Protein AF-A0A951YFV1-F1 (afdb_monomer_lite)

Structure (mmCIF, N/CA/C/O backbone):
data_AF-A0A951YFV1-F1
#
_entry.id   AF-A0A951YFV1-F1
#
loop_
_atom_site.group_PDB
_atom_site.id
_atom_site.type_symbol
_atom_site.label_atom_id
_atom_site.label_alt_id
_atom_site.label_comp_id
_atom_site.label_asym_id
_atom_site.label_entity_id
_atom_site.label_seq_id
_atom_site.pdbx_PDB_ins_code
_atom_site.Cartn_x
_atom_site.Cartn_y
_atom_site.Cartn_z
_atom_site.occupancy
_atom_site.B_iso_or_equiv
_atom_site.auth_seq_id
_atom_site.auth_comp_id
_atom_site.auth_asym_id
_atom_site.auth_atom_id
_atom_site.pdbx_PDB_model_num
ATOM 1 N N . MET A 1 1 ? -11.120 -32.757 -39.165 1.00 30.38 1 MET A N 1
ATOM 2 C CA . MET A 1 1 ? -12.296 -31.884 -38.963 1.00 30.38 1 MET A CA 1
ATOM 3 C C . MET A 1 1 ? -12.506 -31.797 -37.466 1.00 30.38 1 MET A C 1
ATOM 5 O O . MET A 1 1 ? -12.944 -32.781 -36.886 1.00 30.38 1 MET A O 1
ATOM 9 N N . ASN A 1 2 ? -12.123 -30.686 -36.840 1.00 30.48 2 ASN A N 1
ATOM 10 C CA . ASN A 1 2 ? -12.369 -30.481 -35.413 1.00 30.48 2 ASN A CA 1
ATOM 11 C C . ASN A 1 2 ? -13.669 -29.686 -35.296 1.00 30.48 2 ASN A C 1
ATOM 13 O O . ASN A 1 2 ? -13.807 -28.663 -35.965 1.00 30.48 2 ASN A O 1
ATOM 17 N N . ALA A 1 3 ? -14.627 -30.173 -34.508 1.00 37.22 3 ALA A N 1
ATOM 18 C CA . ALA A 1 3 ? -15.841 -29.415 -34.229 1.00 37.22 3 ALA A CA 1
ATOM 19 C C . ALA A 1 3 ? -15.483 -28.177 -33.392 1.00 37.22 3 ALA A C 1
ATOM 21 O O . ALA A 1 3 ? -14.653 -28.260 -32.485 1.00 37.22 3 ALA A O 1
ATOM 22 N N . ALA A 1 4 ? -16.086 -27.032 -33.712 1.00 46.78 4 ALA A N 1
ATOM 23 C CA . ALA A 1 4 ? -15.920 -25.825 -32.917 1.00 46.78 4 ALA A CA 1
ATOM 24 C C . ALA A 1 4 ? -16.717 -25.965 -31.612 1.00 46.78 4 ALA A C 1
ATOM 26 O O . ALA A 1 4 ? -17.938 -26.108 -31.640 1.00 46.78 4 ALA A O 1
ATOM 27 N N . VAL A 1 5 ? -16.017 -25.925 -30.478 1.00 56.16 5 VAL A N 1
ATOM 28 C CA . VAL A 1 5 ? -16.636 -25.858 -29.146 1.00 56.16 5 VAL A CA 1
ATOM 29 C C . VAL A 1 5 ? -17.398 -24.533 -29.025 1.00 56.16 5 VAL A C 1
ATOM 31 O O . VAL A 1 5 ? -16.912 -23.511 -29.508 1.00 56.16 5 VAL A O 1
ATOM 34 N N . SER A 1 6 ? -18.566 -24.537 -28.370 1.00 69.50 6 SER A N 1
ATOM 35 C CA . SER A 1 6 ? -19.399 -23.335 -28.189 1.00 69.50 6 SER A CA 1
ATOM 36 C C . SER A 1 6 ? -18.580 -22.164 -27.608 1.00 69.50 6 SER A C 1
ATOM 38 O O . SER A 1 6 ? -17.914 -22.355 -26.584 1.00 69.50 6 SER A O 1
ATOM 40 N N . PRO A 1 7 ? -18.620 -20.951 -28.199 1.00 67.69 7 PRO A N 1
ATOM 41 C CA . PRO A 1 7 ? -17.825 -19.821 -27.713 1.00 67.69 7 PRO A CA 1
ATOM 42 C C . PRO A 1 7 ? -18.227 -19.421 -26.288 1.00 67.69 7 PRO A C 1
ATOM 44 O O . PRO A 1 7 ? -17.360 -19.162 -25.460 1.00 67.69 7 PRO A O 1
ATOM 47 N N . VAL A 1 8 ? -19.522 -19.498 -25.954 1.00 67.19 8 VAL A N 1
ATOM 48 C CA . VAL A 1 8 ? -20.039 -19.219 -24.601 1.00 67.19 8 VAL A CA 1
ATOM 49 C C . VAL A 1 8 ? -19.449 -20.192 -23.570 1.00 67.19 8 VAL A C 1
ATOM 51 O O . VAL A 1 8 ? -19.137 -19.797 -22.448 1.00 67.19 8 VAL A O 1
ATOM 54 N N . TYR A 1 9 ? -19.228 -21.455 -23.956 1.00 75.38 9 TYR A N 1
ATOM 55 C CA . TYR A 1 9 ? -18.540 -22.434 -23.110 1.00 75.38 9 TYR A CA 1
ATOM 56 C C . TYR A 1 9 ? -17.051 -22.090 -22.938 1.00 75.38 9 TYR A C 1
ATOM 58 O O . TYR A 1 9 ? -16.525 -22.236 -21.837 1.00 75.38 9 TYR A O 1
ATOM 66 N N . GLN A 1 10 ? -16.367 -21.612 -23.985 1.00 75.31 10 GLN A N 1
ATOM 67 C CA . GLN A 1 10 ? -14.961 -21.199 -23.886 1.00 75.31 10 GLN A CA 1
ATOM 68 C C . GLN A 1 10 ? -14.784 -19.991 -22.954 1.00 75.31 10 GLN A C 1
ATOM 70 O O . GLN A 1 10 ? -13.960 -20.055 -22.045 1.00 75.31 10 GLN A O 1
ATOM 75 N N . THR A 1 11 ? -15.603 -18.943 -23.103 1.00 76.56 11 THR A N 1
ATOM 76 C CA . THR A 1 11 ? -15.579 -17.768 -22.212 1.00 76.56 11 THR A CA 1
ATOM 77 C C . THR A 1 11 ? -15.895 -18.147 -20.762 1.00 76.56 11 THR A C 1
ATOM 79 O O . THR A 1 11 ? -15.256 -17.651 -19.836 1.00 76.56 11 THR A O 1
ATOM 82 N N . ALA A 1 12 ? -16.830 -19.081 -20.542 1.00 72.62 12 ALA A N 1
ATOM 83 C CA . ALA A 1 12 ? -17.139 -19.584 -19.204 1.00 72.62 12 ALA A CA 1
ATOM 84 C C . ALA A 1 12 ? -15.978 -20.382 -18.582 1.00 72.62 12 ALA A C 1
ATOM 86 O O . ALA A 1 12 ? -15.809 -20.348 -17.367 1.00 72.62 12 ALA A O 1
ATOM 87 N N . VAL A 1 13 ? -15.159 -21.075 -19.382 1.00 80.19 13 VAL A N 1
ATOM 88 C CA . VAL A 1 13 ? -13.925 -21.709 -18.887 1.00 80.19 13 VAL A CA 1
ATOM 89 C C . VAL A 1 13 ? -12.902 -20.644 -18.483 1.00 80.19 13 VAL A C 1
ATOM 91 O O . VAL A 1 13 ? -12.425 -20.689 -17.354 1.00 80.19 13 VAL A O 1
ATOM 94 N N . THR A 1 14 ? -12.602 -19.662 -19.340 1.00 78.81 14 THR A N 1
ATOM 95 C CA . THR A 1 14 ? -11.547 -18.666 -19.059 1.00 78.81 14 THR A CA 1
ATOM 96 C C . THR A 1 14 ? -11.856 -17.784 -17.848 1.00 78.81 14 THR A C 1
ATOM 98 O O . THR A 1 14 ? -10.973 -17.537 -17.032 1.00 78.81 14 THR A O 1
ATOM 101 N N . GLU A 1 15 ? -13.112 -17.358 -17.681 1.00 79.44 15 GLU A N 1
ATOM 102 C CA . GLU A 1 15 ? -13.550 -16.559 -16.524 1.00 79.44 15 GLU A CA 1
ATOM 103 C C . GLU A 1 15 ? -13.456 -17.326 -15.196 1.00 79.44 15 GLU A C 1
ATOM 105 O O . GLU A 1 15 ? -13.199 -16.739 -14.147 1.00 79.44 15 GLU A O 1
ATOM 110 N N . LEU A 1 16 ? -13.640 -18.649 -15.231 1.00 77.06 16 LEU A N 1
ATOM 111 C CA . LEU A 1 16 ? -13.503 -19.502 -14.053 1.00 77.06 16 LEU A CA 1
ATOM 112 C C . LEU A 1 16 ? -12.053 -19.895 -13.774 1.00 77.06 16 LEU A C 1
ATOM 114 O O . LEU A 1 16 ? -11.698 -20.055 -12.610 1.00 77.06 16 LEU A O 1
ATOM 118 N N . GLU A 1 17 ? -11.209 -20.036 -14.798 1.00 82.12 17 GLU A N 1
ATOM 119 C CA . GLU A 1 17 ? -9.781 -20.349 -14.631 1.00 82.12 17 GLU A CA 1
ATOM 120 C C . GLU A 1 17 ? -8.994 -19.210 -13.957 1.00 82.12 17 GLU A C 1
ATOM 122 O O . GLU A 1 17 ? -7.945 -19.459 -13.365 1.00 82.12 17 GLU A O 1
ATOM 127 N N . ALA A 1 18 ? -9.549 -17.993 -13.937 1.00 78.12 18 ALA A N 1
ATOM 128 C CA . ALA A 1 18 ? -9.063 -16.873 -13.128 1.00 78.12 18 ALA A CA 1
ATOM 129 C C . ALA A 1 18 ? -9.377 -16.992 -11.615 1.00 78.12 18 ALA A C 1
ATOM 131 O O . ALA A 1 18 ? -8.807 -16.248 -10.818 1.00 78.12 18 ALA A O 1
ATOM 132 N N . VAL A 1 19 ? -10.277 -17.899 -11.203 1.00 74.69 19 VAL A N 1
ATOM 133 C CA . VAL A 1 19 ? -10.772 -18.035 -9.810 1.00 74.69 19 VAL A CA 1
ATOM 134 C C . VAL A 1 19 ? -10.567 -19.451 -9.242 1.00 74.69 19 VAL A C 1
ATOM 136 O O . VAL A 1 19 ? -10.465 -19.642 -8.032 1.00 74.69 19 VAL A O 1
ATOM 139 N N . LEU A 1 20 ? -10.501 -20.465 -10.105 1.00 76.69 20 LEU A N 1
ATOM 140 C CA . LEU A 1 20 ? -10.441 -21.889 -9.773 1.00 76.69 20 LEU A CA 1
ATOM 141 C C . LEU A 1 20 ? -9.422 -22.592 -10.677 1.00 76.69 20 LEU A C 1
ATOM 143 O O . LEU A 1 20 ? -9.297 -22.272 -11.853 1.00 76.69 20 LEU A O 1
ATOM 147 N N . SER A 1 21 ? -8.725 -23.618 -10.174 1.00 79.12 21 SER A N 1
ATOM 148 C CA . SER A 1 21 ? -7.720 -24.307 -11.003 1.00 79.12 21 SER A CA 1
ATOM 149 C C . SER A 1 21 ? -8.339 -24.976 -12.255 1.00 79.12 21 SER A C 1
ATOM 151 O O . SER A 1 21 ? -9.395 -25.611 -12.139 1.00 79.12 21 SER A O 1
ATOM 153 N N . PRO A 1 22 ? -7.671 -24.954 -13.430 1.00 75.69 22 PRO A N 1
ATOM 154 C CA . PRO A 1 22 ? -8.184 -25.519 -14.691 1.00 75.69 22 PRO A CA 1
ATOM 155 C C . PRO A 1 22 ? -8.706 -26.960 -14.619 1.00 75.69 22 PRO A C 1
ATOM 157 O O . PRO A 1 22 ? -9.690 -27.326 -15.268 1.00 75.69 22 PRO A O 1
ATOM 160 N N . ARG A 1 23 ? -8.094 -27.809 -13.782 1.00 76.75 23 ARG A N 1
ATOM 161 C CA . ARG A 1 23 ? -8.546 -29.197 -13.558 1.00 76.75 23 ARG A CA 1
ATOM 162 C C . ARG A 1 23 ? -9.867 -29.290 -12.790 1.00 76.75 23 ARG A C 1
ATOM 164 O O . ARG A 1 23 ? -10.601 -30.255 -12.985 1.00 76.75 23 ARG A O 1
ATOM 171 N N . ILE A 1 24 ? -10.164 -28.318 -11.930 1.00 77.81 24 ILE A N 1
ATOM 172 C CA . ILE A 1 24 ? -11.430 -28.224 -11.197 1.00 77.81 24 ILE A CA 1
ATOM 173 C C . ILE A 1 24 ? -12.496 -27.609 -12.108 1.00 77.81 24 ILE A C 1
ATOM 175 O O . ILE A 1 24 ? -13.539 -28.230 -12.296 1.00 77.81 24 ILE A O 1
ATOM 179 N N . VAL A 1 25 ? -12.200 -26.482 -12.770 1.00 76.88 25 VAL A N 1
ATOM 180 C CA . VAL A 1 25 ? -13.105 -25.804 -13.722 1.00 76.88 25 VAL A CA 1
ATOM 181 C C . VAL A 1 25 ? -13.593 -26.753 -14.811 1.00 76.88 25 VAL A C 1
ATOM 183 O O . VAL A 1 25 ? -14.794 -26.997 -14.953 1.00 76.88 25 VAL A O 1
ATOM 186 N N . SER A 1 26 ? -12.657 -27.353 -15.551 1.00 75.38 26 SER A N 1
ATOM 187 C CA . SER A 1 26 ? -12.985 -28.240 -16.668 1.00 75.38 26 SER A CA 1
ATOM 188 C C . SER A 1 26 ? -13.671 -29.538 -16.233 1.00 75.38 26 SER A C 1
ATOM 190 O O . SER A 1 26 ? -14.346 -30.159 -17.055 1.00 75.38 26 SER A O 1
ATOM 192 N N . ARG A 1 27 ? -13.557 -29.941 -14.959 1.00 80.44 27 ARG A N 1
ATOM 193 C CA . ARG A 1 27 ? -14.328 -31.048 -14.380 1.00 80.44 27 ARG A CA 1
ATOM 194 C C . ARG A 1 27 ? -15.736 -30.604 -13.987 1.00 80.44 27 ARG A C 1
ATOM 196 O O . ARG A 1 27 ? -16.693 -31.248 -14.396 1.00 80.44 27 ARG A O 1
ATOM 203 N N . ALA A 1 28 ? -15.872 -29.501 -13.252 1.00 79.56 28 ALA A N 1
ATOM 204 C CA . ALA A 1 28 ? -17.148 -28.977 -12.767 1.00 79.56 28 ALA A CA 1
ATOM 205 C C . ALA A 1 28 ? -18.113 -28.637 -13.910 1.00 79.56 28 ALA A C 1
ATOM 207 O O . ALA A 1 28 ? -19.272 -29.052 -13.885 1.00 79.56 28 ALA A O 1
ATOM 208 N N . LEU A 1 29 ? -17.614 -27.956 -14.949 1.00 79.44 29 LEU A N 1
ATOM 209 C CA . LEU A 1 29 ? -18.382 -27.651 -16.156 1.00 79.44 29 LEU A CA 1
ATOM 210 C C . LEU A 1 29 ? -18.810 -28.922 -16.902 1.00 79.44 29 LEU A C 1
ATOM 212 O O . LEU A 1 29 ? -19.982 -29.063 -17.246 1.00 79.44 29 LEU A O 1
ATOM 216 N N . LYS A 1 30 ? -17.894 -29.875 -17.130 1.00 80.50 30 LYS A N 1
ATOM 217 C CA . LYS A 1 30 ? -18.210 -31.106 -17.878 1.00 80.50 30 LYS A CA 1
ATOM 218 C C . LYS A 1 30 ? -19.147 -32.030 -17.106 1.00 80.50 30 LYS A C 1
ATOM 220 O O . LYS A 1 30 ? -20.085 -32.551 -17.701 1.00 80.50 30 LYS A O 1
ATOM 225 N N . ASP A 1 31 ? -18.934 -32.222 -15.808 1.00 79.12 31 ASP A N 1
ATOM 226 C CA . ASP A 1 31 ? -19.787 -33.079 -14.978 1.00 79.12 31 ASP A CA 1
ATOM 227 C C . ASP A 1 31 ? -21.160 -32.426 -14.712 1.00 79.12 31 ASP A C 1
ATOM 229 O O . ASP A 1 31 ? -22.167 -33.133 -14.672 1.00 79.12 31 ASP A O 1
ATOM 233 N N . GLY A 1 32 ? -21.243 -31.090 -14.650 1.00 76.88 32 GLY A N 1
ATOM 234 C CA . GLY A 1 32 ? -22.511 -30.353 -14.617 1.00 76.88 32 GLY A CA 1
ATOM 235 C C . GLY A 1 32 ? -23.303 -30.431 -15.928 1.00 76.88 32 GLY A C 1
ATOM 236 O O . GLY A 1 32 ? -24.486 -30.764 -15.911 1.00 76.88 32 GLY A O 1
ATOM 237 N N . LEU A 1 33 ? -22.663 -30.211 -17.083 1.00 78.94 33 LEU A N 1
ATOM 238 C CA . LEU A 1 33 ? -23.327 -30.351 -18.388 1.00 78.94 33 LEU A CA 1
ATOM 239 C C . LEU A 1 33 ? -23.758 -31.802 -18.665 1.00 78.94 33 LEU A C 1
ATOM 241 O O . LEU A 1 33 ? -24.849 -32.024 -19.188 1.00 78.94 33 LEU A O 1
ATOM 245 N N . ARG A 1 34 ? -22.973 -32.796 -18.221 1.00 79.44 34 ARG A N 1
ATOM 246 C CA . ARG A 1 34 ? -23.366 -34.218 -18.231 1.00 79.44 34 ARG A CA 1
ATOM 247 C C . ARG A 1 34 ? -24.633 -34.485 -17.416 1.00 79.44 34 ARG A C 1
ATOM 249 O O . ARG A 1 34 ? -25.473 -35.251 -17.876 1.00 79.44 34 ARG A O 1
ATOM 256 N N . GLN A 1 35 ? -24.800 -33.854 -16.252 1.00 78.88 35 GLN A N 1
ATOM 257 C CA . GLN A 1 35 ? -26.028 -33.971 -15.446 1.00 78.88 35 GLN A CA 1
ATOM 258 C C . GLN A 1 35 ? -27.248 -33.332 -16.130 1.00 78.88 35 GLN A C 1
ATOM 260 O O . GLN A 1 35 ? -28.363 -33.806 -15.936 1.00 78.88 35 GLN A O 1
ATOM 265 N N . LEU A 1 36 ? -27.041 -32.319 -16.978 1.00 74.81 36 LEU A N 1
ATOM 266 C CA . LEU A 1 36 ? -28.072 -31.746 -17.856 1.00 74.81 36 LEU A CA 1
ATOM 267 C C . LEU A 1 36 ? -28.242 -32.506 -19.190 1.00 74.81 36 LEU A C 1
ATOM 269 O O . LEU A 1 36 ? -29.042 -32.099 -20.030 1.00 74.81 36 LEU A O 1
ATOM 273 N N . GLY A 1 37 ? -27.496 -33.595 -19.415 1.00 72.31 37 GLY A N 1
ATOM 274 C CA . GLY A 1 37 ? -27.546 -34.381 -20.652 1.00 72.31 37 GLY A CA 1
ATOM 275 C C . GLY A 1 37 ? -26.987 -33.668 -21.892 1.00 72.31 37 GLY A C 1
ATOM 276 O O . GLY A 1 37 ? -27.339 -34.041 -23.011 1.00 72.31 37 GLY A O 1
ATOM 277 N N . ARG A 1 38 ? -26.141 -32.641 -21.723 1.00 76.06 38 ARG A N 1
ATOM 278 C CA . ARG A 1 38 ? -25.592 -31.814 -22.813 1.00 76.06 38 ARG A CA 1
ATOM 279 C C . ARG A 1 38 ? -24.084 -31.990 -23.000 1.00 76.06 38 ARG A C 1
ATOM 281 O O . ARG A 1 38 ? -23.321 -32.118 -22.045 1.00 76.06 38 ARG A O 1
ATOM 288 N N . SER A 1 39 ? -23.651 -31.932 -24.257 1.00 71.25 39 SER A N 1
ATOM 289 C CA . SER A 1 39 ? -22.248 -31.777 -24.666 1.00 71.25 39 SER A CA 1
ATOM 290 C C . SER A 1 39 ? -21.806 -30.302 -24.601 1.00 71.25 39 SER A C 1
ATOM 292 O O . SER A 1 39 ? -22.644 -29.420 -24.823 1.00 71.25 39 SER A O 1
ATOM 294 N N . PRO A 1 40 ? -20.509 -30.006 -24.367 1.00 66.62 40 PRO A N 1
ATOM 295 C CA . PRO A 1 40 ? -19.981 -28.632 -24.364 1.00 66.62 40 PRO A CA 1
ATOM 296 C C . PRO A 1 40 ? -20.165 -27.921 -25.715 1.00 66.62 40 PRO A C 1
ATOM 298 O O . PRO A 1 40 ? -20.342 -26.708 -25.764 1.00 66.62 40 PRO A O 1
ATOM 301 N N . ASP A 1 41 ? -20.218 -28.683 -26.806 1.00 67.75 41 ASP A N 1
ATOM 302 C CA . ASP A 1 41 ? -20.439 -28.198 -28.177 1.00 67.75 41 ASP A CA 1
ATOM 303 C C . ASP A 1 41 ? -21.905 -27.785 -28.437 1.00 67.75 41 ASP A C 1
ATOM 305 O O . ASP A 1 41 ? -22.229 -27.208 -29.468 1.00 67.75 41 ASP A O 1
ATOM 309 N N . THR A 1 42 ? -22.800 -28.084 -27.489 1.00 69.75 42 THR A N 1
ATOM 310 C CA . THR A 1 42 ? -24.257 -27.848 -27.551 1.00 69.75 42 THR A CA 1
ATOM 311 C C . THR A 1 42 ? -24.786 -27.084 -26.330 1.00 69.75 42 THR A C 1
ATOM 313 O O . THR A 1 42 ? -25.985 -27.129 -26.042 1.00 69.75 42 THR A O 1
ATOM 316 N N . ALA A 1 43 ? -23.882 -26.469 -25.562 1.00 68.19 43 ALA A N 1
ATOM 317 C CA . ALA A 1 43 ? -24.198 -25.738 -24.343 1.00 68.19 43 ALA A CA 1
ATOM 318 C C . ALA A 1 43 ? -24.610 -24.295 -24.671 1.00 68.19 43 ALA A C 1
ATOM 320 O O . ALA A 1 43 ? -23.838 -23.541 -25.270 1.00 68.19 43 ALA A O 1
ATOM 321 N N . ASP A 1 44 ? -25.826 -23.946 -24.258 1.00 72.12 44 ASP A N 1
ATOM 322 C CA . ASP A 1 44 ? -26.418 -22.612 -24.369 1.00 72.12 44 ASP A CA 1
ATOM 323 C C . ASP A 1 44 ? -26.243 -21.837 -23.045 1.00 72.12 44 ASP A C 1
ATOM 325 O O . ASP A 1 44 ? -26.007 -22.440 -21.990 1.00 72.12 44 ASP A O 1
ATOM 329 N N . LEU A 1 45 ? -26.377 -20.508 -23.076 1.00 77.06 45 LEU A N 1
ATOM 330 C CA . LEU A 1 45 ? -26.139 -19.620 -21.931 1.00 77.06 45 LEU A CA 1
ATOM 331 C C . LEU A 1 45 ? -26.971 -20.033 -20.704 1.00 77.06 45 LEU A C 1
ATOM 333 O O . LEU A 1 45 ? -26.435 -20.128 -19.601 1.00 77.06 45 LEU A O 1
ATOM 337 N N . MET A 1 46 ? -28.248 -20.379 -20.908 1.00 74.94 46 MET A N 1
ATOM 338 C CA . MET A 1 46 ? -29.154 -20.836 -19.843 1.00 74.94 46 MET A CA 1
ATOM 339 C C . MET A 1 46 ? -28.744 -22.171 -19.200 1.00 74.94 46 MET A C 1
ATOM 341 O O . MET A 1 46 ? -29.116 -22.440 -18.059 1.00 74.94 46 MET A O 1
ATOM 345 N N . ASP A 1 47 ? -28.028 -23.045 -19.912 1.00 78.88 47 ASP A N 1
ATOM 346 C CA . ASP A 1 47 ? -27.559 -24.320 -19.353 1.00 78.88 47 ASP A CA 1
ATOM 347 C C . ASP A 1 47 ? -26.238 -24.133 -18.599 1.00 78.88 47 ASP A C 1
ATOM 349 O O . ASP A 1 47 ? -26.060 -24.696 -17.517 1.00 78.88 47 ASP A O 1
ATOM 353 N N . ILE A 1 48 ? -25.358 -23.261 -19.100 1.00 79.31 48 ILE A N 1
ATOM 354 C CA . ILE A 1 48 ? -24.147 -22.830 -18.389 1.00 79.31 48 ILE A CA 1
ATOM 355 C C . ILE A 1 48 ? -24.528 -22.113 -17.083 1.00 79.31 48 ILE A C 1
ATOM 357 O O . ILE A 1 48 ? -23.971 -22.433 -16.034 1.00 79.31 48 ILE A O 1
ATOM 361 N N . GLU A 1 49 ? -25.539 -21.238 -17.099 1.00 83.56 49 GLU A N 1
ATOM 362 C CA . GLU A 1 49 ? -26.061 -20.544 -15.912 1.00 83.56 49 GLU A CA 1
ATOM 363 C C . GLU A 1 49 ? -26.488 -21.512 -14.793 1.00 83.56 49 GLU A C 1
ATOM 365 O O . GLU A 1 49 ? -26.118 -21.333 -13.627 1.00 83.56 49 GLU A O 1
ATOM 370 N N . LYS A 1 50 ? -27.219 -22.580 -15.141 1.00 83.31 50 LYS A N 1
ATOM 371 C CA . LYS A 1 50 ? -27.636 -23.626 -14.189 1.00 83.31 50 LYS A CA 1
ATOM 372 C C . LYS A 1 50 ? -26.433 -24.352 -13.589 1.00 83.31 50 LYS A C 1
ATOM 374 O O . LYS A 1 50 ? -26.434 -24.631 -12.390 1.00 83.31 50 LYS A O 1
ATOM 379 N N . VAL A 1 51 ? -25.402 -24.642 -14.388 1.00 84.44 51 VAL A N 1
ATOM 380 C CA . VAL A 1 51 ? -24.160 -25.281 -13.912 1.00 84.44 51 VAL A CA 1
ATOM 381 C C . VAL A 1 51 ? -23.357 -24.337 -13.008 1.00 84.44 51 VAL A C 1
ATOM 383 O O . VAL A 1 51 ? -22.830 -24.788 -11.988 1.00 84.44 51 VAL A O 1
ATOM 386 N N . MET A 1 52 ? -23.330 -23.032 -13.309 1.00 80.38 52 MET A N 1
ATOM 387 C CA . MET A 1 52 ? -22.696 -22.021 -12.453 1.00 80.38 52 MET A CA 1
ATOM 388 C C . MET A 1 52 ? -23.361 -21.955 -11.080 1.00 80.38 52 MET A C 1
ATOM 390 O O . MET A 1 52 ? -22.698 -22.134 -10.060 1.00 80.38 52 MET A O 1
ATOM 394 N N . LYS A 1 53 ? -24.688 -21.783 -11.051 1.00 84.50 53 LYS A N 1
ATOM 395 C CA . LYS A 1 53 ? -25.478 -21.634 -9.817 1.00 84.50 53 LYS A CA 1
ATOM 396 C C . LYS A 1 53 ? -25.579 -22.913 -8.970 1.00 84.50 53 LYS A C 1
ATOM 398 O O . LYS A 1 53 ? -26.070 -22.844 -7.848 1.00 84.50 53 LYS A O 1
ATOM 403 N N . SER A 1 54 ? -25.120 -24.064 -9.474 1.00 84.31 54 SER A N 1
ATOM 404 C CA . SER A 1 54 ? -25.167 -25.355 -8.770 1.00 84.31 54 SER A CA 1
ATOM 405 C C . SER A 1 54 ? -23.778 -25.940 -8.487 1.00 84.31 54 SER A C 1
ATOM 407 O O . SER A 1 54 ? -23.296 -25.854 -7.359 1.00 84.31 54 SER A O 1
ATOM 409 N N . GLN A 1 55 ? -23.124 -26.538 -9.486 1.00 81.69 55 GLN A N 1
ATOM 410 C CA . GLN A 1 55 ? -21.863 -27.267 -9.311 1.00 81.69 55 GLN A CA 1
ATOM 411 C C . GLN A 1 55 ? -20.692 -26.339 -8.980 1.00 81.69 55 GLN A C 1
ATOM 413 O O . GLN A 1 55 ? -19.928 -26.628 -8.061 1.00 81.69 55 GLN A O 1
ATOM 418 N N . VAL A 1 56 ? -20.558 -25.219 -9.696 1.00 80.31 56 VAL A N 1
ATOM 419 C CA . VAL A 1 56 ? -19.443 -24.281 -9.480 1.00 80.31 56 VAL A CA 1
ATOM 420 C C . VAL A 1 56 ? -19.654 -23.457 -8.211 1.00 80.31 56 VAL A C 1
ATOM 422 O O . VAL A 1 56 ? -18.736 -23.370 -7.401 1.00 80.31 56 VAL A O 1
ATOM 425 N N . TYR A 1 57 ? -20.867 -22.954 -7.959 1.00 82.81 57 TYR A N 1
ATOM 426 C CA . TYR A 1 57 ? -21.199 -22.267 -6.705 1.00 82.81 57 TYR A CA 1
ATOM 427 C C . TYR A 1 57 ? -20.894 -23.132 -5.469 1.00 82.81 57 TYR A C 1
ATOM 429 O O . TYR A 1 57 ? -20.251 -22.664 -4.530 1.00 82.81 57 TYR A O 1
ATOM 437 N N . ARG A 1 58 ? -21.249 -24.427 -5.497 1.00 82.50 58 ARG A N 1
ATOM 438 C CA . ARG A 1 58 ? -20.929 -25.378 -4.418 1.00 82.50 58 ARG A CA 1
ATOM 439 C C . ARG A 1 58 ? -19.423 -25.609 -4.231 1.00 82.50 58 ARG A C 1
ATOM 441 O O . ARG A 1 58 ? -19.006 -25.937 -3.126 1.00 82.50 58 ARG A O 1
ATOM 448 N N . GLN A 1 59 ? -18.608 -25.460 -5.275 1.00 79.81 59 GLN A N 1
ATOM 449 C CA . GLN A 1 59 ? -17.147 -25.570 -5.174 1.00 79.81 59 GLN A CA 1
ATOM 450 C C . GLN A 1 59 ? -16.502 -24.267 -4.688 1.00 79.81 59 GLN A C 1
ATOM 452 O O . GLN A 1 59 ? -15.575 -24.318 -3.884 1.00 79.81 59 GLN A O 1
ATOM 457 N N . LEU A 1 60 ? -17.029 -23.106 -5.089 1.00 80.44 60 LEU A N 1
ATOM 458 C CA . LEU A 1 60 ? -16.608 -21.806 -4.560 1.00 80.44 60 LEU A CA 1
ATOM 459 C C . LEU A 1 60 ? -16.907 -21.691 -3.057 1.00 80.44 60 LEU A C 1
ATOM 461 O O . LEU A 1 60 ? -16.042 -21.254 -2.309 1.00 80.44 60 LEU A O 1
ATOM 465 N N . GLN A 1 61 ? -18.054 -22.194 -2.583 1.00 83.88 61 GLN A N 1
ATOM 466 C CA . GLN A 1 61 ? -18.382 -22.280 -1.147 1.00 83.88 61 GLN A CA 1
ATOM 467 C C . GLN A 1 61 ? -17.374 -23.083 -0.296 1.00 83.88 61 GLN A C 1
ATOM 469 O O . GLN A 1 61 ? -17.370 -22.937 0.923 1.00 83.88 61 GLN A O 1
ATOM 474 N N . VAL A 1 62 ? -16.535 -23.937 -0.898 1.00 84.06 62 VAL A N 1
ATOM 475 C CA . VAL A 1 62 ? -15.470 -24.681 -0.190 1.00 84.06 62 VAL A CA 1
ATOM 476 C C . VAL A 1 62 ? -14.180 -23.852 -0.065 1.00 84.06 62 VAL A C 1
ATOM 478 O O . VAL A 1 62 ? -13.310 -24.189 0.732 1.00 84.06 62 VAL A O 1
ATOM 481 N N . LEU A 1 63 ? -14.052 -22.767 -0.837 1.00 75.25 63 LEU A N 1
ATOM 482 C CA . LEU A 1 63 ? -12.839 -21.949 -0.948 1.00 75.25 63 LEU A CA 1
ATOM 483 C C . LEU A 1 63 ? -13.024 -20.494 -0.484 1.00 75.25 63 LEU A C 1
ATOM 485 O O . LEU A 1 63 ? -12.034 -19.841 -0.169 1.00 75.25 63 LEU A O 1
ATOM 489 N N . MET A 1 64 ? -14.256 -19.974 -0.438 1.00 80.81 64 MET A N 1
ATOM 490 C CA . MET A 1 64 ? -14.554 -18.597 -0.023 1.00 80.81 64 MET A CA 1
ATOM 491 C C . MET A 1 64 ? -15.933 -18.465 0.661 1.00 80.81 64 MET A C 1
ATOM 493 O O . MET A 1 64 ? -16.816 -19.298 0.430 1.00 80.81 64 MET A O 1
ATOM 497 N N . PRO A 1 65 ? -16.156 -17.412 1.476 1.00 82.19 65 PRO A N 1
ATOM 498 C CA . PRO A 1 65 ? -17.439 -17.127 2.120 1.00 82.19 65 PRO A CA 1
ATOM 499 C C . PRO A 1 65 ? -18.644 -17.091 1.169 1.00 82.19 65 PRO A C 1
ATOM 501 O O . PRO A 1 65 ? -18.553 -16.683 0.012 1.00 82.19 65 PRO A O 1
ATOM 504 N N . VAL A 1 66 ? -19.816 -17.461 1.696 1.00 79.75 66 VAL A N 1
ATOM 505 C CA . VAL A 1 66 ? -21.069 -17.667 0.938 1.00 79.75 66 VAL A CA 1
ATOM 506 C C . VAL A 1 66 ? -21.530 -16.428 0.152 1.00 79.75 66 VAL A C 1
ATOM 508 O O . VAL A 1 66 ? -22.132 -16.576 -0.916 1.00 79.75 66 VAL A O 1
ATOM 511 N N . THR A 1 67 ? -21.240 -15.222 0.654 1.00 79.31 67 THR A N 1
ATOM 512 C CA . THR A 1 67 ? -21.491 -13.933 -0.015 1.00 79.31 67 THR A CA 1
ATOM 513 C C . THR A 1 67 ? -20.577 -13.743 -1.225 1.00 79.31 67 THR A C 1
ATOM 515 O O . THR A 1 67 ? -21.070 -13.636 -2.345 1.00 79.31 67 THR A O 1
ATOM 518 N N . GLN A 1 68 ? -19.260 -13.828 -1.027 1.00 76.00 68 GLN A N 1
ATOM 519 C CA . GLN A 1 68 ? -18.251 -13.697 -2.085 1.00 76.00 68 GLN A CA 1
ATOM 520 C C . GLN A 1 68 ? -18.411 -14.776 -3.169 1.00 76.00 68 GLN A C 1
ATOM 522 O O . GLN A 1 68 ? -18.341 -14.478 -4.360 1.00 76.00 68 GLN A O 1
ATOM 527 N N . ALA A 1 69 ? -18.743 -16.016 -2.789 1.00 81.00 69 ALA A N 1
ATOM 528 C CA . ALA A 1 69 ? -19.073 -17.093 -3.727 1.00 81.00 69 ALA A CA 1
ATOM 529 C C . ALA A 1 69 ? -20.309 -16.776 -4.596 1.00 81.00 69 ALA A C 1
ATOM 531 O O . ALA A 1 69 ? -20.431 -17.274 -5.714 1.00 81.00 69 ALA A O 1
ATOM 532 N N . LYS A 1 70 ? -21.253 -15.971 -4.089 1.00 83.00 70 LYS A N 1
ATOM 533 C CA . LYS A 1 70 ? -22.472 -15.575 -4.809 1.00 83.00 70 LYS A CA 1
ATOM 534 C C . LYS A 1 70 ? -22.212 -14.373 -5.718 1.00 83.00 70 LYS A C 1
ATOM 536 O O . LYS A 1 70 ? -22.691 -14.362 -6.846 1.00 83.00 70 LYS A O 1
ATOM 541 N N . GLU A 1 71 ? -21.440 -13.399 -5.245 1.00 80.62 71 GLU A N 1
ATOM 542 C CA . GLU A 1 71 ? -21.033 -12.208 -6.003 1.00 80.62 71 GLU A CA 1
ATOM 543 C C . GLU A 1 71 ? -20.101 -12.561 -7.168 1.00 80.62 71 GLU A C 1
ATOM 545 O O . GLU A 1 71 ? -20.303 -12.075 -8.277 1.00 80.62 71 GLU A O 1
ATOM 550 N N . THR A 1 72 ? -19.144 -13.473 -6.966 1.00 79.81 72 THR A N 1
ATOM 551 C CA . THR A 1 72 ? -18.278 -13.979 -8.048 1.00 79.81 72 THR A CA 1
ATOM 552 C C . THR A 1 72 ? -19.074 -14.723 -9.120 1.00 79.81 72 THR A C 1
ATOM 554 O O . THR A 1 72 ? -18.902 -14.437 -10.304 1.00 79.81 72 THR A O 1
ATOM 557 N N . VAL A 1 73 ? -20.001 -15.614 -8.740 1.00 83.75 73 VAL A N 1
ATOM 558 C CA . VAL A 1 73 ? -20.895 -16.286 -9.703 1.00 83.75 73 VAL A CA 1
ATOM 559 C C . VAL A 1 73 ? -21.803 -15.289 -10.427 1.00 83.75 73 VAL A C 1
ATOM 561 O O . VAL A 1 73 ? -21.970 -15.412 -11.637 1.00 83.75 73 VAL A O 1
ATOM 564 N N . ALA A 1 74 ? -22.366 -14.297 -9.732 1.00 81.12 74 ALA A N 1
ATOM 565 C CA . ALA A 1 74 ? -23.187 -13.262 -10.361 1.00 81.12 74 ALA A CA 1
ATOM 566 C C . ALA A 1 74 ? -22.375 -12.430 -11.368 1.00 81.12 74 ALA A C 1
ATOM 568 O O . ALA A 1 74 ? -22.743 -12.370 -12.535 1.00 81.12 74 ALA A O 1
ATOM 569 N N . GLY A 1 75 ? -21.218 -11.896 -10.965 1.00 80.94 75 GLY A N 1
ATOM 570 C CA . GLY A 1 75 ? -20.368 -11.078 -11.833 1.00 80.94 75 GLY A CA 1
ATOM 571 C C . GLY A 1 75 ? -19.808 -11.830 -13.046 1.00 80.94 75 GLY A C 1
ATOM 572 O O . GLY A 1 75 ? -19.674 -11.241 -14.116 1.00 80.94 75 GLY A O 1
ATOM 573 N N . ILE A 1 76 ? -19.525 -13.133 -12.924 1.00 81.69 76 ILE A N 1
ATOM 574 C CA . ILE A 1 76 ? -19.152 -13.976 -14.075 1.00 81.69 76 ILE A CA 1
ATOM 575 C C . ILE A 1 76 ? -20.351 -14.176 -15.013 1.00 81.69 76 ILE A C 1
ATOM 577 O O . ILE A 1 76 ? -20.192 -14.100 -16.230 1.00 81.69 76 ILE A O 1
ATOM 581 N N . LEU A 1 77 ? -21.561 -14.378 -14.481 1.00 82.44 77 LEU A N 1
ATOM 582 C CA . LEU A 1 77 ? -22.773 -14.498 -15.299 1.00 82.44 77 LEU A CA 1
ATOM 583 C C . LEU A 1 77 ? -23.144 -13.187 -16.001 1.00 82.44 77 LEU A C 1
ATOM 585 O O . LEU A 1 77 ? -23.500 -13.230 -17.175 1.00 82.44 77 LEU A O 1
ATOM 589 N N . ASP A 1 78 ? -22.989 -12.037 -15.347 1.00 78.56 78 ASP A N 1
ATOM 590 C CA . ASP A 1 78 ? -23.219 -10.724 -15.959 1.00 78.56 78 ASP A CA 1
ATOM 591 C C . ASP A 1 78 ? -22.191 -10.435 -17.070 1.00 78.56 78 ASP A C 1
ATOM 593 O O . ASP A 1 78 ? -22.551 -9.918 -18.133 1.00 78.56 78 ASP A O 1
ATOM 597 N N . ARG A 1 79 ? -20.923 -10.846 -16.895 1.00 75.25 79 ARG A N 1
ATOM 598 C CA . ARG A 1 79 ? -19.907 -10.783 -17.964 1.00 75.25 79 ARG A CA 1
ATOM 599 C C . ARG A 1 79 ? -20.220 -11.733 -19.125 1.00 75.25 79 ARG A C 1
ATOM 601 O O . ARG A 1 79 ? -20.104 -11.320 -20.278 1.00 75.25 79 ARG A O 1
ATOM 608 N N . LEU A 1 80 ? -20.692 -12.954 -18.861 1.00 75.31 80 LEU A N 1
ATOM 609 C CA . LEU A 1 80 ? -21.130 -13.896 -19.905 1.00 75.31 80 LEU A CA 1
ATOM 610 C C . LEU A 1 80 ? -22.376 -13.398 -20.656 1.00 75.31 80 LEU A C 1
ATOM 612 O O . LEU A 1 80 ? -22.425 -13.482 -21.884 1.00 75.31 80 LEU A O 1
ATOM 616 N N . ALA A 1 81 ? -23.349 -12.816 -19.952 1.00 69.31 81 ALA A N 1
ATOM 617 C CA . ALA A 1 81 ? -24.517 -12.183 -20.558 1.00 69.31 81 ALA A CA 1
ATOM 618 C C . ALA A 1 81 ? -24.100 -11.003 -21.453 1.00 69.31 81 ALA A C 1
ATOM 620 O O . ALA A 1 81 ? -24.488 -10.954 -22.621 1.00 69.31 81 ALA A O 1
ATOM 621 N N . THR A 1 82 ? -23.228 -10.120 -20.956 1.00 67.56 82 THR A N 1
ATOM 622 C CA . THR A 1 82 ? -22.671 -8.988 -21.719 1.00 67.56 82 THR A CA 1
ATOM 623 C C . THR A 1 82 ? -21.902 -9.459 -22.960 1.00 67.56 82 THR A C 1
ATOM 625 O O . THR A 1 82 ? -22.087 -8.913 -24.046 1.00 67.56 82 THR A O 1
ATOM 628 N N . SER A 1 83 ? -21.102 -10.524 -22.839 1.00 60.66 83 SER A N 1
ATOM 629 C CA . SER A 1 83 ? -20.394 -11.152 -23.962 1.00 60.66 83 SER A CA 1
ATOM 630 C C . SER A 1 83 ? -21.363 -11.706 -25.020 1.00 60.66 83 SER A C 1
ATOM 632 O O . SER A 1 83 ? -21.182 -11.458 -26.213 1.00 60.66 83 SER A O 1
ATOM 634 N N . SER A 1 84 ? -22.449 -12.370 -24.602 1.00 53.66 84 SER A N 1
ATOM 635 C CA . SER A 1 84 ? -23.479 -12.882 -25.522 1.00 53.66 84 SER A CA 1
ATOM 636 C C . SER A 1 84 ? -24.284 -11.772 -26.220 1.00 53.66 84 SER A C 1
ATOM 638 O O . SER A 1 84 ? -24.605 -11.886 -27.406 1.00 53.66 84 SER A O 1
ATOM 640 N N . ALA A 1 85 ? -24.540 -10.655 -25.531 1.00 49.81 85 ALA A N 1
ATOM 641 C CA . ALA A 1 85 ? -25.157 -9.471 -26.123 1.00 49.81 85 ALA A CA 1
ATOM 642 C C . ALA A 1 85 ? -24.225 -8.818 -27.162 1.00 49.81 85 ALA A C 1
ATOM 644 O O . ALA A 1 85 ? -24.668 -8.469 -28.257 1.00 49.81 85 ALA A O 1
ATOM 645 N N . GLY A 1 86 ? -22.919 -8.747 -26.871 1.00 45.72 86 GLY A N 1
ATOM 646 C CA . GLY A 1 86 ? -21.891 -8.273 -27.805 1.00 45.72 86 GLY A CA 1
ATOM 647 C C . GLY A 1 86 ? -21.777 -9.100 -29.093 1.00 45.72 86 GLY A C 1
ATOM 648 O O . GLY A 1 86 ? -21.404 -8.562 -30.132 1.00 45.72 86 GLY A O 1
ATOM 649 N N . ALA A 1 87 ? -22.168 -10.377 -29.069 1.00 43.97 87 ALA A N 1
ATOM 650 C CA . ALA A 1 87 ? -22.193 -11.239 -30.253 1.00 43.97 87 ALA A CA 1
ATOM 651 C C . ALA A 1 87 ? -23.397 -10.994 -31.195 1.00 43.97 87 ALA A C 1
ATOM 653 O O . ALA A 1 87 ? -23.464 -11.597 -32.266 1.00 43.97 87 ALA A O 1
ATOM 654 N N . SER A 1 88 ? -24.351 -10.130 -30.818 1.00 40.94 88 SER A N 1
ATOM 655 C CA . SER A 1 88 ? -25.690 -10.076 -31.433 1.00 40.94 88 SER A CA 1
ATOM 656 C C . SER A 1 88 ? -25.969 -8.867 -32.347 1.00 40.94 88 SER A C 1
ATOM 658 O O . SER A 1 88 ? -27.102 -8.700 -32.792 1.00 40.94 88 SER A O 1
ATOM 660 N N . THR A 1 89 ? -24.959 -8.064 -32.711 1.00 32.16 89 THR A N 1
ATOM 661 C CA . THR A 1 89 ? -25.046 -7.118 -33.851 1.00 32.16 89 THR A CA 1
ATOM 662 C C . THR A 1 89 ? -23.664 -6.837 -34.451 1.00 32.16 89 THR A C 1
ATOM 664 O O . THR A 1 89 ? -22.868 -6.151 -33.809 1.00 32.16 89 THR A O 1
ATOM 667 N N . PRO A 1 90 ? -23.355 -7.281 -35.686 1.00 40.34 90 PRO A N 1
ATOM 668 C CA . PRO A 1 90 ? -22.122 -6.881 -36.350 1.00 40.34 90 PRO A CA 1
ATOM 669 C C . PRO A 1 90 ? -22.220 -5.423 -36.816 1.00 40.34 90 PRO A C 1
ATOM 671 O O . PRO A 1 90 ? -22.967 -5.100 -37.742 1.00 40.34 90 PRO A O 1
ATOM 674 N N . SER A 1 91 ? -21.424 -4.538 -36.212 1.00 33.59 91 SER A N 1
ATOM 675 C CA . SER A 1 91 ? -21.158 -3.223 -36.802 1.00 33.59 91 SER A CA 1
ATOM 676 C C . SER A 1 91 ? -20.475 -3.419 -38.157 1.00 33.59 91 SER A C 1
ATOM 678 O O . SER A 1 91 ? -19.427 -4.065 -38.242 1.00 33.59 91 SER A O 1
ATOM 680 N N . VAL A 1 92 ? -21.066 -2.868 -39.222 1.00 46.56 92 VAL A N 1
ATOM 681 C CA . VAL A 1 92 ? -20.602 -3.064 -40.610 1.00 46.56 92 VAL A CA 1
ATOM 682 C C . VAL A 1 92 ? -19.121 -2.689 -40.767 1.00 46.56 92 VAL A C 1
ATOM 684 O O . VAL A 1 92 ? -18.391 -3.392 -41.467 1.00 46.56 92 VAL A O 1
ATOM 687 N N . ALA A 1 93 ? -18.672 -1.660 -40.038 1.00 47.09 93 ALA A N 1
ATOM 688 C CA . ALA A 1 93 ? -17.305 -1.144 -40.048 1.00 47.09 93 ALA A CA 1
ATOM 689 C C . ALA A 1 93 ? -16.238 -2.203 -39.707 1.00 47.09 93 ALA A C 1
ATOM 691 O O . ALA A 1 93 ? -15.305 -2.383 -40.487 1.00 47.09 93 ALA A O 1
ATOM 692 N N . GLY A 1 94 ? -16.399 -2.954 -38.609 1.00 50.16 94 GLY A N 1
ATOM 693 C CA . GLY A 1 94 ? -15.429 -3.990 -38.213 1.00 50.16 94 GLY A CA 1
ATOM 694 C C . GLY A 1 94 ? -15.348 -5.134 -39.229 1.00 50.16 94 GLY A C 1
ATOM 695 O O . GLY A 1 94 ? -14.281 -5.681 -39.502 1.00 50.16 94 GLY A O 1
ATOM 696 N N . SER A 1 95 ? -16.468 -5.441 -39.900 1.00 58.78 95 SER A N 1
ATOM 697 C CA . SER A 1 95 ? -16.468 -6.443 -40.970 1.00 58.78 95 SER A CA 1
ATOM 698 C C . SER A 1 95 ? -15.605 -6.028 -42.167 1.00 58.78 95 SER A C 1
ATOM 700 O O . SER A 1 95 ? -15.048 -6.897 -42.831 1.00 58.78 95 SER A O 1
ATOM 702 N N . ASP A 1 96 ? -15.487 -4.731 -42.463 1.00 69.31 96 ASP A N 1
ATOM 703 C CA . ASP A 1 96 ? -14.648 -4.226 -43.555 1.00 69.31 96 ASP A CA 1
ATOM 704 C C . ASP A 1 96 ? -13.204 -3.963 -43.111 1.00 69.31 96 ASP A C 1
ATOM 706 O O . ASP A 1 96 ? -12.286 -4.252 -43.881 1.00 69.31 96 ASP A O 1
ATOM 710 N N . ALA A 1 97 ? -12.975 -3.539 -41.865 1.00 75.12 97 ALA A N 1
ATOM 711 C CA . ALA A 1 97 ? -11.637 -3.428 -41.282 1.00 75.12 97 ALA A CA 1
ATOM 712 C C . ALA A 1 97 ? -10.896 -4.780 -41.299 1.00 75.12 97 ALA A C 1
ATOM 714 O O . ALA A 1 97 ? -9.798 -4.871 -41.854 1.00 75.12 97 ALA A O 1
ATOM 715 N N . LEU A 1 98 ? -11.542 -5.862 -40.844 1.00 77.06 98 LEU A N 1
ATOM 716 C CA . LEU A 1 98 ? -10.999 -7.227 -40.916 1.00 77.06 98 LEU A CA 1
ATOM 717 C C . LEU A 1 98 ? -10.724 -7.687 -42.367 1.00 77.06 98 LEU A C 1
ATOM 719 O O . LEU A 1 98 ? -9.717 -8.346 -42.631 1.00 77.06 98 LEU A O 1
ATOM 723 N N . LYS A 1 99 ? -11.559 -7.300 -43.348 1.00 81.50 99 LYS A N 1
ATOM 724 C CA . LYS A 1 99 ? -11.304 -7.580 -44.782 1.00 81.50 99 LYS A CA 1
ATOM 725 C C . LYS A 1 99 ? -10.103 -6.793 -45.321 1.00 81.50 99 LYS A C 1
ATOM 727 O O . LYS A 1 99 ? -9.392 -7.297 -46.190 1.00 81.50 99 LYS A O 1
ATOM 732 N N . VAL A 1 100 ? -9.871 -5.567 -44.847 1.00 84.81 100 VAL A N 1
ATOM 733 C CA . VAL A 1 100 ? -8.699 -4.749 -45.212 1.00 84.81 100 VAL A CA 1
ATOM 734 C C . VAL A 1 100 ? -7.425 -5.309 -44.574 1.00 84.81 100 VAL A C 1
ATOM 736 O O . VAL A 1 100 ? -6.425 -5.463 -45.274 1.00 84.81 100 VAL A O 1
ATOM 739 N N . GLN A 1 101 ? -7.474 -5.705 -43.299 1.00 84.69 101 GLN A N 1
ATOM 740 C CA . GLN A 1 101 ? -6.394 -6.409 -42.599 1.00 84.69 101 GLN A CA 1
ATOM 741 C C . GLN A 1 101 ? -6.004 -7.697 -43.339 1.00 84.69 101 GLN A C 1
ATOM 743 O O . GLN A 1 101 ? -4.833 -7.883 -43.659 1.00 84.69 101 GLN A O 1
ATOM 748 N N . ALA A 1 102 ? -6.977 -8.537 -43.711 1.00 83.38 102 ALA A N 1
ATOM 749 C CA . ALA A 1 102 ? -6.729 -9.763 -44.472 1.00 83.38 102 ALA A CA 1
ATOM 750 C C . ALA A 1 102 ? -6.092 -9.502 -45.854 1.00 83.38 102 ALA A C 1
ATOM 752 O O . ALA A 1 102 ? -5.226 -10.261 -46.285 1.00 83.38 102 ALA A O 1
ATOM 753 N N . LYS A 1 103 ? -6.471 -8.413 -46.544 1.00 88.12 103 LYS A N 1
ATOM 754 C CA . LYS A 1 103 ? -5.847 -8.008 -47.820 1.00 88.12 103 LYS A CA 1
ATOM 755 C C . LYS A 1 103 ? -4.398 -7.544 -47.644 1.00 88.12 103 LYS A C 1
ATOM 757 O O . LYS A 1 103 ? -3.547 -7.974 -48.417 1.00 88.12 103 LYS A O 1
ATOM 762 N N . ARG A 1 104 ? -4.116 -6.700 -46.644 1.00 87.75 104 ARG A N 1
ATOM 763 C CA . ARG A 1 104 ? -2.751 -6.235 -46.324 1.00 87.75 104 ARG A CA 1
ATOM 764 C C . ARG A 1 104 ? -1.853 -7.404 -45.925 1.00 87.75 104 ARG A C 1
ATOM 766 O O . ARG A 1 104 ? -0.772 -7.560 -46.482 1.00 87.75 104 ARG A O 1
ATOM 773 N N . LEU A 1 105 ? -2.350 -8.294 -45.066 1.00 88.94 105 LEU A N 1
ATOM 774 C CA . LEU A 1 105 ? -1.655 -9.517 -44.670 1.00 88.94 105 LEU A CA 1
ATOM 775 C C . LEU A 1 105 ? -1.344 -10.419 -45.876 1.00 88.94 105 LEU A C 1
ATOM 777 O O . LEU A 1 105 ? -0.218 -10.888 -46.006 1.00 88.94 105 LEU A O 1
ATOM 781 N N . ALA A 1 106 ? -2.296 -10.618 -46.794 1.00 88.31 106 ALA A N 1
ATOM 782 C CA . ALA A 1 106 ? -2.074 -11.406 -48.009 1.00 88.31 106 ALA A CA 1
ATOM 783 C C . ALA A 1 106 ? -1.062 -10.761 -48.981 1.00 88.31 106 ALA A C 1
ATOM 785 O O . ALA A 1 106 ? -0.322 -11.481 -49.657 1.00 88.31 106 ALA A O 1
ATOM 786 N N . ALA A 1 107 ? -1.000 -9.425 -49.046 1.00 90.50 107 ALA A N 1
ATOM 787 C CA . ALA A 1 107 ? 0.017 -8.701 -49.811 1.00 90.50 107 ALA A CA 1
ATOM 788 C C . ALA A 1 107 ? 1.411 -8.871 -49.181 1.00 90.50 107 ALA A C 1
ATOM 790 O O . ALA A 1 107 ? 2.339 -9.312 -49.857 1.00 90.50 107 ALA A O 1
ATOM 791 N N . LEU A 1 108 ? 1.531 -8.656 -47.868 1.00 90.50 108 LEU A N 1
ATOM 792 C CA . LEU A 1 108 ? 2.769 -8.850 -47.108 1.00 90.50 108 LEU A CA 1
ATOM 793 C C . LEU A 1 108 ? 3.269 -10.308 -47.226 1.00 90.50 108 LEU A C 1
ATOM 795 O O . LEU A 1 108 ? 4.431 -10.547 -47.549 1.00 90.50 108 LEU A O 1
ATOM 799 N N . GLN A 1 109 ? 2.383 -11.303 -47.090 1.00 88.75 109 GLN A N 1
ATOM 800 C CA . GLN A 1 109 ? 2.687 -12.718 -47.357 1.00 88.75 109 GLN A CA 1
ATOM 801 C C . GLN A 1 109 ? 3.177 -12.981 -48.790 1.00 88.75 109 GLN A C 1
ATOM 803 O O . GLN A 1 109 ? 3.955 -13.912 -49.008 1.00 88.75 109 GLN A O 1
ATOM 808 N N . ALA A 1 110 ? 2.692 -12.238 -49.789 1.00 89.31 110 ALA A N 1
ATOM 809 C CA . ALA A 1 110 ? 3.140 -12.382 -51.170 1.00 89.31 110 ALA A CA 1
ATOM 810 C C . ALA A 1 110 ? 4.538 -11.777 -51.366 1.00 89.31 110 ALA A C 1
ATOM 812 O O . ALA A 1 110 ? 5.397 -12.427 -51.961 1.00 89.31 110 ALA A O 1
ATOM 813 N N . GLU A 1 111 ? 4.781 -10.593 -50.808 1.00 89.62 111 GLU A N 1
ATOM 814 C CA . GLU A 1 111 ? 6.060 -9.880 -50.893 1.00 89.62 111 GLU A CA 1
ATOM 815 C C . GLU A 1 111 ? 7.160 -10.484 -50.008 1.00 89.62 111 GLU A C 1
ATOM 817 O O . GLU A 1 111 ? 8.335 -10.344 -50.327 1.00 89.62 111 GLU A O 1
ATOM 822 N N . LEU A 1 112 ? 6.812 -11.253 -48.971 1.00 89.31 112 LEU A N 1
ATOM 823 C CA . LEU A 1 112 ? 7.764 -12.049 -48.185 1.00 89.31 112 LEU A CA 1
ATOM 824 C C . LEU A 1 112 ? 8.356 -13.234 -48.981 1.00 89.31 112 LEU A C 1
ATOM 826 O O . LEU A 1 112 ? 9.429 -13.736 -48.639 1.00 89.31 112 LEU A O 1
ATOM 830 N N . LYS A 1 113 ? 7.691 -13.709 -50.048 1.00 87.62 113 LYS A N 1
ATOM 831 C CA . LYS A 1 113 ? 8.074 -14.956 -50.745 1.00 87.62 113 LYS A CA 1
ATOM 832 C C . LYS A 1 113 ? 9.495 -14.971 -51.329 1.00 87.62 113 LYS A C 1
ATOM 834 O O . LYS A 1 113 ? 10.150 -15.999 -51.136 1.00 87.62 113 LYS A O 1
ATOM 839 N N . PRO A 1 114 ? 9.999 -13.911 -51.994 1.00 85.94 114 PRO A N 1
ATOM 840 C CA . PRO A 1 114 ? 11.368 -13.874 -52.515 1.00 85.94 114 PRO A CA 1
ATOM 841 C C . PRO A 1 114 ? 12.435 -13.965 -51.413 1.00 85.94 114 PRO A C 1
ATOM 843 O O . PRO A 1 114 ? 13.460 -14.618 -51.596 1.00 85.94 114 PRO A O 1
ATOM 846 N N . PHE A 1 115 ? 12.169 -13.386 -50.239 1.00 86.00 115 PHE A N 1
ATOM 847 C CA . PHE A 1 115 ? 13.115 -13.331 -49.118 1.00 86.00 115 PHE A CA 1
ATOM 848 C C . PHE A 1 115 ? 13.286 -14.665 -48.376 1.00 86.00 115 PHE A C 1
ATOM 850 O O . PHE A 1 115 ? 14.153 -14.777 -47.514 1.00 86.00 115 PHE A O 1
ATOM 857 N N . ASN A 1 116 ? 12.537 -15.716 -48.735 1.00 84.00 116 ASN A N 1
ATOM 858 C CA . ASN A 1 116 ? 12.749 -17.061 -48.183 1.00 84.00 116 ASN A CA 1
ATOM 859 C C . ASN A 1 116 ? 14.138 -17.644 -48.504 1.00 84.00 116 ASN A C 1
ATOM 861 O O . ASN A 1 116 ? 14.593 -18.523 -47.776 1.00 84.00 116 ASN A O 1
ATOM 865 N N . LEU A 1 117 ? 14.817 -17.145 -49.546 1.00 84.69 117 LEU A N 1
ATOM 866 C CA . LEU A 1 117 ? 16.220 -17.470 -49.842 1.00 84.69 117 LEU A CA 1
ATOM 867 C C . LEU A 1 117 ? 17.191 -16.939 -48.771 1.00 84.69 117 LEU A C 1
ATOM 869 O O . LEU A 1 117 ? 18.277 -17.484 -48.610 1.00 84.69 117 LEU A O 1
ATOM 873 N N . TYR A 1 118 ? 16.793 -15.910 -48.019 1.00 86.06 118 TYR A N 1
ATOM 874 C CA . TYR A 1 118 ? 17.611 -15.212 -47.025 1.00 86.06 118 TYR A CA 1
ATOM 875 C C . TYR A 1 118 ? 17.101 -15.467 -45.595 1.00 86.06 118 TYR A C 1
ATOM 877 O O . TYR A 1 118 ? 17.126 -14.587 -44.739 1.00 86.06 118 TYR A O 1
ATOM 885 N N . PHE A 1 119 ? 16.615 -16.685 -45.321 1.00 81.06 119 PHE A N 1
ATOM 886 C CA . PHE A 1 119 ? 16.047 -17.065 -44.018 1.00 81.06 119 PHE A CA 1
ATOM 887 C C . PHE A 1 119 ? 17.025 -16.916 -42.834 1.00 81.06 119 PHE A C 1
ATOM 889 O O . PHE A 1 119 ? 16.591 -16.766 -41.694 1.00 81.06 119 PHE A O 1
ATOM 896 N N . GLU A 1 120 ? 18.334 -16.921 -43.082 1.00 84.88 120 GLU A N 1
ATOM 897 C CA . GLU A 1 120 ? 19.365 -16.708 -42.056 1.00 84.88 120 GLU A CA 1
ATOM 898 C C . GLU A 1 120 ? 19.412 -15.255 -41.535 1.00 84.88 120 GLU A C 1
ATOM 900 O O . GLU A 1 120 ? 20.023 -14.995 -40.501 1.00 84.88 120 GLU A O 1
ATOM 905 N N . TRP A 1 121 ? 18.749 -14.303 -42.205 1.00 89.12 121 TRP A N 1
ATOM 906 C CA . TRP A 1 121 ? 18.694 -12.906 -41.769 1.00 89.12 121 TRP A CA 1
ATOM 907 C C . TRP A 1 121 ? 17.706 -12.712 -40.602 1.00 89.12 121 TRP A C 1
ATOM 909 O O . TRP A 1 121 ? 16.522 -13.046 -40.742 1.00 89.12 121 TRP A O 1
ATOM 919 N N . PRO A 1 122 ? 18.125 -12.113 -39.468 1.00 88.94 122 PRO A N 1
ATOM 920 C CA . PRO A 1 122 ? 17.257 -11.928 -38.303 1.00 88.94 122 PRO A CA 1
ATOM 921 C C . PRO A 1 122 ? 16.064 -11.005 -38.593 1.00 88.94 122 PRO A C 1
ATOM 923 O O . PRO A 1 122 ? 14.999 -11.174 -38.003 1.00 88.94 122 PRO A O 1
ATOM 926 N N . GLU A 1 123 ? 16.191 -10.075 -39.542 1.00 89.12 123 GLU A N 1
ATOM 927 C CA . GLU A 1 123 ? 15.098 -9.198 -39.973 1.00 89.12 123 GLU A CA 1
ATOM 928 C C . GLU A 1 123 ? 13.990 -9.981 -40.694 1.00 89.12 123 GLU A C 1
ATOM 930 O O . GLU A 1 123 ? 12.808 -9.736 -40.462 1.00 89.12 123 GLU A O 1
ATOM 935 N N . VAL A 1 124 ? 14.359 -10.978 -41.509 1.00 91.00 124 VAL A N 1
ATOM 936 C CA . VAL A 1 124 ? 13.417 -11.876 -42.202 1.00 91.00 124 VAL A CA 1
ATOM 937 C C . VAL A 1 124 ? 12.742 -12.825 -41.205 1.00 91.00 124 VAL A C 1
ATOM 939 O O . VAL A 1 124 ? 11.553 -13.122 -41.337 1.00 91.00 124 VAL A O 1
ATOM 942 N N . GLN A 1 125 ? 13.466 -13.269 -40.173 1.00 90.38 125 GLN A N 1
ATOM 943 C CA . GLN A 1 125 ? 12.907 -14.081 -39.085 1.00 90.38 125 GLN A CA 1
ATOM 944 C C . GLN A 1 125 ? 11.914 -13.278 -38.231 1.00 90.38 125 GLN A C 1
ATOM 946 O O . GLN A 1 125 ? 10.804 -13.755 -37.988 1.00 90.38 125 GLN A O 1
ATOM 951 N N . LYS A 1 126 ? 12.263 -12.041 -37.850 1.00 91.38 126 LYS A N 1
ATOM 952 C CA . LYS A 1 126 ? 11.367 -11.107 -37.147 1.00 91.38 126 LYS A CA 1
ATOM 953 C C . LYS A 1 126 ? 10.112 -10.814 -37.974 1.00 91.38 126 LYS A C 1
ATOM 955 O O . LYS A 1 126 ? 9.007 -10.953 -37.456 1.00 91.38 126 LYS A O 1
ATOM 960 N N . LEU A 1 127 ? 10.273 -10.504 -39.263 1.00 90.81 127 LEU A N 1
ATOM 961 C CA . LEU A 1 127 ? 9.164 -10.267 -40.188 1.00 90.81 127 LEU A CA 1
ATOM 962 C C . LEU A 1 127 ? 8.233 -11.483 -40.285 1.00 90.81 127 LEU A C 1
ATOM 964 O O . LEU A 1 127 ? 7.017 -11.344 -40.171 1.00 90.81 127 LEU A O 1
ATOM 968 N N . ARG A 1 128 ? 8.787 -12.697 -40.416 1.00 90.38 128 ARG A N 1
ATOM 969 C CA . ARG A 1 128 ? 7.994 -13.935 -40.419 1.00 90.38 128 ARG A CA 1
ATOM 970 C C . ARG A 1 128 ? 7.240 -14.138 -39.098 1.00 90.38 128 ARG A C 1
ATOM 972 O O . ARG A 1 128 ? 6.085 -14.549 -39.141 1.00 90.38 128 ARG A O 1
ATOM 979 N N . ALA A 1 129 ? 7.848 -13.828 -37.952 1.00 90.44 129 ALA A N 1
ATOM 980 C CA . ALA A 1 129 ? 7.185 -13.918 -36.650 1.00 90.44 129 ALA A CA 1
ATOM 981 C C . ALA A 1 129 ? 6.045 -12.890 -36.498 1.00 90.44 129 ALA A C 1
ATOM 983 O O . ALA A 1 129 ? 4.967 -13.245 -36.027 1.00 90.44 129 ALA A O 1
ATOM 984 N N . GLN A 1 130 ? 6.238 -11.647 -36.958 1.00 90.19 130 GLN A N 1
ATOM 985 C CA . GLN A 1 130 ? 5.185 -10.620 -36.997 1.00 90.19 130 GLN A CA 1
ATOM 986 C C . GLN A 1 130 ? 4.015 -11.045 -37.899 1.00 90.19 130 GLN A C 1
ATOM 988 O O . GLN A 1 130 ? 2.858 -10.911 -37.507 1.00 90.19 130 GLN A O 1
ATOM 993 N N . VAL A 1 131 ? 4.304 -11.624 -39.070 1.00 89.50 131 VAL A N 1
ATOM 994 C CA . VAL A 1 131 ? 3.285 -12.158 -39.990 1.00 89.50 131 VAL A CA 1
ATOM 995 C C . VAL A 1 131 ? 2.525 -13.331 -39.365 1.00 89.50 131 VAL A C 1
ATOM 997 O O . VAL A 1 131 ? 1.301 -13.335 -39.403 1.00 89.50 131 VAL A O 1
ATOM 1000 N N . GLN A 1 132 ? 3.212 -14.278 -38.719 1.00 89.62 132 GLN A N 1
ATOM 1001 C CA . GLN A 1 132 ? 2.570 -15.398 -38.014 1.00 89.62 132 GLN A CA 1
ATOM 1002 C C . GLN A 1 132 ? 1.694 -14.940 -36.836 1.00 89.62 132 GLN A C 1
ATOM 1004 O O . GLN A 1 132 ? 0.640 -15.527 -36.589 1.00 89.62 132 GLN A O 1
ATOM 1009 N N . LEU A 1 133 ? 2.090 -13.878 -36.128 1.00 89.06 133 LEU A N 1
ATOM 1010 C CA . LEU A 1 133 ? 1.276 -13.281 -35.068 1.00 89.06 133 LEU A CA 1
ATOM 1011 C C . LEU A 1 133 ? 0.036 -12.577 -35.644 1.00 89.06 133 LEU A C 1
ATOM 1013 O O . LEU A 1 133 ? -1.073 -12.812 -35.171 1.00 89.06 133 LEU A O 1
ATOM 1017 N N . ALA A 1 134 ? 0.196 -11.800 -36.720 1.00 86.19 134 ALA A N 1
ATOM 1018 C CA . ALA A 1 134 ? -0.915 -11.156 -37.419 1.00 86.19 134 ALA A CA 1
ATOM 1019 C C . ALA A 1 134 ? -1.879 -12.170 -38.075 1.00 86.19 134 ALA A C 1
ATOM 1021 O O . ALA A 1 134 ? -3.084 -11.920 -38.129 1.00 86.19 134 ALA A O 1
ATOM 1022 N N . GLU A 1 135 ? -1.381 -13.327 -38.530 1.00 87.56 135 GLU A N 1
ATOM 1023 C CA . GLU A 1 135 ? -2.191 -14.469 -38.981 1.00 87.56 135 GLU A CA 1
ATOM 1024 C C . GLU A 1 135 ? -3.019 -15.051 -37.829 1.00 87.56 135 GLU A C 1
ATOM 1026 O O . GLU A 1 135 ? -4.214 -15.296 -37.998 1.00 87.56 135 GLU A O 1
ATOM 1031 N N . ALA A 1 136 ? -2.409 -15.239 -36.654 1.00 84.75 136 ALA A N 1
ATOM 1032 C CA . ALA A 1 136 ? -3.097 -15.740 -35.467 1.00 84.75 136 ALA A CA 1
ATOM 1033 C C . ALA A 1 136 ? -4.172 -14.761 -34.962 1.00 84.75 136 ALA A C 1
ATOM 1035 O O . ALA A 1 136 ? -5.275 -15.191 -34.625 1.00 84.75 136 ALA A O 1
ATOM 1036 N N . ASP A 1 137 ? -3.896 -13.453 -34.970 1.00 83.81 137 ASP A N 1
ATOM 1037 C CA . ASP A 1 137 ? -4.876 -12.421 -34.617 1.00 83.81 137 ASP A CA 1
ATOM 1038 C C . ASP A 1 137 ? -6.021 -12.332 -35.630 1.00 83.81 137 ASP A C 1
ATOM 1040 O O . ASP A 1 137 ? -7.186 -12.321 -35.231 1.00 83.81 137 ASP A O 1
ATOM 1044 N N . ALA A 1 138 ? -5.728 -12.370 -36.934 1.00 81.31 138 ALA A N 1
ATOM 1045 C CA . ALA A 1 138 ? -6.760 -12.407 -37.970 1.00 81.31 138 ALA A CA 1
ATOM 1046 C C . ALA A 1 138 ? -7.632 -13.676 -37.872 1.00 81.31 138 ALA A C 1
ATOM 1048 O O . ALA A 1 138 ? -8.852 -13.598 -38.029 1.00 81.31 138 ALA A O 1
ATOM 1049 N N . ALA A 1 139 ? -7.041 -14.833 -37.550 1.00 80.44 139 ALA A N 1
ATOM 1050 C CA . ALA A 1 139 ? -7.770 -16.079 -37.303 1.00 80.44 139 ALA A CA 1
ATOM 1051 C C . ALA A 1 139 ? -8.607 -16.045 -36.008 1.00 80.44 139 ALA A C 1
ATOM 1053 O O . ALA A 1 139 ? -9.651 -16.692 -35.938 1.00 80.44 139 ALA A O 1
ATOM 1054 N N . ALA A 1 140 ? -8.183 -15.268 -35.006 1.00 83.56 140 ALA A N 1
ATOM 1055 C CA . ALA A 1 140 ? -8.942 -14.982 -33.788 1.00 83.56 140 ALA A CA 1
ATOM 1056 C C . ALA A 1 140 ? -9.983 -13.853 -33.959 1.00 83.56 140 ALA A C 1
ATOM 1058 O O . ALA A 1 140 ? -10.687 -13.528 -33.003 1.00 83.56 140 ALA A O 1
ATOM 1059 N N . GLY A 1 141 ? -10.088 -13.243 -35.148 1.00 77.56 141 GLY A N 1
ATOM 1060 C CA . GLY A 1 141 ? -10.998 -12.126 -35.421 1.00 77.56 141 GLY A CA 1
ATOM 1061 C C . GLY A 1 141 ? -10.600 -10.805 -34.754 1.00 77.56 141 GLY A C 1
ATOM 1062 O O . GLY A 1 141 ? -11.461 -9.953 -34.548 1.00 77.56 141 GLY A O 1
ATOM 1063 N N . ARG A 1 142 ? -9.321 -10.634 -34.389 1.00 80.38 142 ARG A N 1
ATOM 1064 C CA . ARG A 1 142 ? -8.793 -9.433 -33.727 1.00 80.38 142 ARG A CA 1
ATOM 1065 C C . ARG A 1 142 ? -8.147 -8.479 -34.730 1.00 80.38 142 ARG A C 1
ATOM 1067 O O . ARG A 1 142 ? -7.328 -8.881 -35.559 1.00 80.38 142 ARG A O 1
ATOM 1074 N N . GLU A 1 143 ? -8.482 -7.198 -34.610 1.00 78.38 143 GLU A N 1
ATOM 1075 C CA . GLU A 1 143 ? -7.878 -6.136 -35.413 1.00 78.38 143 GLU A CA 1
ATOM 1076 C C . GLU A 1 143 ? -6.493 -5.759 -34.869 1.00 78.38 143 GLU A C 1
ATOM 1078 O O . GLU A 1 143 ? -6.367 -5.254 -33.755 1.00 78.38 143 GLU A O 1
ATOM 1083 N N . ALA A 1 144 ? -5.448 -5.992 -35.670 1.00 77.75 144 ALA A N 1
ATOM 1084 C CA . ALA A 1 144 ? -4.051 -5.719 -35.315 1.00 77.75 144 ALA A CA 1
ATOM 1085 C C . ALA A 1 144 ? -3.365 -4.756 -36.317 1.00 77.75 144 ALA A C 1
ATOM 1087 O O . ALA A 1 144 ? -2.390 -5.131 -36.975 1.00 77.75 144 ALA A O 1
ATOM 1088 N N . PRO A 1 145 ? -3.856 -3.507 -36.478 1.00 81.56 145 PRO A N 1
ATOM 1089 C CA . PRO A 1 145 ? -3.322 -2.566 -37.468 1.00 81.56 145 PRO A CA 1
ATOM 1090 C C . PRO A 1 145 ? -1.867 -2.155 -37.195 1.00 81.56 145 PRO A C 1
ATOM 1092 O O . PRO A 1 145 ? -1.131 -1.914 -38.149 1.00 81.56 145 PRO A O 1
ATOM 1095 N N . GLY A 1 146 ? -1.447 -2.120 -35.922 1.00 84.38 146 GLY A N 1
ATOM 1096 C CA . GLY A 1 146 ? -0.059 -1.854 -35.523 1.00 84.38 146 GLY A CA 1
ATOM 1097 C C . GLY A 1 146 ? 0.903 -2.932 -36.021 1.00 84.38 146 GLY A C 1
ATOM 1098 O O . GLY A 1 146 ? 1.818 -2.621 -36.771 1.00 84.38 146 GLY A O 1
ATOM 1099 N N . LEU A 1 147 ? 0.626 -4.212 -35.732 1.00 85.19 147 LEU A N 1
ATOM 1100 C CA . LEU A 1 147 ? 1.475 -5.330 -36.173 1.00 85.19 147 LEU A CA 1
ATOM 1101 C C . LEU A 1 147 ? 1.622 -5.413 -37.701 1.00 85.19 147 LEU A C 1
ATOM 1103 O O . LEU A 1 147 ? 2.676 -5.819 -38.190 1.00 85.19 147 LEU A O 1
ATOM 1107 N N . LEU A 1 148 ? 0.594 -5.016 -38.463 1.00 86.50 148 LEU A N 1
ATOM 1108 C CA . LEU A 1 148 ? 0.707 -4.904 -39.920 1.00 86.50 148 LEU A CA 1
ATOM 1109 C C . LEU A 1 148 ? 1.558 -3.710 -40.361 1.00 86.50 148 LEU A C 1
ATOM 1111 O O . LEU A 1 148 ? 2.352 -3.868 -41.282 1.00 86.50 148 LEU A O 1
ATOM 1115 N N . ALA A 1 149 ? 1.437 -2.546 -39.718 1.00 86.00 149 ALA A N 1
ATOM 1116 C CA . ALA A 1 149 ? 2.295 -1.396 -40.012 1.00 86.00 149 ALA A CA 1
ATOM 1117 C C . ALA A 1 149 ? 3.769 -1.682 -39.663 1.00 86.00 149 ALA A C 1
ATOM 1119 O O . ALA A 1 149 ? 4.653 -1.412 -40.473 1.00 86.00 149 ALA A O 1
ATOM 1120 N N . ASP A 1 150 ? 4.028 -2.314 -38.514 1.00 86.44 150 ASP A N 1
ATOM 1121 C CA . ASP A 1 150 ? 5.364 -2.754 -38.103 1.00 86.44 150 ASP A CA 1
ATOM 1122 C C . ASP A 1 150 ? 5.936 -3.809 -39.062 1.00 86.44 150 ASP A C 1
ATOM 1124 O O . ASP A 1 150 ? 7.138 -3.827 -39.322 1.00 86.44 150 ASP A O 1
ATOM 1128 N N . GLY A 1 151 ? 5.087 -4.704 -39.580 1.00 88.00 151 GLY A N 1
ATOM 1129 C CA . GLY A 1 151 ? 5.461 -5.714 -40.570 1.00 88.00 151 GLY A CA 1
ATOM 1130 C C . GLY A 1 151 ? 5.758 -5.118 -41.948 1.00 88.00 151 GLY A C 1
ATOM 1131 O O . GLY A 1 151 ? 6.743 -5.495 -42.576 1.00 88.00 151 GLY A O 1
ATOM 1132 N N . GLU A 1 152 ? 4.959 -4.156 -42.410 1.00 90.25 152 GLU A N 1
ATOM 1133 C CA . GLU A 1 152 ? 5.201 -3.421 -43.659 1.00 90.25 152 GLU A CA 1
ATOM 1134 C C . GLU A 1 152 ? 6.490 -2.582 -43.569 1.00 90.25 152 GLU A C 1
ATOM 1136 O O . GLU A 1 152 ? 7.340 -2.670 -44.453 1.00 90.25 152 GLU A O 1
ATOM 1141 N N . ALA A 1 153 ? 6.722 -1.870 -42.460 1.00 87.94 153 ALA A N 1
ATOM 1142 C CA . ALA A 1 153 ? 7.977 -1.148 -42.226 1.00 87.94 153 ALA A CA 1
ATOM 1143 C C . ALA A 1 153 ? 9.195 -2.092 -42.146 1.00 87.94 153 ALA A C 1
ATOM 1145 O O . ALA A 1 153 ? 10.258 -1.808 -42.702 1.00 87.94 153 ALA A O 1
ATOM 1146 N N . GLN A 1 154 ? 9.044 -3.253 -41.497 1.00 89.62 154 GLN A N 1
ATOM 1147 C CA . GLN A 1 154 ? 10.097 -4.266 -41.418 1.00 89.62 154 GLN A CA 1
ATOM 1148 C C . GLN A 1 154 ? 10.382 -4.932 -42.780 1.00 89.62 154 GLN A C 1
ATOM 1150 O O . GLN A 1 154 ? 11.526 -5.324 -43.027 1.00 89.62 154 GLN A O 1
ATOM 1155 N N . LEU A 1 155 ? 9.382 -5.028 -43.663 1.00 89.44 155 LEU A N 1
ATOM 1156 C CA . LEU A 1 155 ? 9.518 -5.479 -45.051 1.00 89.44 155 LEU A CA 1
ATOM 1157 C C . LEU A 1 155 ? 10.273 -4.455 -45.913 1.00 89.44 155 LEU A C 1
ATOM 1159 O O . LEU A 1 155 ? 11.167 -4.860 -46.654 1.00 89.44 155 LEU A O 1
ATOM 1163 N N . GLU A 1 156 ? 9.990 -3.154 -45.788 1.00 88.88 156 GLU A N 1
ATOM 1164 C CA . GLU A 1 156 ? 10.776 -2.116 -46.477 1.00 88.88 156 GLU A CA 1
ATOM 1165 C C . GLU A 1 156 ? 12.240 -2.104 -46.020 1.00 88.88 156 GLU A C 1
ATOM 1167 O O . GLU A 1 156 ? 13.137 -2.060 -46.858 1.00 88.88 156 GLU A O 1
ATOM 1172 N N . LEU A 1 157 ? 12.514 -2.278 -44.722 1.00 88.62 157 LEU A N 1
ATOM 1173 C CA . LEU A 1 157 ? 13.892 -2.403 -44.228 1.00 88.62 157 LEU A CA 1
ATOM 1174 C C . LEU A 1 157 ? 14.607 -3.655 -44.780 1.00 88.62 157 LEU A C 1
ATOM 1176 O O . LEU A 1 157 ? 15.803 -3.617 -45.066 1.00 88.62 157 LEU A O 1
ATOM 1180 N N . VAL A 1 158 ? 13.886 -4.763 -44.988 1.00 90.12 158 VAL A N 1
ATOM 1181 C CA . VAL A 1 158 ? 14.425 -5.974 -45.637 1.00 90.12 158 VAL A CA 1
ATOM 1182 C C . VAL A 1 158 ? 14.667 -5.760 -47.141 1.00 90.12 158 VAL A C 1
ATOM 1184 O O . VAL A 1 158 ? 15.675 -6.245 -47.660 1.00 90.12 158 VAL A O 1
ATOM 1187 N N . LYS A 1 159 ? 13.805 -5.005 -47.839 1.00 90.06 159 LYS A N 1
ATOM 1188 C CA . LYS A 1 159 ? 14.018 -4.586 -49.238 1.00 90.06 159 LYS A CA 1
ATOM 1189 C C . LYS A 1 159 ? 15.254 -3.689 -49.360 1.00 90.06 159 LYS A C 1
ATOM 1191 O O . LYS A 1 159 ? 16.130 -3.988 -50.164 1.00 90.06 159 LYS A O 1
ATOM 1196 N N . GLN A 1 160 ? 15.365 -2.658 -48.524 1.00 89.00 160 GLN A N 1
ATOM 1197 C CA . GLN A 1 160 ? 16.504 -1.735 -48.473 1.00 89.00 160 GLN A CA 1
ATOM 1198 C C . GLN A 1 160 ? 17.821 -2.478 -48.196 1.00 89.00 160 GLN A C 1
ATOM 1200 O O . GLN A 1 160 ? 18.789 -2.318 -48.935 1.00 89.00 160 GLN A O 1
ATOM 1205 N N . LYS A 1 161 ? 17.833 -3.398 -47.219 1.00 89.75 161 LYS A N 1
ATOM 1206 C CA . LYS A 1 161 ? 18.991 -4.263 -46.934 1.00 89.75 161 LYS A CA 1
ATOM 1207 C C . LYS A 1 161 ? 19.371 -5.172 -48.114 1.00 89.75 161 LYS A C 1
ATOM 1209 O O . LYS A 1 161 ? 20.553 -5.453 -48.301 1.00 89.75 161 LYS A O 1
ATOM 1214 N N . LEU A 1 162 ? 18.408 -5.641 -48.914 1.00 89.88 162 LEU A N 1
ATOM 1215 C CA . LEU A 1 162 ? 18.695 -6.393 -50.143 1.00 89.88 162 LEU A CA 1
ATOM 1216 C C . LEU A 1 162 ? 19.334 -5.496 -51.215 1.00 89.88 162 LEU A C 1
ATOM 1218 O O . LEU A 1 162 ? 20.330 -5.903 -51.809 1.00 89.88 162 LEU A O 1
ATOM 1222 N N . GLU A 1 163 ? 18.803 -4.291 -51.439 1.00 89.75 163 GLU A N 1
ATOM 1223 C CA . GLU A 1 163 ? 19.358 -3.338 -52.413 1.00 89.75 163 GLU A CA 1
ATOM 1224 C C . GLU A 1 163 ? 20.789 -2.909 -52.023 1.00 89.75 163 GLU A C 1
ATOM 1226 O O . GLU A 1 163 ? 21.696 -2.984 -52.853 1.00 89.75 163 GLU A O 1
ATOM 1231 N N . ASP A 1 164 ? 21.038 -2.592 -50.746 1.00 89.00 164 ASP A N 1
ATOM 1232 C CA . ASP A 1 164 ? 22.377 -2.280 -50.217 1.00 89.00 164 ASP A CA 1
ATOM 1233 C C . ASP A 1 164 ? 23.389 -3.406 -50.478 1.00 89.00 164 ASP A C 1
ATOM 1235 O O . ASP A 1 164 ? 24.507 -3.178 -50.947 1.00 89.00 164 ASP A O 1
ATOM 1239 N N . GLN A 1 165 ? 23.001 -4.652 -50.189 1.00 89.31 165 GLN A N 1
ATOM 1240 C CA . GLN A 1 165 ? 23.868 -5.811 -50.399 1.00 89.31 165 GLN A CA 1
ATOM 1241 C C . GLN A 1 165 ? 24.086 -6.113 -51.888 1.00 89.31 165 GLN A C 1
ATOM 1243 O O . GLN A 1 165 ? 25.152 -6.612 -52.247 1.00 89.31 165 GLN A O 1
ATOM 1248 N N . LEU A 1 166 ? 23.136 -5.773 -52.769 1.00 89.38 166 LEU A N 1
ATOM 1249 C CA . LEU A 1 166 ? 23.313 -5.870 -54.221 1.00 89.38 166 LEU A CA 1
ATOM 1250 C C . LEU A 1 166 ? 24.276 -4.802 -54.756 1.00 89.38 166 LEU A C 1
ATOM 1252 O O . LEU A 1 166 ? 25.078 -5.122 -55.635 1.00 89.38 166 LEU A O 1
ATOM 1256 N N . VAL A 1 167 ? 24.262 -3.579 -54.216 1.00 89.31 167 VAL A N 1
ATOM 1257 C CA . VAL A 1 167 ? 25.250 -2.533 -54.547 1.00 89.31 167 VAL A CA 1
ATOM 1258 C C . VAL A 1 167 ? 26.651 -2.949 -54.098 1.00 89.31 167 VAL A C 1
ATOM 1260 O O . VAL A 1 167 ? 27.592 -2.904 -54.893 1.00 89.31 167 VAL A O 1
ATOM 1263 N N . LEU A 1 168 ? 26.794 -3.426 -52.857 1.00 87.88 168 LEU A N 1
ATOM 1264 C CA . LEU A 1 168 ? 28.072 -3.927 -52.340 1.00 87.88 168 LEU A CA 1
ATOM 1265 C C . LEU A 1 168 ? 28.576 -5.132 -53.152 1.00 87.88 168 LEU A C 1
ATOM 1267 O O . LEU A 1 168 ? 29.753 -5.176 -53.507 1.00 87.88 168 LEU A O 1
ATOM 1271 N N . GLN A 1 169 ? 27.691 -6.062 -53.529 1.00 89.88 169 GLN A N 1
ATOM 1272 C CA . GLN A 1 169 ? 28.030 -7.183 -54.410 1.00 89.88 169 GLN A CA 1
ATOM 1273 C C . GLN A 1 169 ? 28.474 -6.711 -55.805 1.00 89.88 169 GLN A C 1
ATOM 1275 O O . GLN A 1 169 ? 29.437 -7.262 -56.333 1.00 89.88 169 GLN A O 1
ATOM 1280 N N . ALA A 1 170 ? 27.844 -5.682 -56.387 1.00 87.31 170 ALA A N 1
ATOM 1281 C CA . ALA A 1 170 ? 28.263 -5.104 -57.668 1.00 87.31 170 ALA A CA 1
ATOM 1282 C C . ALA A 1 170 ? 29.650 -4.444 -57.589 1.00 87.31 170 ALA A C 1
ATOM 1284 O O . ALA A 1 170 ? 30.496 -4.683 -58.453 1.00 87.31 170 ALA A O 1
ATOM 1285 N N . ARG A 1 171 ? 29.902 -3.654 -56.537 1.00 87.69 171 ARG A N 1
ATOM 1286 C CA . ARG A 1 171 ? 31.199 -3.008 -56.280 1.00 87.69 171 ARG A CA 1
ATOM 1287 C C . ARG A 1 171 ? 32.314 -4.043 -56.161 1.00 87.69 171 ARG A C 1
ATOM 1289 O O . ARG A 1 171 ? 33.348 -3.951 -56.821 1.00 87.69 171 ARG A O 1
ATOM 1296 N N . ASP A 1 172 ? 32.087 -5.048 -55.325 1.00 87.88 172 ASP A N 1
ATOM 1297 C CA . ASP A 1 172 ? 33.080 -6.066 -55.018 1.00 87.88 172 ASP A CA 1
ATOM 1298 C C . ASP A 1 172 ? 33.281 -7.032 -56.196 1.00 87.88 172 ASP A C 1
ATOM 1300 O O . ASP A 1 172 ? 34.398 -7.518 -56.372 1.00 87.88 172 ASP A O 1
ATOM 1304 N N . LEU A 1 173 ? 32.254 -7.258 -57.031 1.00 89.00 173 LEU A N 1
ATOM 1305 C CA . LEU A 1 173 ? 32.339 -7.969 -58.313 1.00 89.00 173 LEU A CA 1
ATOM 1306 C C . LEU A 1 173 ? 33.208 -7.221 -59.330 1.00 89.00 173 LEU A C 1
ATOM 1308 O O . LEU A 1 173 ? 34.051 -7.860 -59.960 1.00 89.00 173 LEU A O 1
ATOM 1312 N N . ALA A 1 174 ? 33.076 -5.896 -59.451 1.00 86.06 174 ALA A N 1
ATOM 1313 C CA . ALA A 1 174 ? 33.940 -5.096 -60.323 1.00 86.06 174 ALA A CA 1
ATOM 1314 C C . ALA A 1 174 ? 35.421 -5.219 -59.911 1.00 86.06 174 ALA A C 1
ATOM 1316 O O . ALA A 1 174 ? 36.295 -5.405 -60.757 1.00 86.06 174 ALA A O 1
ATOM 1317 N N . VAL A 1 175 ? 35.701 -5.241 -58.601 1.00 86.69 175 VAL A N 1
ATOM 1318 C CA . VAL A 1 175 ? 37.050 -5.503 -58.063 1.00 86.69 175 VAL A CA 1
ATOM 1319 C C . VAL A 1 175 ? 37.540 -6.929 -58.376 1.00 86.69 175 VAL A C 1
ATOM 1321 O O . VAL A 1 175 ? 38.741 -7.120 -58.585 1.00 86.69 175 VAL A O 1
ATOM 1324 N N . VAL A 1 176 ? 36.658 -7.939 -58.457 1.00 87.50 176 VAL A N 1
ATOM 1325 C CA . VAL A 1 176 ? 37.054 -9.288 -58.922 1.00 87.50 176 VAL A CA 1
ATOM 1326 C C . VAL A 1 176 ? 37.315 -9.319 -60.424 1.00 87.50 176 VAL A C 1
ATOM 1328 O O . VAL A 1 176 ? 38.249 -9.990 -60.848 1.00 87.50 176 VAL A O 1
ATOM 1331 N N . GLN A 1 177 ? 36.519 -8.615 -61.230 1.00 88.00 177 GLN A N 1
ATOM 1332 C CA . GLN A 1 177 ? 36.702 -8.547 -62.683 1.00 88.00 177 GLN A CA 1
ATOM 1333 C C . GLN A 1 177 ? 38.054 -7.916 -63.036 1.00 88.00 177 GLN A C 1
ATOM 1335 O O . GLN A 1 177 ? 38.829 -8.518 -63.773 1.00 88.00 177 GLN A O 1
ATOM 1340 N N . GLU A 1 178 ? 38.401 -6.795 -62.407 1.00 83.62 178 GLU A N 1
ATOM 1341 C CA . GLU A 1 178 ? 39.719 -6.160 -62.532 1.00 83.62 178 GLU A CA 1
ATOM 1342 C C . GLU A 1 178 ? 40.860 -7.093 -62.067 1.00 83.62 178 GLU A C 1
ATOM 1344 O O . GLU A 1 178 ? 41.888 -7.228 -62.733 1.00 83.62 178 GLU A O 1
ATOM 1349 N N . ALA A 1 179 ? 40.674 -7.804 -60.947 1.00 84.00 179 ALA A N 1
ATOM 1350 C CA . ALA A 1 179 ? 41.643 -8.793 -60.467 1.00 84.00 179 ALA A CA 1
ATOM 1351 C C . ALA A 1 179 ? 41.804 -9.987 -61.424 1.00 84.00 179 ALA A C 1
ATOM 1353 O O . ALA A 1 179 ? 42.900 -10.532 -61.550 1.00 84.00 179 ALA A O 1
ATOM 1354 N N . LEU A 1 180 ? 40.724 -10.396 -62.090 1.00 84.75 180 LEU A N 1
ATOM 1355 C CA . LEU A 1 180 ? 40.715 -11.451 -63.095 1.00 84.75 180 LEU A CA 1
ATOM 1356 C C . LEU A 1 180 ? 41.452 -10.999 -64.353 1.00 84.75 180 LEU A C 1
ATOM 1358 O O . LEU A 1 180 ? 42.248 -11.777 -64.867 1.00 84.75 180 LEU A O 1
ATOM 1362 N N . GLU A 1 181 ? 41.242 -9.767 -64.822 1.00 83.44 181 GLU A N 1
ATOM 1363 C CA . GLU A 1 181 ? 41.950 -9.207 -65.979 1.00 83.44 181 GLU A CA 1
ATOM 1364 C C . GLU A 1 181 ? 43.464 -9.153 -65.743 1.00 83.44 181 GLU A C 1
ATOM 1366 O O . GLU A 1 181 ? 44.219 -9.676 -66.562 1.00 83.44 181 GLU A O 1
ATOM 1371 N N . GLN A 1 182 ? 43.904 -8.657 -64.582 1.00 80.94 182 GLN A N 1
ATOM 1372 C CA . GLN A 1 182 ? 45.320 -8.639 -64.176 1.00 80.94 182 GLN A CA 1
ATOM 1373 C C . GLN A 1 182 ? 45.949 -10.042 -64.083 1.00 80.94 182 GLN A C 1
ATOM 1375 O O . GLN A 1 182 ? 47.135 -10.221 -64.346 1.00 80.94 182 GLN A O 1
ATOM 1380 N N . VAL A 1 183 ? 45.169 -11.057 -63.701 1.00 81.69 183 VAL A N 1
ATOM 1381 C CA . VAL A 1 183 ? 45.631 -12.450 -63.552 1.00 81.69 183 VAL A CA 1
ATOM 1382 C C . VAL A 1 183 ? 45.484 -13.261 -64.853 1.00 81.69 183 VAL A C 1
ATOM 1384 O O . VAL A 1 183 ? 46.057 -14.346 -64.985 1.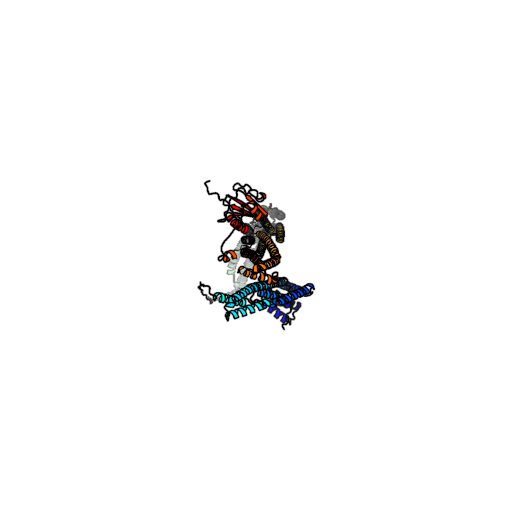00 81.69 183 VAL A O 1
ATOM 1387 N N . ARG A 1 184 ? 44.753 -12.743 -65.847 1.00 79.69 184 ARG A N 1
ATOM 1388 C CA . ARG A 1 184 ? 44.390 -13.449 -67.087 1.00 79.69 184 ARG A CA 1
ATOM 1389 C C . ARG A 1 184 ? 45.602 -13.919 -67.887 1.00 79.69 184 ARG A C 1
ATOM 1391 O O . ARG A 1 184 ? 45.556 -14.996 -68.477 1.00 79.69 184 ARG A O 1
ATOM 1398 N N . GLU A 1 185 ? 46.682 -13.141 -67.860 1.00 74.31 185 GLU A N 1
ATOM 1399 C CA . GLU A 1 185 ? 47.944 -13.434 -68.551 1.00 74.31 185 GLU A CA 1
ATOM 1400 C C . GLU A 1 185 ? 48.697 -14.638 -67.959 1.00 74.31 185 GLU A C 1
ATOM 1402 O O . GLU A 1 185 ? 49.386 -15.350 -68.686 1.00 74.31 185 GLU A O 1
ATOM 1407 N N . VAL A 1 186 ? 48.523 -14.917 -66.659 1.00 71.94 186 VAL A N 1
ATOM 1408 C CA . VAL A 1 186 ? 49.146 -16.068 -65.975 1.00 71.94 186 VAL A CA 1
ATOM 1409 C C . VAL A 1 186 ? 48.536 -17.390 -66.459 1.00 71.94 186 VAL A C 1
ATOM 1411 O O . VAL A 1 186 ? 49.234 -18.391 -66.627 1.00 71.94 186 VAL A O 1
ATOM 1414 N N . GLY A 1 187 ? 47.222 -17.386 -66.708 1.00 68.56 187 GLY A N 1
ATOM 1415 C CA . GLY A 1 187 ? 46.461 -18.531 -67.203 1.00 68.56 187 GLY A CA 1
ATOM 1416 C C . GLY A 1 187 ? 46.356 -19.724 -66.236 1.00 68.56 187 GLY A C 1
ATOM 1417 O O . GLY A 1 187 ? 46.932 -19.768 -65.151 1.00 68.56 187 GLY A O 1
ATOM 1418 N N . GLY A 1 188 ? 45.580 -20.735 -66.640 1.00 83.81 188 GLY A N 1
ATOM 1419 C CA . GLY A 1 188 ? 45.498 -22.029 -65.949 1.00 83.81 188 GLY A CA 1
ATOM 1420 C C . GLY A 1 188 ? 44.123 -22.397 -65.379 1.00 83.81 188 GLY A C 1
ATOM 1421 O O . GLY A 1 188 ? 43.112 -21.733 -65.600 1.00 83.81 188 GLY A O 1
ATOM 1422 N N . ASN A 1 189 ? 44.074 -23.522 -64.658 1.00 82.94 189 ASN A N 1
ATOM 1423 C CA . ASN A 1 189 ? 42.828 -24.113 -64.148 1.00 82.94 189 ASN A CA 1
ATOM 1424 C C . ASN A 1 189 ? 42.198 -23.292 -63.005 1.00 82.94 189 ASN A C 1
ATOM 1426 O O . ASN A 1 189 ? 40.981 -23.233 -62.873 1.00 82.94 189 ASN A O 1
ATOM 1430 N N . SER A 1 190 ? 43.023 -22.635 -62.191 1.00 80.62 190 SER A N 1
ATOM 1431 C CA . SER A 1 190 ? 42.600 -21.682 -61.158 1.00 80.62 190 SER A CA 1
ATOM 1432 C C . SER A 1 190 ? 41.973 -20.425 -61.765 1.00 80.62 190 SER A C 1
ATOM 1434 O O . SER A 1 190 ? 40.897 -20.024 -61.332 1.00 80.62 190 SER A O 1
ATOM 1436 N N . VAL A 1 191 ? 42.577 -19.869 -62.821 1.00 86.50 191 VAL A N 1
ATOM 1437 C CA . VAL A 1 191 ? 42.031 -18.719 -63.563 1.00 86.50 191 VAL A CA 1
ATOM 1438 C C . VAL A 1 191 ? 40.680 -19.074 -64.187 1.00 86.50 191 VAL A C 1
ATOM 1440 O O . VAL A 1 191 ? 39.715 -18.354 -63.978 1.00 86.50 191 VAL A O 1
ATOM 1443 N N . ARG A 1 192 ? 40.543 -20.253 -64.811 1.00 87.12 192 ARG A N 1
ATOM 1444 C CA . ARG A 1 192 ? 39.245 -20.735 -65.334 1.00 87.12 192 ARG A CA 1
ATOM 1445 C C . ARG A 1 192 ? 38.173 -20.936 -64.260 1.00 87.12 192 ARG A C 1
ATOM 1447 O O . ARG A 1 192 ? 36.988 -20.745 -64.526 1.00 87.12 192 ARG A O 1
ATOM 1454 N N . ARG A 1 193 ? 38.558 -21.316 -63.037 1.00 88.44 193 ARG A N 1
ATOM 1455 C CA . ARG A 1 193 ? 37.633 -21.378 -61.889 1.00 88.44 193 ARG A CA 1
ATOM 1456 C C . ARG A 1 193 ? 37.207 -19.982 -61.440 1.00 88.44 193 ARG A C 1
ATOM 1458 O O . ARG A 1 193 ? 36.033 -19.802 -61.135 1.00 88.44 193 ARG A O 1
ATOM 1465 N N . LEU A 1 194 ? 38.120 -19.008 -61.453 1.00 89.81 194 LEU A N 1
ATOM 1466 C CA . LEU A 1 194 ? 37.804 -17.602 -61.194 1.00 89.81 194 LEU A CA 1
ATOM 1467 C C . LEU A 1 194 ? 36.860 -17.043 -62.272 1.00 89.81 194 LEU A C 1
ATOM 1469 O O . LEU A 1 194 ? 35.823 -16.496 -61.922 1.00 89.81 194 LEU A O 1
ATOM 1473 N N . GLU A 1 195 ? 37.143 -17.273 -63.559 1.00 90.81 195 GLU A N 1
ATOM 1474 C CA . GLU A 1 195 ? 36.250 -16.946 -64.686 1.00 90.81 195 GLU A CA 1
ATOM 1475 C C . GLU A 1 195 ? 34.861 -17.577 -64.515 1.00 90.81 195 GLU A C 1
ATOM 1477 O O . GLU A 1 195 ? 33.848 -16.916 -64.732 1.00 90.81 195 GLU A O 1
ATOM 1482 N N . THR A 1 196 ? 34.787 -18.840 -64.088 1.00 93.06 196 THR A N 1
ATOM 1483 C CA . THR A 1 196 ? 33.503 -19.522 -63.851 1.00 93.06 196 THR A CA 1
ATOM 1484 C C . THR A 1 196 ? 32.722 -18.862 -62.710 1.00 93.06 196 THR A C 1
ATOM 1486 O O . THR A 1 196 ? 31.554 -18.532 -62.899 1.00 93.06 196 THR A O 1
ATOM 1489 N N . LEU A 1 197 ? 33.367 -18.597 -61.567 1.00 90.75 197 LEU A N 1
ATOM 1490 C CA . LEU A 1 197 ? 32.737 -17.949 -60.409 1.00 90.75 197 LEU A CA 1
ATOM 1491 C C . LEU A 1 197 ? 32.318 -16.501 -60.700 1.00 90.75 197 LEU A C 1
ATOM 1493 O O . LEU A 1 197 ? 31.220 -16.102 -60.330 1.00 90.75 197 LEU A O 1
ATOM 1497 N N . VAL A 1 198 ? 33.143 -15.720 -61.403 1.00 91.81 198 VAL A N 1
ATOM 1498 C CA . VAL A 1 198 ? 32.800 -14.344 -61.804 1.00 91.81 198 VAL A CA 1
ATOM 1499 C C . VAL A 1 198 ? 31.586 -14.337 -62.733 1.00 91.81 198 VAL A C 1
ATOM 1501 O O . VAL A 1 198 ? 30.682 -13.531 -62.534 1.00 91.81 198 VAL A O 1
ATOM 1504 N N . ASN A 1 199 ? 31.503 -15.270 -63.687 1.00 91.44 199 ASN A N 1
ATOM 1505 C CA . ASN A 1 199 ? 30.321 -15.413 -64.542 1.00 91.44 199 ASN A CA 1
ATOM 1506 C C . ASN A 1 199 ? 29.074 -15.876 -63.761 1.00 91.44 199 ASN A C 1
ATOM 1508 O O . ASN A 1 199 ? 27.968 -15.438 -64.074 1.00 91.44 199 ASN A O 1
ATOM 1512 N N . GLN A 1 200 ? 29.231 -16.718 -62.733 1.00 91.44 200 GLN A N 1
ATOM 1513 C CA . GLN A 1 200 ? 28.132 -17.143 -61.853 1.00 91.44 200 GLN A CA 1
ATOM 1514 C C . GLN A 1 200 ? 27.595 -15.978 -61.007 1.00 91.44 200 GLN A C 1
ATOM 1516 O O . GLN A 1 200 ? 26.392 -15.719 -61.030 1.00 91.44 200 GLN A O 1
ATOM 1521 N N . VAL A 1 201 ? 28.470 -15.212 -60.343 1.00 91.06 201 VAL A N 1
ATOM 1522 C CA . VAL A 1 201 ? 28.064 -14.033 -59.556 1.00 91.06 201 VAL A CA 1
ATOM 1523 C C . VAL A 1 201 ? 27.510 -12.925 -60.462 1.00 91.06 201 VAL A C 1
ATOM 1525 O O . VAL A 1 201 ? 26.516 -12.304 -60.102 1.00 91.06 201 VAL A O 1
ATOM 1528 N N . ALA A 1 202 ? 28.052 -12.720 -61.669 1.00 88.88 202 ALA A N 1
ATOM 1529 C CA . ALA A 1 202 ? 27.498 -11.766 -62.639 1.00 88.88 202 ALA A CA 1
ATOM 1530 C C . ALA A 1 202 ? 26.083 -12.156 -63.107 1.00 88.88 202 ALA A C 1
ATOM 1532 O O . ALA A 1 202 ? 25.191 -11.308 -63.162 1.00 88.88 202 ALA A O 1
ATOM 1533 N N . ALA A 1 203 ? 25.846 -13.441 -63.395 1.00 89.81 203 ALA A N 1
ATOM 1534 C CA . ALA A 1 203 ? 24.518 -13.940 -63.751 1.00 89.81 203 ALA A CA 1
ATOM 1535 C C . ALA A 1 203 ? 23.520 -13.815 -62.585 1.00 89.81 203 ALA A C 1
ATOM 1537 O O . ALA A 1 203 ? 22.364 -13.454 -62.805 1.00 89.81 203 ALA A O 1
ATOM 1538 N N . ALA A 1 204 ? 23.963 -14.056 -61.347 1.00 88.19 204 ALA A N 1
ATOM 1539 C CA . ALA A 1 204 ? 23.140 -13.874 -60.155 1.00 88.19 204 ALA A CA 1
ATOM 1540 C C . ALA A 1 204 ? 22.842 -12.392 -59.859 1.00 88.19 204 ALA A C 1
ATOM 1542 O O . ALA A 1 204 ? 21.703 -12.057 -59.537 1.00 88.19 204 ALA A O 1
ATOM 1543 N N . GLN A 1 205 ? 23.812 -11.492 -60.056 1.00 87.44 205 GLN A N 1
ATOM 1544 C CA . GLN A 1 205 ? 23.622 -10.041 -59.945 1.00 87.44 205 GLN A CA 1
ATOM 1545 C C . GLN A 1 205 ? 22.567 -9.544 -60.943 1.00 87.44 205 GLN A C 1
ATOM 1547 O O . GLN A 1 205 ? 21.662 -8.805 -60.561 1.00 87.44 205 GLN A O 1
ATOM 1552 N N . ALA A 1 206 ? 22.616 -10.010 -62.197 1.00 86.88 206 ALA A N 1
ATOM 1553 C CA . ALA A 1 206 ? 21.604 -9.702 -63.212 1.00 86.88 206 ALA A CA 1
ATOM 1554 C C . ALA A 1 206 ? 20.199 -10.241 -62.857 1.00 86.88 206 ALA A C 1
ATOM 1556 O O . ALA A 1 206 ? 19.194 -9.693 -63.306 1.00 86.88 206 ALA A O 1
ATOM 1557 N N . GLN A 1 207 ? 20.118 -11.284 -62.025 1.00 87.88 207 GLN A N 1
ATOM 1558 C CA . GLN A 1 207 ? 18.873 -11.829 -61.462 1.00 87.88 207 GLN A CA 1
ATOM 1559 C C . GLN A 1 207 ? 18.497 -11.207 -60.100 1.00 87.88 207 GLN A C 1
ATOM 1561 O O . GLN A 1 207 ? 17.470 -11.568 -59.529 1.00 87.88 207 GLN A O 1
ATOM 1566 N N . ARG A 1 208 ? 19.296 -10.258 -59.586 1.00 85.31 208 ARG A N 1
ATOM 1567 C CA . ARG A 1 208 ? 19.153 -9.611 -58.266 1.00 85.31 208 ARG A CA 1
ATOM 1568 C C . ARG A 1 208 ? 19.189 -10.599 -57.088 1.00 85.31 208 ARG A C 1
ATOM 1570 O O . ARG A 1 208 ? 18.499 -10.426 -56.082 1.00 85.31 208 ARG A O 1
ATOM 1577 N N . HIS A 1 209 ? 20.024 -11.630 -57.204 1.00 87.69 209 HIS A N 1
ATOM 1578 C CA . HIS A 1 209 ? 20.288 -12.614 -56.155 1.00 87.69 209 HIS A CA 1
ATOM 1579 C C . HIS A 1 209 ? 21.644 -12.376 -55.474 1.00 87.69 209 HIS A C 1
ATOM 1581 O O . HIS A 1 209 ? 22.664 -12.166 -56.135 1.00 87.69 209 HIS A O 1
ATOM 1587 N N . LEU A 1 210 ? 21.662 -12.440 -54.140 1.00 86.25 210 LEU A N 1
ATOM 1588 C CA . LEU A 1 210 ? 22.884 -12.349 -53.340 1.00 86.25 210 LEU A CA 1
ATOM 1589 C C . LEU A 1 210 ? 23.595 -13.704 -53.293 1.00 86.25 210 LEU A C 1
ATOM 1591 O O . LEU A 1 210 ? 22.992 -14.718 -52.946 1.00 86.25 210 LEU A O 1
ATOM 1595 N N . VAL A 1 211 ? 24.892 -13.708 -53.595 1.00 87.12 211 VAL A N 1
ATOM 1596 C CA . VAL A 1 211 ? 25.756 -14.896 -53.598 1.00 87.12 211 VAL A CA 1
ATOM 1597 C C . VAL A 1 211 ? 27.105 -14.570 -52.946 1.00 87.12 211 VAL A C 1
ATOM 1599 O O . VAL A 1 211 ? 28.178 -14.874 -53.472 1.00 87.12 211 VAL A O 1
ATOM 1602 N N . GLN A 1 212 ? 27.049 -13.964 -51.755 1.00 84.62 212 GLN A N 1
ATOM 1603 C CA . GLN A 1 212 ? 28.217 -13.591 -50.940 1.00 84.62 212 GLN A CA 1
ATOM 1604 C C . GLN A 1 212 ? 29.235 -14.740 -50.812 1.00 84.62 212 GLN A C 1
ATOM 1606 O O . GLN A 1 212 ? 30.431 -14.527 -50.971 1.00 84.62 212 GLN A O 1
ATOM 1611 N N . ALA A 1 213 ? 28.775 -15.984 -50.638 1.00 86.12 213 ALA A N 1
ATOM 1612 C CA . ALA A 1 213 ? 29.647 -17.156 -50.541 1.00 86.12 213 ALA A CA 1
ATOM 1613 C C . ALA A 1 213 ? 30.394 -17.517 -51.847 1.00 86.12 213 ALA A C 1
ATOM 1615 O O . ALA A 1 213 ? 31.380 -18.252 -51.790 1.00 86.12 213 ALA A O 1
ATOM 1616 N N . GLU A 1 214 ? 29.954 -17.063 -53.026 1.00 88.19 214 GLU A N 1
ATOM 1617 C CA . GLU A 1 214 ? 30.699 -17.207 -54.295 1.00 88.19 214 GLU A CA 1
ATOM 1618 C C . GLU A 1 214 ? 31.596 -16.007 -54.558 1.00 88.19 214 GLU A C 1
ATOM 1620 O O . GLU A 1 214 ? 32.749 -16.202 -54.939 1.00 88.19 214 GLU A O 1
ATOM 1625 N N . LEU A 1 215 ? 31.126 -14.801 -54.233 1.00 88.31 215 LEU A N 1
ATOM 1626 C CA . LEU A 1 215 ? 31.935 -13.585 -54.224 1.00 88.31 215 LEU A CA 1
ATOM 1627 C C . LEU A 1 215 ? 33.164 -13.734 -53.308 1.00 88.31 215 LEU A C 1
ATOM 1629 O O . LEU A 1 215 ? 34.284 -13.470 -53.736 1.00 88.31 215 LEU A O 1
ATOM 1633 N N . GLU A 1 216 ? 32.991 -14.251 -52.089 1.00 89.50 216 GLU A N 1
ATOM 1634 C CA . GLU A 1 216 ? 34.088 -14.551 -51.165 1.00 89.50 216 GLU A CA 1
ATOM 1635 C C . GLU A 1 216 ? 35.042 -15.619 -51.704 1.00 89.50 216 GLU A C 1
ATOM 1637 O O . GLU A 1 216 ? 36.258 -15.481 -51.573 1.00 89.50 216 GLU A O 1
ATOM 1642 N N . ARG A 1 217 ? 34.525 -16.691 -52.322 1.00 89.31 217 ARG A N 1
ATOM 1643 C CA . ARG A 1 217 ? 35.371 -17.715 -52.958 1.00 89.31 217 ARG A CA 1
ATOM 1644 C C . ARG A 1 217 ? 36.170 -17.118 -54.118 1.00 89.31 217 ARG A C 1
ATOM 1646 O O . ARG A 1 217 ? 37.347 -17.441 -54.260 1.00 89.31 217 ARG A O 1
ATOM 1653 N N . ALA A 1 218 ? 35.576 -16.209 -54.887 1.00 89.00 218 ALA A N 1
ATOM 1654 C CA . ALA A 1 218 ? 36.252 -15.486 -55.953 1.00 89.00 218 ALA A CA 1
ATOM 1655 C C . ALA A 1 218 ? 37.283 -14.477 -55.408 1.00 89.00 218 ALA A C 1
ATOM 1657 O O . ALA A 1 218 ? 38.396 -14.432 -55.916 1.00 89.00 218 ALA A O 1
ATOM 1658 N N . HIS A 1 219 ? 36.994 -13.751 -54.318 1.00 88.25 219 HIS A N 1
ATOM 1659 C CA . HIS A 1 219 ? 37.969 -12.908 -53.604 1.00 88.25 219 HIS A CA 1
ATOM 1660 C C . HIS A 1 219 ? 39.149 -13.723 -53.079 1.00 88.25 219 HIS A C 1
ATOM 1662 O O . HIS A 1 219 ? 40.292 -13.310 -53.256 1.00 88.25 219 HIS A O 1
ATOM 1668 N N . ARG A 1 220 ? 38.896 -14.869 -52.436 1.00 90.44 220 ARG A N 1
ATOM 1669 C CA . ARG A 1 220 ? 39.944 -15.754 -51.905 1.00 90.44 220 ARG A CA 1
ATOM 1670 C C . ARG A 1 220 ? 40.823 -16.280 -53.040 1.00 90.44 220 ARG A C 1
ATOM 1672 O O . ARG A 1 220 ? 42.029 -16.080 -52.983 1.00 90.44 220 ARG A O 1
ATOM 1679 N N . LEU A 1 221 ? 40.236 -16.806 -54.118 1.00 86.75 221 LEU A N 1
ATOM 1680 C CA . LEU A 1 221 ? 40.983 -17.265 -55.297 1.00 86.75 221 LEU A CA 1
ATOM 1681 C C . LEU A 1 221 ? 41.734 -16.128 -56.013 1.00 86.75 221 LEU A C 1
ATOM 1683 O O . LEU A 1 221 ? 42.877 -16.319 -56.417 1.00 86.75 221 LEU A O 1
ATOM 1687 N N . ALA A 1 222 ? 41.148 -14.935 -56.136 1.00 85.44 222 ALA A N 1
ATOM 1688 C CA . ALA A 1 222 ? 41.821 -13.769 -56.711 1.00 85.44 222 ALA A CA 1
ATOM 1689 C C . ALA A 1 222 ? 43.002 -13.299 -55.844 1.00 85.44 222 ALA A C 1
ATOM 1691 O O . ALA A 1 222 ? 44.048 -12.948 -56.382 1.00 85.44 222 ALA A O 1
ATOM 1692 N N . ARG A 1 223 ? 42.875 -13.332 -54.508 1.00 86.06 223 ARG A N 1
ATOM 1693 C CA . ARG A 1 223 ? 43.970 -13.036 -53.564 1.00 86.06 223 ARG A CA 1
ATOM 1694 C C . ARG A 1 223 ? 45.039 -14.129 -53.563 1.00 86.06 223 ARG A C 1
ATOM 1696 O O . ARG A 1 223 ? 46.217 -13.804 -53.520 1.00 86.06 223 ARG A O 1
ATOM 1703 N N . GLU A 1 224 ? 44.657 -15.401 -53.651 1.00 86.31 224 GLU A N 1
ATOM 1704 C CA . GLU A 1 224 ? 45.584 -16.531 -53.800 1.00 86.31 224 GLU A CA 1
ATOM 1705 C C . GLU A 1 224 ? 46.375 -16.424 -55.108 1.00 86.31 224 GLU A C 1
ATOM 1707 O O . GLU A 1 224 ? 47.583 -16.634 -55.101 1.00 86.31 224 GLU A O 1
ATOM 1712 N N . LEU A 1 225 ? 45.744 -16.011 -56.211 1.00 82.06 225 LEU A N 1
ATOM 1713 C CA . LEU A 1 225 ? 46.427 -15.782 -57.487 1.00 82.06 225 LEU A CA 1
ATOM 1714 C C . LEU A 1 225 ? 47.288 -14.507 -57.465 1.00 82.06 225 LEU A C 1
ATOM 1716 O O . LEU A 1 225 ? 48.432 -14.557 -57.907 1.00 82.06 225 LEU A O 1
ATOM 1720 N N . ARG A 1 226 ? 46.818 -13.416 -56.841 1.00 79.12 226 ARG A N 1
ATOM 1721 C CA . ARG A 1 226 ? 47.613 -12.205 -56.535 1.00 79.12 226 ARG A CA 1
ATOM 1722 C C . ARG A 1 226 ? 48.728 -12.420 -55.489 1.00 79.12 226 ARG A C 1
ATOM 1724 O O . ARG A 1 226 ? 49.533 -11.516 -55.310 1.00 79.12 226 ARG A O 1
ATOM 1731 N N . LYS A 1 227 ? 48.788 -13.581 -54.820 1.00 79.31 227 LYS A N 1
ATOM 1732 C CA . LYS A 1 227 ? 49.865 -13.990 -53.889 1.00 79.31 227 LYS A CA 1
ATOM 1733 C C . LYS A 1 227 ? 50.749 -15.124 -54.437 1.00 79.31 227 LYS A C 1
ATOM 1735 O O . LYS A 1 227 ? 51.876 -15.304 -53.984 1.00 79.31 227 LYS A O 1
ATOM 1740 N N . ALA A 1 228 ? 50.253 -15.885 -55.413 1.00 65.00 228 ALA A N 1
ATOM 1741 C CA . ALA A 1 228 ? 51.058 -16.762 -56.262 1.00 65.00 228 ALA A CA 1
ATOM 1742 C C . ALA A 1 228 ? 51.848 -15.951 -57.308 1.00 65.00 228 ALA A C 1
ATOM 1744 O O . ALA A 1 228 ? 52.962 -16.332 -57.663 1.00 65.00 228 ALA A O 1
ATOM 1745 N N . LEU A 1 229 ? 51.313 -14.798 -57.730 1.00 60.00 229 LEU A N 1
ATOM 1746 C CA . LEU A 1 229 ? 52.117 -13.637 -58.113 1.00 60.00 229 LEU A CA 1
ATOM 1747 C C . LEU A 1 229 ? 52.957 -13.225 -56.881 1.00 60.00 229 LEU A C 1
ATOM 1749 O O . LEU A 1 229 ? 52.375 -12.909 -55.843 1.00 60.00 229 LEU A O 1
ATOM 1753 N N . PRO A 1 230 ? 54.300 -13.304 -56.932 1.00 44.12 230 PRO A N 1
ATOM 1754 C CA . PRO A 1 230 ? 55.117 -13.340 -55.720 1.00 44.12 230 PRO A CA 1
ATOM 1755 C C . PRO A 1 230 ? 55.266 -11.969 -55.043 1.00 44.12 230 PRO A C 1
ATOM 1757 O O . PRO A 1 230 ? 55.980 -11.099 -55.536 1.00 44.12 230 PRO A O 1
ATOM 1760 N N . VAL A 1 231 ? 54.653 -11.823 -53.862 1.00 45.62 231 VAL A N 1
ATOM 1761 C CA . VAL A 1 231 ? 54.892 -10.741 -52.886 1.00 45.62 231 VAL A CA 1
ATOM 1762 C C . VAL A 1 231 ? 54.929 -11.349 -51.470 1.00 45.62 231 VAL A C 1
ATOM 1764 O O . VAL A 1 231 ? 54.226 -12.322 -51.183 1.00 45.62 231 VAL A O 1
ATOM 1767 N N . GLU A 1 232 ? 55.802 -10.839 -50.599 1.00 35.81 232 GLU A N 1
ATOM 1768 C CA . GLU A 1 232 ? 56.354 -11.583 -49.451 1.00 35.81 232 GLU A CA 1
ATOM 1769 C C . GLU A 1 232 ? 55.576 -11.469 -48.107 1.00 35.81 232 GLU A C 1
ATOM 1771 O O . GLU A 1 232 ? 54.673 -10.652 -47.942 1.00 35.81 232 GLU A O 1
ATOM 1776 N N . ALA A 1 233 ? 55.991 -12.287 -47.123 1.00 32.22 233 ALA A N 1
ATOM 1777 C CA . ALA A 1 233 ? 55.627 -12.286 -45.686 1.00 32.22 233 ALA A CA 1
ATOM 1778 C C . ALA A 1 233 ? 54.237 -12.834 -45.227 1.00 32.22 233 ALA A C 1
ATOM 1780 O O . ALA A 1 233 ? 53.320 -13.107 -46.016 1.00 32.22 233 ALA A O 1
ATOM 1781 N N . ALA A 1 234 ? 54.131 -13.128 -43.912 1.00 31.86 234 ALA A N 1
ATOM 1782 C CA . ALA A 1 234 ? 53.045 -13.903 -43.276 1.00 31.86 234 ALA A CA 1
ATOM 1783 C C . ALA A 1 234 ? 52.884 -13.687 -41.738 1.00 31.86 234 ALA A C 1
ATOM 1785 O O . ALA A 1 234 ? 53.735 -13.076 -41.099 1.00 31.86 234 ALA A O 1
ATOM 1786 N N . ALA A 1 235 ? 51.780 -14.214 -41.172 1.00 31.58 235 ALA A N 1
ATOM 1787 C CA . ALA A 1 235 ? 51.353 -14.199 -39.748 1.00 31.58 235 ALA A CA 1
ATOM 1788 C C . ALA A 1 235 ? 51.995 -15.349 -38.899 1.00 31.58 235 ALA A C 1
ATOM 1790 O O . ALA A 1 235 ? 52.915 -15.981 -39.408 1.00 31.58 235 ALA A O 1
ATOM 1791 N N . ALA A 1 236 ? 51.639 -15.747 -37.653 1.00 38.38 236 ALA A N 1
ATOM 1792 C CA . ALA A 1 236 ? 50.605 -15.449 -36.614 1.00 38.38 236 ALA A CA 1
ATOM 1793 C C . ALA A 1 236 ? 51.203 -15.817 -35.195 1.00 38.38 236 ALA A C 1
ATOM 1795 O O . ALA A 1 236 ? 52.424 -15.910 -35.121 1.00 38.38 236 ALA A O 1
ATOM 1796 N N . THR A 1 237 ? 50.574 -16.066 -34.017 1.00 37.81 237 THR A N 1
ATOM 1797 C CA . THR A 1 237 ? 49.190 -16.290 -33.477 1.00 37.81 237 THR A CA 1
ATOM 1798 C C . THR A 1 237 ? 49.205 -16.166 -31.916 1.00 37.81 237 THR A C 1
ATOM 1800 O O . THR A 1 237 ? 50.295 -16.199 -31.349 1.00 37.81 237 THR A O 1
ATOM 1803 N N . GLN A 1 238 ? 48.061 -16.152 -31.193 1.00 28.16 238 GLN A N 1
ATOM 1804 C CA . GLN A 1 238 ? 47.979 -16.426 -29.723 1.00 28.16 238 GLN A CA 1
ATOM 1805 C C . GLN A 1 238 ? 46.715 -17.249 -29.288 1.00 28.16 238 GLN A C 1
ATOM 1807 O O . GLN A 1 238 ? 45.724 -17.185 -30.016 1.00 28.16 238 GLN A O 1
ATOM 1812 N N . PRO A 1 239 ? 46.721 -18.013 -28.150 1.00 52.72 239 PRO A N 1
ATOM 1813 C CA . PRO A 1 239 ? 45.612 -18.900 -27.694 1.00 52.72 239 PRO A CA 1
ATOM 1814 C C . PRO A 1 239 ? 45.062 -18.693 -26.232 1.00 52.72 239 PRO A C 1
ATOM 1816 O O . PRO A 1 239 ? 45.707 -18.004 -25.442 1.00 52.72 239 PRO A O 1
ATOM 1819 N N . PRO A 1 240 ? 43.927 -19.336 -25.831 1.00 48.72 240 PRO A N 1
ATOM 1820 C CA . PRO A 1 240 ? 43.302 -19.277 -24.480 1.00 48.72 240 PRO A CA 1
ATOM 1821 C C . PRO A 1 240 ? 43.386 -20.583 -23.621 1.00 48.72 240 PRO A C 1
ATOM 1823 O O . PRO A 1 240 ? 43.929 -21.586 -24.083 1.00 48.72 240 PRO A O 1
ATOM 1826 N N . ALA A 1 241 ? 42.815 -20.596 -22.393 1.00 35.91 241 ALA A N 1
ATOM 1827 C CA . ALA A 1 241 ? 42.706 -21.756 -21.464 1.00 35.91 241 ALA A CA 1
ATOM 1828 C C . ALA A 1 241 ? 41.534 -21.654 -20.425 1.00 35.91 241 ALA A C 1
ATOM 1830 O O . ALA A 1 241 ? 40.934 -20.588 -20.315 1.00 35.91 241 ALA A O 1
ATOM 1831 N N . ALA A 1 242 ? 41.252 -22.744 -19.669 1.00 32.72 242 ALA A N 1
ATOM 1832 C CA . ALA A 1 242 ? 40.318 -22.933 -18.509 1.00 32.72 242 ALA A CA 1
ATOM 1833 C C . ALA A 1 242 ? 40.780 -24.184 -17.679 1.00 32.72 242 ALA A C 1
ATOM 1835 O O . ALA A 1 242 ? 41.552 -24.962 -18.245 1.00 32.72 242 ALA A O 1
ATOM 1836 N N . THR A 1 243 ? 40.519 -24.513 -16.391 1.00 38.84 243 THR A N 1
ATOM 1837 C CA . THR A 1 243 ? 39.627 -24.130 -15.241 1.00 38.84 243 THR A CA 1
ATOM 1838 C C . THR A 1 243 ? 38.303 -24.907 -15.027 1.00 38.84 243 THR A C 1
ATOM 1840 O O . THR A 1 243 ? 37.586 -25.151 -15.991 1.00 38.84 243 THR A O 1
ATOM 1843 N N . ASP A 1 244 ? 38.028 -25.347 -13.770 1.00 32.91 244 ASP A N 1
ATOM 1844 C CA . ASP A 1 244 ? 36.808 -25.092 -12.932 1.00 32.91 244 ASP A CA 1
ATOM 1845 C C . ASP A 1 244 ? 36.688 -26.042 -11.687 1.00 32.91 244 ASP A C 1
ATOM 1847 O O . ASP A 1 244 ? 37.632 -26.777 -11.391 1.00 32.91 244 ASP A O 1
ATOM 1851 N N . SER A 1 245 ? 35.632 -25.940 -10.849 1.00 37.94 245 SER A N 1
ATOM 1852 C CA . SER A 1 245 ? 35.523 -26.490 -9.458 1.00 37.94 245 SER A CA 1
ATOM 1853 C C . SER A 1 245 ? 34.096 -26.923 -9.053 1.00 37.94 245 SER A C 1
ATOM 1855 O O . SER A 1 245 ? 33.161 -26.457 -9.688 1.00 37.94 245 SER A O 1
ATOM 1857 N N . GLU A 1 246 ? 33.898 -27.702 -7.963 1.00 32.53 246 GLU A N 1
ATOM 1858 C CA . GLU A 1 246 ? 32.587 -27.805 -7.257 1.00 32.53 246 GLU A CA 1
ATOM 1859 C C . GLU A 1 246 ? 32.625 -28.438 -5.830 1.00 32.53 246 GLU A C 1
ATOM 1861 O O . GLU A 1 246 ? 33.618 -29.059 -5.444 1.00 32.53 246 GLU A O 1
ATOM 1866 N N . THR A 1 247 ? 31.537 -28.280 -5.050 1.00 31.56 247 THR A N 1
ATOM 1867 C CA . THR A 1 247 ? 31.301 -28.770 -3.658 1.00 31.56 247 THR A CA 1
ATOM 1868 C C . THR A 1 247 ? 29.799 -29.015 -3.383 1.00 31.56 247 THR A C 1
ATOM 1870 O O . THR A 1 247 ? 28.978 -28.346 -4.000 1.00 31.56 247 THR A O 1
ATOM 1873 N N . LEU A 1 248 ? 29.416 -29.912 -2.445 1.00 34.06 248 LEU A N 1
ATOM 1874 C CA . LEU A 1 248 ? 28.041 -30.047 -1.882 1.00 34.06 248 LEU A CA 1
ATOM 1875 C C . LEU A 1 248 ? 27.968 -30.982 -0.635 1.00 34.06 248 LEU A C 1
ATOM 1877 O O . LEU A 1 248 ? 28.915 -31.727 -0.394 1.00 34.06 248 LEU A O 1
ATOM 1881 N N . ASP A 1 249 ? 26.855 -30.955 0.129 1.00 30.64 249 ASP A N 1
ATOM 1882 C CA . ASP A 1 249 ? 26.647 -31.630 1.446 1.00 30.64 249 ASP A CA 1
ATOM 1883 C C . ASP A 1 249 ? 25.191 -32.222 1.604 1.00 30.64 249 ASP A C 1
ATOM 1885 O O . ASP A 1 249 ? 24.318 -31.822 0.826 1.00 30.64 249 ASP A O 1
ATOM 1889 N N . PRO A 1 250 ? 24.877 -33.176 2.532 1.00 44.97 250 PRO A N 1
ATOM 1890 C CA . PRO A 1 250 ? 23.651 -34.029 2.502 1.00 44.97 250 PRO A CA 1
ATOM 1891 C C . PRO A 1 250 ? 22.609 -33.869 3.661 1.00 44.97 250 PRO A C 1
ATOM 1893 O O . PRO A 1 250 ? 22.813 -33.093 4.589 1.00 44.97 250 PRO A O 1
ATOM 1896 N N . ALA A 1 251 ? 21.496 -34.649 3.658 1.00 34.16 251 ALA A N 1
ATOM 1897 C CA . ALA A 1 251 ? 20.443 -34.655 4.716 1.00 34.16 251 ALA A CA 1
ATOM 1898 C C . ALA A 1 251 ? 19.575 -35.957 4.850 1.00 34.16 251 ALA A C 1
ATOM 1900 O O . ALA A 1 251 ? 19.322 -36.626 3.847 1.00 34.16 251 ALA A O 1
ATOM 1901 N N . ALA A 1 252 ? 19.058 -36.279 6.065 1.00 31.98 252 ALA A N 1
ATOM 1902 C CA . ALA A 1 252 ? 18.039 -37.325 6.409 1.00 31.98 252 ALA A CA 1
ATOM 1903 C C . ALA A 1 252 ? 17.501 -37.152 7.880 1.00 31.98 252 ALA A C 1
ATOM 1905 O O . ALA A 1 252 ? 18.301 -36.782 8.729 1.00 31.98 252 ALA A O 1
ATOM 1906 N N . ARG A 1 253 ? 16.179 -37.162 8.208 1.00 31.89 253 ARG A N 1
ATOM 1907 C CA . ARG A 1 253 ? 15.224 -38.262 8.624 1.00 31.89 253 ARG A CA 1
ATOM 1908 C C . ARG A 1 253 ? 15.493 -38.986 9.981 1.00 31.89 253 ARG A C 1
ATOM 1910 O O . ARG A 1 253 ? 16.655 -39.238 10.257 1.00 31.89 253 ARG A O 1
ATOM 1917 N N . ASP A 1 254 ? 14.531 -39.488 10.797 1.00 29.98 254 ASP A N 1
ATOM 1918 C CA . ASP A 1 254 ? 13.069 -39.248 11.034 1.00 29.98 254 ASP A CA 1
ATOM 1919 C C . ASP A 1 254 ? 12.532 -40.029 12.306 1.00 29.98 254 ASP A C 1
ATOM 1921 O O . ASP A 1 254 ? 13.190 -40.962 12.753 1.00 29.98 254 ASP A O 1
ATOM 1925 N N . ALA A 1 255 ? 11.359 -39.635 12.853 1.00 32.38 255 ALA A N 1
ATOM 1926 C CA . ALA A 1 255 ? 10.358 -40.205 13.818 1.00 32.38 255 ALA A CA 1
ATOM 1927 C C . ALA A 1 255 ? 10.555 -41.446 14.765 1.00 32.38 255 ALA A C 1
ATOM 1929 O O . ALA A 1 255 ? 11.088 -42.473 14.354 1.00 32.38 255 ALA A O 1
ATOM 1930 N N . THR A 1 256 ? 9.913 -41.433 15.972 1.00 33.69 256 THR A N 1
ATOM 1931 C CA . THR A 1 256 ? 8.931 -42.453 16.528 1.00 33.69 256 THR A CA 1
ATOM 1932 C C . THR A 1 256 ? 8.410 -42.185 17.984 1.00 33.69 256 THR A C 1
ATOM 1934 O O . THR A 1 256 ? 8.949 -41.326 18.676 1.00 33.69 256 THR A O 1
ATOM 1937 N N . THR A 1 257 ? 7.348 -42.892 18.452 1.00 37.50 257 THR A N 1
ATOM 1938 C CA . THR A 1 257 ? 6.595 -42.711 19.746 1.00 37.50 257 THR A CA 1
ATOM 1939 C C . THR A 1 257 ? 6.047 -44.032 20.383 1.00 37.50 257 THR A C 1
ATOM 1941 O O . THR A 1 257 ? 6.058 -45.065 19.718 1.00 37.50 257 THR A O 1
ATOM 1944 N N . GLY A 1 258 ? 5.554 -44.024 21.652 1.00 29.81 258 GLY A N 1
ATOM 1945 C CA . GLY A 1 258 ? 4.997 -45.186 22.423 1.00 29.81 258 GLY A CA 1
ATOM 1946 C C . GLY A 1 258 ? 4.108 -44.813 23.658 1.00 29.81 258 GLY A C 1
ATOM 1947 O O . GLY A 1 258 ? 3.953 -43.619 23.903 1.00 29.81 258 GLY A O 1
ATOM 1948 N N . ALA A 1 259 ? 3.499 -45.770 24.413 1.00 30.30 259 ALA A N 1
ATOM 1949 C CA . ALA A 1 259 ? 2.303 -45.525 25.287 1.00 30.30 259 ALA A CA 1
ATOM 1950 C C . ALA A 1 259 ? 2.088 -46.369 26.608 1.00 30.30 259 ALA A C 1
ATOM 1952 O O . ALA A 1 259 ? 2.546 -47.504 26.665 1.00 30.30 259 ALA A O 1
ATOM 1953 N N . GLU A 1 260 ? 1.300 -45.811 27.576 1.00 34.62 260 GLU A N 1
ATOM 1954 C CA . GLU A 1 260 ? 0.282 -46.392 28.551 1.00 34.62 260 GLU A CA 1
ATOM 1955 C C . GLU A 1 260 ? 0.606 -47.519 29.621 1.00 34.62 260 GLU A C 1
ATOM 1957 O O . GLU A 1 260 ? 1.653 -48.147 29.494 1.00 34.62 260 GLU A O 1
ATOM 1962 N N . PRO A 1 261 ? -0.266 -47.921 30.626 1.00 50.31 261 PRO A N 1
ATOM 1963 C CA . PRO A 1 261 ? -1.190 -47.204 31.588 1.00 50.31 261 PRO A CA 1
ATOM 1964 C C . PRO A 1 261 ? -1.444 -47.803 33.065 1.00 50.31 261 PRO A C 1
ATOM 1966 O O . PRO A 1 261 ? -1.142 -48.961 33.325 1.00 50.31 261 PRO A O 1
ATOM 1969 N N . THR A 1 262 ? -2.130 -47.049 33.981 1.00 35.81 262 THR A N 1
ATOM 1970 C CA . THR A 1 262 ? -3.154 -47.383 35.082 1.00 35.81 262 THR A CA 1
ATOM 1971 C C . THR A 1 262 ? -2.918 -48.252 36.397 1.00 35.81 262 THR A C 1
ATOM 1973 O O . THR A 1 262 ? -2.094 -49.157 36.410 1.00 35.81 262 THR A O 1
ATOM 1976 N N . VAL A 1 263 ? -3.672 -47.991 37.526 1.00 40.41 263 VAL A N 1
ATOM 1977 C CA . VAL A 1 263 ? -3.609 -48.588 38.937 1.00 40.41 263 VAL A CA 1
ATOM 1978 C C . VAL A 1 263 ? -4.997 -48.639 39.729 1.00 40.41 263 VAL A C 1
ATOM 1980 O O . VAL A 1 263 ? -5.933 -47.995 39.264 1.00 40.41 263 VAL A O 1
ATOM 1983 N N . ALA A 1 264 ? -5.180 -49.352 40.897 1.00 38.50 264 ALA A N 1
ATOM 1984 C CA . ALA A 1 264 ? -6.459 -49.564 41.705 1.00 38.50 264 ALA A CA 1
ATOM 1985 C C . ALA A 1 264 ? -6.370 -49.695 43.306 1.00 38.50 264 ALA A C 1
ATOM 1987 O O . ALA A 1 264 ? -5.271 -49.519 43.827 1.00 38.50 264 ALA A O 1
ATOM 1988 N N . ARG A 1 265 ? -7.476 -49.948 44.108 1.00 41.47 265 ARG A N 1
ATOM 1989 C CA . ARG A 1 265 ? -7.630 -49.761 45.633 1.00 41.47 265 ARG A CA 1
ATOM 1990 C C . ARG A 1 265 ? -8.799 -50.548 46.413 1.00 41.47 265 ARG A C 1
ATOM 1992 O O . ARG A 1 265 ? -9.756 -50.887 45.728 1.00 41.47 265 ARG A O 1
ATOM 1999 N N . GLY A 1 266 ? -8.810 -50.774 47.783 1.00 38.03 266 GLY A N 1
ATOM 2000 C CA . GLY A 1 266 ? -9.945 -51.343 48.670 1.00 38.03 266 GLY A CA 1
ATOM 2001 C C . GLY A 1 266 ? -9.726 -51.597 50.248 1.00 38.03 266 GLY A C 1
ATOM 2002 O O . GLY A 1 266 ? -8.564 -51.488 50.626 1.00 38.03 266 GLY A O 1
ATOM 2003 N N . ASP A 1 267 ? -10.752 -51.897 51.152 1.00 41.75 267 ASP A N 1
ATOM 2004 C CA . ASP A 1 267 ? -10.704 -51.982 52.712 1.00 41.75 267 ASP A CA 1
ATOM 2005 C C . ASP A 1 267 ? -11.955 -52.573 53.614 1.00 41.75 267 ASP A C 1
ATOM 2007 O O . ASP A 1 267 ? -13.033 -52.669 53.033 1.00 41.75 267 ASP A O 1
ATOM 2011 N N . ALA A 1 268 ? -11.876 -52.862 54.989 1.00 45.38 268 ALA A N 1
ATOM 2012 C CA . ALA A 1 268 ? -12.884 -52.881 56.218 1.00 45.38 268 ALA A CA 1
ATOM 2013 C C . ALA A 1 268 ? -13.844 -54.061 56.904 1.00 45.38 268 ALA A C 1
ATOM 2015 O O . ALA A 1 268 ? -13.829 -55.172 56.389 1.00 45.38 268 ALA A O 1
ATOM 2016 N N . THR A 1 269 ? -14.665 -53.873 58.060 1.00 44.66 269 THR A N 1
ATOM 2017 C CA . THR A 1 269 ? -15.027 -54.803 59.319 1.00 44.66 269 THR A CA 1
ATOM 2018 C C . THR A 1 269 ? -16.450 -54.759 60.203 1.00 44.66 269 THR A C 1
ATOM 2020 O O . THR A 1 269 ? -17.181 -53.806 59.955 1.00 44.66 269 THR A O 1
ATOM 2023 N N . ALA A 1 270 ? -16.887 -55.659 61.229 1.00 48.00 270 ALA A N 1
ATOM 2024 C CA . ALA A 1 270 ? -18.218 -55.715 62.119 1.00 48.00 270 ALA A CA 1
ATOM 2025 C C . ALA A 1 270 ? -18.454 -56.598 63.534 1.00 48.00 270 ALA A C 1
ATOM 2027 O O . ALA A 1 270 ? -17.528 -57.359 63.804 1.00 48.00 270 ALA A O 1
ATOM 2028 N N . PRO A 1 271 ? -19.592 -56.553 64.419 1.00 58.09 271 PRO A N 1
ATOM 2029 C CA . PRO A 1 271 ? -19.905 -57.210 65.841 1.00 58.09 271 PRO A CA 1
ATOM 2030 C C . PRO A 1 271 ? -21.392 -57.685 66.463 1.00 58.09 271 PRO A C 1
ATOM 2032 O O . PRO A 1 271 ? -22.369 -57.518 65.734 1.00 58.09 271 PRO A O 1
ATOM 2035 N N . GLU A 1 272 ? -21.641 -58.184 67.776 1.00 52.81 272 GLU A N 1
ATOM 2036 C CA . GLU A 1 272 ? -22.895 -58.913 68.452 1.00 52.81 272 GLU A CA 1
ATOM 2037 C C . GLU A 1 272 ? -23.410 -58.791 70.049 1.00 52.81 272 GLU A C 1
ATOM 2039 O O . GLU A 1 272 ? -22.691 -58.127 70.795 1.00 52.81 272 GLU A O 1
ATOM 2044 N N . PRO A 1 273 ? -24.584 -59.378 70.634 1.00 54.03 273 PRO A N 1
ATOM 2045 C CA . PRO A 1 273 ? -25.277 -59.216 72.056 1.00 54.03 273 PRO A CA 1
ATOM 2046 C C . PRO A 1 273 ? -26.113 -60.378 72.921 1.00 54.03 273 PRO A C 1
ATOM 2048 O O . PRO A 1 273 ? -26.196 -61.484 72.399 1.00 54.03 273 PRO A O 1
ATOM 2051 N N . GLU A 1 274 ? -26.778 -60.204 74.172 1.00 54.06 274 GLU A N 1
ATOM 2052 C CA . GLU A 1 274 ? -27.549 -61.260 75.093 1.00 54.06 274 GLU A CA 1
ATOM 2053 C C . GLU A 1 274 ? -28.881 -60.989 76.107 1.00 54.06 274 GLU A C 1
ATOM 2055 O O . GLU A 1 274 ? -29.809 -60.428 75.526 1.00 54.06 274 GLU A O 1
ATOM 2060 N N . PRO A 1 275 ? -29.179 -61.383 77.460 1.00 56.56 275 PRO A N 1
ATOM 2061 C CA . PRO A 1 275 ? -30.537 -61.786 78.174 1.00 56.56 275 PRO A CA 1
ATOM 2062 C C . PRO A 1 275 ? -31.093 -61.063 79.549 1.00 56.56 275 PRO A C 1
ATOM 2064 O O . PRO A 1 275 ? -30.631 -59.945 79.730 1.00 56.56 275 PRO A O 1
ATOM 2067 N N . ALA A 1 276 ? -31.998 -61.396 80.597 1.00 44.16 276 ALA A N 1
ATOM 2068 C CA . ALA A 1 276 ? -32.869 -62.490 81.315 1.00 44.16 276 ALA A CA 1
ATOM 2069 C C . ALA A 1 276 ? -34.060 -62.042 82.394 1.00 44.16 276 ALA A C 1
ATOM 2071 O O . ALA A 1 276 ? -34.409 -60.868 82.337 1.00 44.16 276 ALA A O 1
ATOM 2072 N N . ALA A 1 277 ? -34.729 -62.857 83.343 1.00 45.03 277 ALA A N 1
ATOM 2073 C CA . ALA A 1 277 ? -36.019 -62.550 84.208 1.00 45.03 277 ALA A CA 1
ATOM 2074 C C . ALA A 1 277 ? -36.470 -63.304 85.626 1.00 45.03 277 ALA A C 1
ATOM 2076 O O . ALA A 1 277 ? -35.776 -64.262 85.965 1.00 45.03 277 ALA A O 1
ATOM 2077 N N . PRO A 1 278 ? -37.582 -62.957 86.453 1.00 49.91 278 PRO A N 1
ATOM 2078 C CA . PRO A 1 278 ? -37.962 -63.362 87.927 1.00 49.91 278 PRO A CA 1
ATOM 2079 C C . PRO A 1 278 ? -39.488 -63.677 88.516 1.00 49.91 278 PRO A C 1
ATOM 2081 O O . PRO A 1 278 ? -40.400 -63.669 87.694 1.00 49.91 278 PRO A O 1
ATOM 2084 N N . PRO A 1 279 ? -39.824 -63.943 89.876 1.00 44.78 279 PRO A N 1
ATOM 2085 C CA . PRO A 1 279 ? -41.153 -64.451 90.551 1.00 44.78 279 PRO A CA 1
ATOM 2086 C C . PRO A 1 279 ? -41.764 -63.941 92.003 1.00 44.78 279 PRO A C 1
ATOM 2088 O O . PRO A 1 279 ? -41.112 -63.092 92.602 1.00 44.78 279 PRO A O 1
ATOM 2091 N N . ALA A 1 280 ? -42.935 -64.432 92.630 1.00 35.75 280 ALA A N 1
ATOM 2092 C CA . ALA A 1 280 ? -43.643 -64.008 93.976 1.00 35.75 280 ALA A CA 1
ATOM 2093 C C . ALA A 1 280 ? -44.772 -64.923 94.769 1.00 35.75 280 ALA A C 1
ATOM 2095 O O . ALA A 1 280 ? -45.081 -65.978 94.219 1.00 35.75 280 ALA A O 1
ATOM 2096 N N . ALA A 1 281 ? -45.400 -64.596 95.997 1.00 29.34 281 ALA A N 1
ATOM 2097 C CA . ALA A 1 281 ? -46.461 -65.385 96.859 1.00 29.34 281 ALA A CA 1
ATOM 2098 C C . ALA A 1 281 ? -47.328 -64.741 98.122 1.00 29.34 281 ALA A C 1
ATOM 2100 O O . ALA A 1 281 ? -46.953 -63.631 98.494 1.00 29.34 281 ALA A O 1
ATOM 2101 N N . PRO A 1 282 ? -48.416 -65.359 98.804 1.00 39.56 282 PRO A N 1
ATOM 2102 C CA . PRO A 1 282 ? -49.463 -64.784 99.831 1.00 39.56 282 PRO A CA 1
ATOM 2103 C C . PRO A 1 282 ? -50.179 -65.610 101.077 1.00 39.56 282 PRO A C 1
ATOM 2105 O O . PRO A 1 282 ? -49.857 -66.789 101.195 1.00 39.56 282 PRO A O 1
ATOM 2108 N N . ASP A 1 283 ? -51.174 -65.058 101.921 1.00 24.47 283 ASP A N 1
ATOM 2109 C CA . ASP A 1 283 ? -52.319 -65.613 102.886 1.00 24.47 283 ASP A CA 1
ATOM 2110 C C . ASP A 1 283 ? -52.422 -65.164 104.458 1.00 24.47 283 ASP A C 1
ATOM 2112 O O . ASP A 1 283 ? -51.374 -64.686 104.886 1.00 24.47 283 ASP A O 1
ATOM 2116 N N . GLY A 1 284 ? -53.417 -65.193 105.465 1.00 26.06 284 GLY A N 1
ATOM 2117 C CA . GLY A 1 284 ? -54.912 -65.463 105.870 1.00 26.06 284 GLY A CA 1
ATOM 2118 C C . GLY A 1 284 ? -55.218 -65.477 107.486 1.00 26.06 284 GLY A C 1
ATOM 2119 O O . GLY A 1 284 ? -54.191 -65.524 108.155 1.00 26.06 284 GLY A O 1
ATOM 2120 N N . GLY A 1 285 ? -56.343 -65.455 108.347 1.00 27.42 285 GLY A N 1
ATOM 2121 C CA . GLY A 1 285 ? -57.892 -65.319 108.522 1.00 27.42 285 GLY A CA 1
ATOM 2122 C C . GLY A 1 285 ? -58.558 -65.472 110.032 1.00 27.42 285 GLY A C 1
ATOM 2123 O O . GLY A 1 285 ? -57.809 -65.923 110.893 1.00 27.42 285 GLY A O 1
ATOM 2124 N N . VAL A 1 286 ? -59.874 -65.150 110.441 1.00 46.50 286 VAL A N 1
ATOM 2125 C CA . VAL A 1 286 ? -60.511 -65.158 111.897 1.00 46.50 286 VAL A CA 1
ATOM 2126 C C . VAL A 1 286 ? -62.135 -65.201 112.185 1.00 46.50 286 VAL A C 1
ATOM 2128 O O . VAL A 1 286 ? -62.829 -65.281 111.177 1.00 46.50 286 VAL A O 1
ATOM 2131 N N . ALA A 1 287 ? -62.772 -65.203 113.451 1.00 53.03 287 ALA A N 1
ATOM 2132 C CA . ALA A 1 287 ? -64.297 -65.255 113.855 1.00 53.03 287 ALA A CA 1
ATOM 2133 C C . ALA A 1 287 ? -64.877 -65.010 115.390 1.00 53.03 287 ALA A C 1
ATOM 2135 O O . ALA A 1 287 ? -64.055 -65.041 116.305 1.00 53.03 287 ALA A O 1
ATOM 2136 N N . GLY A 1 288 ? -66.238 -64.882 115.760 1.00 56.97 288 GLY A N 1
ATOM 2137 C CA . GLY A 1 288 ? -66.888 -64.667 117.156 1.00 56.97 288 GLY A CA 1
ATOM 2138 C C . GLY A 1 288 ? -68.471 -64.544 117.505 1.00 56.97 288 GLY A C 1
ATOM 2139 O O . GLY A 1 288 ? -69.330 -64.971 116.737 1.00 56.97 288 GLY A O 1
ATOM 2140 N N . ARG A 1 289 ? -68.908 -64.028 118.713 1.00 55.59 289 ARG A N 1
ATOM 2141 C CA . ARG A 1 289 ? -70.349 -63.668 119.086 1.00 55.59 289 ARG A CA 1
ATOM 2142 C C . ARG A 1 289 ? -70.601 -62.386 119.931 1.00 55.59 289 ARG A C 1
ATOM 2144 O O . ARG A 1 289 ? -71.505 -61.642 119.566 1.00 55.59 289 ARG A O 1
ATOM 2151 N N . SER A 1 290 ? -69.870 -62.109 121.027 1.00 59.47 290 SER A N 1
ATOM 2152 C CA . SER A 1 290 ? -69.866 -60.748 121.641 1.00 59.47 290 SER A CA 1
ATOM 2153 C C . SER A 1 290 ? -69.474 -59.735 120.569 1.00 59.47 290 SER A C 1
ATOM 2155 O O . SER A 1 290 ? -70.225 -58.820 120.261 1.00 59.47 290 SER A O 1
ATOM 2157 N N . HIS A 1 291 ? -68.421 -60.139 119.861 1.00 68.06 291 HIS A N 1
ATOM 2158 C CA . HIS A 1 291 ? -67.936 -59.736 118.556 1.00 68.06 291 HIS A CA 1
ATOM 2159 C C . HIS A 1 291 ? -69.002 -59.262 117.545 1.00 68.06 291 HIS A C 1
ATOM 2161 O O . HIS A 1 291 ? -68.661 -58.464 116.692 1.00 68.06 291 HIS A O 1
ATOM 2167 N N . ARG A 1 292 ? -70.273 -59.702 117.584 1.00 74.19 292 ARG A N 1
ATOM 2168 C CA . ARG A 1 292 ? -71.324 -59.146 116.700 1.00 74.19 292 ARG A CA 1
ATOM 2169 C C . ARG A 1 292 ? -71.890 -57.811 117.188 1.00 74.19 292 ARG A C 1
ATOM 2171 O O . ARG A 1 292 ? -72.149 -56.947 116.368 1.00 74.19 292 ARG A O 1
ATOM 2178 N N . LEU A 1 293 ? -72.048 -57.633 118.500 1.00 75.06 293 LEU A N 1
ATOM 2179 C CA . LEU A 1 293 ? -72.370 -56.328 119.088 1.00 75.06 293 LEU A CA 1
ATOM 2180 C C . LEU A 1 293 ? -71.156 -55.396 119.043 1.00 75.06 293 LEU A C 1
ATOM 2182 O O . LEU A 1 293 ? -71.324 -54.200 118.834 1.00 75.06 293 LEU A O 1
ATOM 2186 N N . ASP A 1 294 ? -69.955 -55.961 119.189 1.00 76.94 294 ASP A N 1
ATOM 2187 C CA . ASP A 1 294 ? -68.708 -55.218 119.013 1.00 76.94 294 ASP A CA 1
ATOM 2188 C C . ASP A 1 294 ? -68.590 -54.745 117.542 1.00 76.94 294 ASP A C 1
ATOM 2190 O O . ASP A 1 294 ? -68.403 -53.556 117.322 1.00 76.94 294 ASP A O 1
ATOM 2194 N N . ILE A 1 295 ? -68.873 -55.602 116.541 1.00 80.38 295 ILE A N 1
ATOM 2195 C CA . ILE A 1 295 ? -69.024 -55.204 115.120 1.00 80.38 295 ILE A CA 1
ATOM 2196 C C . ILE A 1 295 ? -70.094 -54.123 114.928 1.00 80.38 295 ILE A C 1
ATOM 2198 O O . ILE A 1 295 ? -69.848 -53.163 114.208 1.00 80.38 295 ILE A O 1
ATOM 2202 N N . ASP A 1 296 ? -71.291 -54.258 115.512 1.00 81.00 296 ASP A N 1
ATOM 2203 C CA . ASP A 1 296 ? -72.365 -53.267 115.322 1.00 81.00 296 ASP A CA 1
ATOM 2204 C C . ASP A 1 296 ? -71.971 -51.879 115.870 1.00 81.00 296 ASP A C 1
ATOM 2206 O O . ASP A 1 296 ? -72.375 -50.857 115.306 1.00 81.00 296 ASP A O 1
ATOM 2210 N N . ALA A 1 297 ? -71.154 -51.832 116.931 1.00 81.81 297 ALA A N 1
ATOM 2211 C CA . ALA A 1 297 ? -70.546 -50.605 117.446 1.00 81.81 297 ALA A CA 1
ATOM 2212 C C . ALA A 1 297 ? -69.402 -50.107 116.544 1.00 81.81 297 ALA A C 1
ATOM 2214 O O . ALA A 1 297 ? -69.424 -48.953 116.126 1.00 81.81 297 ALA A O 1
ATOM 2215 N N . GLU A 1 298 ? -68.471 -50.978 116.148 1.00 84.00 298 GLU A N 1
ATOM 2216 C CA . GLU A 1 298 ? -67.376 -50.678 115.211 1.00 84.00 298 GLU A CA 1
ATOM 2217 C C . GLU A 1 298 ? -67.898 -50.183 113.839 1.00 84.00 298 GLU A C 1
ATOM 2219 O O . GLU A 1 298 ? -67.286 -49.321 113.213 1.00 84.00 298 GLU A O 1
ATOM 2224 N N . LEU A 1 299 ? -69.073 -50.647 113.390 1.00 84.19 299 LEU A N 1
ATOM 2225 C CA . LEU A 1 299 ? -69.792 -50.161 112.202 1.00 84.19 299 LEU A CA 1
ATOM 2226 C C . LEU A 1 299 ? -70.487 -48.807 112.418 1.00 84.19 299 LEU A C 1
ATOM 2228 O O . LEU A 1 299 ? -70.775 -48.112 111.441 1.00 84.19 299 LEU A O 1
ATOM 2232 N N . HIS A 1 300 ? -70.807 -48.426 113.655 1.00 83.75 300 HIS A N 1
ATOM 2233 C CA . HIS A 1 300 ? -71.276 -47.075 113.969 1.00 83.75 300 HIS A CA 1
ATOM 2234 C C . HIS A 1 300 ? -70.096 -46.102 114.059 1.00 83.75 300 HIS A C 1
ATOM 2236 O O . HIS A 1 300 ? -70.157 -45.018 113.478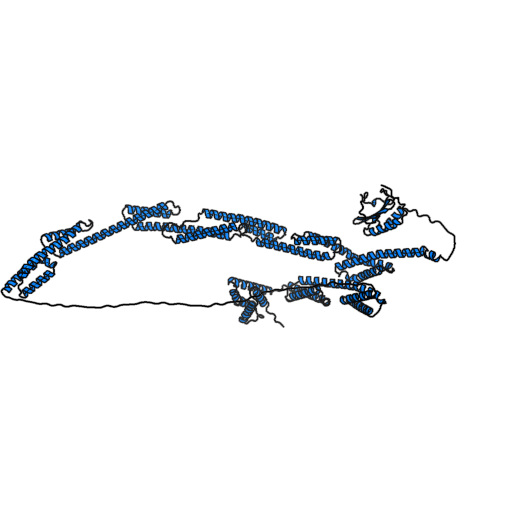 1.00 83.75 300 HIS A O 1
ATOM 2242 N N . ASP A 1 301 ? -69.001 -46.528 114.686 1.00 81.00 301 ASP A N 1
ATOM 2243 C CA . ASP A 1 301 ? -67.765 -45.761 114.784 1.00 81.00 301 ASP A CA 1
ATOM 2244 C C . ASP A 1 301 ? -67.133 -45.560 113.397 1.00 81.00 301 ASP A C 1
ATOM 2246 O O . ASP A 1 301 ? -66.820 -44.424 113.051 1.00 81.00 301 ASP A O 1
ATOM 2250 N N . LEU A 1 302 ? -67.084 -46.578 112.522 1.00 83.25 302 LEU A N 1
ATOM 2251 C CA . LEU A 1 302 ? -66.701 -46.374 111.116 1.00 83.25 302 LEU A CA 1
ATOM 2252 C C . LEU A 1 302 ? -67.594 -45.347 110.417 1.00 83.25 302 LEU A C 1
ATOM 2254 O O . LEU A 1 302 ? -67.064 -44.472 109.749 1.00 83.25 302 LEU A O 1
ATOM 2258 N N . ARG A 1 303 ? -68.923 -45.402 110.575 1.00 84.38 303 ARG A N 1
ATOM 2259 C CA . ARG A 1 303 ? -69.832 -44.443 109.912 1.00 84.38 303 ARG A CA 1
ATOM 2260 C C . ARG A 1 303 ? -69.678 -43.013 110.425 1.00 84.38 303 ARG A C 1
ATOM 2262 O O . ARG A 1 303 ? -69.916 -42.082 109.663 1.00 84.38 303 ARG A O 1
ATOM 2269 N N . THR A 1 304 ? -69.299 -42.829 111.691 1.00 85.44 304 THR A N 1
ATOM 2270 C CA . THR A 1 304 ? -68.976 -41.492 112.218 1.00 85.44 304 THR A CA 1
ATOM 2271 C C . THR A 1 304 ? -67.603 -41.020 111.743 1.00 85.44 304 THR A C 1
ATOM 2273 O O . THR A 1 304 ? -67.467 -39.864 111.368 1.00 85.44 304 THR A O 1
ATOM 2276 N N . LEU A 1 305 ? -66.609 -41.904 111.610 1.00 83.25 305 LEU A N 1
ATOM 2277 C CA . LEU A 1 305 ? -65.340 -41.568 110.950 1.00 83.25 305 LEU A CA 1
ATOM 2278 C C . LEU A 1 305 ? -65.522 -41.269 109.442 1.00 83.25 305 LEU A C 1
ATOM 2280 O O . LEU A 1 305 ? -64.913 -40.331 108.934 1.00 83.25 305 LEU A O 1
ATOM 2284 N N . GLU A 1 306 ? -66.393 -42.000 108.735 1.00 84.25 306 GLU A N 1
ATOM 2285 C CA . GLU A 1 306 ? -66.790 -41.724 107.342 1.00 84.25 306 GLU A CA 1
ATOM 2286 C C . GLU A 1 306 ? -67.434 -40.331 107.203 1.00 84.25 306 GLU A C 1
ATOM 2288 O O . GLU A 1 306 ? -67.168 -39.642 106.219 1.00 84.25 306 GLU A O 1
ATOM 2293 N N . SER A 1 307 ? -68.252 -39.889 108.173 1.00 83.25 307 SER A N 1
ATOM 2294 C CA . SER A 1 307 ? -68.864 -38.550 108.148 1.00 83.25 307 SER A CA 1
ATOM 2295 C C . SER A 1 307 ? -67.923 -37.431 108.589 1.00 83.25 307 SER A C 1
ATOM 2297 O O . SER A 1 307 ? -67.909 -36.373 107.964 1.00 83.25 307 SER A O 1
ATOM 2299 N N . ASP A 1 308 ? -67.143 -37.649 109.648 1.00 81.50 308 ASP A N 1
ATOM 2300 C CA . ASP A 1 308 ? -66.320 -36.612 110.281 1.00 81.50 308 ASP A CA 1
ATOM 2301 C C . ASP A 1 308 ? -65.093 -36.260 109.421 1.00 81.50 308 ASP A C 1
ATOM 2303 O O . ASP A 1 308 ? -64.677 -35.102 109.380 1.00 81.50 308 ASP A O 1
ATOM 2307 N N . TYR A 1 309 ? -64.551 -37.237 108.683 1.00 84.94 309 TYR A N 1
ATOM 2308 C CA . TYR A 1 309 ? -63.380 -37.074 107.811 1.00 84.94 309 TYR A CA 1
ATOM 2309 C C . TYR A 1 309 ? -63.729 -37.116 106.310 1.00 84.94 309 TYR A C 1
ATOM 2311 O O . TYR A 1 309 ? -62.832 -37.254 105.478 1.00 84.94 309 TYR A O 1
ATOM 2319 N N . ALA A 1 310 ? -65.009 -36.943 105.943 1.00 82.06 310 ALA A N 1
ATOM 2320 C CA . ALA A 1 310 ? -65.523 -37.010 104.566 1.00 82.06 310 ALA A CA 1
ATOM 2321 C C . ALA A 1 310 ? -64.640 -36.279 103.531 1.00 82.06 310 ALA A C 1
ATOM 2323 O O . ALA A 1 310 ? -64.276 -36.851 102.504 1.00 82.06 310 ALA A O 1
ATOM 2324 N N . ASN A 1 311 ? -64.230 -35.042 103.832 1.00 81.75 311 ASN A N 1
ATOM 2325 C CA . ASN A 1 311 ? -63.426 -34.220 102.923 1.00 81.75 311 ASN A CA 1
ATOM 2326 C C . ASN A 1 311 ? -62.003 -34.781 102.729 1.00 81.75 311 ASN A C 1
ATOM 2328 O O . ASN A 1 311 ? -61.443 -34.654 101.646 1.00 81.75 311 ASN A O 1
ATOM 2332 N N . VAL A 1 312 ? -61.418 -35.449 103.732 1.00 84.12 312 VAL A N 1
ATOM 2333 C CA . VAL A 1 312 ? -60.077 -36.068 103.634 1.00 84.12 312 VAL A CA 1
ATOM 2334 C C . VAL A 1 312 ? -60.073 -37.159 102.563 1.00 84.12 312 VAL A C 1
ATOM 2336 O O . VAL A 1 312 ? -59.126 -37.269 101.784 1.00 84.12 312 VAL A O 1
ATOM 2339 N N . PHE A 1 313 ? -61.166 -37.920 102.475 1.00 82.56 313 PHE A N 1
ATOM 2340 C CA . PHE A 1 313 ? -61.353 -38.985 101.492 1.00 82.56 313 PHE A CA 1
ATOM 2341 C C . PHE A 1 313 ? -61.507 -38.462 100.046 1.00 82.56 313 PHE A C 1
ATOM 2343 O O . PHE A 1 313 ? -61.209 -39.204 99.111 1.00 82.56 313 PHE A O 1
ATOM 2350 N N . GLU A 1 314 ? -61.890 -37.192 99.835 1.00 83.12 314 GLU A N 1
ATOM 2351 C CA . GLU A 1 314 ? -61.891 -36.553 98.503 1.00 83.12 314 GLU A CA 1
ATOM 2352 C C . GLU A 1 314 ? -60.472 -36.223 97.997 1.00 83.12 314 GLU A C 1
ATOM 2354 O O . GLU A 1 314 ? -60.210 -36.268 96.787 1.00 83.12 314 GLU A O 1
ATOM 2359 N N . TYR A 1 315 ? -59.545 -35.895 98.906 1.00 83.19 315 TYR A N 1
ATOM 2360 C CA . TYR A 1 315 ? -58.133 -35.654 98.579 1.00 83.19 315 TYR A CA 1
ATOM 2361 C C . TYR A 1 315 ? -57.329 -36.960 98.510 1.00 83.19 315 TYR A C 1
ATOM 2363 O O . TYR A 1 315 ? -56.512 -37.123 97.605 1.00 83.19 315 TYR A O 1
ATOM 2371 N N . LEU A 1 316 ? -57.583 -37.902 99.427 1.00 85.44 316 LEU A N 1
ATOM 2372 C CA . LEU A 1 316 ? -56.869 -39.177 99.560 1.00 85.44 316 LEU A CA 1
ATOM 2373 C C . LEU A 1 316 ? -57.818 -40.375 99.335 1.00 85.44 316 LEU A C 1
ATOM 2375 O O . LEU A 1 316 ? -58.226 -41.036 100.296 1.00 85.44 316 LEU A O 1
ATOM 2379 N N . PRO A 1 317 ? -58.153 -40.713 98.072 1.00 82.62 317 PRO A N 1
ATOM 2380 C CA . PRO A 1 317 ? -59.100 -41.790 97.757 1.00 82.62 317 PRO A CA 1
ATOM 2381 C C . PRO A 1 317 ? -58.616 -43.182 98.196 1.00 82.62 317 PRO A C 1
ATOM 2383 O O . PRO A 1 317 ? -59.431 -44.075 98.409 1.00 82.62 317 PRO A O 1
ATOM 2386 N N . GLU A 1 318 ? -57.310 -43.377 98.394 1.00 81.38 318 GLU A N 1
ATOM 2387 C CA . GLU A 1 318 ? -56.746 -44.619 98.946 1.00 81.38 318 GLU A CA 1
ATOM 2388 C C . GLU A 1 318 ? -57.233 -44.885 100.380 1.00 81.38 318 GLU A C 1
ATOM 2390 O O . GLU A 1 318 ? -57.516 -46.028 100.742 1.00 81.38 318 GLU A O 1
ATOM 2395 N N . LEU A 1 319 ? -57.423 -43.831 101.185 1.00 80.94 319 LEU A N 1
ATOM 2396 C CA . LEU A 1 319 ? -58.017 -43.955 102.518 1.00 80.94 319 LEU A CA 1
ATOM 2397 C C . LEU A 1 319 ? -59.512 -44.299 102.430 1.00 80.94 319 LEU A C 1
ATOM 2399 O O . LEU A 1 319 ? -60.001 -45.065 103.255 1.00 80.94 319 LEU A O 1
ATOM 2403 N N . ALA A 1 320 ? -60.219 -43.810 101.406 1.00 80.56 320 ALA A N 1
ATOM 2404 C CA . ALA A 1 320 ? -61.623 -44.151 101.158 1.00 80.56 320 ALA A CA 1
ATOM 2405 C C . ALA A 1 320 ? -61.795 -45.638 100.796 1.00 80.56 320 ALA A C 1
ATOM 2407 O O . ALA A 1 320 ? -62.687 -46.310 101.317 1.00 80.56 320 ALA A O 1
ATOM 2408 N N . VAL A 1 321 ? -60.900 -46.173 99.953 1.00 83.62 321 VAL A N 1
ATOM 2409 C CA . VAL A 1 321 ? -60.828 -47.614 99.657 1.00 83.62 321 VAL A CA 1
ATOM 2410 C C . VAL A 1 321 ? -60.570 -48.399 100.942 1.00 83.62 321 VAL A C 1
ATOM 2412 O O . VAL A 1 321 ? -61.294 -49.349 101.222 1.00 83.62 321 VAL A O 1
ATOM 2415 N N . ARG A 1 322 ? -59.624 -47.958 101.778 1.00 82.12 322 ARG A N 1
ATOM 2416 C CA . ARG A 1 322 ? -59.299 -48.629 103.043 1.00 82.12 322 ARG A CA 1
ATOM 2417 C C . ARG A 1 322 ? -60.452 -48.614 104.058 1.00 82.12 322 ARG A C 1
ATOM 2419 O O . ARG A 1 322 ? -60.647 -49.601 104.759 1.00 82.12 322 ARG A O 1
ATOM 2426 N N . MET A 1 323 ? -61.262 -47.553 104.115 1.00 79.62 323 MET A N 1
ATOM 2427 C CA . MET A 1 323 ? -62.501 -47.540 104.915 1.00 79.62 323 MET A CA 1
ATOM 2428 C C . MET A 1 323 ? -63.515 -48.573 104.395 1.00 79.62 323 MET A C 1
ATOM 2430 O O . MET A 1 323 ? -64.092 -49.322 105.185 1.00 79.62 323 MET A O 1
ATOM 2434 N N . ALA A 1 324 ? -63.684 -48.679 103.072 1.00 83.25 324 ALA A N 1
ATOM 2435 C CA . ALA A 1 324 ? -64.548 -49.688 102.457 1.00 83.25 324 ALA A CA 1
ATOM 2436 C C . ALA A 1 324 ? -64.034 -51.128 102.674 1.00 83.25 324 ALA A C 1
ATOM 2438 O O . ALA A 1 324 ? -64.838 -52.037 102.888 1.00 83.25 324 ALA A O 1
ATOM 2439 N N . GLU A 1 325 ? -62.715 -51.340 102.686 1.00 85.81 325 GLU A N 1
ATOM 2440 C CA . GLU A 1 325 ? -62.087 -52.617 103.044 1.00 85.81 325 GLU A CA 1
ATOM 2441 C C . GLU A 1 325 ? -62.386 -52.996 104.499 1.00 85.81 325 GLU A C 1
ATOM 2443 O O . GLU A 1 325 ? -62.945 -54.066 104.735 1.00 85.81 325 GLU A O 1
ATOM 2448 N N . LEU A 1 326 ? -62.114 -52.113 105.467 1.00 82.94 326 LEU A N 1
ATOM 2449 C CA . LEU A 1 326 ? -62.375 -52.368 106.893 1.00 82.94 326 LEU A CA 1
ATOM 2450 C C . LEU A 1 326 ? -63.866 -52.598 107.173 1.00 82.94 326 LEU A C 1
ATOM 2452 O O . LEU A 1 326 ? -64.235 -53.483 107.945 1.00 82.94 326 LEU A O 1
ATOM 2456 N N . ARG A 1 327 ? -64.743 -51.869 106.476 1.00 83.19 327 ARG A N 1
ATOM 2457 C CA . ARG A 1 327 ? -66.182 -52.133 106.486 1.00 83.19 327 ARG A CA 1
ATOM 2458 C C . ARG A 1 327 ? -66.517 -53.525 105.938 1.00 83.19 327 ARG A C 1
ATOM 2460 O O . ARG A 1 327 ? -67.358 -54.207 106.518 1.00 83.19 327 ARG A O 1
ATOM 2467 N N . SER A 1 328 ? -65.863 -53.970 104.865 1.00 84.00 328 SER A N 1
ATOM 2468 C CA . SER A 1 328 ? -66.045 -55.331 104.339 1.00 84.00 328 SER A CA 1
ATOM 2469 C C . SER A 1 328 ? -65.522 -56.413 105.295 1.00 84.00 328 SER A C 1
ATOM 2471 O O . SER A 1 328 ? -66.084 -57.504 105.336 1.00 84.00 328 SER A O 1
ATOM 2473 N N . GLU A 1 329 ? -64.506 -56.117 106.116 1.00 82.06 329 GLU A N 1
ATOM 2474 C CA . GLU A 1 329 ? -64.023 -57.028 107.162 1.00 82.06 329 GLU A CA 1
ATOM 2475 C C . GLU A 1 329 ? -65.016 -57.157 108.327 1.00 82.06 329 GLU A C 1
ATOM 2477 O O . GLU A 1 329 ? -65.258 -58.271 108.797 1.00 82.06 329 GLU A O 1
ATOM 2482 N N . LEU A 1 330 ? -65.657 -56.054 108.730 1.00 78.00 330 LEU A N 1
ATOM 2483 C CA . LEU A 1 330 ? -66.760 -56.051 109.700 1.00 78.00 330 LEU A CA 1
ATOM 2484 C C . LEU A 1 330 ? -67.989 -56.805 109.168 1.00 78.00 330 LEU A C 1
ATOM 2486 O O . LEU A 1 330 ? -68.540 -57.662 109.860 1.00 78.00 330 LEU A O 1
ATOM 2490 N N . GLU A 1 331 ? -68.386 -56.545 107.916 1.00 82.19 331 GLU A N 1
ATOM 2491 C CA . GLU A 1 331 ? -69.462 -57.278 107.228 1.00 82.19 331 GLU A CA 1
ATOM 2492 C C . GLU A 1 331 ? -69.115 -58.779 107.042 1.00 82.19 331 GLU A C 1
ATOM 2494 O O . GLU A 1 331 ? -70.017 -59.616 106.981 1.00 82.19 331 GLU A O 1
ATOM 2499 N N . ALA A 1 332 ? -67.825 -59.149 107.042 1.00 83.62 332 ALA A N 1
ATOM 2500 C CA . ALA A 1 332 ? -67.316 -60.528 107.035 1.00 83.62 332 ALA A CA 1
ATOM 2501 C C . ALA A 1 332 ? -67.095 -61.142 108.441 1.00 83.62 332 ALA A C 1
ATOM 2503 O O . ALA A 1 332 ? -66.426 -62.170 108.570 1.00 83.62 332 ALA A O 1
ATOM 2504 N N . GLU A 1 333 ? -67.656 -60.530 109.485 1.00 74.50 333 GLU A N 1
ATOM 2505 C CA . GLU A 1 333 ? -67.546 -60.922 110.894 1.00 74.50 333 GLU A CA 1
ATOM 2506 C C . GLU A 1 333 ? -66.106 -60.986 111.462 1.00 74.50 333 GLU A C 1
ATOM 2508 O O . GLU A 1 333 ? -65.754 -61.933 112.171 1.00 74.50 333 GLU A O 1
ATOM 2513 N N . ARG A 1 334 ? -65.284 -59.946 111.229 1.00 74.94 334 ARG A N 1
ATOM 2514 C CA . ARG A 1 334 ? -63.978 -59.711 111.899 1.00 74.94 334 ARG A CA 1
ATOM 2515 C C . ARG A 1 334 ? -64.001 -58.412 112.711 1.00 74.94 334 ARG A C 1
ATOM 2517 O O . ARG A 1 334 ? -64.490 -57.414 112.207 1.00 74.94 334 ARG A O 1
ATOM 2524 N N . SER A 1 335 ? -63.495 -58.421 113.946 1.00 77.50 335 SER A N 1
ATOM 2525 C CA . SER A 1 335 ? -63.465 -57.238 114.824 1.00 77.50 335 SER A CA 1
ATOM 2526 C C . SER A 1 335 ? -62.283 -56.326 114.497 1.00 77.50 335 SER A C 1
ATOM 2528 O O . SER A 1 335 ? -61.150 -56.808 114.404 1.00 77.50 335 SER A O 1
ATOM 2530 N N . VAL A 1 336 ? -62.531 -55.023 114.388 1.00 79.19 336 VAL A N 1
ATOM 2531 C CA . VAL A 1 336 ? -61.585 -54.029 113.857 1.00 79.19 336 VAL A CA 1
ATOM 2532 C C . VAL A 1 336 ? -61.180 -52.968 114.900 1.00 79.19 336 VAL A C 1
ATOM 2534 O O . VAL A 1 336 ? -60.270 -52.192 114.625 1.00 79.19 336 VAL A O 1
ATOM 2537 N N . ALA A 1 337 ? -61.746 -52.947 116.119 1.00 77.12 337 ALA A N 1
ATOM 2538 C CA . ALA A 1 337 ? -61.542 -51.885 117.127 1.00 77.12 337 ALA A CA 1
ATOM 2539 C C . ALA A 1 337 ? -60.098 -51.366 117.282 1.00 77.12 337 ALA A C 1
ATOM 2541 O O . ALA A 1 337 ? -59.878 -50.159 117.244 1.00 77.12 337 ALA A O 1
ATOM 2542 N N . GLN A 1 338 ? -59.099 -52.250 117.405 1.00 76.56 338 GLN A N 1
ATOM 2543 C CA . GLN A 1 338 ? -57.699 -51.830 117.585 1.00 76.56 338 GLN A CA 1
ATOM 2544 C C . GLN A 1 338 ? -57.122 -51.099 116.356 1.00 76.56 338 GLN A C 1
ATOM 2546 O O . GLN A 1 338 ? -56.235 -50.258 116.494 1.00 76.56 338 GLN A O 1
ATOM 2551 N N . VAL A 1 339 ? -57.633 -51.394 115.157 1.00 78.38 339 VAL A N 1
ATOM 2552 C CA . VAL A 1 339 ? -57.322 -50.639 113.937 1.00 78.38 339 VAL A CA 1
ATOM 2553 C C . VAL A 1 339 ? -58.106 -49.328 113.915 1.00 78.38 339 VAL A C 1
ATOM 2555 O O . VAL A 1 339 ? -57.525 -48.319 113.541 1.00 78.38 339 VAL A O 1
ATOM 2558 N N . LEU A 1 340 ? -59.368 -49.294 114.366 1.00 79.06 340 LEU A N 1
ATOM 2559 C CA . LEU A 1 340 ? -60.168 -48.058 114.415 1.00 79.06 340 LEU A CA 1
ATOM 2560 C C . LEU A 1 340 ? -59.593 -47.012 115.385 1.00 79.06 340 LEU A C 1
ATOM 2562 O O . LEU A 1 340 ? -59.529 -45.833 115.038 1.00 79.06 340 LEU A O 1
ATOM 2566 N N . GLU A 1 341 ? -59.123 -47.427 116.567 1.00 77.25 341 GLU A N 1
ATOM 2567 C CA . GLU A 1 341 ? -58.473 -46.526 117.534 1.00 77.25 341 GLU A CA 1
ATOM 2568 C C . GLU A 1 341 ? -57.203 -45.879 116.955 1.00 77.25 341 GLU A C 1
ATOM 2570 O O . GLU A 1 341 ? -57.012 -44.669 117.088 1.00 77.25 341 GLU A O 1
ATOM 2575 N N . GLY A 1 342 ? -56.357 -46.663 116.273 1.00 81.19 342 GLY A N 1
ATOM 2576 C CA . GLY A 1 342 ? -55.171 -46.146 115.583 1.00 81.19 342 GLY A CA 1
ATOM 2577 C C . GLY A 1 342 ? -55.529 -45.279 114.374 1.00 81.19 342 GLY A C 1
ATOM 2578 O O . GLY A 1 342 ? -55.043 -44.159 114.241 1.00 81.19 342 GLY A O 1
ATOM 2579 N N . MET A 1 343 ? -56.455 -45.752 113.539 1.00 81.44 343 MET A N 1
ATOM 2580 C CA . MET A 1 343 ? -56.881 -45.074 112.317 1.00 81.44 343 MET A CA 1
ATOM 2581 C C . MET A 1 343 ? -57.529 -43.719 112.597 1.00 81.44 343 MET A C 1
ATOM 2583 O O . MET A 1 343 ? -57.349 -42.804 111.804 1.00 81.44 343 MET A O 1
ATOM 2587 N N . ARG A 1 344 ? -58.216 -43.533 113.733 1.00 82.38 344 ARG A N 1
ATOM 2588 C CA . ARG A 1 344 ? -58.703 -42.204 114.132 1.00 82.38 344 ARG A CA 1
ATOM 2589 C C . ARG A 1 344 ? -57.554 -41.216 114.350 1.00 82.38 344 ARG A C 1
ATOM 2591 O O . ARG A 1 344 ? -57.664 -40.072 113.924 1.00 82.38 344 ARG A O 1
ATOM 2598 N N . ALA A 1 345 ? -56.455 -41.649 114.971 1.00 83.69 345 ALA A N 1
ATOM 2599 C CA . ALA A 1 345 ? -55.267 -40.815 115.154 1.00 83.69 345 ALA A CA 1
ATOM 2600 C C . ALA A 1 345 ? -54.524 -40.559 113.828 1.00 83.69 345 ALA A C 1
ATOM 2602 O O . ALA A 1 345 ? -54.055 -39.442 113.604 1.00 83.69 345 ALA A O 1
ATOM 2603 N N . ASP A 1 346 ? -54.473 -41.551 112.933 1.00 84.25 346 ASP A N 1
ATOM 2604 C CA . ASP A 1 346 ? -53.886 -41.414 111.592 1.00 84.25 346 ASP A CA 1
ATOM 2605 C C . ASP A 1 346 ? -54.725 -40.497 110.678 1.00 84.25 346 ASP A C 1
ATOM 2607 O O . ASP A 1 346 ? -54.168 -39.691 109.931 1.00 84.25 346 ASP A O 1
ATOM 2611 N N . LEU A 1 347 ? -56.060 -40.558 110.758 1.00 84.19 347 LEU A N 1
ATOM 2612 C CA . LEU A 1 347 ? -56.978 -39.640 110.068 1.00 84.19 347 LEU A CA 1
ATOM 2613 C C . LEU A 1 347 ? -56.827 -38.213 110.606 1.00 84.19 347 LEU A C 1
ATOM 2615 O O . LEU A 1 347 ? -56.700 -37.275 109.825 1.00 84.19 347 LEU A O 1
ATOM 2619 N N . ASP A 1 348 ? -56.728 -38.036 111.923 1.00 84.62 348 ASP A N 1
ATOM 2620 C CA . ASP A 1 348 ? -56.410 -36.747 112.547 1.00 84.62 348 ASP A CA 1
ATOM 2621 C C . ASP A 1 348 ? -55.049 -36.184 112.093 1.00 84.62 348 ASP A C 1
ATOM 2623 O O . ASP A 1 348 ? -54.911 -34.979 111.875 1.00 84.62 348 ASP A O 1
ATOM 2627 N N . ALA A 1 349 ? -54.031 -37.039 111.954 1.00 86.25 349 ALA A N 1
ATOM 2628 C CA . ALA A 1 349 ? -52.695 -36.646 111.514 1.00 86.25 349 ALA A CA 1
ATOM 2629 C C . ALA A 1 349 ? -52.659 -36.285 110.020 1.00 86.25 349 ALA A C 1
ATOM 2631 O O . ALA A 1 349 ? -52.132 -35.235 109.656 1.00 86.25 349 ALA A O 1
ATOM 2632 N N . THR A 1 350 ? -53.268 -37.107 109.161 1.00 85.94 350 THR A N 1
ATOM 2633 C CA . THR A 1 350 ? -53.361 -36.849 107.713 1.00 85.94 350 THR A CA 1
ATOM 2634 C C . THR A 1 350 ? -54.248 -35.648 107.394 1.00 85.94 350 THR A C 1
ATOM 2636 O O . THR A 1 350 ? -53.889 -34.860 106.524 1.00 85.94 350 THR A O 1
ATOM 2639 N N . THR A 1 351 ? -55.325 -35.416 108.155 1.00 85.25 351 THR A N 1
ATOM 2640 C CA . THR A 1 351 ? -56.126 -34.181 108.059 1.00 85.25 351 THR A CA 1
ATOM 2641 C C . THR A 1 351 ? -55.264 -32.946 108.303 1.00 85.25 351 THR A C 1
ATOM 2643 O O . THR A 1 351 ? -55.390 -31.966 107.577 1.00 85.25 351 THR A O 1
ATOM 2646 N N . ARG A 1 352 ? -54.373 -32.974 109.307 1.00 85.88 352 ARG A N 1
ATOM 2647 C CA . ARG A 1 352 ? -53.469 -31.846 109.596 1.00 85.88 352 ARG A CA 1
ATOM 2648 C C . ARG A 1 352 ? -52.420 -31.663 108.502 1.00 85.88 352 ARG A C 1
ATOM 2650 O O . ARG A 1 352 ? -52.225 -30.527 108.095 1.00 85.88 352 ARG A O 1
ATOM 2657 N N . ALA A 1 353 ? -51.821 -32.749 108.008 1.00 87.56 353 ALA A N 1
ATOM 2658 C CA . ALA A 1 353 ? -50.841 -32.702 106.920 1.00 87.56 353 ALA A CA 1
ATOM 2659 C C . ALA A 1 353 ? -51.438 -32.070 105.651 1.00 87.56 353 ALA A C 1
ATOM 2661 O O . ALA A 1 353 ? -51.000 -31.000 105.250 1.00 87.56 353 ALA A O 1
ATOM 2662 N N . VAL A 1 354 ? -52.536 -32.627 105.121 1.00 86.62 354 VAL A N 1
ATOM 2663 C CA . VAL A 1 354 ? -53.209 -32.094 103.918 1.00 86.62 354 VAL A CA 1
ATOM 2664 C C . VAL A 1 354 ? -53.670 -30.642 104.121 1.00 86.62 354 VAL A C 1
ATOM 2666 O O . VAL A 1 354 ? -53.670 -29.852 103.180 1.00 86.62 354 VAL A O 1
ATOM 2669 N N . ARG A 1 355 ? -54.039 -30.251 105.349 1.00 87.69 355 ARG A N 1
ATOM 2670 C CA . ARG A 1 355 ? -54.418 -28.869 105.685 1.00 87.69 355 ARG A CA 1
ATOM 2671 C C . ARG A 1 355 ? -53.228 -27.903 105.719 1.00 87.69 355 ARG A C 1
ATOM 2673 O O . ARG A 1 355 ? -53.431 -26.727 105.440 1.00 87.69 355 ARG A O 1
ATOM 2680 N N . GLU A 1 356 ? -52.030 -28.360 106.078 1.00 88.06 356 GLU A N 1
ATOM 2681 C CA . GLU A 1 356 ? -50.807 -27.545 106.038 1.00 88.06 356 GLU A CA 1
ATOM 2682 C C . GLU A 1 356 ? -50.227 -27.490 104.616 1.00 88.06 356 GLU A C 1
ATOM 2684 O O . GLU A 1 356 ? -49.959 -26.387 104.146 1.00 88.06 356 GLU A O 1
ATOM 2689 N N . ASP A 1 357 ? -50.203 -28.607 103.878 1.00 88.94 357 ASP A N 1
ATOM 2690 C CA . ASP A 1 357 ? -49.813 -28.657 102.457 1.00 88.94 357 ASP A CA 1
ATOM 2691 C C . ASP A 1 357 ? -50.667 -27.692 101.603 1.00 88.94 357 ASP A C 1
ATOM 2693 O O . ASP A 1 357 ? -50.149 -26.851 100.865 1.00 88.94 357 ASP A O 1
ATOM 2697 N N . LEU A 1 358 ? -52.001 -27.758 101.743 1.00 87.81 358 LEU A N 1
ATOM 2698 C CA . LEU A 1 358 ? -52.924 -26.851 101.046 1.00 87.81 358 LEU A CA 1
ATOM 2699 C C . LEU A 1 358 ? -52.798 -25.399 101.521 1.00 87.81 358 LEU A C 1
ATOM 2701 O O . LEU A 1 358 ? -53.070 -24.483 100.745 1.00 87.81 358 LEU A O 1
ATOM 2705 N N . ARG A 1 359 ? -52.416 -25.168 102.784 1.00 90.00 359 ARG A N 1
ATOM 2706 C CA . ARG A 1 359 ? -52.194 -23.814 103.304 1.00 90.00 359 ARG A CA 1
ATOM 2707 C C . ARG A 1 359 ? -50.950 -23.195 102.679 1.00 90.00 359 ARG A C 1
ATOM 2709 O O . ARG A 1 359 ? -51.040 -22.051 102.254 1.00 90.00 359 ARG A O 1
ATOM 2716 N N . GLU A 1 360 ? -49.843 -23.930 102.583 1.00 91.31 360 GLU A N 1
ATOM 2717 C CA . GLU A 1 360 ? -48.615 -23.448 101.937 1.00 91.31 360 GLU A CA 1
ATOM 2718 C C . GLU A 1 360 ? -48.866 -23.116 100.456 1.00 91.31 360 GLU A C 1
ATOM 2720 O O . GLU A 1 360 ? -48.547 -22.012 100.017 1.00 91.31 360 GLU A O 1
ATOM 2725 N N . GLU A 1 361 ? -49.555 -23.993 99.716 1.00 91.62 361 GLU A N 1
ATOM 2726 C CA . GLU A 1 361 ? -49.906 -23.764 98.305 1.00 91.62 361 GLU A CA 1
ATOM 2727 C C . GLU A 1 361 ? -50.796 -22.519 98.100 1.00 91.62 361 GLU A C 1
ATOM 2729 O O . GLU A 1 361 ? -50.572 -21.714 97.192 1.00 91.62 361 GLU A O 1
ATOM 2734 N N . LEU A 1 362 ? -51.820 -22.334 98.942 1.00 89.19 362 LEU A N 1
ATOM 2735 C CA . LEU A 1 362 ? -52.739 -21.195 98.846 1.00 89.19 362 LEU A CA 1
ATOM 2736 C C . LEU A 1 362 ? -52.112 -19.892 99.374 1.00 89.19 362 LEU A C 1
ATOM 2738 O O . LEU A 1 362 ? -52.420 -18.820 98.849 1.00 89.19 362 LEU A O 1
ATOM 2742 N N . GLU A 1 363 ? -51.208 -19.951 100.357 1.00 89.25 363 GLU A N 1
ATOM 2743 C CA . GLU A 1 363 ? -50.416 -18.792 100.781 1.00 89.25 363 GLU A CA 1
ATOM 2744 C C . GLU A 1 363 ? -49.407 -18.383 99.690 1.00 89.25 363 GLU A C 1
ATOM 2746 O O . GLU A 1 363 ? -49.351 -17.192 99.368 1.00 89.25 363 GLU A O 1
ATOM 2751 N N . GLU A 1 364 ? -48.717 -19.324 99.027 1.00 90.06 364 GLU A N 1
ATOM 2752 C CA . GLU A 1 364 ? -47.857 -19.032 97.865 1.00 90.06 364 GLU A CA 1
ATOM 2753 C C . GLU A 1 364 ? -48.661 -18.409 96.714 1.00 90.06 364 GLU A C 1
ATOM 2755 O O . GLU A 1 364 ? -48.278 -17.354 96.200 1.00 90.06 364 GLU A O 1
ATOM 2760 N N . MET A 1 365 ? -49.813 -18.988 96.346 1.00 89.75 365 MET A N 1
ATOM 2761 C CA . MET A 1 365 ? -50.698 -18.396 95.334 1.00 89.75 365 MET A CA 1
ATOM 2762 C C . MET A 1 365 ? -51.151 -16.983 95.728 1.00 89.75 365 MET A C 1
ATOM 2764 O O . MET A 1 365 ? -51.169 -16.093 94.880 1.00 89.75 365 MET A O 1
ATOM 2768 N N . SER A 1 366 ? -51.463 -16.726 97.003 1.00 87.19 366 SER A N 1
ATOM 2769 C CA . SER A 1 366 ? -51.838 -15.380 97.463 1.00 87.19 366 SER A CA 1
ATOM 2770 C C . SER A 1 366 ? -50.682 -14.373 97.369 1.00 87.19 366 SER A C 1
ATOM 2772 O O . SER A 1 366 ? -50.889 -13.238 96.934 1.00 87.19 366 SER A O 1
ATOM 2774 N N . ALA A 1 367 ? -49.450 -14.795 97.676 1.00 88.25 367 ALA A N 1
ATOM 2775 C CA . ALA A 1 367 ? -48.253 -13.975 97.504 1.00 88.25 367 ALA A CA 1
ATOM 2776 C C . ALA A 1 367 ? -47.946 -13.712 96.020 1.00 88.25 367 ALA A C 1
ATOM 2778 O O . ALA A 1 367 ? -47.542 -12.604 95.663 1.00 88.25 367 ALA A O 1
ATOM 2779 N N . ARG A 1 368 ? -48.195 -14.697 95.144 1.00 86.62 368 ARG A N 1
ATOM 2780 C CA . ARG A 1 368 ? -48.097 -14.548 93.686 1.00 86.62 368 ARG A CA 1
ATOM 2781 C C . ARG A 1 368 ? -49.108 -13.527 93.165 1.00 86.62 368 ARG A C 1
ATOM 2783 O O . ARG A 1 368 ? -48.730 -12.621 92.431 1.00 86.62 368 ARG A O 1
ATOM 2790 N N . VAL A 1 369 ? -50.365 -13.625 93.599 1.00 86.00 369 VAL A N 1
ATOM 2791 C CA . VAL A 1 369 ? -51.450 -12.703 93.226 1.00 86.00 369 VAL A CA 1
ATOM 2792 C C . VAL A 1 369 ? -51.179 -11.276 93.697 1.00 86.00 369 VAL A C 1
ATOM 2794 O O . VAL A 1 369 ? -51.380 -10.341 92.927 1.00 86.00 369 VAL A O 1
ATOM 2797 N N . ALA A 1 370 ? -50.649 -11.096 94.909 1.00 82.88 370 ALA A N 1
ATOM 2798 C CA . ALA A 1 370 ? -50.257 -9.784 95.425 1.00 82.88 370 ALA A CA 1
ATOM 2799 C C . ALA A 1 370 ? -49.071 -9.138 94.672 1.00 82.88 370 ALA A C 1
ATOM 2801 O O . ALA A 1 370 ? -48.819 -7.946 94.854 1.00 82.88 370 ALA A O 1
ATOM 2802 N N . ALA A 1 371 ? -48.350 -9.905 93.846 1.00 84.00 371 ALA A N 1
ATOM 2803 C CA . ALA A 1 371 ? -47.241 -9.439 93.013 1.00 84.00 371 ALA A CA 1
ATOM 2804 C C . ALA A 1 371 ? -47.593 -9.294 91.516 1.00 84.00 371 ALA A C 1
ATOM 2806 O O . ALA A 1 371 ? -46.766 -8.774 90.767 1.00 84.00 371 ALA A O 1
ATOM 2807 N N . MET A 1 372 ? -48.782 -9.733 91.077 1.00 82.06 372 MET A N 1
ATOM 2808 C CA . MET A 1 372 ? -49.227 -9.596 89.682 1.00 82.06 372 MET A CA 1
ATOM 2809 C C . MET A 1 372 ? -49.601 -8.148 89.322 1.00 82.06 372 MET A C 1
ATOM 2811 O O . MET A 1 372 ? -49.923 -7.324 90.182 1.00 82.06 372 MET A O 1
ATOM 2815 N N . ARG A 1 373 ? -49.581 -7.839 88.020 1.00 76.31 373 ARG A N 1
ATOM 2816 C CA . ARG A 1 373 ? -49.972 -6.529 87.464 1.00 76.31 373 ARG A CA 1
ATOM 2817 C C . ARG A 1 373 ? -51.391 -6.114 87.873 1.00 76.31 373 ARG A C 1
ATOM 2819 O O . ARG A 1 373 ? -52.322 -6.915 87.847 1.00 76.31 373 ARG A O 1
ATOM 2826 N N . SER A 1 374 ? -51.576 -4.810 88.103 1.00 73.62 374 SER A N 1
ATOM 2827 C CA . SER A 1 374 ? -52.872 -4.160 88.386 1.00 73.62 374 SER A CA 1
ATOM 2828 C C . SER A 1 374 ? -53.949 -4.366 87.320 1.00 73.62 374 SER A C 1
ATOM 2830 O O . SER A 1 374 ? -55.130 -4.153 87.588 1.00 73.62 374 SER A O 1
ATOM 2832 N N . ASP A 1 375 ? -53.525 -4.721 86.112 1.00 74.38 375 ASP A N 1
ATOM 2833 C CA . ASP A 1 375 ? -54.353 -4.778 84.909 1.00 74.38 375 ASP A CA 1
ATOM 2834 C C . ASP A 1 375 ? -54.987 -6.174 84.725 1.00 74.38 375 ASP A C 1
ATOM 2836 O O . ASP A 1 375 ? -55.904 -6.346 83.922 1.00 74.38 375 ASP A O 1
ATOM 2840 N N . VAL A 1 376 ? -54.507 -7.170 85.482 1.00 82.06 376 VAL A N 1
ATOM 2841 C CA . VAL A 1 376 ? -55.012 -8.550 85.508 1.00 82.06 376 VAL A CA 1
ATOM 2842 C C . VAL A 1 376 ? -56.229 -8.629 86.433 1.00 82.06 376 VAL A C 1
ATOM 2844 O O . VAL A 1 376 ? -56.249 -8.037 87.513 1.00 82.06 376 VAL A O 1
ATOM 2847 N N . ALA A 1 377 ? -57.257 -9.388 86.042 1.00 81.31 377 ALA A N 1
ATOM 2848 C CA . ALA A 1 377 ? -58.529 -9.472 86.766 1.00 81.31 377 ALA A CA 1
ATOM 2849 C C . ALA A 1 377 ? -58.458 -10.368 88.027 1.00 81.31 377 ALA A C 1
ATOM 2851 O O . ALA A 1 377 ? -59.162 -11.369 88.148 1.00 81.31 377 ALA A O 1
ATOM 2852 N N . THR A 1 378 ? -57.608 -10.012 88.992 1.00 84.69 378 THR A N 1
ATOM 2853 C CA . THR A 1 378 ? -57.303 -10.833 90.178 1.00 84.69 378 THR A CA 1
ATOM 2854 C C . THR A 1 378 ? -58.397 -10.858 91.250 1.00 84.69 378 THR A C 1
ATOM 2856 O O . THR A 1 378 ? -58.378 -11.743 92.099 1.00 84.69 378 THR A O 1
ATOM 2859 N N . ALA A 1 379 ? -59.366 -9.936 91.237 1.00 83.75 379 ALA A N 1
ATOM 2860 C CA . ALA A 1 379 ? -60.292 -9.724 92.358 1.00 83.75 379 ALA A CA 1
ATOM 2861 C C . ALA A 1 379 ? -61.124 -10.962 92.766 1.00 83.75 379 ALA A C 1
ATOM 2863 O O . ALA A 1 379 ? -61.317 -11.200 93.959 1.00 83.75 379 ALA A O 1
ATOM 2864 N N . GLU A 1 380 ? -61.597 -11.766 91.806 1.00 84.50 380 GLU A N 1
ATOM 2865 C CA . GLU A 1 380 ? -62.369 -12.988 92.098 1.00 84.50 380 GLU A CA 1
ATOM 2866 C C . GLU A 1 380 ? -61.483 -14.095 92.690 1.00 84.50 380 GLU A C 1
ATOM 2868 O O . GLU A 1 380 ? -61.869 -14.759 93.652 1.00 84.50 380 GLU A O 1
ATOM 2873 N N . LEU A 1 381 ? -60.264 -14.240 92.163 1.00 87.25 381 LEU A N 1
ATOM 2874 C CA . LEU A 1 381 ? -59.235 -15.154 92.662 1.00 87.25 381 LEU A CA 1
ATOM 2875 C C . LEU A 1 381 ? -58.789 -14.779 94.080 1.00 87.25 381 LEU A C 1
ATOM 2877 O O . LEU A 1 381 ? -58.712 -15.639 94.950 1.00 87.25 381 LEU A O 1
ATOM 2881 N N . ASP A 1 382 ? -58.534 -13.496 94.321 1.00 85.50 382 ASP A N 1
ATOM 2882 C CA . ASP A 1 382 ? -58.097 -12.957 95.607 1.00 85.50 382 ASP A CA 1
ATOM 2883 C C . ASP A 1 382 ? -59.205 -13.100 96.673 1.00 85.50 382 ASP A C 1
ATOM 2885 O O . ASP A 1 382 ? -58.945 -13.477 97.817 1.00 85.50 382 ASP A O 1
ATOM 2889 N N . GLN A 1 383 ? -60.478 -12.923 96.292 1.00 87.62 383 GLN A N 1
ATOM 2890 C CA . GLN A 1 383 ? -61.612 -13.253 97.160 1.00 87.62 383 GLN A CA 1
ATOM 2891 C C . GLN A 1 383 ? -61.714 -14.764 97.437 1.00 87.62 383 GLN A C 1
ATOM 2893 O O . GLN A 1 383 ? -61.917 -15.152 98.590 1.00 87.62 383 GLN A O 1
ATOM 2898 N N . ALA A 1 384 ? -61.564 -15.616 96.419 1.00 85.62 384 ALA A N 1
ATOM 2899 C CA . ALA A 1 384 ? -61.645 -17.068 96.571 1.00 85.62 384 ALA A CA 1
ATOM 2900 C C . ALA A 1 384 ? -60.516 -17.617 97.465 1.00 85.62 384 ALA A C 1
ATOM 2902 O O . ALA A 1 384 ? -60.803 -18.341 98.419 1.00 85.62 384 ALA A O 1
ATOM 2903 N N . LEU A 1 385 ? -59.268 -17.185 97.240 1.00 87.19 385 LEU A N 1
ATOM 2904 C CA . LEU A 1 385 ? -58.091 -17.506 98.059 1.00 87.19 385 LEU A CA 1
ATOM 2905 C C . LEU A 1 385 ? -58.334 -17.196 99.538 1.00 87.19 385 LEU A C 1
ATOM 2907 O O . LEU A 1 385 ? -58.197 -18.082 100.383 1.00 87.19 385 LEU A O 1
ATOM 2911 N N . ARG A 1 386 ? -58.765 -15.966 99.850 1.00 87.81 386 ARG A N 1
ATOM 2912 C CA . ARG A 1 386 ? -59.058 -15.523 101.226 1.00 87.81 386 ARG A CA 1
ATOM 2913 C C . ARG A 1 386 ? -60.154 -16.362 101.889 1.00 87.81 386 ARG A C 1
ATOM 2915 O O . ARG A 1 386 ? -60.052 -16.650 103.080 1.00 87.81 386 ARG A O 1
ATOM 2922 N N . VAL A 1 387 ? -61.177 -16.779 101.138 1.00 87.69 387 VAL A N 1
ATOM 2923 C CA . VAL A 1 387 ? -62.231 -17.674 101.647 1.00 87.69 387 VAL A CA 1
ATOM 2924 C C . VAL A 1 387 ? -61.678 -19.079 101.906 1.00 87.69 387 VAL A C 1
ATOM 2926 O O . VAL A 1 387 ? -61.881 -19.601 102.999 1.00 87.69 387 VAL A O 1
ATOM 2929 N N . THR A 1 388 ? -60.929 -19.676 100.972 1.00 85.62 388 THR A N 1
ATOM 2930 C CA . THR A 1 388 ? -60.345 -21.018 101.165 1.00 85.62 388 THR A CA 1
ATOM 2931 C C . THR A 1 388 ? -59.317 -21.070 102.300 1.00 85.62 388 THR A C 1
ATOM 2933 O O . THR A 1 388 ? -59.350 -22.003 103.101 1.00 85.62 388 THR A O 1
ATOM 2936 N N . LEU A 1 389 ? -58.472 -20.042 102.443 1.00 86.75 389 LEU A N 1
ATOM 2937 C CA . LEU A 1 389 ? -57.524 -19.913 103.554 1.00 86.75 389 LEU A CA 1
ATOM 2938 C C . LEU A 1 389 ? -58.247 -19.735 104.898 1.00 86.75 389 LEU A C 1
ATOM 2940 O O . LEU A 1 389 ? -57.900 -20.401 105.871 1.00 86.75 389 LEU A O 1
ATOM 2944 N N . GLY A 1 390 ? -59.301 -18.911 104.947 1.00 85.81 390 GLY A N 1
ATOM 2945 C CA . GLY A 1 390 ? -60.136 -18.746 106.143 1.00 85.81 390 GLY A CA 1
ATOM 2946 C C . GLY A 1 390 ? -60.878 -20.025 106.557 1.00 85.81 390 GLY A C 1
ATOM 2947 O O . GLY A 1 390 ? -61.041 -20.287 107.749 1.00 85.81 390 GLY A O 1
ATOM 2948 N N . ILE A 1 391 ? -61.286 -20.860 105.595 1.00 84.69 391 ILE A N 1
ATOM 2949 C CA . ILE A 1 391 ? -61.840 -22.192 105.882 1.00 84.69 391 ILE A CA 1
ATOM 2950 C C . ILE A 1 391 ? -60.751 -23.087 106.491 1.00 84.69 391 ILE A C 1
ATOM 2952 O O . ILE A 1 391 ? -60.984 -23.642 107.568 1.00 84.69 391 ILE A O 1
ATOM 2956 N N . LEU A 1 392 ? -59.557 -23.145 105.880 1.00 84.56 392 LEU A N 1
ATOM 2957 C CA . LEU A 1 392 ? -58.413 -23.953 106.337 1.00 84.56 392 LEU A CA 1
ATOM 2958 C C . LEU A 1 392 ? -57.987 -23.680 107.785 1.00 84.56 392 LEU A C 1
ATOM 2960 O O . LEU A 1 392 ? -57.509 -24.594 108.459 1.00 84.56 392 LEU A O 1
ATOM 2964 N N . GLU A 1 393 ? -58.196 -22.475 108.321 1.00 83.38 393 GLU A N 1
ATOM 2965 C CA . GLU A 1 393 ? -57.917 -22.194 109.738 1.00 83.38 393 GLU A CA 1
ATOM 2966 C C . GLU A 1 393 ? -58.767 -23.047 110.697 1.00 83.38 393 GLU A C 1
ATOM 2968 O O . GLU A 1 393 ? -58.302 -23.398 111.785 1.00 83.38 393 GLU A O 1
ATOM 2973 N N . SER A 1 394 ? -59.979 -23.430 110.275 1.00 80.56 394 SER A N 1
ATOM 2974 C CA . SER A 1 394 ? -61.011 -24.063 111.110 1.00 80.56 394 SER A CA 1
ATOM 2975 C C . SER A 1 394 ? -61.401 -25.491 110.702 1.00 80.56 394 SER A C 1
ATOM 2977 O O . SER A 1 394 ? -61.824 -26.266 111.557 1.00 80.56 394 SER A O 1
ATOM 2979 N N . SER A 1 395 ? -61.284 -25.846 109.421 1.00 79.56 395 SER A N 1
ATOM 2980 C CA . SER A 1 395 ? -61.721 -27.130 108.848 1.00 79.56 395 SER A CA 1
ATOM 2981 C C . SER A 1 395 ? -61.038 -27.392 107.498 1.00 79.56 395 SER A C 1
ATOM 2983 O O . SER A 1 395 ? -60.362 -26.517 106.967 1.00 79.56 395 SER A O 1
ATOM 2985 N N . LEU A 1 396 ? -61.179 -28.592 106.927 1.00 84.00 396 LEU A N 1
ATOM 2986 C CA . LEU A 1 396 ? -60.655 -28.892 105.589 1.00 84.00 396 LEU A CA 1
ATOM 2987 C C . LEU A 1 396 ? -61.698 -28.492 104.516 1.00 84.00 396 LEU A C 1
ATOM 2989 O O . LEU A 1 396 ? -62.821 -28.996 104.589 1.00 84.00 396 LEU A O 1
ATOM 2993 N N . PRO A 1 397 ? -61.387 -27.616 103.537 1.00 84.81 397 PRO A N 1
ATOM 2994 C CA . PRO A 1 397 ? -62.329 -27.190 102.495 1.00 84.81 397 PRO A CA 1
ATOM 2995 C C . PRO A 1 397 ? -62.669 -28.327 101.522 1.00 84.81 397 PRO A C 1
ATOM 2997 O O . PRO A 1 397 ? -61.907 -29.290 101.399 1.00 84.81 397 PRO A O 1
ATOM 3000 N N . ASN A 1 398 ? -63.783 -28.203 100.790 1.00 84.25 398 ASN A N 1
ATOM 3001 C CA . ASN A 1 398 ? -64.107 -29.152 99.724 1.00 84.25 398 ASN A CA 1
ATOM 3002 C C . ASN A 1 398 ? -63.099 -29.029 98.571 1.00 84.25 398 ASN A C 1
ATOM 3004 O O . ASN A 1 398 ? -62.654 -27.932 98.210 1.00 84.25 398 ASN A O 1
ATOM 3008 N N . ARG A 1 399 ? -62.764 -30.169 97.968 1.00 84.81 399 ARG A N 1
ATOM 3009 C CA . ARG A 1 399 ? -61.808 -30.254 96.867 1.00 84.81 399 ARG A CA 1
ATOM 3010 C C . ARG A 1 399 ? -62.202 -29.408 95.647 1.00 84.81 399 ARG A C 1
ATOM 3012 O O . ARG A 1 399 ? -61.313 -28.873 94.979 1.00 84.81 399 ARG A O 1
ATOM 3019 N N . THR A 1 400 ? -63.497 -29.239 95.360 1.00 86.31 400 THR A N 1
ATOM 3020 C CA . THR A 1 400 ? -63.968 -28.437 94.214 1.00 86.31 400 THR A CA 1
ATOM 3021 C C . THR A 1 400 ? -63.544 -26.979 94.292 1.00 86.31 400 THR A C 1
ATOM 3023 O O . THR A 1 400 ? -63.296 -26.358 93.256 1.00 86.31 400 THR A O 1
ATOM 3026 N N . ASP A 1 401 ? -63.441 -26.444 95.507 1.00 84.69 401 ASP A N 1
ATOM 3027 C CA . ASP A 1 401 ? -63.203 -25.025 95.758 1.00 84.69 401 ASP A CA 1
ATOM 3028 C C . ASP A 1 401 ? -61.710 -24.710 95.597 1.00 84.69 401 ASP A C 1
ATOM 3030 O O . ASP A 1 401 ? -61.340 -23.740 94.935 1.00 84.69 401 ASP A O 1
ATOM 3034 N N . VAL A 1 402 ? -60.843 -25.610 96.074 1.00 87.38 402 VAL A N 1
ATOM 3035 C CA . VAL A 1 402 ? -59.395 -25.577 95.807 1.00 87.38 402 VAL A CA 1
ATOM 3036 C C . VAL A 1 402 ? -59.118 -25.735 94.306 1.00 87.38 402 VAL A C 1
ATOM 3038 O O . VAL A 1 402 ? -58.356 -24.964 93.723 1.00 87.38 402 VAL A O 1
ATOM 3041 N N . GLU A 1 403 ? -59.779 -26.683 93.632 1.00 89.19 403 GLU A N 1
ATOM 3042 C CA . GLU A 1 403 ? -59.665 -26.834 92.176 1.00 89.19 403 GLU A CA 1
ATOM 3043 C C . GLU A 1 403 ? -60.233 -25.622 91.410 1.00 89.19 403 GLU A C 1
ATOM 3045 O O . GLU A 1 403 ? -59.806 -25.356 90.286 1.00 89.19 403 GLU A O 1
ATOM 3050 N N . HIS A 1 404 ? -61.182 -24.864 91.969 1.00 87.56 404 HIS A N 1
ATOM 3051 C CA . HIS A 1 404 ? -61.654 -23.602 91.389 1.00 87.56 404 HIS A CA 1
ATOM 3052 C C . HIS A 1 404 ? -60.613 -22.482 91.534 1.00 87.56 404 HIS A C 1
ATOM 3054 O O . HIS A 1 404 ? -60.304 -21.835 90.531 1.00 87.56 404 HIS A O 1
ATOM 3060 N N . VAL A 1 405 ? -60.019 -22.313 92.722 1.00 88.38 405 VAL A N 1
ATOM 3061 C CA . VAL A 1 405 ? -58.930 -21.352 92.975 1.00 88.38 405 VAL A CA 1
ATOM 3062 C C . VAL A 1 405 ? -57.740 -21.604 92.046 1.00 88.38 405 VAL A C 1
ATOM 3064 O O . VAL A 1 405 ? -57.308 -20.683 91.355 1.00 88.38 405 VAL A O 1
ATOM 3067 N N . ARG A 1 406 ? -57.270 -22.855 91.934 1.00 92.06 406 ARG A N 1
ATOM 3068 C CA . ARG A 1 406 ? -56.167 -23.233 91.025 1.00 92.06 406 ARG A CA 1
ATOM 3069 C C . ARG A 1 406 ? -56.442 -22.838 89.566 1.00 92.06 406 ARG A C 1
ATOM 3071 O O . ARG A 1 406 ? -55.554 -22.324 88.891 1.00 92.06 406 ARG A O 1
ATOM 3078 N N . ARG A 1 407 ? -57.679 -23.028 89.082 1.00 91.50 407 ARG A N 1
ATOM 3079 C CA . ARG A 1 407 ? -58.092 -22.641 87.716 1.00 91.50 407 ARG A CA 1
ATOM 3080 C C . ARG A 1 407 ? -58.137 -21.124 87.521 1.00 91.50 407 ARG A C 1
ATOM 3082 O O . ARG A 1 407 ? -57.715 -20.645 86.473 1.00 91.50 407 ARG A O 1
ATOM 3089 N N . LEU A 1 408 ? -58.609 -20.367 88.513 1.00 88.81 408 LEU A N 1
ATOM 3090 C CA . LEU A 1 408 ? -58.572 -18.901 88.470 1.00 88.81 408 LEU A CA 1
ATOM 3091 C C . LEU A 1 408 ? -57.126 -18.368 88.497 1.00 88.81 408 LEU A C 1
ATOM 3093 O O . LEU A 1 408 ? -56.813 -17.432 87.765 1.00 88.81 408 LEU A O 1
ATOM 3097 N N . HIS A 1 409 ? -56.233 -18.993 89.271 1.00 87.75 409 HIS A N 1
ATOM 3098 C CA . HIS A 1 409 ? -54.807 -18.650 89.308 1.00 87.75 409 HIS A CA 1
ATOM 3099 C C . HIS A 1 409 ? -54.113 -18.908 87.965 1.00 87.75 409 HIS A C 1
ATOM 3101 O O . HIS A 1 409 ? -53.406 -18.032 87.471 1.00 87.75 409 HIS A O 1
ATOM 3107 N N . GLN A 1 410 ? -54.379 -20.050 87.321 1.00 90.56 410 GLN A N 1
ATOM 3108 C CA . GLN A 1 410 ? -53.862 -20.326 85.977 1.00 90.56 410 GLN A CA 1
ATOM 3109 C C . GLN A 1 410 ? -54.330 -19.274 84.954 1.00 90.56 410 GLN A C 1
ATOM 3111 O O . GLN A 1 410 ? -53.506 -18.739 84.218 1.00 90.56 410 GLN A O 1
ATOM 3116 N N . LEU A 1 411 ? -55.622 -18.922 84.943 1.00 90.06 411 LEU A N 1
ATOM 3117 C CA . LEU A 1 411 ? -56.161 -17.905 84.028 1.00 90.06 411 LEU A CA 1
ATOM 3118 C C . LEU A 1 411 ? -55.548 -16.512 84.251 1.00 90.06 411 LEU A C 1
ATOM 3120 O O . LEU A 1 411 ? -55.350 -15.773 83.289 1.00 90.06 411 LEU A O 1
ATOM 3124 N N . ALA A 1 412 ? -55.227 -16.150 85.496 1.00 87.25 412 ALA A N 1
ATOM 3125 C CA . ALA A 1 412 ? -54.554 -14.890 85.806 1.00 87.25 412 ALA A CA 1
ATOM 3126 C C . ALA A 1 412 ? -53.096 -14.870 85.301 1.00 87.25 412 ALA A C 1
ATOM 3128 O O . ALA A 1 412 ? -52.670 -13.873 84.721 1.00 87.25 412 ALA A O 1
ATOM 3129 N N . LEU A 1 413 ? -52.361 -15.982 85.434 1.00 88.19 413 LEU A N 1
ATOM 3130 C CA . LEU A 1 413 ? -51.010 -16.128 84.874 1.00 88.19 413 LEU A CA 1
ATOM 3131 C C . LEU A 1 413 ? -51.009 -16.102 83.335 1.00 88.19 413 LEU A C 1
ATOM 3133 O O . LEU A 1 413 ? -50.129 -15.493 82.730 1.00 88.19 413 LEU A O 1
ATOM 3137 N N . GLU A 1 414 ? -52.005 -16.720 82.693 1.00 89.25 414 GLU A N 1
ATOM 3138 C CA . GLU A 1 414 ? -52.178 -16.672 81.234 1.00 89.25 414 GLU A CA 1
ATOM 3139 C C . GLU A 1 414 ? -52.478 -15.240 80.746 1.00 89.25 414 GLU A C 1
ATOM 3141 O O . GLU A 1 414 ? -51.892 -14.796 79.758 1.00 89.25 414 GLU A O 1
ATOM 3146 N N . GLN A 1 415 ? -53.314 -14.479 81.466 1.00 86.94 415 GLN A N 1
ATOM 3147 C CA . GLN A 1 415 ? -53.551 -13.054 81.187 1.00 86.94 415 GLN A CA 1
ATOM 3148 C C . GLN A 1 415 ? -52.286 -12.205 81.373 1.00 86.94 415 GLN A C 1
ATOM 3150 O O . GLN A 1 415 ? -51.975 -11.378 80.516 1.00 86.94 415 GLN A O 1
ATOM 3155 N N . GLU A 1 416 ? -51.540 -12.409 82.463 1.00 87.38 416 GLU A N 1
ATOM 3156 C CA . GLU A 1 416 ? -50.305 -11.663 82.715 1.00 87.38 416 GLU A CA 1
ATOM 3157 C C . GLU A 1 416 ? -49.246 -11.934 81.636 1.00 87.38 416 GLU A C 1
ATOM 3159 O O . GLU A 1 416 ? -48.620 -10.991 81.151 1.00 87.38 416 GLU A O 1
ATOM 3164 N N . GLY A 1 417 ? -49.096 -13.189 81.200 1.00 86.81 417 GLY A N 1
ATOM 3165 C CA . GLY A 1 417 ? -48.182 -13.568 80.120 1.00 86.81 417 GLY A CA 1
ATOM 3166 C C . GLY A 1 417 ? -48.532 -12.928 78.771 1.00 86.81 417 GLY A C 1
ATOM 3167 O O . GLY A 1 417 ? -47.635 -12.471 78.063 1.00 86.81 417 GLY A O 1
ATOM 3168 N N . VAL A 1 418 ? -49.823 -12.819 78.430 1.00 88.25 418 VAL A N 1
ATOM 3169 C CA . VAL A 1 418 ? -50.265 -12.094 77.223 1.00 88.25 418 VAL A CA 1
ATOM 3170 C C . VAL A 1 418 ? -49.921 -10.605 77.321 1.00 88.25 418 VAL A C 1
ATOM 3172 O O . VAL A 1 418 ? -49.341 -10.059 76.386 1.00 88.25 418 VAL A O 1
ATOM 3175 N N . LEU A 1 419 ? -50.205 -9.957 78.456 1.00 85.00 419 LEU A N 1
ATOM 3176 C CA . LEU A 1 419 ? -49.901 -8.533 78.657 1.00 85.00 419 LEU A CA 1
ATOM 3177 C C . LEU A 1 419 ? -48.392 -8.243 78.656 1.00 85.00 419 LEU A C 1
ATOM 3179 O O . LEU A 1 419 ? -47.966 -7.225 78.114 1.00 85.00 419 LEU A O 1
ATOM 3183 N N . GLN A 1 420 ? -47.573 -9.131 79.229 1.00 84.94 420 GLN A N 1
ATOM 3184 C CA . GLN A 1 420 ? -46.112 -9.046 79.134 1.00 84.94 420 GLN A CA 1
ATOM 3185 C C . GLN A 1 420 ? -45.656 -9.131 77.674 1.00 84.94 420 GLN A C 1
ATOM 3187 O O . GLN A 1 420 ? -44.895 -8.276 77.230 1.00 84.94 420 GLN A O 1
ATOM 3192 N N . HIS A 1 421 ? -46.170 -10.094 76.904 1.00 85.06 421 HIS A N 1
ATOM 3193 C CA . HIS A 1 421 ? -45.761 -10.271 75.513 1.00 85.06 421 HIS A CA 1
ATOM 3194 C C . HIS A 1 421 ? -46.227 -9.131 74.587 1.00 85.06 421 HIS A C 1
ATOM 3196 O O . HIS A 1 421 ? -45.501 -8.741 73.673 1.00 85.06 421 HIS A O 1
ATOM 3202 N N . GLU A 1 422 ? -47.399 -8.534 74.833 1.00 86.12 422 GLU A N 1
ATOM 3203 C CA . GLU A 1 422 ? -47.806 -7.308 74.133 1.00 86.12 422 GLU A CA 1
ATOM 3204 C C . GLU A 1 422 ? -46.852 -6.136 74.420 1.00 86.12 422 GLU A C 1
ATOM 3206 O O . GLU A 1 422 ? -46.502 -5.391 73.503 1.00 86.12 422 GLU A O 1
ATOM 3211 N N . ASP A 1 423 ? -46.412 -5.967 75.669 1.00 84.31 423 ASP A N 1
ATOM 3212 C CA . ASP A 1 423 ? -45.496 -4.888 76.050 1.00 84.31 423 ASP A CA 1
ATOM 3213 C C . ASP A 1 423 ? -44.062 -5.129 75.536 1.00 84.31 423 ASP A C 1
ATOM 3215 O O . ASP A 1 423 ? -43.406 -4.179 75.104 1.00 84.31 423 ASP A O 1
ATOM 3219 N N . GLU A 1 424 ? -43.605 -6.385 75.455 1.00 86.94 424 GLU A N 1
ATOM 3220 C CA . GLU A 1 424 ? -42.380 -6.773 74.736 1.00 86.94 424 GLU A CA 1
ATOM 3221 C C . GLU A 1 424 ? -42.456 -6.410 73.245 1.00 86.94 424 GLU A C 1
ATOM 3223 O O . GLU A 1 424 ? -41.531 -5.794 72.709 1.00 86.94 424 GLU A O 1
ATOM 3228 N N . GLN A 1 425 ? -43.564 -6.744 72.569 1.00 86.06 425 GLN A N 1
ATOM 3229 C CA . GLN A 1 425 ? -43.770 -6.407 71.156 1.00 86.06 425 GLN A CA 1
ATOM 3230 C C . GLN A 1 425 ? -43.830 -4.888 70.929 1.00 86.06 425 GLN A C 1
ATOM 3232 O O . GLN A 1 425 ? -43.243 -4.390 69.965 1.00 86.06 425 GLN A O 1
ATOM 3237 N N . ARG A 1 426 ? -44.484 -4.135 71.825 1.00 84.25 426 ARG A N 1
ATOM 3238 C CA . ARG A 1 426 ? -44.507 -2.660 71.797 1.00 84.25 426 ARG A CA 1
ATOM 3239 C C . ARG A 1 426 ? -43.101 -2.082 71.956 1.00 84.25 426 ARG A C 1
ATOM 3241 O O . ARG A 1 426 ? -42.707 -1.235 71.158 1.00 84.25 426 ARG A O 1
ATOM 3248 N N . ALA A 1 427 ? -42.333 -2.561 72.935 1.00 85.06 427 ALA A N 1
ATOM 3249 C CA . ALA A 1 427 ? -40.967 -2.103 73.183 1.00 85.06 427 ALA A CA 1
ATOM 3250 C C . ALA A 1 427 ? -40.027 -2.413 72.005 1.00 85.06 427 ALA A C 1
ATOM 3252 O O . ALA A 1 427 ? -39.284 -1.534 71.571 1.00 85.06 427 ALA A O 1
ATOM 3253 N N . ALA A 1 428 ? -40.103 -3.620 71.434 1.00 85.62 428 ALA A N 1
ATOM 3254 C CA . ALA A 1 428 ? -39.340 -3.994 70.244 1.00 85.62 428 ALA A CA 1
ATOM 3255 C C . ALA A 1 428 ? -39.731 -3.150 69.014 1.00 85.62 428 ALA A C 1
ATOM 3257 O O . ALA A 1 428 ? -38.860 -2.717 68.259 1.00 85.62 428 ALA A O 1
ATOM 3258 N N . GLY A 1 429 ? -41.027 -2.863 68.838 1.00 86.06 429 GLY A N 1
ATOM 3259 C CA . GLY A 1 429 ? -41.531 -1.987 67.778 1.00 86.06 429 GLY A CA 1
ATOM 3260 C C . GLY A 1 429 ? -41.021 -0.548 67.893 1.00 86.06 429 GLY A C 1
ATOM 3261 O O . GLY A 1 429 ? -40.560 0.014 66.901 1.00 86.06 429 GLY A O 1
ATOM 3262 N N . LEU A 1 430 ? -41.039 0.027 69.101 1.00 85.62 430 LEU A N 1
ATOM 3263 C CA . LEU A 1 430 ? -40.504 1.368 69.370 1.00 85.62 430 LEU A CA 1
ATOM 3264 C C . LEU A 1 430 ? -38.978 1.428 69.196 1.00 85.62 430 LEU A C 1
ATOM 3266 O O . LEU A 1 430 ? -38.478 2.395 68.625 1.00 85.62 430 LEU A O 1
ATOM 3270 N N . ALA A 1 431 ? -38.243 0.392 69.615 1.00 86.56 431 ALA A N 1
ATOM 3271 C CA . ALA A 1 431 ? -36.790 0.312 69.440 1.00 86.56 431 ALA A CA 1
ATOM 3272 C C . ALA A 1 431 ? -36.388 0.262 67.953 1.00 86.56 431 ALA A C 1
ATOM 3274 O O . ALA A 1 431 ? -35.532 1.033 67.511 1.00 86.56 431 ALA A O 1
ATOM 3275 N N . ALA A 1 432 ? -37.069 -0.573 67.159 1.00 85.12 432 ALA A N 1
ATOM 3276 C CA . ALA A 1 432 ? -36.874 -0.648 65.711 1.00 85.12 432 ALA A CA 1
ATOM 3277 C C . ALA A 1 432 ? -37.287 0.649 64.982 1.00 85.12 432 ALA A C 1
ATOM 3279 O O . ALA A 1 432 ? -36.773 0.939 63.902 1.00 85.12 432 ALA A O 1
ATOM 3280 N N . GLN A 1 433 ? -38.199 1.442 65.558 1.00 87.62 433 GLN A N 1
ATOM 3281 C CA . GLN A 1 433 ? -38.528 2.783 65.065 1.00 87.62 433 GLN A CA 1
ATOM 3282 C C . GLN A 1 433 ? -37.433 3.808 65.379 1.00 87.62 433 GLN A C 1
ATOM 3284 O O . GLN A 1 433 ? -37.095 4.588 64.494 1.00 87.62 433 GLN A O 1
ATOM 3289 N N . SER A 1 434 ? -36.842 3.800 66.581 1.00 86.31 434 SER A N 1
ATOM 3290 C CA . SER A 1 434 ? -35.713 4.690 66.898 1.00 86.31 434 SER A CA 1
ATOM 3291 C C . SER A 1 434 ? -34.474 4.392 66.045 1.00 86.31 434 SER A C 1
ATOM 3293 O O . SER A 1 434 ? -33.879 5.322 65.512 1.00 86.31 434 SER A O 1
ATOM 3295 N N . GLU A 1 435 ? -34.139 3.116 65.823 1.00 88.50 435 GLU A N 1
ATOM 3296 C CA . GLU A 1 435 ? -33.027 2.715 64.943 1.00 88.50 435 GLU A CA 1
ATOM 3297 C C . GLU A 1 435 ? -33.255 3.175 63.490 1.00 88.50 435 GLU A C 1
ATOM 3299 O O . GLU A 1 435 ? -32.346 3.688 62.834 1.00 88.50 435 GLU A O 1
ATOM 3304 N N . LEU A 1 436 ? -34.496 3.065 62.995 1.00 87.25 436 LEU A N 1
ATOM 3305 C CA . LEU A 1 436 ? -34.870 3.582 61.678 1.00 87.25 436 LEU A CA 1
ATOM 3306 C C . LEU A 1 436 ? -34.767 5.114 61.611 1.00 87.25 436 LEU A C 1
ATOM 3308 O O . LEU A 1 436 ? -34.303 5.642 60.606 1.00 87.25 436 LEU A O 1
ATOM 3312 N N . LEU A 1 437 ? -35.183 5.833 62.658 1.00 88.62 437 LEU A N 1
ATOM 3313 C CA . LEU A 1 437 ? -35.092 7.294 62.709 1.00 88.62 437 LEU A CA 1
ATOM 3314 C C . LEU A 1 437 ? -33.631 7.770 62.699 1.00 88.62 437 LEU A C 1
ATOM 3316 O O . LEU A 1 437 ? -33.300 8.626 61.884 1.00 88.62 437 LEU A O 1
ATOM 3320 N N . GLU A 1 438 ? -32.744 7.183 63.509 1.00 89.31 438 GLU A N 1
ATOM 3321 C CA . GLU A 1 438 ? -31.308 7.516 63.493 1.00 89.31 438 GLU A CA 1
ATOM 3322 C C . GLU A 1 438 ? -30.675 7.244 62.114 1.00 89.31 438 GLU A C 1
ATOM 3324 O O . GLU A 1 438 ? -29.929 8.075 61.582 1.00 89.31 438 GLU A O 1
ATOM 3329 N N . ARG A 1 439 ? -31.029 6.113 61.483 1.00 88.50 439 ARG A N 1
ATOM 3330 C CA . ARG A 1 439 ? -30.619 5.784 60.109 1.00 88.50 439 ARG A CA 1
ATOM 3331 C C . ARG A 1 439 ? -31.096 6.845 59.115 1.00 88.50 439 ARG A C 1
ATOM 3333 O O . ARG A 1 439 ? -30.264 7.407 58.399 1.00 88.50 439 ARG A O 1
ATOM 3340 N N . LEU A 1 440 ? -32.394 7.151 59.084 1.00 87.81 440 LEU A N 1
ATOM 3341 C CA . LEU A 1 440 ? -32.988 8.112 58.148 1.00 87.81 440 LEU A CA 1
ATOM 3342 C C . LEU A 1 440 ? -32.424 9.527 58.346 1.00 87.81 440 LEU A C 1
ATOM 3344 O O . LEU A 1 440 ? -32.030 10.150 57.360 1.00 87.81 440 LEU A O 1
ATOM 3348 N N . GLU A 1 441 ? -32.274 10.000 59.588 1.00 89.31 441 GLU A N 1
ATOM 3349 C CA . GLU A 1 441 ? -31.623 11.283 59.895 1.00 89.31 441 GLU A CA 1
ATOM 3350 C C . GLU A 1 441 ? -30.192 11.324 59.333 1.00 89.31 441 GLU A C 1
ATOM 3352 O O . GLU A 1 441 ? -29.809 12.298 58.680 1.00 89.31 441 GLU A O 1
ATOM 3357 N N . SER A 1 442 ? -29.424 10.236 59.470 1.00 86.94 442 SER A N 1
ATOM 3358 C CA . SER A 1 442 ? -28.081 10.149 58.884 1.00 86.94 442 SER A CA 1
ATOM 3359 C C . SER A 1 442 ? -28.083 10.213 57.346 1.00 86.94 442 SER A C 1
ATOM 3361 O O . SER A 1 442 ? -27.194 10.843 56.767 1.00 86.94 442 SER A O 1
ATOM 3363 N N . THR A 1 443 ? -29.086 9.636 56.667 1.00 84.44 443 THR A N 1
ATOM 3364 C CA . THR A 1 443 ? -29.212 9.746 55.199 1.00 84.44 443 THR A CA 1
ATOM 3365 C C . THR A 1 443 ? -29.563 11.172 54.771 1.00 84.44 443 THR A C 1
ATOM 3367 O O . THR A 1 443 ? -28.925 11.713 53.867 1.00 84.44 443 THR A O 1
ATOM 3370 N N . LEU A 1 444 ? -30.498 11.821 55.474 1.00 85.38 444 LEU A N 1
ATOM 3371 C CA . LEU A 1 444 ? -30.926 13.197 55.213 1.00 85.38 444 LEU A CA 1
ATOM 3372 C C . LEU A 1 444 ? -29.809 14.217 55.457 1.00 85.38 444 LEU A C 1
ATOM 3374 O O . LEU A 1 444 ? -29.675 15.166 54.686 1.00 85.38 444 LEU A O 1
ATOM 3378 N N . LEU A 1 445 ? -28.977 14.009 56.481 1.00 85.62 445 LEU A N 1
ATOM 3379 C CA . LEU A 1 445 ? -27.802 14.842 56.750 1.00 85.62 445 LEU A CA 1
ATOM 3380 C C . LEU A 1 445 ? -26.711 14.681 55.681 1.00 85.62 445 LEU A C 1
ATOM 3382 O O . LEU A 1 445 ? -26.067 15.664 55.324 1.00 85.62 445 LEU A O 1
ATOM 3386 N N . ARG A 1 446 ? -26.513 13.469 55.138 1.00 83.81 446 ARG A N 1
ATOM 3387 C CA . ARG A 1 446 ? -25.547 13.213 54.050 1.00 83.81 446 ARG A CA 1
ATOM 3388 C C . ARG A 1 446 ? -26.014 13.725 52.681 1.00 83.81 446 ARG A C 1
ATOM 3390 O O . ARG A 1 446 ? -25.169 14.022 51.846 1.00 83.81 446 ARG A O 1
ATOM 3397 N N . ARG A 1 447 ? -27.329 13.773 52.433 1.00 79.62 447 ARG A N 1
ATOM 3398 C CA . ARG A 1 447 ? -27.939 14.040 51.110 1.00 79.62 447 ARG A CA 1
ATOM 3399 C C . ARG A 1 447 ? -28.720 15.354 51.023 1.00 79.62 447 ARG A C 1
ATOM 3401 O O . ARG A 1 447 ? -29.332 15.638 49.999 1.00 79.62 447 ARG A O 1
ATOM 3408 N N . GLY A 1 448 ? -28.721 16.160 52.084 1.00 72.88 448 GLY A N 1
ATOM 3409 C CA . GLY A 1 448 ? -29.663 17.269 52.247 1.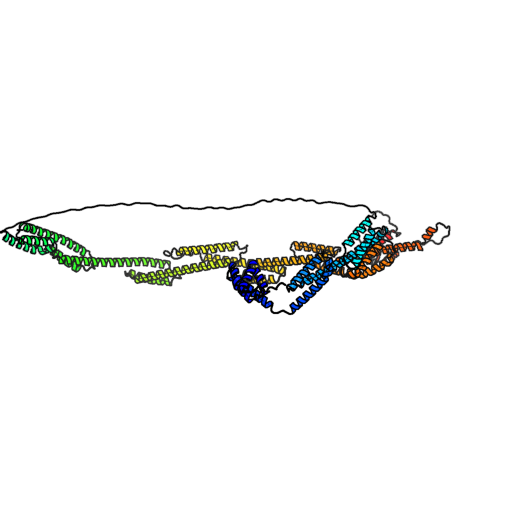00 72.88 448 GLY A CA 1
ATOM 3410 C C . GLY A 1 448 ? -29.585 18.392 51.204 1.00 72.88 448 GLY A C 1
ATOM 3411 O O . GLY A 1 448 ? -30.598 19.064 50.992 1.00 72.88 448 GLY A O 1
ATOM 3412 N N . ASP A 1 449 ? -28.428 18.560 50.558 1.00 74.56 449 ASP A N 1
ATOM 3413 C CA . ASP A 1 449 ? -28.158 19.581 49.536 1.00 74.56 449 ASP A CA 1
ATOM 3414 C C . ASP A 1 449 ? -28.150 19.030 48.090 1.00 74.56 449 ASP A C 1
ATOM 3416 O O . ASP A 1 449 ? -28.116 19.824 47.141 1.00 74.56 449 ASP A O 1
ATOM 3420 N N . ASP A 1 450 ? -28.204 17.701 47.904 1.00 75.69 450 ASP A N 1
ATOM 3421 C CA . ASP A 1 450 ? -28.001 17.036 46.606 1.00 75.69 450 ASP A CA 1
ATOM 3422 C C . ASP A 1 450 ? -29.044 17.485 45.577 1.00 75.69 450 ASP A C 1
ATOM 3424 O O . ASP A 1 450 ? -30.241 17.207 45.680 1.00 75.69 450 ASP A O 1
ATOM 3428 N N . ALA A 1 451 ? -28.574 18.207 44.557 1.00 74.00 451 ALA A N 1
ATOM 3429 C CA . ALA A 1 451 ? -29.440 19.013 43.709 1.00 74.00 451 ALA A CA 1
ATOM 3430 C C . ALA A 1 451 ? -30.416 18.204 42.849 1.00 74.00 451 ALA A C 1
ATOM 3432 O O . ALA A 1 451 ? -31.509 18.693 42.543 1.00 74.00 451 ALA A O 1
ATOM 3433 N N . ASP A 1 452 ? -30.013 16.990 42.485 1.00 74.88 452 ASP A N 1
ATOM 3434 C CA . ASP A 1 452 ? -30.732 16.135 41.552 1.00 74.88 452 ASP A CA 1
ATOM 3435 C C . ASP A 1 452 ? -31.763 15.243 42.257 1.00 74.88 452 ASP A C 1
ATOM 3437 O O . ASP A 1 452 ? -32.734 14.825 41.631 1.00 74.88 452 ASP A O 1
ATOM 3441 N N . VAL A 1 453 ? -31.560 14.911 43.537 1.00 80.38 453 VAL A N 1
ATOM 3442 C CA . VAL A 1 453 ? -32.357 13.919 44.301 1.00 80.38 453 VAL A CA 1
ATOM 3443 C C . VAL A 1 453 ? -33.393 14.611 45.205 1.00 80.38 453 VAL A C 1
ATOM 3445 O O . VAL A 1 453 ? -33.934 14.025 46.138 1.00 80.38 453 VAL A O 1
ATOM 3448 N N . ARG A 1 454 ? -33.658 15.904 44.964 1.00 83.94 454 ARG A N 1
ATOM 3449 C CA . ARG A 1 454 ? -34.483 16.749 45.843 1.00 83.94 454 ARG A CA 1
ATOM 3450 C C . ARG A 1 454 ? -35.899 16.223 46.037 1.00 83.94 454 ARG A C 1
ATOM 3452 O O . ARG A 1 454 ? -36.391 16.265 47.156 1.00 83.94 454 ARG A O 1
ATOM 3459 N N . GLU A 1 455 ? -36.549 15.717 44.989 1.00 85.25 455 GLU A N 1
ATOM 3460 C CA . GLU A 1 455 ? -37.918 15.205 45.121 1.00 85.25 455 GLU A CA 1
ATOM 3461 C C . GLU A 1 455 ? -37.987 13.946 45.988 1.00 85.25 455 GLU A C 1
ATOM 3463 O O . GLU A 1 455 ? -38.924 13.793 46.769 1.00 85.25 455 GLU A O 1
ATOM 3468 N N . GLU A 1 456 ? -37.016 13.044 45.861 1.00 84.56 456 GLU A N 1
ATOM 3469 C CA . GLU A 1 456 ? -36.939 11.826 46.663 1.00 84.56 456 GLU A CA 1
ATOM 3470 C C . GLU A 1 456 ? -36.515 12.141 48.112 1.00 84.56 456 GLU A C 1
ATOM 3472 O O . GLU A 1 456 ? -37.118 11.626 49.055 1.00 84.56 456 GLU A O 1
ATOM 3477 N N . VAL A 1 457 ? -35.559 13.061 48.305 1.00 87.00 457 VAL A N 1
ATOM 3478 C CA . VAL A 1 457 ? -35.138 13.565 49.627 1.00 87.00 457 VAL A CA 1
ATOM 3479 C C . VAL A 1 457 ? -36.285 14.279 50.350 1.00 87.00 457 VAL A C 1
ATOM 3481 O O . VAL A 1 457 ? -36.500 14.023 51.531 1.00 87.00 457 VAL A O 1
ATOM 3484 N N . ASP A 1 458 ? -37.053 15.139 49.677 1.00 86.94 458 ASP A N 1
ATOM 3485 C CA . ASP A 1 458 ? -38.158 15.881 50.303 1.00 86.94 458 ASP A CA 1
ATOM 3486 C C . ASP A 1 458 ? -39.356 14.979 50.654 1.00 86.94 458 ASP A C 1
ATOM 3488 O O . ASP A 1 458 ? -40.033 15.222 51.655 1.00 86.94 458 ASP A O 1
ATOM 3492 N N . ARG A 1 459 ? -39.580 13.885 49.909 1.00 87.69 459 ARG A N 1
ATOM 3493 C CA . ARG A 1 459 ? -40.529 12.826 50.309 1.00 87.69 459 ARG A CA 1
ATOM 3494 C C . ARG A 1 459 ? -40.034 12.073 51.545 1.00 87.69 459 ARG A C 1
ATOM 3496 O O . ARG A 1 459 ? -40.805 11.871 52.479 1.00 87.69 459 ARG A O 1
ATOM 3503 N N . LEU A 1 460 ? -38.749 11.710 51.587 1.00 88.88 460 LEU A N 1
ATOM 3504 C CA . LEU A 1 460 ? -38.151 11.021 52.734 1.00 88.88 460 LEU A CA 1
ATOM 3505 C C . LEU A 1 460 ? -38.142 11.908 53.994 1.00 88.88 460 LEU A C 1
ATOM 3507 O O . LEU A 1 460 ? -38.418 11.407 55.080 1.00 88.88 460 LEU A O 1
ATOM 3511 N N . ARG A 1 461 ? -37.933 13.228 53.854 1.00 90.00 461 ARG A N 1
ATOM 3512 C CA . ARG A 1 461 ? -38.123 14.223 54.931 1.00 90.00 461 ARG A CA 1
ATOM 3513 C C . ARG A 1 461 ? -39.547 14.198 55.489 1.00 90.00 461 ARG A C 1
ATOM 3515 O O . ARG A 1 461 ? -39.708 14.129 56.701 1.00 90.00 461 ARG A O 1
ATOM 3522 N N . ALA A 1 462 ? -40.564 14.213 54.625 1.00 90.75 462 ALA A N 1
ATOM 3523 C CA . ALA A 1 462 ? -41.960 14.217 55.060 1.00 90.75 462 ALA A CA 1
ATOM 3524 C C . ALA A 1 462 ? -42.332 12.954 55.860 1.00 90.75 462 ALA A C 1
ATOM 3526 O O . ALA A 1 462 ? -42.918 13.064 56.936 1.00 90.75 462 ALA A O 1
ATOM 3527 N N . GLU A 1 463 ? -41.948 11.761 55.390 1.00 90.19 463 GLU A N 1
ATOM 3528 C CA . GLU A 1 463 ? -42.244 10.519 56.123 1.00 90.19 463 GLU A CA 1
ATOM 3529 C C . GLU A 1 463 ? -41.359 10.323 57.367 1.00 90.19 463 GLU A C 1
ATOM 3531 O O . GLU A 1 463 ? -41.813 9.740 58.353 1.00 90.19 463 GLU A O 1
ATOM 3536 N N . PHE A 1 464 ? -40.135 10.868 57.380 1.00 90.50 464 PHE A N 1
ATOM 3537 C CA . PHE A 1 464 ? -39.314 10.972 58.591 1.00 90.50 464 PHE A CA 1
ATOM 3538 C C . PHE A 1 464 ? -39.990 11.849 59.655 1.00 90.50 464 PHE A C 1
ATOM 3540 O O . PHE A 1 464 ? -40.112 11.421 60.803 1.00 90.50 464 PHE A O 1
ATOM 3547 N N . ASP A 1 465 ? -40.494 13.030 59.281 1.00 90.25 465 ASP A N 1
ATOM 3548 C CA . ASP A 1 465 ? -41.218 13.918 60.196 1.00 90.25 465 ASP A CA 1
ATOM 3549 C C . ASP A 1 465 ? -42.511 13.258 60.713 1.00 90.25 465 ASP A C 1
ATOM 3551 O O . ASP A 1 465 ? -42.800 13.331 61.911 1.00 90.25 465 ASP A O 1
ATOM 3555 N N . HIS A 1 466 ? -43.262 12.542 59.862 1.00 89.25 466 HIS A N 1
ATOM 3556 C CA . HIS A 1 466 ? -44.430 11.759 60.290 1.00 89.25 466 HIS A CA 1
ATOM 3557 C C . HIS A 1 466 ? -44.063 10.647 61.288 1.00 89.25 466 HIS A C 1
ATOM 3559 O O . HIS A 1 466 ? -44.722 10.505 62.323 1.00 89.25 466 HIS A O 1
ATOM 3565 N N . LEU A 1 467 ? -43.011 9.867 61.008 1.00 88.31 467 LEU A N 1
ATOM 3566 C CA . LEU A 1 467 ? -42.530 8.808 61.901 1.00 88.31 467 LEU A CA 1
ATOM 3567 C C . LEU A 1 467 ? -42.043 9.350 63.237 1.00 88.31 467 LEU A C 1
ATOM 3569 O O . LEU A 1 467 ? -42.369 8.793 64.285 1.00 88.31 467 LEU A O 1
ATOM 3573 N N . ARG A 1 468 ? -41.285 10.446 63.204 1.00 89.88 468 ARG A N 1
ATOM 3574 C CA . ARG A 1 468 ? -40.803 11.136 64.394 1.00 89.88 468 ARG A CA 1
ATOM 3575 C C . ARG A 1 468 ? -41.973 11.561 65.276 1.00 89.88 468 ARG A C 1
ATOM 3577 O O . ARG A 1 468 ? -41.952 11.297 66.473 1.00 89.88 468 ARG A O 1
ATOM 3584 N N . LEU A 1 469 ? -43.018 12.145 64.689 1.00 90.88 469 LEU A N 1
ATOM 3585 C CA . LEU A 1 469 ? -44.222 12.560 65.413 1.00 90.88 469 LEU A CA 1
ATOM 3586 C C . LEU A 1 469 ? -44.968 11.352 66.020 1.00 90.88 469 LEU A C 1
ATOM 3588 O O . LEU A 1 469 ? -45.438 11.425 67.155 1.00 90.88 469 LEU A O 1
ATOM 3592 N N . ALA A 1 470 ? -45.029 10.216 65.315 1.00 85.81 470 ALA A N 1
ATOM 3593 C CA . ALA A 1 470 ? -45.607 8.972 65.838 1.00 85.81 470 ALA A CA 1
ATOM 3594 C C . ALA A 1 470 ? -44.783 8.362 66.994 1.00 85.81 470 ALA A C 1
ATOM 3596 O O . ALA A 1 470 ? -45.361 7.860 67.964 1.00 85.81 470 ALA A O 1
ATOM 3597 N N . HIS A 1 471 ? -43.450 8.451 66.924 1.00 85.88 471 HIS A N 1
ATOM 3598 C CA . HIS A 1 471 ? -42.523 8.002 67.966 1.00 85.88 471 HIS A CA 1
ATOM 3599 C C . HIS A 1 471 ? -42.550 8.924 69.199 1.00 85.88 471 HIS A C 1
ATOM 3601 O O . HIS A 1 471 ? -42.631 8.437 70.323 1.00 85.88 471 HIS A O 1
ATOM 3607 N N . GLU A 1 472 ? -42.607 10.249 69.015 1.00 87.75 472 GLU A N 1
ATOM 3608 C CA . GLU A 1 472 ? -42.816 11.229 70.097 1.00 87.75 472 GLU A CA 1
ATOM 3609 C C . GLU A 1 472 ? -44.188 11.047 70.792 1.00 87.75 472 GLU A C 1
ATOM 3611 O O . GLU A 1 472 ? -44.332 11.363 71.974 1.00 87.75 472 GLU A O 1
ATOM 3616 N N . GLN A 1 473 ? -45.185 10.473 70.101 1.00 88.25 473 GLN A N 1
ATOM 3617 C CA . GLN A 1 473 ? -46.465 10.030 70.682 1.00 88.25 473 GLN A CA 1
ATOM 3618 C C . GLN A 1 473 ? -46.428 8.615 71.295 1.00 88.25 473 GLN A C 1
ATOM 3620 O O . GLN A 1 473 ? -47.435 8.163 71.840 1.00 88.25 473 GLN A O 1
ATOM 3625 N N . ASN A 1 474 ? -45.286 7.922 71.244 1.00 78.44 474 ASN A N 1
ATOM 3626 C CA . ASN A 1 474 ? -45.091 6.552 71.729 1.00 78.44 474 ASN A CA 1
ATOM 3627 C C . ASN A 1 474 ? -45.993 5.509 71.021 1.00 78.44 474 ASN A C 1
ATOM 3629 O O . ASN A 1 474 ? -46.438 4.531 71.626 1.00 78.44 474 ASN A O 1
ATOM 3633 N N . THR A 1 475 ? -46.287 5.720 69.729 1.00 82.12 475 THR A N 1
ATOM 3634 C CA . THR A 1 475 ? -47.195 4.876 68.927 1.00 82.12 475 THR A CA 1
ATOM 3635 C C . THR A 1 475 ? -46.462 4.057 67.860 1.00 82.12 475 THR A C 1
ATOM 3637 O O . THR A 1 475 ? -45.771 4.598 66.996 1.00 82.12 475 THR A O 1
ATOM 3640 N N . VAL A 1 476 ? -46.665 2.734 67.859 1.00 80.06 476 VAL A N 1
ATOM 3641 C CA . VAL A 1 476 ? -46.042 1.812 66.888 1.00 80.06 476 VAL A CA 1
ATOM 3642 C C . VAL A 1 476 ? -46.781 1.851 65.540 1.00 80.06 476 VAL A C 1
ATOM 3644 O O . VAL A 1 476 ? -47.512 0.936 65.164 1.00 80.06 476 VAL A O 1
ATOM 3647 N N . ALA A 1 477 ? -46.607 2.947 64.802 1.00 81.62 477 ALA A N 1
ATOM 3648 C CA . ALA A 1 477 ? -47.097 3.112 63.436 1.00 81.62 477 ALA A CA 1
ATOM 3649 C C . ALA A 1 477 ? -46.324 2.229 62.428 1.00 81.62 477 ALA A C 1
ATOM 3651 O O . ALA A 1 477 ? -45.352 2.668 61.812 1.00 81.62 477 ALA A O 1
ATOM 3652 N N . HIS A 1 478 ? -46.762 0.978 62.249 1.00 82.50 478 HIS A N 1
ATOM 3653 C CA . HIS A 1 478 ? -46.161 0.033 61.295 1.00 82.50 478 HIS A CA 1
ATOM 3654 C C . HIS A 1 478 ? -46.223 0.536 59.840 1.00 82.50 478 HIS A C 1
ATOM 3656 O O . HIS A 1 478 ? -45.234 0.453 59.113 1.00 82.50 478 HIS A O 1
ATOM 3662 N N . ASP A 1 479 ? -47.352 1.127 59.441 1.00 84.56 479 ASP A N 1
ATOM 3663 C CA . ASP A 1 479 ? -47.565 1.618 58.075 1.00 84.56 479 ASP A CA 1
ATOM 3664 C C . ASP A 1 479 ? -46.559 2.723 57.708 1.00 84.56 479 ASP A C 1
ATOM 3666 O O . ASP A 1 479 ? -45.940 2.661 56.647 1.00 84.56 479 ASP A O 1
ATOM 3670 N N . LEU A 1 480 ? -46.307 3.673 58.620 1.00 84.31 480 LEU A N 1
ATOM 3671 C CA . LEU A 1 480 ? -45.310 4.735 58.430 1.00 84.31 480 LEU A CA 1
ATOM 3672 C C . LEU A 1 480 ? -43.876 4.181 58.355 1.00 84.31 480 LEU A C 1
ATOM 3674 O O . LEU A 1 480 ? -43.073 4.675 57.568 1.00 84.31 480 LEU A O 1
ATOM 3678 N N . VAL A 1 481 ? -43.554 3.115 59.104 1.00 85.06 481 VAL A N 1
ATOM 3679 C CA . VAL A 1 481 ? -42.250 2.427 58.987 1.00 85.06 481 VAL A CA 1
ATOM 3680 C C . VAL A 1 481 ? -42.099 1.796 57.604 1.00 85.06 481 VAL A C 1
ATOM 3682 O O . VAL A 1 481 ? -41.014 1.841 57.026 1.00 85.06 481 VAL A O 1
ATOM 3685 N N . SER A 1 482 ? -43.176 1.236 57.047 1.00 86.88 482 SER A N 1
ATOM 3686 C CA . SER A 1 482 ? -43.158 0.695 55.684 1.00 86.88 482 SER A CA 1
ATOM 3687 C C . SER A 1 482 ? -43.024 1.795 54.621 1.00 86.88 482 SER A C 1
ATOM 3689 O O . SER A 1 482 ? -42.243 1.632 53.687 1.00 86.88 482 SER A O 1
ATOM 3691 N N . ALA A 1 483 ? -43.695 2.939 54.801 1.00 86.25 483 ALA A N 1
ATOM 3692 C CA . ALA A 1 483 ? -43.637 4.075 53.882 1.00 86.25 483 ALA A CA 1
ATOM 3693 C C . ALA A 1 483 ? -42.248 4.733 53.853 1.00 86.25 483 ALA A C 1
ATOM 3695 O O . ALA A 1 483 ? -41.696 4.959 52.777 1.00 86.25 483 ALA A O 1
ATOM 3696 N N . ALA A 1 484 ? -41.634 4.972 55.016 1.00 85.12 484 ALA A N 1
ATOM 3697 C CA . ALA A 1 484 ? -40.295 5.556 55.081 1.00 85.12 484 ALA A CA 1
ATOM 3698 C C . ALA A 1 484 ? -39.211 4.614 54.525 1.00 85.12 484 ALA A C 1
ATOM 3700 O O . ALA A 1 484 ? -38.300 5.076 53.843 1.00 85.12 484 ALA A O 1
ATOM 3701 N N . ARG A 1 485 ? -39.339 3.292 54.730 1.00 85.62 485 ARG A N 1
ATOM 3702 C CA . ARG A 1 485 ? -38.472 2.296 54.069 1.00 85.62 485 ARG A CA 1
ATOM 3703 C C . ARG A 1 485 ? -38.637 2.315 52.551 1.00 85.62 485 ARG A C 1
ATOM 3705 O O . ARG A 1 485 ? -37.639 2.331 51.845 1.00 85.62 485 ARG A O 1
ATOM 3712 N N . GLN A 1 486 ? -39.869 2.389 52.045 1.00 88.19 486 GLN A N 1
ATOM 3713 C CA . GLN A 1 486 ? -40.124 2.518 50.604 1.00 88.19 486 GLN A CA 1
ATOM 3714 C C . GLN A 1 486 ? -39.533 3.814 50.028 1.00 88.19 486 GLN A C 1
ATOM 3716 O O . GLN A 1 486 ? -38.958 3.776 48.944 1.00 88.19 486 GLN A O 1
ATOM 3721 N N . ALA A 1 487 ? -39.597 4.932 50.759 1.00 85.62 487 ALA A N 1
ATOM 3722 C CA . ALA A 1 487 ? -38.952 6.186 50.366 1.00 85.62 487 ALA A CA 1
ATOM 3723 C C . ALA A 1 487 ? -37.411 6.084 50.361 1.00 85.62 487 ALA A C 1
ATOM 3725 O O . ALA A 1 487 ? -36.768 6.602 49.448 1.00 85.62 487 ALA A O 1
ATOM 3726 N N . GLU A 1 488 ? -36.813 5.389 51.336 1.00 85.00 488 GLU A N 1
ATOM 3727 C CA . GLU A 1 488 ? -35.366 5.126 51.376 1.00 85.00 488 GLU A CA 1
ATOM 3728 C C . GLU A 1 488 ? -34.924 4.219 50.216 1.00 85.00 488 GLU A C 1
ATOM 3730 O O . GLU A 1 488 ? -33.944 4.514 49.532 1.00 85.00 488 GLU A O 1
ATOM 3735 N N . GLU A 1 489 ? -35.684 3.159 49.929 1.00 86.81 489 GLU A N 1
ATOM 3736 C CA . GLU A 1 489 ? -35.457 2.278 48.783 1.00 86.81 489 GLU A CA 1
ATOM 3737 C C . GLU A 1 489 ? -35.648 2.995 47.436 1.00 86.81 489 GLU A C 1
ATOM 3739 O O . GLU A 1 489 ? -34.886 2.741 46.503 1.00 86.81 489 GLU A O 1
ATOM 3744 N N . ASP A 1 490 ? -36.642 3.880 47.303 1.00 85.50 490 ASP A N 1
ATOM 3745 C CA . ASP A 1 490 ? -36.857 4.702 46.103 1.00 85.50 490 ASP A CA 1
ATOM 3746 C C . ASP A 1 490 ? -35.664 5.641 45.868 1.00 85.50 490 ASP A C 1
ATOM 3748 O O . ASP A 1 490 ? -35.143 5.716 44.751 1.00 85.50 490 ASP A O 1
ATOM 3752 N N . LEU A 1 491 ? -35.177 6.296 46.928 1.00 83.94 491 LEU A N 1
ATOM 3753 C CA . LEU A 1 491 ? -33.996 7.157 46.887 1.00 83.94 491 LEU A CA 1
ATOM 3754 C C . LEU A 1 491 ? -32.734 6.358 46.522 1.00 83.94 491 LEU A C 1
ATOM 3756 O O . LEU A 1 491 ? -32.005 6.762 45.612 1.00 83.94 491 LEU A O 1
ATOM 3760 N N . ALA A 1 492 ? -32.511 5.198 47.146 1.00 81.62 492 ALA A N 1
ATOM 3761 C CA . ALA A 1 492 ? -31.393 4.306 46.833 1.00 81.62 492 ALA A CA 1
ATOM 3762 C C . ALA A 1 492 ? -31.446 3.804 45.378 1.00 81.62 492 ALA A C 1
ATOM 3764 O O . ALA A 1 492 ? -30.437 3.838 44.670 1.00 81.62 492 ALA A O 1
ATOM 3765 N N . ARG A 1 493 ? -32.634 3.419 44.887 1.00 82.75 493 ARG A N 1
ATOM 3766 C CA . ARG A 1 493 ? -32.848 3.003 43.491 1.00 82.75 493 ARG A CA 1
ATOM 3767 C C . ARG A 1 493 ? -32.619 4.153 42.502 1.00 82.75 493 ARG A C 1
ATOM 3769 O O . ARG A 1 493 ? -32.021 3.920 41.452 1.00 82.75 493 ARG A O 1
ATOM 3776 N N . SER A 1 494 ? -33.016 5.385 42.833 1.00 83.12 494 SER A N 1
ATOM 3777 C CA . SER A 1 494 ? -32.752 6.564 41.991 1.00 83.12 494 SER A CA 1
ATOM 3778 C C . SER A 1 494 ? -31.254 6.904 41.911 1.00 83.12 494 SER A C 1
ATOM 3780 O O . SER A 1 494 ? -30.748 7.177 40.822 1.00 83.12 494 SER A O 1
ATOM 3782 N N . LEU A 1 495 ? -30.520 6.804 43.028 1.00 80.38 495 LEU A N 1
ATOM 3783 C CA . LEU A 1 495 ? -29.067 6.988 43.071 1.00 80.38 495 LEU A CA 1
ATOM 3784 C C . LEU A 1 495 ? -28.342 5.913 42.248 1.00 80.38 495 LEU A C 1
ATOM 3786 O O . LEU A 1 495 ? -27.488 6.246 41.428 1.00 80.38 495 LEU A O 1
ATOM 3790 N N . ALA A 1 496 ? -28.715 4.640 42.408 1.00 76.50 496 ALA A N 1
ATOM 3791 C CA . ALA A 1 496 ? -28.110 3.528 41.674 1.00 76.50 496 ALA A CA 1
ATOM 3792 C C . ALA A 1 496 ? -28.326 3.636 40.150 1.00 76.50 496 ALA A C 1
ATOM 3794 O O . ALA A 1 496 ? -27.388 3.451 39.367 1.00 76.50 496 ALA A O 1
ATOM 3795 N N . ALA A 1 497 ? -29.540 3.998 39.716 1.00 77.94 497 ALA A N 1
ATOM 3796 C CA . ALA A 1 497 ? -29.855 4.224 38.304 1.00 77.94 497 ALA A CA 1
ATOM 3797 C C . ALA A 1 497 ? -29.035 5.380 37.699 1.00 77.94 497 ALA A C 1
ATOM 3799 O O . ALA A 1 497 ? -28.518 5.277 36.590 1.00 77.94 497 ALA A O 1
ATOM 3800 N N . ARG A 1 498 ? -28.846 6.473 38.445 1.00 79.06 498 ARG A N 1
ATOM 3801 C CA . ARG A 1 498 ? -28.061 7.626 37.974 1.00 79.06 498 ARG A CA 1
ATOM 3802 C C . ARG A 1 498 ? -26.557 7.343 37.956 1.00 79.06 498 ARG A C 1
ATOM 3804 O O . ARG A 1 498 ? -25.870 7.812 37.053 1.00 79.06 498 ARG A O 1
ATOM 3811 N N . ALA A 1 499 ? -26.052 6.544 38.897 1.00 73.75 499 ALA A N 1
ATOM 3812 C CA . ALA A 1 499 ? -24.661 6.094 38.901 1.00 73.75 499 ALA A CA 1
ATOM 3813 C C . ALA A 1 499 ? -24.346 5.156 37.720 1.00 73.75 499 ALA A C 1
ATOM 3815 O O . ALA A 1 499 ? -23.288 5.284 37.106 1.00 73.75 499 ALA A O 1
ATOM 3816 N N . THR A 1 500 ? -25.274 4.262 37.360 1.00 77.88 500 THR A N 1
ATOM 3817 C CA . THR A 1 500 ? -25.148 3.424 36.151 1.00 77.88 500 THR A CA 1
ATOM 3818 C C . THR A 1 500 ? -25.265 4.251 34.870 1.00 77.88 500 THR A C 1
ATOM 3820 O O . THR A 1 500 ? -24.419 4.121 33.992 1.00 77.88 500 THR A O 1
ATOM 3823 N N . GLU A 1 501 ? -26.202 5.201 34.788 1.00 80.06 501 GLU A N 1
ATOM 3824 C CA . GLU A 1 501 ? -26.239 6.167 33.681 1.00 80.06 501 GLU A CA 1
ATOM 3825 C C . GLU A 1 501 ? -24.933 6.973 33.543 1.00 80.06 501 GLU A C 1
ATOM 3827 O O . GLU A 1 501 ? -24.520 7.289 32.427 1.00 80.06 501 GLU A O 1
ATOM 3832 N N . ALA A 1 502 ? -24.294 7.357 34.653 1.00 78.31 502 ALA A N 1
ATOM 3833 C CA . ALA A 1 502 ? -23.034 8.093 34.635 1.00 78.31 502 ALA A CA 1
ATOM 3834 C C . ALA A 1 502 ? -21.883 7.226 34.102 1.00 78.31 502 ALA A C 1
ATOM 3836 O O . ALA A 1 502 ? -21.186 7.653 33.181 1.00 78.31 502 ALA A O 1
ATOM 3837 N N . SER A 1 503 ? -21.716 5.996 34.602 1.00 77.69 503 SER A N 1
ATOM 3838 C CA . SER A 1 503 ? -20.670 5.091 34.108 1.00 77.69 503 SER A CA 1
ATOM 3839 C C . SER A 1 503 ? -20.885 4.696 32.642 1.00 77.69 503 SER A C 1
ATOM 3841 O O . SER A 1 503 ? -19.929 4.718 31.867 1.00 77.69 503 SER A O 1
ATOM 3843 N N . GLU A 1 504 ? -22.127 4.461 32.206 1.00 82.69 504 GLU A N 1
ATOM 3844 C CA . GLU A 1 504 ? -22.457 4.243 30.790 1.00 82.69 504 GLU A CA 1
ATOM 3845 C C . GLU A 1 504 ? -22.071 5.445 29.912 1.00 82.69 504 GLU A C 1
ATOM 3847 O O . GLU A 1 504 ? -21.492 5.265 28.838 1.00 82.69 504 GLU A O 1
ATOM 3852 N N . LYS A 1 505 ? -22.322 6.682 30.367 1.00 85.19 505 LYS A N 1
ATOM 3853 C CA . LYS A 1 505 ? -21.920 7.907 29.647 1.00 85.19 505 LYS A CA 1
ATOM 3854 C C . LYS A 1 505 ? -20.399 8.060 29.576 1.00 85.19 505 LYS A C 1
ATOM 3856 O O . LYS A 1 505 ? -19.897 8.461 28.525 1.00 85.19 505 LYS A O 1
ATOM 3861 N N . LEU A 1 506 ? -19.666 7.729 30.641 1.00 81.62 506 LEU A N 1
ATOM 3862 C CA . LEU A 1 506 ? -18.197 7.759 30.666 1.00 81.62 506 LEU A CA 1
ATOM 3863 C C . LEU A 1 506 ? -17.604 6.706 29.712 1.00 81.62 506 LEU A C 1
ATOM 3865 O O . LEU A 1 506 ? -16.768 7.035 28.870 1.00 81.62 506 LEU A O 1
ATOM 3869 N N . VAL A 1 507 ? -18.097 5.463 29.754 1.00 85.25 507 VAL A N 1
ATOM 3870 C CA . VAL A 1 507 ? -17.682 4.388 28.834 1.00 85.25 507 VAL A CA 1
ATOM 3871 C C . VAL A 1 507 ? -18.041 4.729 27.383 1.00 85.25 507 VAL A C 1
ATOM 3873 O O . VAL A 1 507 ? -17.224 4.518 26.485 1.00 85.25 507 VAL A O 1
ATOM 3876 N N . ALA A 1 508 ? -19.206 5.329 27.121 1.00 87.12 508 ALA A N 1
ATOM 3877 C CA . ALA A 1 508 ? -19.581 5.804 25.786 1.00 87.12 508 ALA A CA 1
ATOM 3878 C C . ALA A 1 508 ? -18.648 6.919 25.268 1.00 87.12 508 ALA A C 1
ATOM 3880 O O . ALA A 1 508 ? -18.320 6.945 24.081 1.00 87.12 508 ALA A O 1
ATOM 3881 N N . GLN A 1 509 ? -18.173 7.816 26.139 1.00 87.38 509 GLN A N 1
ATOM 3882 C CA . GLN A 1 509 ? -17.200 8.852 25.775 1.00 87.38 509 GLN A CA 1
ATOM 3883 C C . GLN A 1 509 ? -15.801 8.274 25.523 1.00 87.38 509 GLN A C 1
ATOM 3885 O O . GLN A 1 509 ? -15.192 8.584 24.498 1.00 87.38 509 GLN A O 1
ATOM 3890 N N . LEU A 1 510 ? -15.307 7.388 26.392 1.00 88.00 510 LEU A N 1
ATOM 3891 C CA . LEU A 1 510 ? -14.004 6.734 26.228 1.00 88.00 510 LEU A CA 1
ATOM 3892 C C . LEU A 1 510 ? -13.969 5.823 24.988 1.00 88.00 510 LEU A C 1
ATOM 3894 O O . LEU A 1 510 ? -13.028 5.890 24.196 1.00 88.00 510 LEU A O 1
ATOM 3898 N N . THR A 1 511 ? -15.017 5.032 24.737 1.00 89.00 511 THR A N 1
ATOM 3899 C CA . THR A 1 511 ? -15.130 4.234 23.500 1.00 89.00 511 THR A CA 1
ATOM 3900 C C . THR A 1 511 ? -15.273 5.113 22.254 1.00 89.00 511 THR A C 1
ATOM 3902 O O . THR A 1 511 ? -14.706 4.785 21.208 1.00 89.00 511 THR A O 1
ATOM 3905 N N . ALA A 1 512 ? -15.935 6.272 22.348 1.00 88.50 512 ALA A N 1
ATOM 3906 C CA . ALA A 1 512 ? -15.932 7.257 21.272 1.00 88.50 512 ALA A CA 1
ATOM 3907 C C . ALA A 1 512 ? -14.534 7.858 21.041 1.00 88.50 512 ALA A C 1
ATOM 3909 O O . ALA A 1 512 ? -14.148 8.018 19.886 1.00 88.50 512 ALA A O 1
ATOM 3910 N N . LEU A 1 513 ? -13.754 8.168 22.082 1.00 88.44 513 LEU A N 1
ATOM 3911 C CA . LEU A 1 513 ? -12.363 8.634 21.958 1.00 88.44 513 LEU A CA 1
ATOM 3912 C C . LEU A 1 513 ? -11.455 7.565 21.335 1.00 88.44 513 LEU A C 1
ATOM 3914 O O . LEU A 1 513 ? -10.711 7.865 20.399 1.00 88.44 513 LEU A O 1
ATOM 3918 N N . ARG A 1 514 ? -11.590 6.303 21.757 1.00 89.44 514 ARG A N 1
ATOM 3919 C CA . ARG A 1 514 ? -10.922 5.147 21.142 1.00 89.44 514 ARG A CA 1
ATOM 3920 C C . ARG A 1 514 ? -11.231 5.059 19.646 1.00 89.44 514 ARG A C 1
ATOM 3922 O O . ARG A 1 514 ? -10.319 5.111 18.826 1.00 89.44 514 ARG A O 1
ATOM 3929 N N . ALA A 1 515 ? -12.511 5.016 19.271 1.00 86.69 515 ALA A N 1
ATOM 3930 C CA . ALA A 1 515 ? -12.931 4.949 17.869 1.00 86.69 515 ALA A CA 1
ATOM 3931 C C . ALA A 1 515 ? -12.508 6.192 17.057 1.00 86.69 515 ALA A C 1
ATOM 3933 O O . ALA A 1 515 ? -12.350 6.129 15.836 1.00 86.69 515 ALA A O 1
ATOM 3934 N N . GLN A 1 516 ? -12.315 7.335 17.718 1.00 85.75 516 GLN A N 1
ATOM 3935 C CA . GLN A 1 516 ? -11.775 8.552 17.119 1.00 85.75 516 GLN A CA 1
ATOM 3936 C C . GLN A 1 516 ? -10.259 8.480 16.879 1.00 85.75 516 GLN A C 1
ATOM 3938 O O . GLN A 1 516 ? -9.817 8.986 15.848 1.00 85.75 516 GLN A O 1
ATOM 3943 N N . LEU A 1 517 ? -9.495 7.824 17.760 1.00 85.06 517 LEU A N 1
ATOM 3944 C CA . LEU A 1 517 ? -8.058 7.543 17.617 1.00 85.06 517 LEU A CA 1
ATOM 3945 C C . LEU A 1 517 ? -7.765 6.401 16.626 1.00 85.06 517 LEU A C 1
ATOM 3947 O O . LEU A 1 517 ? -6.773 6.454 15.900 1.00 85.06 517 LEU A O 1
ATOM 3951 N N . GLU A 1 518 ? -8.611 5.372 16.555 1.00 84.44 518 GLU A N 1
ATOM 3952 C CA . GLU A 1 518 ? -8.494 4.266 15.586 1.00 84.44 518 GLU A CA 1
ATOM 3953 C C . GLU A 1 518 ? -8.692 4.739 14.133 1.00 84.44 518 GLU A C 1
ATOM 3955 O O . GLU A 1 518 ? -8.076 4.204 13.214 1.00 84.44 518 GLU A O 1
ATOM 3960 N N . ARG A 1 519 ? -9.498 5.789 13.917 1.00 81.81 519 ARG A N 1
ATOM 3961 C CA . ARG A 1 519 ? -9.735 6.400 12.593 1.00 81.81 519 ARG A CA 1
ATOM 3962 C C . ARG A 1 519 ? -8.601 7.303 12.090 1.00 81.81 519 ARG A C 1
ATOM 3964 O O . ARG A 1 519 ? -8.663 7.744 10.942 1.00 81.81 519 ARG A O 1
ATOM 3971 N N . LEU A 1 520 ? -7.600 7.620 12.915 1.00 77.81 520 LEU A N 1
ATOM 3972 C CA . LEU A 1 520 ? -6.473 8.459 12.501 1.00 77.81 520 LEU A CA 1
ATOM 3973 C C . LEU A 1 520 ? -5.399 7.619 11.788 1.00 77.81 520 LEU A C 1
ATOM 3975 O O . LEU A 1 520 ? -4.928 6.630 12.355 1.00 77.81 520 LEU A O 1
ATOM 3979 N N . PRO A 1 521 ? -4.952 8.009 10.577 1.00 72.12 521 PRO A N 1
ATOM 3980 C CA . PRO A 1 521 ? -3.862 7.320 9.901 1.00 72.12 521 PRO A CA 1
ATOM 3981 C C . PRO A 1 521 ? -2.557 7.565 10.660 1.00 72.12 521 PRO A C 1
ATOM 3983 O O . PRO A 1 521 ? -2.102 8.700 10.809 1.00 72.12 521 PRO A O 1
ATOM 3986 N N . VAL A 1 522 ? -1.935 6.487 11.126 1.00 65.75 522 VAL A N 1
ATOM 3987 C CA . VAL A 1 522 ? -0.699 6.539 11.911 1.00 65.75 522 VAL A CA 1
ATOM 3988 C C . VAL A 1 522 ? 0.458 7.004 11.017 1.00 65.75 522 VAL A C 1
ATOM 3990 O O . VAL A 1 522 ? 1.040 6.225 10.265 1.00 65.75 522 VAL A O 1
ATOM 3993 N N . THR A 1 523 ? 0.786 8.299 11.063 1.00 65.19 523 THR A N 1
ATOM 3994 C CA . THR A 1 523 ? 1.975 8.837 10.382 1.00 65.19 523 THR A CA 1
ATOM 3995 C C . THR A 1 523 ? 3.172 8.804 11.327 1.00 65.19 523 THR A C 1
ATOM 3997 O O . THR A 1 523 ? 3.045 9.239 12.467 1.00 65.19 523 THR A O 1
ATOM 4000 N N . ALA A 1 524 ? 4.341 8.382 10.835 1.00 62.34 524 ALA A N 1
ATOM 4001 C CA . ALA A 1 524 ? 5.555 8.129 11.630 1.00 62.34 524 ALA A CA 1
ATOM 4002 C C . ALA A 1 524 ? 6.077 9.302 12.494 1.00 62.34 524 ALA A C 1
ATOM 4004 O O . ALA A 1 524 ? 6.971 9.111 13.306 1.00 62.34 524 ALA A O 1
ATOM 4005 N N . THR A 1 525 ? 5.553 10.518 12.315 1.00 67.50 525 THR A N 1
ATOM 4006 C CA . THR A 1 525 ? 5.872 11.705 13.129 1.00 67.50 525 THR A CA 1
ATOM 4007 C C . THR A 1 525 ? 4.900 11.951 14.288 1.00 67.50 525 THR A C 1
ATOM 4009 O O . THR A 1 525 ? 5.136 12.855 15.077 1.00 67.50 525 THR A O 1
ATOM 4012 N N . LEU A 1 526 ? 3.794 11.203 14.359 1.00 75.75 526 LEU A N 1
ATOM 4013 C CA . LEU A 1 526 ? 2.738 11.320 15.376 1.00 75.75 526 LEU A CA 1
ATOM 4014 C C . LEU A 1 526 ? 2.350 9.962 15.996 1.00 75.75 526 LEU A C 1
ATOM 4016 O O . LEU A 1 526 ? 1.525 9.944 16.904 1.00 75.75 526 LEU A O 1
ATOM 4020 N N . THR A 1 527 ? 2.938 8.853 15.523 1.00 82.38 527 THR A N 1
ATOM 4021 C CA . THR A 1 527 ? 2.737 7.484 16.031 1.00 82.38 527 THR A CA 1
ATOM 4022 C C . THR A 1 527 ? 2.807 7.427 17.550 1.00 82.38 527 THR A C 1
ATOM 4024 O O . THR A 1 527 ? 1.793 7.173 18.187 1.00 82.38 527 THR A O 1
ATOM 4027 N N . ASP A 1 528 ? 3.964 7.756 18.123 1.00 83.06 528 ASP A N 1
ATOM 4028 C CA . ASP A 1 528 ? 4.249 7.556 19.544 1.00 83.06 528 ASP A CA 1
ATOM 4029 C C . ASP A 1 528 ? 3.226 8.271 20.444 1.00 83.06 528 ASP A C 1
ATOM 4031 O O . ASP A 1 528 ? 2.732 7.683 21.401 1.00 83.06 528 ASP A O 1
ATOM 4035 N N . ARG A 1 529 ? 2.833 9.507 20.092 1.00 83.75 529 ARG A N 1
ATOM 4036 C CA . ARG A 1 529 ? 1.843 10.300 20.846 1.00 83.75 529 ARG A CA 1
ATOM 4037 C C . ARG A 1 529 ? 0.401 9.817 20.638 1.00 83.75 529 ARG A C 1
ATOM 4039 O O . ARG A 1 529 ? -0.406 9.877 21.563 1.00 83.75 529 ARG A O 1
ATOM 4046 N N . ALA A 1 530 ? 0.061 9.330 19.443 1.00 84.94 530 ALA A N 1
ATOM 4047 C CA . ALA A 1 530 ? -1.239 8.708 19.197 1.00 84.94 530 ALA A CA 1
ATOM 4048 C C . ALA A 1 530 ? -1.367 7.373 19.947 1.00 84.94 530 ALA A C 1
ATOM 4050 O O . ALA A 1 530 ? -2.423 7.080 20.506 1.00 84.94 530 ALA A O 1
ATOM 4051 N N . ASP A 1 531 ? -0.288 6.593 20.006 1.00 84.75 531 ASP A N 1
ATOM 4052 C CA . ASP A 1 531 ? -0.263 5.316 20.705 1.00 84.75 531 ASP A CA 1
ATOM 4053 C C . ASP A 1 531 ? -0.209 5.497 22.230 1.00 84.75 531 ASP A C 1
ATOM 4055 O O . ASP A 1 531 ? -0.903 4.752 22.918 1.00 84.75 531 ASP A O 1
ATOM 4059 N N . THR A 1 532 ? 0.464 6.515 22.791 1.00 88.94 532 THR A N 1
ATOM 4060 C CA . THR A 1 532 ? 0.331 6.818 24.234 1.00 88.94 532 THR A CA 1
ATOM 4061 C C . THR A 1 532 ? -1.105 7.169 24.620 1.00 88.94 532 THR A C 1
ATOM 4063 O O . THR A 1 532 ? -1.596 6.650 25.617 1.00 88.94 532 THR A O 1
ATOM 4066 N N . LEU A 1 533 ? -1.819 7.976 23.821 1.00 88.00 533 LEU A N 1
ATOM 4067 C CA . LEU A 1 533 ? -3.229 8.288 24.099 1.00 88.00 533 LEU A CA 1
ATOM 4068 C C . LEU A 1 533 ? -4.150 7.070 23.927 1.00 88.00 533 LEU A C 1
ATOM 4070 O O . LEU A 1 533 ? -5.138 6.956 24.646 1.00 88.00 533 LEU A O 1
ATOM 4074 N N . ARG A 1 534 ? -3.838 6.139 23.014 1.00 87.94 534 ARG A N 1
ATOM 4075 C CA . ARG A 1 534 ? -4.571 4.864 22.899 1.00 87.94 534 ARG A CA 1
ATOM 4076 C C . ARG A 1 534 ? -4.394 3.998 24.142 1.00 87.94 534 ARG A C 1
ATOM 4078 O O . ARG A 1 534 ? -5.396 3.539 24.677 1.00 87.94 534 ARG A O 1
ATOM 4085 N N . HIS A 1 535 ? -3.158 3.823 24.617 1.00 89.56 535 HIS A N 1
ATOM 4086 C CA . HIS A 1 535 ? -2.886 3.079 25.851 1.00 89.56 535 HIS A CA 1
ATOM 4087 C C . HIS A 1 535 ? -3.557 3.736 27.064 1.00 89.56 535 HIS A C 1
ATOM 4089 O O . HIS A 1 535 ? -4.077 3.024 27.912 1.00 89.56 535 HIS A O 1
ATOM 4095 N N . GLU A 1 536 ? -3.604 5.069 27.127 1.00 88.50 536 GLU A N 1
ATOM 4096 C CA . GLU A 1 536 ? -4.250 5.787 28.230 1.00 88.50 536 GLU A CA 1
ATOM 4097 C C . GLU A 1 536 ? -5.783 5.663 28.196 1.00 88.50 536 GLU A C 1
ATOM 4099 O O . GLU A 1 536 ? -6.402 5.353 29.210 1.00 88.50 536 GLU A O 1
ATOM 4104 N N . VAL A 1 537 ? -6.418 5.795 27.025 1.00 89.44 537 VAL A N 1
ATOM 4105 C CA . VAL A 1 537 ? -7.868 5.555 26.882 1.00 89.44 537 VAL A CA 1
ATOM 4106 C C . VAL A 1 537 ? -8.229 4.086 27.152 1.00 89.44 537 VAL A C 1
ATOM 4108 O O . VAL A 1 537 ? -9.277 3.815 27.734 1.00 89.44 537 VAL A O 1
ATOM 4111 N N . GLU A 1 538 ? -7.377 3.130 26.767 1.00 90.44 538 GLU A N 1
ATOM 4112 C CA . GLU A 1 538 ? -7.591 1.703 27.045 1.00 90.44 538 GLU A CA 1
ATOM 4113 C C . GLU A 1 538 ? -7.343 1.359 28.530 1.00 90.44 538 GLU A C 1
ATOM 4115 O O . GLU A 1 538 ? -8.110 0.581 29.096 1.00 90.44 538 GLU A O 1
ATOM 4120 N N . ARG A 1 539 ? -6.385 2.027 29.199 1.00 91.31 539 ARG A N 1
ATOM 4121 C CA . ARG A 1 539 ? -6.205 2.000 30.664 1.00 91.31 539 ARG A CA 1
ATOM 4122 C C . ARG A 1 539 ? -7.470 2.473 31.380 1.00 91.31 539 ARG A C 1
ATOM 4124 O O . ARG A 1 539 ? -8.001 1.734 32.205 1.00 91.31 539 ARG A O 1
ATOM 4131 N N . LEU A 1 540 ? -7.983 3.659 31.040 1.00 86.94 540 LEU A N 1
ATOM 4132 C CA . LEU A 1 540 ? -9.177 4.217 31.687 1.00 86.94 540 LEU A CA 1
ATOM 4133 C C . LEU A 1 540 ? -10.439 3.376 31.437 1.00 86.94 540 LEU A C 1
ATOM 4135 O O . LEU A 1 540 ? -11.267 3.241 32.336 1.00 86.94 540 LEU A O 1
ATOM 4139 N N . LEU A 1 541 ? -10.583 2.772 30.250 1.00 87.69 541 LEU A N 1
ATOM 4140 C CA . LEU A 1 541 ? -11.658 1.807 29.984 1.00 87.69 541 LEU A CA 1
ATOM 4141 C C . LEU A 1 541 ? -11.541 0.578 30.891 1.00 87.69 541 LEU A C 1
ATOM 4143 O O . LEU A 1 541 ? -12.518 0.212 31.538 1.00 87.69 541 LEU A O 1
ATOM 4147 N N . GLN A 1 542 ? -10.354 -0.025 30.984 1.00 87.62 542 GLN A N 1
ATOM 4148 C CA . GLN A 1 542 ? -10.139 -1.217 31.804 1.00 87.62 542 GLN A CA 1
ATOM 4149 C C . GLN A 1 542 ? -10.297 -0.930 33.309 1.00 87.62 542 GLN A C 1
ATOM 4151 O O . GLN A 1 542 ? -10.821 -1.765 34.049 1.00 87.62 542 GLN A O 1
ATOM 4156 N N . GLU A 1 543 ? -9.905 0.260 33.769 1.00 85.50 543 GLU A N 1
ATOM 4157 C CA . GLU A 1 543 ? -10.134 0.716 35.142 1.00 85.50 543 GLU A CA 1
ATOM 4158 C C . GLU A 1 543 ? -11.632 0.901 35.431 1.00 85.50 543 GLU A C 1
ATOM 4160 O O . GLU A 1 543 ? -12.111 0.377 36.438 1.00 85.50 543 GLU A O 1
ATOM 4165 N N . GLN A 1 544 ? -12.399 1.524 34.528 1.00 81.75 544 GLN A N 1
ATOM 4166 C CA . GLN A 1 544 ? -13.858 1.662 34.659 1.00 81.75 544 GLN A CA 1
ATOM 4167 C C . GLN A 1 544 ? -14.598 0.313 34.598 1.00 81.75 544 GLN A C 1
ATOM 4169 O O . GLN A 1 544 ? -15.493 0.069 35.408 1.00 81.75 544 GLN A O 1
ATOM 4174 N N . GLU A 1 545 ? -14.202 -0.604 33.708 1.00 81.62 545 GLU A N 1
ATOM 4175 C CA . GLU A 1 545 ? -14.727 -1.978 33.677 1.00 81.62 545 GLU A CA 1
ATOM 4176 C C . GLU A 1 545 ? -14.438 -2.716 34.995 1.00 81.62 545 GLU A C 1
ATOM 4178 O O . GLU A 1 545 ? -15.322 -3.377 35.546 1.00 81.62 545 GLU A O 1
ATOM 4183 N N . SER A 1 546 ? -13.232 -2.555 35.557 1.00 79.94 546 SER A N 1
ATOM 4184 C CA . SER A 1 546 ? -12.873 -3.152 36.849 1.00 79.94 546 SER A CA 1
ATOM 4185 C C . SER A 1 546 ? -13.659 -2.550 38.022 1.00 79.94 546 SER A C 1
ATOM 4187 O O . SER A 1 546 ? -14.132 -3.293 38.882 1.00 79.94 546 SER A O 1
ATOM 4189 N N . ALA A 1 547 ? -13.877 -1.231 38.030 1.00 73.12 547 ALA A N 1
ATOM 4190 C CA . ALA A 1 547 ? -14.668 -0.543 39.046 1.00 73.12 547 ALA A CA 1
ATOM 4191 C C . ALA A 1 547 ? -16.149 -0.946 38.976 1.00 73.12 547 ALA A C 1
ATOM 4193 O O . ALA A 1 547 ? -16.765 -1.206 40.008 1.00 73.12 547 ALA A O 1
ATOM 4194 N N . SER A 1 548 ? -16.701 -1.083 37.766 1.00 69.69 548 SER A N 1
ATOM 4195 C CA . SER A 1 548 ? -18.054 -1.599 37.537 1.00 69.69 548 SER A CA 1
ATOM 4196 C C . SER A 1 548 ? -18.207 -3.044 38.031 1.00 69.69 548 SER A C 1
ATOM 4198 O O . SER A 1 548 ? -19.161 -3.349 38.747 1.00 69.69 548 SER A O 1
ATOM 4200 N N . ALA A 1 549 ? -17.238 -3.917 37.734 1.00 69.75 549 ALA A N 1
ATOM 4201 C CA . ALA A 1 549 ? -17.238 -5.301 38.207 1.00 69.75 549 ALA A CA 1
ATOM 4202 C C . ALA A 1 549 ? -17.118 -5.412 39.740 1.00 69.75 549 ALA A C 1
ATOM 4204 O O . ALA A 1 549 ? -17.765 -6.268 40.340 1.00 69.75 549 ALA A O 1
ATOM 4205 N N . VAL A 1 550 ? -16.333 -4.540 40.385 1.00 66.94 550 VAL A N 1
ATOM 4206 C CA . VAL A 1 550 ? -16.226 -4.471 41.853 1.00 66.94 550 VAL A CA 1
ATOM 4207 C C . VAL A 1 550 ? -17.506 -3.917 42.486 1.00 66.94 550 VAL A C 1
ATOM 4209 O O . VAL A 1 550 ? -17.985 -4.484 43.464 1.00 66.94 550 VAL A O 1
ATOM 4212 N N . ALA A 1 551 ? -18.116 -2.876 41.913 1.00 62.28 551 ALA A N 1
ATOM 4213 C CA . ALA A 1 551 ? -19.393 -2.344 42.395 1.00 62.28 551 ALA A CA 1
ATOM 4214 C C . ALA A 1 551 ? -20.529 -3.380 42.280 1.00 62.28 551 ALA A C 1
ATOM 4216 O O . ALA A 1 551 ? -21.331 -3.521 43.198 1.00 62.28 551 ALA A O 1
ATOM 4217 N N . GLY A 1 552 ? -20.542 -4.183 41.209 1.00 61.34 552 GLY A N 1
ATOM 4218 C CA . GLY A 1 552 ? -21.466 -5.312 41.042 1.00 61.34 552 GLY A CA 1
ATOM 4219 C C . GLY A 1 552 ? -21.285 -6.465 42.044 1.00 61.34 552 GLY A C 1
ATOM 4220 O O . GLY A 1 552 ? -22.125 -7.362 42.084 1.00 61.34 552 GLY A O 1
ATOM 4221 N N . LEU A 1 553 ? -20.217 -6.451 42.852 1.00 59.88 553 LEU A N 1
ATOM 4222 C CA . LEU A 1 553 ? -19.962 -7.399 43.946 1.00 59.88 553 LEU A CA 1
ATOM 4223 C C . LEU A 1 553 ? -20.218 -6.801 45.344 1.00 59.88 553 LEU A C 1
ATOM 4225 O O . LEU A 1 553 ? -20.198 -7.545 46.321 1.00 59.88 553 LEU A O 1
ATOM 4229 N N . LEU A 1 554 ? -20.449 -5.488 45.447 1.00 57.28 554 LEU A N 1
ATOM 4230 C CA . LEU A 1 554 ? -20.610 -4.736 46.701 1.00 57.28 554 LEU A CA 1
ATOM 4231 C C . LEU A 1 554 ? -21.999 -4.078 46.780 1.00 57.28 554 LEU A C 1
ATOM 4233 O O . LEU A 1 554 ? -22.132 -2.901 47.099 1.00 57.28 554 LEU A O 1
ATOM 4237 N N . LEU A 1 555 ? -23.037 -4.848 46.446 1.00 50.97 555 LEU A N 1
ATOM 4238 C CA . LEU A 1 555 ? -24.414 -4.369 46.271 1.00 50.97 555 LEU A CA 1
ATOM 4239 C C . LEU A 1 555 ? -25.106 -3.850 47.548 1.00 50.97 555 LEU A C 1
ATOM 4241 O O . LEU A 1 555 ? -26.116 -3.161 47.417 1.00 50.97 555 LEU A O 1
ATOM 4245 N N . ASP A 1 556 ? -24.591 -4.170 48.741 1.00 50.09 556 ASP A N 1
ATOM 4246 C CA . ASP A 1 556 ? -25.371 -4.091 49.986 1.00 50.09 556 ASP A CA 1
ATOM 4247 C C . ASP A 1 556 ? -24.967 -2.974 50.988 1.00 50.09 556 ASP A C 1
ATOM 4249 O O . ASP A 1 556 ? -25.809 -2.614 51.809 1.00 50.09 556 ASP A O 1
ATOM 4253 N N . ASP A 1 557 ? -23.743 -2.405 50.952 1.00 46.19 557 ASP A N 1
ATOM 4254 C CA . ASP A 1 557 ? -23.159 -1.727 52.147 1.00 46.19 557 ASP A CA 1
ATOM 4255 C C . ASP A 1 557 ? -22.676 -0.247 52.050 1.00 46.19 557 ASP A C 1
ATOM 4257 O O . ASP A 1 557 ? -22.509 0.367 53.102 1.00 46.19 557 ASP A O 1
ATOM 4261 N N . ASP A 1 558 ? -22.445 0.389 50.884 1.00 43.97 558 ASP A N 1
ATOM 4262 C CA . ASP A 1 558 ? -22.091 1.841 50.829 1.00 43.97 558 ASP A CA 1
ATOM 4263 C C . ASP A 1 558 ? -22.430 2.499 49.454 1.00 43.97 558 ASP A C 1
ATOM 4265 O O . ASP A 1 558 ? -22.637 1.796 48.459 1.00 43.97 558 ASP A O 1
ATOM 4269 N N . PRO A 1 559 ? -22.565 3.844 49.347 1.00 49.97 559 PRO A N 1
ATOM 4270 C CA . PRO A 1 559 ? -23.367 4.477 48.298 1.00 49.97 559 PRO A CA 1
ATOM 4271 C C . PRO A 1 559 ? -22.621 4.762 46.983 1.00 49.97 559 PRO A C 1
ATOM 4273 O O . PRO A 1 559 ? -22.195 5.889 46.720 1.00 49.97 559 PRO A O 1
ATOM 4276 N N . GLY A 1 560 ? -22.631 3.769 46.096 1.00 51.62 560 GLY A N 1
ATOM 4277 C CA . GLY A 1 560 ? -22.344 3.926 44.667 1.00 51.62 560 GLY A CA 1
ATOM 4278 C C . GLY A 1 560 ? -20.868 3.756 44.278 1.00 51.62 560 GLY A C 1
ATOM 4279 O O . GLY A 1 560 ? -19.976 3.870 45.118 1.00 51.62 560 GLY A O 1
ATOM 4280 N N . PRO A 1 561 ? -20.588 3.461 42.993 1.00 49.88 561 PRO A N 1
ATOM 4281 C CA . PRO A 1 561 ? -19.222 3.321 42.507 1.00 49.88 561 PRO A CA 1
ATOM 4282 C C . PRO A 1 561 ? -18.471 4.655 42.646 1.00 49.88 561 PRO A C 1
ATOM 4284 O O . PRO A 1 561 ? -18.995 5.685 42.211 1.00 49.88 561 PRO A O 1
ATOM 4287 N N . PRO A 1 562 ? -17.235 4.669 43.177 1.00 52.00 562 PRO A N 1
ATOM 4288 C CA . PRO A 1 562 ? -16.389 5.846 43.065 1.00 52.00 562 PRO A CA 1
ATOM 4289 C C . PRO A 1 562 ? -16.109 6.100 41.581 1.00 52.00 562 PRO A C 1
ATOM 4291 O O . PRO A 1 562 ? -15.604 5.227 40.873 1.00 52.00 562 PRO A O 1
ATOM 4294 N N . THR A 1 563 ? -16.422 7.300 41.097 1.00 53.56 563 THR A N 1
ATOM 4295 C CA . THR A 1 563 ? -16.033 7.752 39.759 1.00 53.56 563 THR A CA 1
ATOM 4296 C C . THR A 1 563 ? -14.521 7.973 39.742 1.00 53.56 563 THR A C 1
ATOM 4298 O O . THR A 1 563 ? -14.047 9.068 40.018 1.00 53.56 563 THR A O 1
ATOM 4301 N N . LEU A 1 564 ? -13.758 6.909 39.463 1.00 57.84 564 LEU A N 1
ATOM 4302 C CA . LEU A 1 564 ? -12.286 6.914 39.501 1.00 57.84 564 LEU A CA 1
ATOM 4303 C C . LEU A 1 564 ? -11.627 7.794 38.425 1.00 57.84 564 LEU A C 1
ATOM 4305 O O . LEU A 1 564 ? -10.424 8.020 38.493 1.00 57.84 564 LEU A O 1
ATOM 4309 N N . VAL A 1 565 ? -12.398 8.261 37.441 1.00 62.66 565 VAL A N 1
ATOM 4310 C CA . VAL A 1 565 ? -11.951 9.174 36.385 1.00 62.66 565 VAL A CA 1
ATOM 4311 C C . VAL A 1 565 ? -12.648 10.508 36.599 1.00 62.66 565 VAL A C 1
ATOM 4313 O O . VAL A 1 565 ? -13.875 10.576 36.512 1.00 62.66 565 VAL A O 1
ATOM 4316 N N . ASP A 1 566 ? -11.865 11.554 36.855 1.00 70.56 566 ASP A N 1
ATOM 4317 C CA . ASP A 1 566 ? -12.364 12.925 36.921 1.00 70.56 566 ASP A CA 1
ATOM 4318 C C . ASP A 1 566 ? -12.782 13.410 35.521 1.00 70.56 566 ASP A C 1
ATOM 4320 O O . ASP A 1 566 ? -12.074 13.194 34.532 1.00 70.56 566 ASP A O 1
ATOM 4324 N N . ASP A 1 567 ? -13.860 14.199 35.437 1.00 74.00 567 ASP A N 1
ATOM 4325 C CA . ASP A 1 567 ? -14.252 14.908 34.203 1.00 74.00 567 ASP A CA 1
ATOM 4326 C C . ASP A 1 567 ? -13.101 15.769 33.631 1.00 74.00 567 ASP A C 1
ATOM 4328 O O . ASP A 1 567 ? -13.041 16.034 32.429 1.00 74.00 567 ASP A O 1
ATOM 4332 N N . GLY A 1 568 ? -12.153 16.184 34.481 1.00 80.75 568 GLY A N 1
ATOM 4333 C CA . GLY A 1 568 ? -10.935 16.896 34.089 1.00 80.75 568 GLY A CA 1
ATOM 4334 C C . GLY A 1 568 ? -9.947 16.064 33.259 1.00 80.75 568 GLY A C 1
ATOM 4335 O O . GLY A 1 568 ? -9.297 16.622 32.374 1.00 80.75 568 GLY A O 1
ATOM 4336 N N . GLU A 1 569 ? -9.854 14.750 33.484 1.00 81.88 569 GLU A N 1
ATOM 4337 C CA . GLU A 1 569 ? -9.006 13.850 32.685 1.00 81.88 569 GLU A CA 1
ATOM 4338 C C . GLU A 1 569 ? -9.650 13.541 31.326 1.00 81.88 569 GLU A C 1
ATOM 4340 O O . GLU A 1 569 ? -8.981 13.518 30.293 1.00 81.88 569 GLU A O 1
ATOM 4345 N N . LEU A 1 570 ? -10.978 13.413 31.280 1.00 83.75 570 LEU A N 1
ATOM 4346 C CA . LEU A 1 570 ? -11.721 13.354 30.017 1.00 83.75 570 LEU A CA 1
ATOM 4347 C C . LEU A 1 570 ? -11.614 14.667 29.223 1.00 83.75 570 LEU A C 1
ATOM 4349 O O . LEU A 1 570 ? -11.447 14.650 27.997 1.00 83.75 570 LEU A O 1
ATOM 4353 N N . ALA A 1 571 ? -11.645 15.816 29.903 1.00 85.81 571 ALA A N 1
ATOM 4354 C CA . ALA A 1 571 ? -11.420 17.118 29.282 1.00 85.81 571 ALA A CA 1
ATOM 4355 C C . ALA A 1 571 ? -9.987 17.275 28.735 1.00 85.81 571 ALA A C 1
ATOM 4357 O O . ALA A 1 571 ? -9.815 17.794 27.632 1.00 85.81 571 ALA A O 1
ATOM 4358 N N . SER A 1 572 ? -8.948 16.797 29.431 1.00 88.25 572 SER A N 1
ATOM 4359 C CA . SER A 1 572 ? -7.583 16.841 28.889 1.00 88.25 572 SER A CA 1
ATOM 4360 C C . SER A 1 572 ? -7.437 15.908 27.680 1.00 88.25 572 SER A C 1
ATOM 4362 O O . SER A 1 572 ? -7.052 16.374 26.604 1.00 88.25 572 SER A O 1
ATOM 4364 N N . LEU A 1 573 ? -7.862 14.643 27.791 1.00 87.88 573 LEU A N 1
ATOM 4365 C CA . LEU A 1 573 ? -7.800 13.657 26.705 1.00 87.88 573 LEU A CA 1
ATOM 4366 C C . LEU A 1 573 ? -8.551 14.105 25.442 1.00 87.88 573 LEU A C 1
ATOM 4368 O O . LEU A 1 573 ? -8.023 13.960 24.338 1.00 87.88 573 LEU A O 1
ATOM 4372 N N . THR A 1 574 ? -9.747 14.694 25.569 1.00 89.00 574 THR A N 1
ATOM 4373 C CA . THR A 1 574 ? -10.476 15.247 24.408 1.00 89.00 574 THR A CA 1
ATOM 4374 C C . THR A 1 574 ? -9.673 16.350 23.711 1.00 89.00 574 THR A C 1
ATOM 437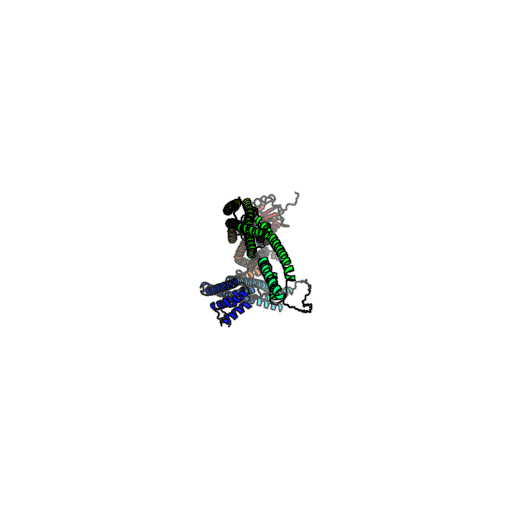6 O O . THR A 1 574 ? -9.526 16.314 22.486 1.00 89.00 574 THR A O 1
ATOM 4379 N N . THR A 1 575 ? -9.083 17.288 24.464 1.00 91.81 575 THR A N 1
ATOM 4380 C CA . THR A 1 575 ? -8.265 18.364 23.872 1.00 91.81 575 THR A CA 1
ATOM 4381 C C . THR A 1 575 ? -6.969 17.862 23.232 1.00 91.81 575 THR A C 1
ATOM 4383 O O . THR A 1 575 ? -6.574 18.383 22.189 1.00 91.81 575 THR A O 1
ATOM 4386 N N . GLU A 1 576 ? -6.329 16.823 23.775 1.00 89.19 576 GLU A N 1
ATOM 4387 C CA . GLU A 1 576 ? -5.130 16.220 23.179 1.00 89.19 576 GLU A CA 1
ATOM 4388 C C . GLU A 1 576 ? -5.426 15.443 21.888 1.00 89.19 576 GLU A C 1
ATOM 4390 O O . GLU A 1 576 ? -4.671 15.554 20.916 1.00 89.19 576 GLU A O 1
ATOM 4395 N N . VAL A 1 577 ? -6.550 14.720 21.828 1.00 87.44 577 VAL A N 1
ATOM 4396 C CA . VAL A 1 577 ? -7.009 14.044 20.601 1.00 87.44 577 VAL A CA 1
ATOM 4397 C C . VAL A 1 577 ? -7.315 15.059 19.492 1.00 87.44 577 VAL A C 1
ATOM 4399 O O . VAL A 1 577 ? -6.931 14.846 18.337 1.00 87.44 577 VAL A O 1
ATOM 4402 N N . ASP A 1 578 ? -7.944 16.191 19.820 1.00 87.19 578 ASP A N 1
ATOM 4403 C CA . ASP A 1 578 ? -8.218 17.250 18.841 1.00 87.19 578 ASP A CA 1
ATOM 4404 C C . ASP A 1 578 ? -6.980 18.087 18.473 1.00 87.19 578 ASP A C 1
ATOM 4406 O O . ASP A 1 578 ? -6.863 18.520 17.322 1.00 87.19 578 ASP A O 1
ATOM 4410 N N . ALA A 1 579 ? -6.001 18.239 19.371 1.00 89.75 579 ALA A N 1
ATOM 4411 C CA . ALA A 1 579 ? -4.692 18.804 19.036 1.00 89.75 579 ALA A CA 1
ATOM 4412 C C . ALA A 1 579 ? -3.942 17.916 18.026 1.00 89.75 579 ALA A C 1
ATOM 4414 O O . ALA A 1 579 ? -3.535 18.398 16.964 1.00 89.75 579 ALA A O 1
ATOM 4415 N N . LEU A 1 580 ? -3.862 16.600 18.279 1.00 87.62 580 LEU A N 1
ATOM 4416 C CA . LEU A 1 580 ? -3.276 15.635 17.339 1.00 87.62 580 LEU A CA 1
ATOM 4417 C C . LEU A 1 580 ? -3.951 15.675 15.964 1.00 87.62 580 LEU A C 1
ATOM 4419 O O . LEU A 1 580 ? -3.277 15.559 14.942 1.00 87.62 580 LEU A O 1
ATOM 4423 N N . ARG A 1 581 ? -5.273 15.867 15.904 1.00 86.38 581 ARG A N 1
ATOM 4424 C CA . ARG A 1 581 ? -6.007 16.021 14.636 1.00 86.38 581 ARG A CA 1
ATOM 4425 C C . ARG A 1 581 ? -5.620 17.275 13.869 1.00 86.38 581 ARG A C 1
ATOM 4427 O O . ARG A 1 581 ? -5.502 17.213 12.643 1.00 86.38 581 ARG A O 1
ATOM 4434 N N . GLN A 1 582 ? -5.428 18.398 14.553 1.00 87.94 582 GLN A N 1
ATOM 4435 C CA . GLN A 1 582 ? -5.006 19.655 13.931 1.00 87.94 582 GLN A CA 1
ATOM 4436 C C . GLN A 1 582 ? -3.552 19.568 13.441 1.00 87.94 582 GLN A C 1
ATOM 4438 O O . GLN A 1 582 ? -3.260 19.954 12.307 1.00 87.94 582 GLN A O 1
ATOM 4443 N N . GLU A 1 583 ? -2.660 18.960 14.227 1.00 87.62 583 GLU A N 1
ATOM 4444 C CA . GLU A 1 583 ? -1.283 18.640 13.825 1.00 87.62 583 GLU A CA 1
ATOM 4445 C C . GLU A 1 583 ? -1.258 17.705 12.599 1.00 87.62 583 GLU A C 1
ATOM 4447 O O . GLU A 1 583 ? -0.587 17.979 11.598 1.00 87.62 583 GLU A O 1
ATOM 4452 N N . LEU A 1 584 ? -2.053 16.630 12.626 1.00 86.38 584 LEU A N 1
ATOM 4453 C CA . LEU A 1 584 ? -2.135 15.630 11.562 1.00 86.38 584 LEU A CA 1
ATOM 4454 C C . LEU A 1 584 ? -2.712 16.216 10.268 1.00 86.38 584 LEU A C 1
ATOM 4456 O O . LEU A 1 584 ? -2.073 16.095 9.223 1.00 86.38 584 LEU A O 1
ATOM 4460 N N . THR A 1 585 ? -3.859 16.901 10.317 1.00 87.12 585 THR A N 1
ATOM 4461 C CA . THR A 1 585 ? -4.463 17.554 9.136 1.00 87.12 585 THR A CA 1
ATOM 4462 C C . THR A 1 585 ? -3.536 18.606 8.531 1.00 87.12 585 THR A C 1
ATOM 4464 O O . THR A 1 585 ? -3.356 18.620 7.312 1.00 87.12 585 THR A O 1
ATOM 4467 N N . THR A 1 586 ? -2.868 19.418 9.356 1.00 89.25 586 THR A N 1
ATOM 4468 C CA . THR A 1 586 ? -1.877 20.406 8.896 1.00 89.25 586 THR A CA 1
ATOM 4469 C C . THR A 1 586 ? -0.673 19.726 8.239 1.00 89.25 586 THR A C 1
ATOM 4471 O O . THR A 1 586 ? -0.248 20.125 7.149 1.00 89.25 586 THR A O 1
ATOM 4474 N N . SER A 1 587 ? -0.149 18.649 8.837 1.00 89.44 587 SER A N 1
ATOM 4475 C CA . SER A 1 587 ? 0.980 17.901 8.273 1.00 89.44 587 SER A CA 1
ATOM 4476 C C . SER A 1 587 ? 0.623 17.238 6.934 1.00 89.44 587 SER A C 1
ATOM 4478 O O . SER A 1 587 ? 1.381 17.376 5.970 1.00 89.44 587 SER A O 1
ATOM 4480 N N . LEU A 1 588 ? -0.552 16.605 6.822 1.00 87.69 588 LEU A N 1
ATOM 4481 C CA . LEU A 1 588 ? -1.044 16.000 5.583 1.00 87.69 588 LEU A CA 1
ATOM 4482 C C . LEU A 1 588 ? -1.309 17.058 4.506 1.00 87.69 588 LEU A C 1
ATOM 4484 O O . LEU A 1 588 ? -0.870 16.869 3.373 1.00 87.69 588 LEU A O 1
ATOM 4488 N N . ARG A 1 589 ? -1.918 18.201 4.854 1.00 89.75 589 ARG A N 1
ATOM 4489 C CA . ARG A 1 589 ? -2.099 19.347 3.944 1.00 89.75 589 ARG A CA 1
ATOM 4490 C C . ARG A 1 589 ? -0.753 19.825 3.394 1.00 89.75 589 ARG A C 1
ATOM 4492 O O . ARG A 1 589 ? -0.618 19.984 2.186 1.00 89.75 589 ARG A O 1
ATOM 4499 N N . SER A 1 590 ? 0.267 19.978 4.245 1.00 90.12 590 SER A N 1
ATOM 4500 C CA . SER A 1 590 ? 1.612 20.385 3.806 1.00 90.12 590 SER A CA 1
ATOM 4501 C C . SER A 1 590 ? 2.282 19.364 2.874 1.00 90.12 590 SER A C 1
ATOM 4503 O O . SER A 1 590 ? 2.922 19.752 1.898 1.00 90.12 590 SER A O 1
ATOM 4505 N N . ARG A 1 591 ? 2.098 18.060 3.128 1.00 89.12 591 ARG A N 1
ATOM 4506 C CA . ARG A 1 591 ? 2.627 16.977 2.283 1.00 89.12 591 ARG A CA 1
ATOM 4507 C C . ARG A 1 591 ? 1.898 16.919 0.936 1.00 89.12 591 ARG A C 1
ATOM 4509 O O . ARG A 1 591 ? 2.562 16.828 -0.087 1.00 89.12 591 ARG A O 1
ATOM 4516 N N . LEU A 1 592 ? 0.569 17.048 0.913 1.00 89.38 592 LEU A N 1
ATOM 4517 C CA . LEU A 1 592 ? -0.218 17.111 -0.326 1.00 89.38 592 LEU A CA 1
ATOM 4518 C C . LEU A 1 592 ? 0.111 18.346 -1.177 1.00 89.38 592 LEU A C 1
ATOM 4520 O O . LEU A 1 592 ? 0.181 18.217 -2.393 1.00 89.38 592 LEU A O 1
ATOM 4524 N N . MET A 1 593 ? 0.366 19.513 -0.574 1.00 90.50 593 MET A N 1
ATOM 4525 C CA . MET A 1 593 ? 0.785 20.699 -1.338 1.00 90.50 593 MET A CA 1
ATOM 4526 C C . MET A 1 593 ? 2.142 20.482 -2.027 1.00 90.50 593 MET A C 1
ATOM 4528 O O . MET A 1 593 ? 2.239 20.732 -3.224 1.00 90.50 593 MET A O 1
ATOM 4532 N N . ARG A 1 594 ? 3.137 19.887 -1.350 1.00 91.31 594 ARG A N 1
ATOM 4533 C CA . ARG A 1 594 ? 4.409 19.498 -2.001 1.00 91.31 594 ARG A CA 1
ATOM 4534 C C . ARG A 1 594 ? 4.209 18.468 -3.115 1.00 91.31 594 ARG A C 1
ATOM 4536 O O . ARG A 1 594 ? 4.793 18.597 -4.182 1.00 91.31 594 ARG A O 1
ATOM 4543 N N . LEU A 1 595 ? 3.343 17.473 -2.908 1.00 90.00 595 LEU A N 1
ATOM 4544 C CA . LEU A 1 595 ? 3.013 16.488 -3.946 1.00 90.00 595 LEU A CA 1
ATOM 4545 C C . LEU A 1 595 ? 2.302 17.141 -5.153 1.00 90.00 595 LEU A C 1
ATOM 4547 O O . LEU A 1 595 ? 2.483 16.681 -6.278 1.00 90.00 595 LEU A O 1
ATOM 4551 N N . ALA A 1 596 ? 1.541 18.225 -4.954 1.00 88.19 596 ALA A N 1
ATOM 4552 C CA . ALA A 1 596 ? 0.955 19.024 -6.037 1.00 88.19 596 ALA A CA 1
ATOM 4553 C C . ALA A 1 596 ? 2.000 19.894 -6.764 1.00 88.19 596 ALA A C 1
ATOM 4555 O O . ALA A 1 596 ? 1.939 20.032 -7.986 1.00 88.19 596 ALA A O 1
ATOM 4556 N N . GLU A 1 597 ? 2.983 20.441 -6.048 1.00 90.06 597 GLU A N 1
ATOM 4557 C CA . GLU A 1 597 ? 4.139 21.141 -6.630 1.00 90.06 597 GLU A CA 1
ATOM 4558 C C . GLU A 1 597 ? 4.990 20.172 -7.479 1.00 90.06 597 GLU A C 1
ATOM 4560 O O . GLU A 1 597 ? 5.337 20.477 -8.618 1.00 90.06 597 GLU A O 1
ATOM 4565 N N . GLU A 1 598 ? 5.221 18.947 -6.996 1.00 86.06 598 GLU A N 1
ATOM 4566 C CA . GLU A 1 598 ? 5.865 17.879 -7.773 1.00 86.06 598 GLU A CA 1
ATOM 4567 C C . GLU A 1 598 ? 5.023 17.450 -8.992 1.00 86.06 598 GLU A C 1
ATOM 4569 O O . GLU A 1 598 ? 5.575 17.242 -10.073 1.00 86.06 598 GLU A O 1
ATOM 4574 N N . ALA A 1 599 ? 3.694 17.358 -8.862 1.00 86.25 599 ALA A N 1
ATOM 4575 C CA . ALA A 1 599 ? 2.804 16.991 -9.967 1.00 86.25 599 ALA A CA 1
ATOM 4576 C C . ALA A 1 599 ? 2.677 18.090 -11.041 1.00 86.25 599 ALA A C 1
ATOM 4578 O O . ALA A 1 599 ? 2.595 17.779 -12.229 1.00 86.25 599 ALA A O 1
ATOM 4579 N N . THR A 1 600 ? 2.699 19.370 -10.651 1.00 86.00 600 THR A N 1
ATOM 4580 C CA . THR A 1 600 ? 2.713 20.502 -11.600 1.00 86.00 600 THR A CA 1
ATOM 4581 C C . THR A 1 600 ? 4.045 20.607 -12.338 1.00 86.00 600 THR A C 1
ATOM 4583 O O . THR A 1 600 ? 4.029 20.847 -13.542 1.00 86.00 600 THR A O 1
ATOM 4586 N N . ALA A 1 601 ? 5.177 20.325 -11.680 1.00 83.75 601 ALA A N 1
ATOM 4587 C CA . ALA A 1 601 ? 6.484 20.234 -12.337 1.00 83.75 601 ALA A CA 1
ATOM 4588 C C . ALA A 1 601 ? 6.565 19.102 -13.386 1.00 83.75 601 ALA A C 1
ATOM 4590 O O . ALA A 1 601 ? 7.255 19.254 -14.391 1.00 83.75 601 ALA A O 1
ATOM 4591 N N . LEU A 1 602 ? 5.841 17.993 -13.180 1.00 81.06 602 LEU A N 1
ATOM 4592 C CA . LEU A 1 602 ? 5.718 16.892 -14.151 1.00 81.06 602 LEU A CA 1
ATOM 4593 C C . LEU A 1 602 ? 4.620 17.118 -15.210 1.00 81.06 602 LEU A C 1
ATOM 4595 O O . LEU A 1 602 ? 4.577 16.389 -16.197 1.00 81.06 602 LEU A O 1
ATOM 4599 N N . GLY A 1 603 ? 3.731 18.099 -15.015 1.00 80.56 603 GLY A N 1
ATOM 4600 C CA . GLY A 1 603 ? 2.622 18.420 -15.922 1.00 80.56 603 GLY A CA 1
ATOM 4601 C C . GLY A 1 603 ? 1.378 17.520 -15.813 1.00 80.56 603 GLY A C 1
ATOM 4602 O O . GLY A 1 603 ? 0.465 17.655 -16.630 1.00 80.56 603 GLY A O 1
ATOM 4603 N N . ASN A 1 604 ? 1.294 16.617 -14.829 1.00 81.62 604 ASN A N 1
ATOM 4604 C CA . ASN A 1 604 ? 0.216 15.623 -14.760 1.00 81.62 604 ASN A CA 1
ATOM 4605 C C . ASN A 1 604 ? -1.092 16.203 -14.174 1.00 81.62 604 ASN A C 1
ATOM 4607 O O . ASN A 1 604 ? -1.300 16.248 -12.960 1.00 81.62 604 ASN A O 1
ATOM 4611 N N . HIS A 1 605 ? -2.004 16.625 -15.055 1.00 84.00 605 HIS A N 1
ATOM 4612 C CA . HIS A 1 605 ? -3.295 17.215 -14.680 1.00 84.00 605 HIS A CA 1
ATOM 4613 C C . HIS A 1 605 ? -4.230 16.306 -13.846 1.00 84.00 605 HIS A C 1
ATOM 4615 O O . HIS A 1 605 ? -4.731 16.783 -12.824 1.00 84.00 605 HIS A O 1
ATOM 4621 N N . PRO A 1 606 ? -4.482 15.022 -14.192 1.00 85.94 606 PRO A N 1
ATOM 4622 C CA . PRO A 1 606 ? -5.405 14.193 -13.411 1.00 85.94 606 PRO A CA 1
ATOM 4623 C C . PRO A 1 606 ? -4.890 13.885 -11.995 1.00 85.94 606 PRO A C 1
ATOM 4625 O O . PRO A 1 606 ? -5.693 13.797 -11.063 1.00 85.94 606 PRO A O 1
ATOM 4628 N N . LEU A 1 607 ? -3.571 13.794 -11.791 1.00 87.06 607 LEU A N 1
ATOM 4629 C CA . LEU A 1 607 ? -2.981 13.674 -10.457 1.00 87.06 607 LEU A CA 1
ATOM 4630 C C . LEU A 1 607 ? -3.175 14.959 -9.639 1.00 87.06 607 LEU A C 1
ATOM 4632 O O . LEU A 1 607 ? -3.528 14.879 -8.463 1.00 87.06 607 LEU A O 1
ATOM 4636 N N . ILE A 1 608 ? -3.029 16.138 -10.257 1.00 88.75 608 ILE A N 1
ATOM 4637 C CA . ILE A 1 608 ? -3.315 17.431 -9.612 1.00 88.75 608 ILE A CA 1
ATOM 4638 C C . ILE A 1 608 ? -4.790 17.511 -9.192 1.00 88.75 608 ILE A C 1
ATOM 4640 O O . ILE A 1 608 ? -5.067 17.847 -8.040 1.00 88.75 608 ILE A O 1
ATOM 4644 N N . GLU A 1 609 ? -5.741 17.143 -10.061 1.00 88.88 609 GLU A N 1
ATOM 4645 C CA . GLU A 1 609 ? -7.161 17.067 -9.682 1.00 88.88 609 GLU A CA 1
ATOM 4646 C C . GLU A 1 609 ? -7.394 16.102 -8.510 1.00 88.88 609 GLU A C 1
ATOM 4648 O O . GLU A 1 609 ? -8.183 16.388 -7.606 1.00 88.88 609 GLU A O 1
ATOM 4653 N N . HIS A 1 610 ? -6.728 14.944 -8.510 1.00 89.25 610 HIS A N 1
ATOM 4654 C CA . HIS A 1 610 ? -6.878 13.962 -7.443 1.00 89.25 610 HIS A CA 1
ATOM 4655 C C . HIS A 1 610 ? -6.335 14.490 -6.105 1.00 89.25 610 HIS A C 1
ATOM 4657 O O . HIS A 1 610 ? -7.001 14.328 -5.080 1.00 89.25 610 HIS A O 1
ATOM 4663 N N . ILE A 1 611 ? -5.201 15.200 -6.116 1.00 88.88 611 ILE A N 1
ATOM 4664 C CA . ILE A 1 611 ? -4.636 15.867 -4.932 1.00 88.88 611 ILE A CA 1
ATOM 4665 C C . ILE A 1 611 ? -5.548 17.010 -4.453 1.00 88.88 611 ILE A C 1
ATOM 4667 O O . ILE A 1 611 ? -5.764 17.153 -3.252 1.00 88.88 611 ILE A O 1
ATOM 4671 N N . GLN A 1 612 ? -6.157 17.784 -5.356 1.00 88.81 612 GLN A N 1
ATOM 4672 C CA . GLN A 1 612 ? -7.135 18.819 -4.990 1.00 88.81 612 GLN A CA 1
ATOM 4673 C C . GLN A 1 612 ? -8.397 18.220 -4.346 1.00 88.81 612 GLN A C 1
ATOM 4675 O O . GLN A 1 612 ? -8.851 18.705 -3.308 1.00 88.81 612 GLN A O 1
ATOM 4680 N N . ARG A 1 613 ? -8.926 17.113 -4.888 1.00 89.50 613 ARG A N 1
ATOM 4681 C CA . ARG A 1 613 ? -10.025 16.350 -4.262 1.00 89.50 613 ARG A CA 1
ATOM 4682 C C . ARG A 1 613 ? -9.624 15.790 -2.891 1.00 89.50 613 ARG A C 1
ATOM 4684 O O . ARG A 1 613 ? -10.452 15.770 -1.985 1.00 89.50 613 ARG A O 1
ATOM 4691 N N . ALA A 1 614 ? -8.368 15.380 -2.716 1.00 88.50 614 ALA A N 1
ATOM 4692 C CA . ALA A 1 614 ? -7.829 14.904 -1.442 1.00 88.50 614 ALA A CA 1
ATOM 4693 C C . ALA A 1 614 ? -7.664 16.031 -0.399 1.00 88.50 614 ALA A C 1
ATOM 4695 O O . ALA A 1 614 ? -7.972 15.823 0.773 1.00 88.50 614 ALA A O 1
ATOM 4696 N N . LEU A 1 615 ? -7.262 17.236 -0.819 1.00 89.00 615 LEU A N 1
ATOM 4697 C CA . LEU A 1 615 ? -7.210 18.433 0.032 1.00 89.00 615 LEU A CA 1
ATOM 4698 C C . LEU A 1 615 ? -8.609 18.841 0.527 1.00 89.00 615 LEU A C 1
ATOM 4700 O O . LEU A 1 615 ? -8.783 19.061 1.722 1.00 89.00 615 LEU A O 1
ATOM 4704 N N . LEU A 1 616 ? -9.617 18.848 -0.354 1.00 88.69 616 LEU A N 1
ATOM 4705 C CA . LEU A 1 616 ? -11.025 19.045 0.032 1.00 88.69 616 LEU A CA 1
ATOM 4706 C C . LEU A 1 616 ? -11.546 17.906 0.931 1.00 88.69 616 LEU A C 1
ATOM 4708 O O . LEU A 1 616 ? -12.380 18.125 1.806 1.00 88.69 616 LEU A O 1
ATOM 4712 N N . GLY A 1 617 ? -11.035 16.684 0.748 1.00 86.25 617 GLY A N 1
ATOM 4713 C CA . GLY A 1 617 ? -11.312 15.542 1.620 1.00 86.25 617 GLY A CA 1
ATOM 4714 C C . GLY A 1 617 ? -10.841 15.758 3.061 1.00 86.25 617 GLY A C 1
ATOM 4715 O O . GLY A 1 617 ? -11.599 15.468 3.987 1.00 86.25 617 GLY A O 1
ATOM 4716 N N . LEU A 1 618 ? -9.645 16.327 3.256 1.00 86.00 618 LEU A N 1
ATOM 4717 C CA . LEU A 1 618 ? -9.104 16.639 4.586 1.00 86.00 618 LEU A CA 1
ATOM 4718 C C . LEU A 1 618 ? -9.969 17.646 5.353 1.00 86.00 618 LEU A C 1
ATOM 4720 O O . LEU A 1 618 ? -10.160 17.481 6.556 1.00 86.00 618 LEU A O 1
ATOM 4724 N N . GLU A 1 619 ? -10.529 18.649 4.672 1.00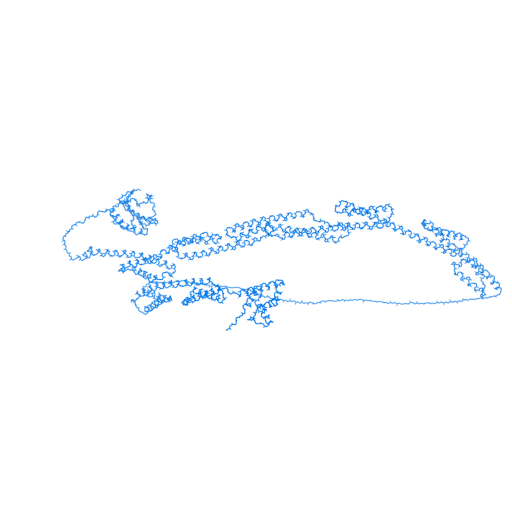 81.19 619 GLU A N 1
ATOM 4725 C CA . GLU A 1 619 ? -11.441 19.635 5.281 1.00 81.19 619 GLU A CA 1
ATOM 4726 C C . GLU A 1 619 ? -12.780 19.002 5.720 1.00 81.19 619 GLU A C 1
ATOM 4728 O O . GLU A 1 619 ? -13.452 19.518 6.609 1.00 81.19 619 GLU A O 1
ATOM 4733 N N . LEU A 1 620 ? -13.124 17.830 5.171 1.00 82.88 620 LEU A N 1
ATOM 4734 C CA . LEU A 1 620 ? -14.254 16.983 5.576 1.00 82.88 620 LEU A CA 1
ATOM 4735 C C . LEU A 1 620 ? -13.843 15.819 6.506 1.00 82.88 620 LEU A C 1
ATOM 4737 O O . LEU A 1 620 ? -14.604 14.862 6.665 1.00 82.88 620 LEU A O 1
ATOM 4741 N N . GLY A 1 621 ? -12.636 15.853 7.083 1.00 76.75 621 GLY A N 1
ATOM 4742 C CA . GLY A 1 621 ? -12.127 14.813 7.988 1.00 76.75 621 GLY A CA 1
ATOM 4743 C C . GLY A 1 621 ? -11.825 13.462 7.324 1.00 76.75 621 GLY A C 1
ATOM 4744 O O . GLY A 1 621 ? -11.691 12.455 8.016 1.00 76.75 621 GLY A O 1
ATOM 4745 N N . ARG A 1 622 ? -11.731 13.407 5.988 1.00 81.31 622 ARG A N 1
ATOM 4746 C CA . ARG A 1 622 ? -11.380 12.195 5.230 1.00 81.31 622 ARG A CA 1
ATOM 4747 C C . ARG A 1 622 ? -9.893 12.202 4.907 1.00 81.31 622 ARG A C 1
ATOM 4749 O O . ARG A 1 622 ? -9.429 13.016 4.111 1.00 81.31 622 ARG A O 1
ATOM 4756 N N . TYR A 1 623 ? -9.152 11.276 5.503 1.00 81.81 623 TYR A N 1
ATOM 4757 C CA . TYR A 1 623 ? -7.710 11.190 5.312 1.00 81.81 623 TYR A CA 1
ATOM 4758 C C . TYR A 1 623 ? -7.340 10.394 4.045 1.00 81.81 623 TYR A C 1
ATOM 4760 O O . TYR A 1 623 ? -7.843 9.285 3.872 1.00 81.81 623 TYR A O 1
ATOM 4768 N N . PRO A 1 624 ? -6.486 10.936 3.155 1.00 83.62 624 PRO A N 1
ATOM 4769 C CA . PRO A 1 624 ? -6.097 10.285 1.906 1.00 83.62 624 PRO A CA 1
ATOM 4770 C C . PRO A 1 624 ? -4.727 9.584 1.996 1.00 83.62 624 PRO A C 1
ATOM 4772 O O . PRO A 1 624 ? -3.792 10.088 2.624 1.00 83.62 624 PRO A O 1
ATOM 4775 N N . ASP A 1 625 ? -4.576 8.459 1.294 1.00 81.12 625 ASP A N 1
ATOM 4776 C CA . ASP A 1 625 ? -3.342 7.662 1.288 1.00 81.12 625 ASP A CA 1
ATOM 4777 C C . ASP A 1 625 ? -2.198 8.345 0.522 1.00 81.12 625 ASP A C 1
ATOM 4779 O O . ASP A 1 625 ? -2.051 8.189 -0.693 1.00 81.12 625 ASP A O 1
ATOM 4783 N N . LEU A 1 626 ? -1.303 9.029 1.243 1.00 82.44 626 LEU A N 1
ATOM 4784 C CA . LEU A 1 626 ? -0.085 9.625 0.667 1.00 82.44 626 LEU A CA 1
ATOM 4785 C C . LEU A 1 626 ? 0.763 8.624 -0.142 1.00 82.44 626 LEU A C 1
ATOM 4787 O O . LEU A 1 626 ? 1.431 9.021 -1.097 1.00 82.44 626 LEU A O 1
ATOM 4791 N N . ALA A 1 627 ? 0.734 7.337 0.218 1.00 84.75 627 ALA A N 1
ATOM 4792 C CA . ALA A 1 627 ? 1.454 6.284 -0.492 1.00 84.75 627 ALA A CA 1
ATOM 4793 C C . ALA A 1 627 ? 0.988 6.127 -1.952 1.00 84.75 627 ALA A C 1
ATOM 4795 O O . ALA A 1 627 ? 1.828 5.925 -2.827 1.00 84.75 627 ALA A O 1
ATOM 4796 N N . GLN A 1 628 ? -0.314 6.284 -2.226 1.00 87.19 628 GLN A N 1
ATOM 4797 C CA . GLN A 1 628 ? -0.872 6.178 -3.579 1.00 87.19 628 GLN A CA 1
ATOM 4798 C C . GLN A 1 628 ? -0.403 7.349 -4.459 1.00 87.19 628 GLN A C 1
ATOM 4800 O O . GLN A 1 628 ? 0.098 7.133 -5.561 1.00 87.19 628 GLN A O 1
ATOM 4805 N N . PHE A 1 629 ? -0.443 8.581 -3.936 1.00 86.75 629 PHE A N 1
ATOM 4806 C CA . PHE A 1 629 ? 0.070 9.769 -4.634 1.00 86.75 629 PHE A CA 1
ATOM 4807 C C . PHE A 1 629 ? 1.575 9.687 -4.914 1.00 86.75 629 PHE A C 1
ATOM 4809 O O . PHE A 1 629 ? 2.024 10.036 -6.004 1.00 86.75 629 PHE A O 1
ATOM 4816 N N . GLN A 1 630 ? 2.365 9.185 -3.960 1.00 88.00 630 GLN A N 1
ATOM 4817 C CA . GLN A 1 630 ? 3.795 8.966 -4.182 1.00 88.00 630 GLN A CA 1
ATOM 4818 C C . GLN A 1 630 ? 4.076 7.839 -5.185 1.00 88.00 630 GLN A C 1
ATOM 4820 O O . GLN A 1 630 ? 5.048 7.932 -5.930 1.00 88.00 630 GLN A O 1
ATOM 4825 N N . ALA A 1 631 ? 3.272 6.771 -5.207 1.00 88.12 631 ALA A N 1
ATOM 4826 C CA . ALA A 1 631 ? 3.396 5.709 -6.204 1.00 88.12 631 ALA A CA 1
ATOM 4827 C C . ALA A 1 631 ? 3.102 6.243 -7.615 1.00 88.12 631 ALA A C 1
ATOM 4829 O O . ALA A 1 631 ? 3.906 6.017 -8.515 1.00 88.12 631 ALA A O 1
ATOM 4830 N N . ALA A 1 632 ? 2.041 7.043 -7.775 1.00 87.44 632 ALA A N 1
ATOM 4831 C CA . ALA A 1 632 ? 1.736 7.728 -9.029 1.00 87.44 632 ALA A CA 1
ATOM 4832 C C . ALA A 1 632 ? 2.892 8.643 -9.479 1.00 87.44 632 ALA A C 1
ATOM 4834 O O . ALA A 1 632 ? 3.380 8.493 -10.593 1.00 87.44 632 ALA A O 1
ATOM 4835 N N . LEU A 1 633 ? 3.423 9.516 -8.609 1.00 87.94 633 LEU A N 1
ATOM 4836 C CA . LEU A 1 633 ? 4.579 10.365 -8.957 1.00 87.94 633 LEU A CA 1
ATOM 4837 C C . LEU A 1 633 ? 5.835 9.569 -9.352 1.00 87.94 633 LEU A C 1
ATOM 4839 O O . LEU A 1 633 ? 6.611 10.042 -10.181 1.00 87.94 633 LEU A O 1
ATOM 4843 N N . ARG A 1 634 ? 6.069 8.386 -8.765 1.00 87.25 634 ARG A N 1
ATOM 4844 C CA . ARG A 1 634 ? 7.174 7.499 -9.174 1.00 87.25 634 ARG A CA 1
ATOM 4845 C C . ARG A 1 634 ? 6.909 6.899 -10.552 1.00 87.25 634 ARG A C 1
ATOM 4847 O O . ARG A 1 634 ? 7.762 7.033 -11.419 1.00 87.25 634 ARG A O 1
ATOM 4854 N N . GLN A 1 635 ? 5.716 6.350 -10.778 1.00 89.50 635 GLN A N 1
ATOM 4855 C CA . GLN A 1 635 ? 5.309 5.785 -12.066 1.00 89.50 635 GLN A CA 1
ATOM 4856 C C . GLN A 1 635 ? 5.386 6.817 -13.205 1.00 89.50 635 GLN A C 1
ATOM 4858 O O . GLN A 1 635 ? 5.892 6.502 -14.276 1.00 89.50 635 GLN A O 1
ATOM 4863 N N . GLU A 1 636 ? 4.960 8.059 -12.970 1.00 86.50 636 GLU A N 1
ATOM 4864 C CA . GLU A 1 636 ? 5.043 9.157 -13.945 1.00 86.50 636 GLU A CA 1
ATOM 4865 C C . GLU A 1 636 ? 6.498 9.561 -14.246 1.00 86.50 636 GLU A C 1
ATOM 4867 O O . GLU A 1 636 ? 6.866 9.759 -15.403 1.00 86.50 636 GLU A O 1
ATOM 4872 N N . ARG A 1 637 ? 7.368 9.619 -13.225 1.00 85.00 637 ARG A N 1
ATOM 4873 C CA . ARG A 1 637 ? 8.816 9.847 -13.408 1.00 85.00 637 ARG A CA 1
ATOM 4874 C C . ARG A 1 637 ? 9.492 8.696 -14.152 1.00 85.00 637 ARG A C 1
ATOM 4876 O O . ARG A 1 637 ? 10.374 8.931 -14.973 1.00 85.00 637 ARG A O 1
ATOM 4883 N N . GLU A 1 638 ? 9.087 7.460 -13.880 1.00 87.00 638 GLU A N 1
ATOM 4884 C CA . GLU A 1 638 ? 9.577 6.265 -14.567 1.00 87.00 638 GLU A CA 1
ATOM 4885 C C . GLU A 1 638 ? 9.102 6.218 -16.025 1.00 87.00 638 GLU A C 1
ATOM 4887 O O . GLU A 1 638 ? 9.903 5.885 -16.897 1.00 87.00 638 GLU A O 1
ATOM 4892 N N . ALA A 1 639 ? 7.863 6.634 -16.311 1.00 86.69 639 ALA A N 1
ATOM 4893 C CA . ALA A 1 639 ? 7.341 6.793 -17.667 1.00 86.69 639 ALA A CA 1
ATOM 4894 C C . ALA A 1 639 ? 8.114 7.870 -18.445 1.00 86.69 639 ALA A C 1
ATOM 4896 O O . ALA A 1 639 ? 8.685 7.562 -19.488 1.00 86.69 639 ALA A O 1
ATOM 4897 N N . GLN A 1 640 ? 8.264 9.085 -17.901 1.00 84.69 640 GLN A N 1
ATOM 4898 C CA . GLN A 1 640 ? 9.060 10.146 -18.542 1.00 84.69 640 GLN A CA 1
ATOM 4899 C C . GLN A 1 640 ? 10.534 9.744 -18.734 1.00 84.69 640 GLN A C 1
ATOM 4901 O O . GLN A 1 640 ? 11.159 10.121 -19.725 1.00 84.69 640 GLN A O 1
ATOM 4906 N N . ARG A 1 641 ? 11.105 8.944 -17.821 1.00 85.44 641 ARG A N 1
ATOM 4907 C CA . ARG A 1 641 ? 12.452 8.369 -17.979 1.00 85.44 641 ARG A CA 1
ATOM 4908 C C . ARG A 1 641 ? 12.507 7.327 -19.099 1.00 85.44 641 ARG A C 1
ATOM 4910 O O . ARG A 1 641 ? 13.511 7.270 -19.804 1.00 85.44 641 ARG A O 1
ATOM 4917 N N . GLN A 1 642 ? 11.469 6.509 -19.275 1.00 88.50 642 GLN A N 1
ATOM 4918 C CA . GLN A 1 642 ? 11.370 5.553 -20.384 1.00 88.50 642 GLN A CA 1
ATOM 4919 C C . GLN A 1 642 ? 11.212 6.279 -21.726 1.00 88.50 642 GLN A C 1
ATOM 4921 O O . GLN A 1 642 ? 11.977 5.996 -22.643 1.00 88.50 642 GLN A O 1
ATOM 4926 N N . GLU A 1 643 ? 10.337 7.286 -21.806 1.00 87.88 643 GLU A N 1
ATOM 4927 C CA . GLU A 1 643 ? 10.178 8.152 -22.982 1.00 87.88 643 GLU A CA 1
ATOM 4928 C C . GLU A 1 643 ? 11.500 8.828 -23.375 1.00 87.88 643 GLU A C 1
ATOM 4930 O O . GLU A 1 643 ? 11.918 8.729 -24.526 1.00 87.88 643 GLU A O 1
ATOM 4935 N N . GLN A 1 644 ? 12.221 9.431 -22.419 1.00 87.31 644 GLN A N 1
ATOM 4936 C CA . GLN A 1 644 ? 13.538 10.035 -22.671 1.00 87.31 644 GLN A CA 1
ATOM 4937 C C . GLN A 1 644 ? 14.598 9.000 -23.085 1.00 87.31 644 GLN A C 1
ATOM 4939 O O . GLN A 1 644 ? 15.461 9.305 -23.905 1.00 87.31 644 GLN A O 1
ATOM 4944 N N . LEU A 1 645 ? 14.549 7.768 -22.561 1.00 89.38 645 LEU A N 1
ATOM 4945 C CA . LEU A 1 645 ? 15.441 6.685 -22.993 1.00 89.38 645 LEU A CA 1
ATOM 4946 C C . LEU A 1 645 ? 15.116 6.185 -24.406 1.00 89.38 645 LEU A C 1
ATOM 4948 O O . LEU A 1 645 ? 16.039 5.813 -25.129 1.00 89.38 645 LEU A O 1
ATOM 4952 N N . ASP A 1 646 ? 13.847 6.155 -24.805 1.00 87.50 646 ASP A N 1
ATOM 4953 C CA . ASP A 1 646 ? 13.425 5.724 -26.140 1.00 87.50 646 ASP A CA 1
ATOM 4954 C C . ASP A 1 646 ? 13.622 6.825 -27.193 1.00 87.50 646 ASP A C 1
ATOM 4956 O O . ASP A 1 646 ? 14.080 6.532 -28.300 1.00 87.50 646 ASP A O 1
ATOM 4960 N N . GLU A 1 647 ? 13.421 8.097 -26.834 1.00 88.38 647 GLU A N 1
ATOM 4961 C CA . GLU A 1 647 ? 13.857 9.245 -27.637 1.00 88.38 647 GLU A CA 1
ATOM 4962 C C . GLU A 1 647 ? 15.384 9.242 -27.810 1.00 88.38 647 GLU A C 1
ATOM 4964 O O . GLU A 1 647 ? 15.869 9.359 -28.936 1.00 88.38 647 GLU A O 1
ATOM 4969 N N . LEU A 1 648 ? 16.157 8.995 -26.743 1.00 90.50 648 LEU A N 1
ATOM 4970 C CA . LEU A 1 648 ? 17.616 8.879 -26.835 1.00 90.50 648 LEU A CA 1
ATOM 4971 C C . LEU A 1 648 ? 18.047 7.717 -27.738 1.00 90.50 648 LEU A C 1
ATOM 4973 O O . LEU A 1 648 ? 18.929 7.906 -28.573 1.00 90.50 648 LEU A O 1
ATOM 4977 N N . LYS A 1 649 ? 17.428 6.530 -27.626 1.00 88.44 649 LYS A N 1
ATOM 4978 C CA . LYS A 1 649 ? 17.695 5.395 -28.536 1.00 88.44 649 LYS A CA 1
ATOM 4979 C C . LYS A 1 649 ? 17.406 5.771 -29.989 1.00 88.44 649 LYS A C 1
ATOM 4981 O O . LYS A 1 649 ? 18.219 5.464 -30.856 1.00 88.44 649 LYS A O 1
ATOM 4986 N N . ARG A 1 650 ? 16.279 6.440 -30.252 1.00 87.75 650 ARG A N 1
ATOM 4987 C CA . ARG A 1 650 ? 15.874 6.879 -31.594 1.00 87.75 650 ARG A CA 1
ATOM 4988 C C . ARG A 1 650 ? 16.861 7.889 -32.181 1.00 87.75 650 ARG A C 1
ATOM 4990 O O . ARG A 1 650 ? 17.312 7.703 -33.309 1.00 87.75 650 ARG A O 1
ATOM 4997 N N . LEU A 1 651 ? 17.228 8.918 -31.416 1.00 88.12 651 LEU A N 1
ATOM 4998 C CA . LEU A 1 651 ? 18.207 9.922 -31.838 1.00 88.12 651 LEU A CA 1
ATOM 4999 C C . LEU A 1 651 ? 19.595 9.299 -32.042 1.00 88.12 651 LEU A C 1
ATOM 5001 O O . LEU A 1 651 ? 20.232 9.578 -33.049 1.00 88.12 651 LEU A O 1
ATOM 5005 N N . ALA A 1 652 ? 20.037 8.400 -31.158 1.00 86.19 652 ALA A N 1
ATOM 5006 C CA . ALA A 1 652 ? 21.316 7.699 -31.297 1.00 86.19 652 ALA A CA 1
ATOM 5007 C C . ALA A 1 652 ? 21.363 6.747 -32.509 1.00 86.19 652 ALA A C 1
ATOM 5009 O O . ALA A 1 652 ? 22.418 6.590 -33.117 1.00 86.19 652 ALA A O 1
ATOM 5010 N N . GLN A 1 653 ? 20.237 6.131 -32.886 1.00 84.56 653 GLN A N 1
ATOM 5011 C CA . GLN A 1 653 ? 20.146 5.308 -34.098 1.00 84.56 653 GLN A CA 1
ATOM 5012 C C . GLN A 1 653 ? 20.262 6.152 -35.372 1.00 84.56 653 GLN A C 1
ATOM 5014 O O . GLN A 1 653 ? 21.019 5.781 -36.264 1.00 84.56 653 GLN A O 1
ATOM 5019 N N . ALA A 1 654 ? 19.577 7.297 -35.443 1.00 81.50 654 ALA A N 1
ATOM 5020 C CA . ALA A 1 654 ? 19.690 8.208 -36.584 1.00 81.50 654 ALA A CA 1
ATOM 5021 C C . ALA A 1 654 ? 21.072 8.899 -36.649 1.00 81.50 654 ALA A C 1
ATOM 5023 O O . ALA A 1 654 ? 21.655 9.035 -37.725 1.00 81.50 654 ALA A O 1
ATOM 5024 N N . ALA A 1 655 ? 21.651 9.250 -35.494 1.00 83.31 655 ALA A N 1
ATOM 5025 C CA . ALA A 1 655 ? 22.993 9.826 -35.375 1.00 83.31 655 ALA A CA 1
ATOM 5026 C C . ALA A 1 655 ? 24.103 8.925 -35.945 1.00 83.31 655 ALA A C 1
ATOM 5028 O O . ALA A 1 655 ? 25.097 9.432 -36.464 1.00 83.31 655 ALA A O 1
ATOM 5029 N N . ALA A 1 656 ? 23.924 7.600 -35.899 1.00 80.88 656 ALA A N 1
ATOM 5030 C CA . ALA A 1 656 ? 24.895 6.620 -36.389 1.00 80.88 656 ALA A CA 1
ATOM 5031 C C . ALA A 1 656 ? 25.136 6.676 -37.917 1.00 80.88 656 ALA A C 1
ATOM 5033 O O . ALA A 1 656 ? 26.003 5.971 -38.431 1.00 80.88 656 ALA A O 1
ATOM 5034 N N . HIS A 1 657 ? 24.389 7.501 -38.660 1.00 78.56 657 HIS A N 1
ATOM 5035 C CA . HIS A 1 657 ? 24.637 7.773 -40.079 1.00 78.56 657 HIS A CA 1
ATOM 5036 C C . HIS A 1 657 ? 25.609 8.940 -40.323 1.00 78.56 657 HIS A C 1
ATOM 5038 O O . HIS A 1 657 ? 26.223 8.990 -41.385 1.00 78.56 657 HIS A O 1
ATOM 5044 N N . PHE A 1 658 ? 25.795 9.828 -39.340 1.00 77.31 658 PHE A N 1
ATOM 5045 C CA . PHE A 1 658 ? 26.575 11.074 -39.443 1.00 77.31 658 PHE A CA 1
ATOM 5046 C C . PHE A 1 658 ? 27.901 11.011 -38.662 1.00 77.31 658 PHE A C 1
ATOM 5048 O O . PHE A 1 658 ? 28.483 12.024 -38.286 1.00 77.31 658 PHE A O 1
ATOM 5055 N N . GLU A 1 659 ? 28.388 9.799 -38.375 1.00 69.06 659 GLU A N 1
ATOM 5056 C CA . GLU A 1 659 ? 29.530 9.550 -37.483 1.00 69.06 659 GLU A CA 1
ATOM 5057 C C . GLU A 1 659 ? 30.860 10.186 -37.931 1.00 69.06 659 GLU A C 1
ATOM 5059 O O . GLU A 1 659 ? 31.763 10.296 -37.097 1.00 69.06 659 GLU A O 1
ATOM 5064 N N . GLY A 1 660 ? 30.988 10.545 -39.215 1.00 66.94 660 GLY A N 1
ATOM 5065 C CA . GLY A 1 660 ? 32.195 11.116 -39.824 1.00 66.94 660 GLY A CA 1
ATOM 5066 C C . GLY A 1 660 ? 32.230 12.647 -39.907 1.00 66.94 660 GLY A C 1
ATOM 5067 O O . GLY A 1 660 ? 33.293 13.198 -40.184 1.00 66.94 660 GLY A O 1
ATOM 5068 N N . ASP A 1 661 ? 31.111 13.331 -39.653 1.00 70.19 661 ASP A N 1
ATOM 5069 C CA . ASP A 1 661 ? 31.010 14.787 -39.792 1.00 70.19 661 ASP A CA 1
ATOM 5070 C C . ASP A 1 661 ? 31.334 15.506 -38.474 1.00 70.19 661 ASP A C 1
ATOM 5072 O O . ASP A 1 661 ? 30.968 15.045 -37.390 1.00 70.19 661 ASP A O 1
ATOM 5076 N N . GLY A 1 662 ? 31.955 16.690 -38.543 1.00 72.81 662 GLY A N 1
ATOM 5077 C CA . GLY A 1 662 ? 32.314 17.473 -37.347 1.00 72.81 662 GLY A CA 1
ATOM 5078 C C . GLY A 1 662 ? 31.108 17.804 -36.454 1.00 72.81 662 GLY A C 1
ATOM 5079 O O . GLY A 1 662 ? 31.151 17.601 -35.242 1.00 72.81 662 GLY A O 1
ATOM 5080 N N . ARG A 1 663 ? 29.982 18.195 -37.065 1.00 75.44 663 ARG A N 1
ATOM 5081 C CA . ARG A 1 663 ? 28.688 18.405 -36.383 1.00 75.44 663 ARG A CA 1
ATOM 5082 C C . ARG A 1 663 ? 28.098 17.105 -35.808 1.00 75.44 663 ARG A C 1
ATOM 5084 O O . ARG A 1 663 ? 27.412 17.131 -34.789 1.00 75.44 663 ARG A O 1
ATOM 5091 N N . GLY A 1 664 ? 28.410 15.953 -36.404 1.00 79.88 664 GLY A N 1
ATOM 5092 C CA . GLY A 1 664 ? 28.064 14.637 -35.861 1.00 79.88 664 GLY A CA 1
ATOM 5093 C C . GLY A 1 664 ? 28.798 14.321 -34.551 1.00 79.88 664 GLY A C 1
ATOM 5094 O O . GLY A 1 664 ? 28.233 13.672 -33.670 1.00 79.88 664 GLY A O 1
ATOM 5095 N N . ALA A 1 665 ? 30.021 14.833 -34.365 1.00 81.12 665 ALA A N 1
ATOM 5096 C CA . ALA A 1 665 ? 30.748 14.719 -33.098 1.00 81.12 665 ALA A CA 1
ATOM 5097 C C . ALA A 1 665 ? 30.115 15.569 -31.977 1.00 81.12 665 ALA A C 1
ATOM 5099 O O . ALA A 1 665 ? 29.995 15.092 -30.847 1.00 81.12 665 ALA A O 1
ATOM 5100 N N . GLU A 1 666 ? 29.637 16.780 -32.286 1.00 85.88 666 GLU A N 1
ATOM 5101 C CA . GLU A 1 666 ? 28.867 17.611 -31.343 1.00 85.88 666 GLU A CA 1
ATOM 5102 C C . GLU A 1 666 ? 27.564 16.918 -30.919 1.00 85.88 666 GLU A C 1
ATOM 5104 O O . GLU A 1 666 ? 27.239 16.847 -29.732 1.00 85.88 666 GLU A O 1
ATOM 5109 N N . LEU A 1 667 ? 26.843 16.331 -31.879 1.00 87.44 667 LEU A N 1
ATOM 5110 C CA . LEU A 1 667 ? 25.606 15.599 -31.612 1.00 87.44 667 LEU A CA 1
ATOM 5111 C C . LEU A 1 667 ? 25.855 14.334 -30.770 1.00 87.44 667 LEU A C 1
ATOM 5113 O O . LEU A 1 667 ? 25.105 14.068 -29.828 1.00 87.44 667 LEU A O 1
ATOM 5117 N N . LYS A 1 668 ? 26.945 13.594 -31.026 1.00 86.19 668 LYS A N 1
ATOM 5118 C CA . LYS A 1 668 ? 27.400 12.486 -30.163 1.00 86.19 668 LYS A CA 1
ATOM 5119 C C . LYS A 1 668 ? 27.668 12.946 -28.726 1.00 86.19 668 LYS A C 1
ATOM 5121 O O . LYS A 1 668 ? 27.254 12.254 -27.796 1.00 86.19 668 LYS A O 1
ATOM 5126 N N . ALA A 1 669 ? 28.313 14.099 -28.534 1.00 87.38 669 ALA A N 1
ATOM 5127 C CA . ALA A 1 669 ? 28.558 14.658 -27.203 1.00 87.38 669 ALA A CA 1
ATOM 5128 C C . ALA A 1 669 ? 27.242 15.016 -26.488 1.00 87.38 669 ALA A C 1
ATOM 5130 O O . ALA A 1 669 ? 27.024 14.587 -25.358 1.00 87.38 669 ALA A O 1
ATOM 5131 N N . LEU A 1 670 ? 26.307 15.691 -27.167 1.00 89.00 670 LEU A N 1
ATOM 5132 C CA . LEU A 1 670 ? 24.993 16.034 -26.601 1.00 89.00 670 LEU A CA 1
ATOM 5133 C C . LEU A 1 670 ? 24.154 14.802 -26.214 1.00 89.00 670 LEU A C 1
ATOM 5135 O O . LEU A 1 670 ? 23.424 14.846 -25.219 1.00 89.00 670 LEU A O 1
ATOM 5139 N N . LEU A 1 671 ? 24.267 13.697 -26.960 1.00 89.25 671 LEU A N 1
ATOM 5140 C CA . LEU A 1 671 ? 23.629 12.422 -26.615 1.00 89.25 671 LEU A CA 1
ATOM 5141 C C . LEU A 1 671 ? 24.331 11.689 -25.459 1.00 89.25 671 LEU A C 1
ATOM 5143 O O . LEU A 1 671 ? 23.655 11.005 -24.686 1.00 89.25 671 LEU A O 1
ATOM 5147 N N . ALA A 1 672 ? 25.649 11.843 -25.294 1.00 88.12 672 ALA A N 1
ATOM 5148 C CA . ALA A 1 672 ? 26.369 11.353 -24.118 1.00 88.12 672 ALA A CA 1
ATOM 5149 C C . ALA A 1 672 ? 25.946 12.123 -22.853 1.00 88.12 672 ALA A C 1
ATOM 5151 O O . ALA A 1 672 ? 25.492 11.505 -21.889 1.00 88.12 672 ALA A O 1
ATOM 5152 N N . ASP A 1 673 ? 25.950 13.457 -22.907 1.00 88.94 673 ASP A N 1
ATOM 5153 C CA . ASP A 1 673 ? 25.431 14.353 -21.865 1.00 88.94 673 ASP A CA 1
ATOM 5154 C C . ASP A 1 673 ? 23.986 14.011 -21.463 1.00 88.94 673 ASP A C 1
ATOM 5156 O O . ASP A 1 673 ? 23.655 13.925 -20.278 1.00 88.94 673 ASP A O 1
ATOM 5160 N N . ALA A 1 674 ? 23.107 13.793 -22.450 1.00 88.31 674 ALA A N 1
ATOM 5161 C CA . ALA A 1 674 ? 21.729 13.370 -22.207 1.00 88.31 674 ALA A CA 1
ATOM 5162 C C . ALA A 1 674 ? 21.673 12.013 -21.484 1.00 88.31 674 ALA A C 1
ATOM 5164 O O . ALA A 1 674 ? 20.928 11.848 -20.516 1.00 88.31 674 ALA A O 1
ATOM 5165 N N . ARG A 1 675 ? 22.495 11.048 -21.915 1.00 88.50 675 ARG A N 1
ATOM 5166 C CA . ARG A 1 675 ? 22.579 9.708 -21.324 1.00 88.50 675 ARG A CA 1
ATOM 5167 C C . ARG A 1 675 ? 23.099 9.728 -19.885 1.00 88.50 675 ARG A C 1
ATOM 5169 O O . ARG A 1 675 ? 22.666 8.894 -19.088 1.00 88.50 675 ARG A O 1
ATOM 5176 N N . GLU A 1 676 ? 24.010 10.629 -19.535 1.00 88.50 676 GLU A N 1
ATOM 5177 C CA . GLU A 1 676 ? 24.493 10.783 -18.157 1.00 88.50 676 GLU A CA 1
ATOM 5178 C C . GLU A 1 676 ? 23.431 11.420 -17.252 1.00 88.50 676 GLU A C 1
ATOM 5180 O O . GLU A 1 676 ? 23.133 10.872 -16.188 1.00 88.50 676 GLU A O 1
ATOM 5185 N N . ARG A 1 677 ? 22.759 12.486 -17.708 1.00 85.56 677 ARG A N 1
ATOM 5186 C CA . ARG A 1 677 ? 21.673 13.143 -16.951 1.00 85.56 677 ARG A CA 1
ATOM 5187 C C . ARG A 1 677 ? 20.494 12.200 -16.693 1.00 85.56 677 ARG A C 1
ATOM 5189 O O . ARG A 1 677 ? 20.055 12.068 -15.552 1.00 85.56 677 ARG A O 1
ATOM 5196 N N . ILE A 1 678 ? 20.068 11.430 -17.700 1.00 86.38 678 ILE A N 1
ATOM 5197 C CA . ILE A 1 678 ? 19.022 10.401 -17.540 1.00 86.38 678 ILE A CA 1
ATOM 5198 C C . ILE A 1 678 ? 19.458 9.299 -16.563 1.00 86.38 678 ILE A C 1
ATOM 5200 O O . ILE A 1 678 ? 18.625 8.774 -15.822 1.00 86.38 678 ILE A O 1
ATOM 5204 N N . GLN A 1 679 ? 20.747 8.937 -16.517 1.00 83.31 679 GLN A N 1
ATOM 5205 C CA . GLN A 1 679 ? 21.252 7.982 -15.525 1.00 83.31 679 GLN A CA 1
ATOM 5206 C C . GLN A 1 679 ? 21.179 8.551 -14.104 1.00 83.31 679 GLN A C 1
ATOM 5208 O O . GLN A 1 679 ? 20.626 7.869 -13.235 1.00 83.31 679 GLN A O 1
ATOM 5213 N N . ALA A 1 680 ? 21.630 9.796 -13.905 1.00 82.56 680 ALA A N 1
ATOM 5214 C CA . ALA A 1 680 ? 21.522 10.539 -12.646 1.00 82.56 680 ALA A CA 1
ATOM 5215 C C . ALA A 1 680 ? 20.065 10.785 -12.196 1.00 82.56 680 ALA A C 1
ATOM 5217 O O . ALA A 1 680 ? 19.806 10.934 -11.005 1.00 82.56 680 ALA A O 1
ATOM 5218 N N . GLY A 1 681 ? 19.107 10.760 -13.130 1.00 74.00 681 GLY A N 1
ATOM 5219 C CA . GLY A 1 681 ? 17.682 10.995 -12.874 1.00 74.00 681 GLY A CA 1
ATOM 5220 C C . GLY A 1 681 ? 17.231 12.438 -13.118 1.00 74.00 681 GLY A C 1
ATOM 5221 O O . GLY A 1 681 ? 16.127 12.802 -12.718 1.00 74.00 681 GLY A O 1
ATOM 5222 N N . GLU A 1 682 ? 18.059 13.246 -13.778 1.00 78.06 682 GLU A N 1
ATOM 5223 C CA . GLU A 1 682 ? 17.734 14.612 -14.187 1.00 78.06 682 GLU A CA 1
ATOM 5224 C C . GLU A 1 682 ? 17.097 14.638 -15.591 1.00 78.06 682 GLU A C 1
ATOM 5226 O O . GLU A 1 682 ? 17.478 13.841 -16.454 1.00 78.06 682 GLU A O 1
ATOM 5231 N N . PRO A 1 683 ? 16.149 15.556 -15.868 1.00 71.62 683 PRO A N 1
ATOM 5232 C CA . PRO A 1 683 ? 15.509 15.652 -17.177 1.00 71.62 683 PRO A CA 1
ATOM 5233 C C . PRO A 1 683 ? 16.499 16.143 -18.244 1.00 71.62 683 PRO A C 1
ATOM 5235 O O . PRO A 1 683 ? 17.022 17.260 -18.162 1.00 71.62 683 PRO A O 1
ATOM 5238 N N . ALA A 1 684 ? 16.729 15.340 -19.285 1.00 77.88 684 ALA A N 1
ATOM 5239 C CA . ALA A 1 684 ? 17.695 15.658 -20.337 1.00 77.88 684 ALA A CA 1
ATOM 5240 C C . ALA A 1 684 ? 17.167 16.702 -21.337 1.00 77.88 684 ALA A C 1
ATOM 5242 O O . ALA A 1 684 ? 16.798 16.395 -22.470 1.00 77.88 684 ALA A O 1
ATOM 5243 N N . GLN A 1 685 ? 17.205 17.975 -20.935 1.00 77.31 685 GLN A N 1
ATOM 5244 C CA . GLN A 1 685 ? 16.870 19.125 -21.791 1.00 77.31 685 GLN A CA 1
ATOM 5245 C C . GLN A 1 685 ? 17.692 19.162 -23.100 1.00 77.31 685 GLN A C 1
ATOM 5247 O O . GLN A 1 685 ? 17.234 19.707 -24.103 1.00 77.31 685 GLN A O 1
ATOM 5252 N N . THR A 1 686 ? 18.875 18.536 -23.113 1.00 81.94 686 THR A N 1
ATOM 5253 C CA . THR A 1 686 ? 19.750 18.370 -24.285 1.00 81.94 686 THR A CA 1
ATOM 5254 C C . THR A 1 686 ? 19.148 17.516 -25.405 1.00 81.94 686 THR A C 1
ATOM 5256 O O . THR A 1 686 ? 19.522 17.732 -26.556 1.00 81.94 686 THR A O 1
ATOM 5259 N N . LEU A 1 687 ? 18.190 16.615 -25.129 1.00 84.56 687 LEU A N 1
ATOM 5260 C CA . LEU A 1 687 ? 17.548 15.785 -26.164 1.00 84.56 687 LEU A CA 1
ATOM 5261 C C . LEU A 1 687 ? 16.877 16.630 -27.253 1.00 84.56 687 LEU A C 1
ATOM 5263 O O . LEU A 1 687 ? 17.029 16.339 -28.438 1.00 84.56 687 LEU A O 1
ATOM 5267 N N . LYS A 1 688 ? 16.213 17.729 -26.870 1.00 85.88 688 LYS A N 1
ATOM 5268 C CA . LYS A 1 688 ? 15.569 18.643 -27.825 1.00 85.88 688 LYS A CA 1
ATOM 5269 C C . LYS A 1 688 ? 16.586 19.283 -28.768 1.00 85.88 688 LYS A C 1
ATOM 5271 O O . LYS A 1 688 ? 16.379 19.264 -29.977 1.00 85.88 688 LYS A O 1
ATOM 5276 N N . ARG A 1 689 ? 17.719 19.766 -28.238 1.00 86.38 689 ARG A N 1
ATOM 5277 C CA . ARG A 1 689 ? 18.778 20.374 -29.062 1.00 86.38 689 ARG A CA 1
ATOM 5278 C C . ARG A 1 689 ? 19.494 19.345 -29.942 1.00 86.38 689 ARG A C 1
ATOM 5280 O O . ARG A 1 689 ? 19.836 19.663 -31.075 1.00 86.38 689 ARG A O 1
ATOM 5287 N N . ALA A 1 690 ? 19.664 18.110 -29.467 1.00 88.00 690 ALA A N 1
ATOM 5288 C CA . ALA A 1 690 ? 20.160 17.011 -30.294 1.00 88.00 690 ALA A CA 1
ATOM 5289 C C . ALA A 1 690 ? 19.185 16.671 -31.441 1.00 88.00 690 ALA A C 1
ATOM 5291 O O . ALA A 1 690 ? 19.627 16.447 -32.561 1.00 88.00 690 ALA A O 1
ATOM 5292 N N . GLY A 1 691 ? 17.869 16.692 -31.195 1.00 88.00 691 GLY A N 1
ATOM 5293 C CA . GLY A 1 691 ? 16.843 16.492 -32.227 1.00 88.00 691 GLY A CA 1
ATOM 5294 C C . GLY A 1 691 ? 16.719 17.639 -33.240 1.00 88.00 691 GLY A C 1
ATOM 5295 O O . GLY A 1 691 ? 16.371 17.392 -34.392 1.00 88.00 691 GLY A O 1
ATOM 5296 N N . GLU A 1 692 ? 17.026 18.877 -32.845 1.00 89.38 692 GLU A N 1
ATOM 5297 C CA . GLU A 1 692 ? 17.168 20.015 -33.769 1.00 89.38 692 GLU A CA 1
ATOM 5298 C C . GLU A 1 692 ? 18.383 19.827 -34.686 1.00 89.38 692 GLU A C 1
ATOM 5300 O O . GLU A 1 692 ? 18.226 19.787 -35.904 1.00 89.38 692 GLU A O 1
ATOM 5305 N N . LEU A 1 693 ? 19.570 19.609 -34.108 1.00 87.62 693 LEU A N 1
ATOM 5306 C CA . LEU A 1 693 ? 20.811 19.386 -34.860 1.00 87.62 693 LEU A CA 1
ATOM 5307 C C . LEU A 1 693 ? 20.738 18.154 -35.777 1.00 87.62 693 LEU A C 1
ATOM 5309 O O . LEU A 1 693 ? 21.316 18.164 -36.861 1.00 87.62 693 LEU A O 1
ATOM 5313 N N . LEU A 1 694 ? 20.002 17.109 -35.380 1.00 88.19 694 LEU A N 1
ATOM 5314 C CA . LEU A 1 694 ? 19.770 15.942 -36.231 1.00 88.19 694 LEU A CA 1
ATOM 5315 C C . LEU A 1 694 ? 19.003 16.317 -37.507 1.00 88.19 694 LEU A C 1
ATOM 5317 O O . LEU A 1 694 ? 19.399 15.896 -38.587 1.00 88.19 694 LEU A O 1
ATOM 5321 N N . ARG A 1 695 ? 17.956 17.146 -37.402 1.00 87.94 695 ARG A N 1
ATOM 5322 C CA . ARG A 1 695 ? 17.206 17.632 -38.573 1.00 87.94 695 ARG A CA 1
ATOM 5323 C C . ARG A 1 695 ? 18.050 18.541 -39.452 1.00 87.94 695 ARG A C 1
ATOM 5325 O O . ARG A 1 695 ? 18.027 18.383 -40.665 1.00 87.94 695 ARG A O 1
ATOM 5332 N N . GLU A 1 696 ? 18.826 19.441 -38.844 1.00 89.31 696 GLU A N 1
ATOM 5333 C CA . GLU A 1 696 ? 19.766 20.301 -39.573 1.00 89.31 696 GLU A CA 1
ATOM 5334 C C . GLU A 1 696 ? 20.738 19.445 -40.424 1.00 89.31 696 GLU A C 1
ATOM 5336 O O . GLU A 1 696 ? 21.009 19.791 -41.574 1.00 89.31 696 GLU A O 1
ATOM 5341 N N . LEU A 1 697 ? 21.201 18.295 -39.910 1.00 86.69 697 LEU A N 1
ATOM 5342 C CA . LEU A 1 697 ? 22.039 17.328 -40.639 1.00 86.69 697 LEU A CA 1
ATOM 5343 C C . LEU A 1 697 ? 21.274 16.482 -41.674 1.00 86.69 697 LEU A C 1
ATOM 5345 O O . LEU A 1 697 ? 21.793 16.239 -42.765 1.00 86.69 697 LEU A O 1
ATOM 5349 N N . GLU A 1 698 ? 20.049 16.046 -41.370 1.00 86.62 698 GLU A N 1
ATOM 5350 C CA . GLU A 1 698 ? 19.190 15.321 -42.315 1.00 86.62 698 GLU A CA 1
ATOM 5351 C C . GLU A 1 698 ? 18.882 16.180 -43.554 1.00 86.62 698 GLU A C 1
ATOM 5353 O O . GLU A 1 698 ? 19.096 15.710 -44.674 1.00 86.62 698 GLU A O 1
ATOM 5358 N N . GLU A 1 699 ? 18.496 17.447 -43.359 1.00 88.06 699 GLU A N 1
ATOM 5359 C CA . GLU A 1 699 ? 18.229 18.427 -44.424 1.00 88.06 699 GLU A CA 1
ATOM 5360 C C . GLU A 1 699 ? 19.485 18.742 -45.258 1.00 88.06 699 GLU A C 1
ATOM 5362 O O . GLU A 1 699 ? 19.419 18.791 -46.489 1.00 88.06 699 GLU A O 1
ATOM 5367 N N . GLN A 1 700 ? 20.650 18.896 -44.613 1.00 85.00 700 GLN A N 1
ATOM 5368 C CA . GLN A 1 700 ? 21.932 19.089 -45.306 1.00 85.00 700 GLN A CA 1
ATOM 5369 C C . GLN A 1 700 ? 22.277 17.882 -46.193 1.00 85.00 700 GLN A C 1
ATOM 5371 O O . GLN A 1 700 ? 22.621 18.051 -47.364 1.00 85.00 700 GLN A O 1
ATOM 5376 N N . ALA A 1 701 ? 22.118 16.658 -45.682 1.00 83.06 701 ALA A N 1
ATOM 5377 C CA . ALA A 1 701 ? 22.360 15.444 -46.457 1.00 83.06 701 ALA A CA 1
ATOM 5378 C C . ALA A 1 701 ? 21.346 15.237 -47.600 1.00 83.06 701 ALA A C 1
ATOM 5380 O O . ALA A 1 701 ? 21.736 14.748 -48.660 1.00 83.06 701 ALA A O 1
ATOM 5381 N N . ASP A 1 702 ? 20.078 15.633 -47.437 1.00 85.75 702 ASP A N 1
ATOM 5382 C CA . ASP A 1 702 ? 19.090 15.594 -48.529 1.00 85.75 702 ASP A CA 1
ATOM 5383 C C . ASP A 1 702 ? 19.479 16.542 -49.669 1.00 85.75 702 ASP A C 1
ATOM 5385 O O . ASP A 1 702 ? 19.415 16.157 -50.839 1.00 85.75 702 ASP A O 1
ATOM 5389 N N . ALA A 1 703 ? 19.946 17.753 -49.346 1.00 86.12 703 ALA A N 1
ATOM 5390 C CA . ALA A 1 703 ? 20.404 18.718 -50.343 1.00 86.12 703 ALA A CA 1
ATOM 5391 C C . ALA A 1 703 ? 21.625 18.209 -51.135 1.00 86.12 703 ALA A C 1
ATOM 5393 O O . ALA A 1 703 ? 21.647 18.308 -52.365 1.00 86.12 703 ALA A O 1
ATOM 5394 N N . VAL A 1 704 ? 22.617 17.614 -50.459 1.00 83.56 704 VAL A N 1
ATOM 5395 C CA . VAL A 1 704 ? 23.809 17.052 -51.123 1.00 83.56 704 VAL A CA 1
ATOM 5396 C C . VAL A 1 704 ? 23.440 15.854 -52.006 1.00 83.56 704 VAL A C 1
ATOM 5398 O O . VAL A 1 704 ? 23.867 15.787 -53.162 1.00 83.56 704 VAL A O 1
ATOM 5401 N N . LEU A 1 705 ? 22.606 14.932 -51.513 1.00 85.19 705 LEU A N 1
ATOM 5402 C CA . LEU A 1 705 ? 22.197 13.744 -52.270 1.00 85.19 705 LEU A CA 1
ATOM 5403 C C . LEU A 1 705 ? 21.292 14.083 -53.466 1.00 85.19 705 LEU A C 1
ATOM 5405 O O . LEU A 1 705 ? 21.391 13.428 -54.504 1.00 85.19 705 LEU A O 1
ATOM 5409 N N . ALA A 1 706 ? 20.486 15.146 -53.386 1.00 86.44 706 ALA A N 1
ATOM 5410 C CA . ALA A 1 706 ? 19.749 15.672 -54.536 1.00 86.44 706 ALA A CA 1
ATOM 5411 C C . ALA A 1 706 ? 20.677 16.227 -55.641 1.00 86.44 706 ALA A C 1
ATOM 5413 O O . ALA A 1 706 ? 20.341 16.134 -56.823 1.00 86.44 706 ALA A O 1
ATOM 5414 N N . GLY A 1 707 ? 21.852 16.760 -55.280 1.00 86.50 707 GLY A N 1
ATOM 5415 C CA . GLY A 1 707 ? 22.877 17.238 -56.220 1.00 86.50 707 GLY A CA 1
ATOM 5416 C C . GLY A 1 707 ? 23.798 16.148 -56.793 1.00 86.50 707 GLY A C 1
ATOM 5417 O O . GLY A 1 707 ? 24.469 16.374 -57.806 1.00 86.50 707 GLY A O 1
ATOM 5418 N N . MET A 1 708 ? 23.817 14.956 -56.187 1.00 87.50 708 MET A N 1
ATOM 5419 C CA . MET A 1 708 ? 24.659 13.820 -56.586 1.00 87.50 708 MET A CA 1
ATOM 5420 C C . MET A 1 708 ? 24.551 13.421 -58.076 1.00 87.50 708 MET A C 1
ATOM 5422 O O . MET A 1 708 ? 25.602 13.300 -58.709 1.00 87.50 708 MET A O 1
ATOM 5426 N N . PRO A 1 709 ? 23.361 13.229 -58.694 1.00 85.94 709 PRO A N 1
ATOM 5427 C CA . PRO A 1 709 ? 23.288 12.794 -60.094 1.00 85.94 709 PRO A CA 1
ATOM 5428 C C . PRO A 1 709 ? 23.862 13.833 -61.068 1.00 85.94 709 PRO A C 1
ATOM 5430 O O . PRO A 1 709 ? 24.558 13.462 -62.007 1.00 85.94 709 PRO A O 1
ATOM 5433 N N . THR A 1 710 ? 23.646 15.128 -60.818 1.00 89.44 710 THR A N 1
ATOM 5434 C CA . THR A 1 710 ? 24.215 16.209 -61.641 1.00 89.44 710 THR A CA 1
ATOM 5435 C C . THR A 1 710 ? 25.734 16.328 -61.509 1.00 89.44 710 THR A C 1
ATOM 5437 O O . THR A 1 710 ? 26.403 16.655 -62.487 1.00 89.44 710 THR A O 1
ATOM 5440 N N . ARG A 1 711 ? 26.291 16.024 -60.329 1.00 88.69 711 ARG A N 1
ATOM 5441 C CA . ARG A 1 711 ? 27.743 15.924 -60.114 1.00 88.69 711 ARG A CA 1
ATOM 5442 C C . ARG A 1 711 ? 28.343 14.713 -60.830 1.00 88.69 711 ARG A C 1
ATOM 5444 O O . ARG A 1 711 ? 29.349 14.850 -61.517 1.00 88.69 711 ARG A O 1
ATOM 5451 N N . LEU A 1 712 ? 27.679 13.558 -60.757 1.00 89.44 712 LEU A N 1
ATOM 5452 C CA . LEU A 1 712 ? 28.082 12.342 -61.469 1.00 89.44 712 LEU A CA 1
ATOM 5453 C C . LEU A 1 712 ? 28.105 12.542 -62.995 1.00 89.44 712 LEU A C 1
ATOM 5455 O O . LEU A 1 712 ? 29.091 12.178 -63.635 1.00 89.44 712 LEU A O 1
ATOM 5459 N N . ASP A 1 713 ? 27.072 13.169 -63.568 1.00 88.62 713 ASP A N 1
ATOM 5460 C CA . ASP A 1 713 ? 27.018 13.492 -65.003 1.00 88.62 713 ASP A CA 1
ATOM 5461 C C . ASP A 1 713 ? 28.179 14.414 -65.434 1.00 88.62 713 ASP A C 1
ATOM 5463 O O . ASP A 1 713 ? 28.766 14.220 -66.501 1.00 88.62 713 ASP A O 1
ATOM 5467 N N . ALA A 1 714 ? 28.558 15.384 -64.593 1.00 90.12 714 ALA A N 1
ATOM 5468 C CA . ALA A 1 714 ? 29.701 16.263 -64.844 1.00 90.12 714 ALA A CA 1
ATOM 5469 C C . ALA A 1 714 ? 31.050 15.525 -64.730 1.00 90.12 714 ALA A C 1
ATOM 5471 O O . ALA A 1 714 ? 31.890 15.637 -65.623 1.00 90.12 714 ALA A O 1
ATOM 5472 N N . ALA A 1 715 ? 31.244 14.720 -63.681 1.00 88.62 715 ALA A N 1
ATOM 5473 C CA . ALA A 1 715 ? 32.467 13.945 -63.461 1.00 88.62 715 ALA A CA 1
ATOM 5474 C C . ALA A 1 715 ? 32.718 12.909 -64.577 1.00 88.62 715 ALA A C 1
ATOM 5476 O O . ALA A 1 715 ? 33.859 12.693 -64.990 1.00 88.62 715 ALA A O 1
ATOM 5477 N N . LEU A 1 716 ? 31.658 12.295 -65.118 1.00 87.81 716 LEU A N 1
ATOM 5478 C CA . LEU A 1 716 ? 31.755 11.409 -66.283 1.00 87.81 716 LEU A CA 1
ATOM 5479 C C . LEU A 1 716 ? 32.220 12.160 -67.544 1.00 87.81 716 LEU A C 1
ATOM 5481 O O . LEU A 1 716 ? 33.051 11.633 -68.285 1.00 87.81 716 LEU A O 1
ATOM 5485 N N . ALA A 1 717 ? 31.750 13.392 -67.761 1.00 87.88 717 ALA A N 1
ATOM 5486 C CA . ALA A 1 717 ? 32.189 14.226 -68.880 1.00 87.88 717 ALA A CA 1
ATOM 5487 C C . ALA A 1 717 ? 33.653 14.696 -68.736 1.00 87.88 717 ALA A C 1
ATOM 5489 O O . ALA A 1 717 ? 34.385 14.733 -69.726 1.00 87.88 717 ALA A O 1
ATOM 5490 N N . GLU A 1 718 ? 34.119 15.005 -67.520 1.00 84.94 718 GLU A N 1
ATOM 5491 C CA . GLU A 1 718 ? 35.531 15.348 -67.276 1.00 84.94 718 GLU A CA 1
ATOM 5492 C C . GLU A 1 718 ? 36.482 14.143 -67.392 1.00 84.94 718 GLU A C 1
ATOM 5494 O O . GLU A 1 718 ? 37.649 14.309 -67.757 1.00 84.94 718 GLU A O 1
ATOM 5499 N N . LEU A 1 719 ? 35.992 12.916 -67.172 1.00 85.12 719 LEU A N 1
ATOM 5500 C CA . LEU A 1 719 ? 36.781 11.699 -67.370 1.00 85.12 719 LEU A CA 1
ATOM 5501 C C . LEU A 1 719 ? 37.129 11.446 -68.850 1.00 85.12 719 LEU A C 1
ATOM 5503 O O . LEU A 1 719 ? 38.199 10.900 -69.125 1.00 85.12 719 LEU A O 1
ATOM 5507 N N . GLU A 1 720 ? 36.284 11.835 -69.814 1.00 83.62 720 GLU A N 1
ATOM 5508 C CA . GLU A 1 720 ? 36.520 11.576 -71.247 1.00 83.62 720 GLU A CA 1
ATOM 5509 C C . GLU A 1 720 ? 37.896 12.055 -71.768 1.00 83.62 720 GLU A C 1
ATOM 5511 O O . GLU A 1 720 ? 38.629 11.229 -72.328 1.00 83.62 720 GLU A O 1
ATOM 5516 N N . PRO A 1 721 ? 38.312 13.331 -71.614 1.00 79.75 721 PRO A N 1
ATOM 5517 C CA . PRO A 1 721 ? 39.624 13.786 -72.082 1.00 79.75 721 PRO A CA 1
ATOM 5518 C C . PRO A 1 721 ? 40.786 13.134 -71.320 1.00 79.75 721 PRO A C 1
ATOM 5520 O O . PRO A 1 721 ? 41.777 12.747 -71.946 1.00 79.75 721 PRO A O 1
ATOM 5523 N N . VAL A 1 722 ? 40.642 12.976 -70.000 1.00 79.38 722 VAL A N 1
ATOM 5524 C CA . VAL A 1 722 ? 41.666 12.442 -69.085 1.00 79.38 722 VAL A CA 1
ATOM 5525 C C . VAL A 1 722 ? 41.888 10.935 -69.293 1.00 79.38 722 VAL A C 1
ATOM 5527 O O . VAL A 1 722 ? 42.998 10.442 -69.105 1.00 79.38 722 VAL A O 1
ATOM 5530 N N . SER A 1 723 ? 40.878 10.205 -69.785 1.00 74.00 723 SER A N 1
ATOM 5531 C CA . SER A 1 723 ? 40.879 8.743 -70.000 1.00 74.00 723 SER A CA 1
ATOM 5532 C C . SER A 1 723 ? 42.018 8.178 -70.867 1.00 74.00 723 SER A C 1
ATOM 5534 O O . SER A 1 723 ? 42.212 6.959 -70.892 1.00 74.00 723 SER A O 1
ATOM 5536 N N . LYS A 1 724 ? 42.741 9.052 -71.579 1.00 77.12 724 LYS A N 1
ATOM 5537 C CA . LYS A 1 724 ? 43.886 8.754 -72.453 1.00 77.12 724 LYS A CA 1
ATOM 5538 C C . LYS A 1 724 ? 45.217 8.645 -71.702 1.00 77.12 724 LYS A C 1
ATOM 5540 O O . LYS A 1 724 ? 46.181 8.145 -72.280 1.00 77.12 724 LYS A O 1
ATOM 5545 N N . LEU A 1 725 ? 45.290 9.114 -70.454 1.00 75.62 725 LEU A N 1
ATOM 5546 C CA . LEU A 1 725 ? 46.439 8.880 -69.580 1.00 75.62 725 LEU A CA 1
ATOM 5547 C C . LEU A 1 725 ? 46.462 7.418 -69.122 1.00 75.62 725 LEU A C 1
ATOM 5549 O O . LEU A 1 725 ? 45.439 6.850 -68.743 1.00 75.62 725 LEU A O 1
ATOM 5553 N N . ASN A 1 726 ? 47.653 6.822 -69.126 1.00 68.69 726 ASN A N 1
ATOM 5554 C CA . ASN A 1 726 ? 47.890 5.467 -68.637 1.00 68.69 726 ASN A CA 1
ATOM 5555 C C . ASN A 1 726 ? 48.438 5.508 -67.200 1.00 68.69 726 ASN A C 1
ATOM 5557 O O . ASN A 1 726 ? 49.579 5.114 -66.961 1.00 68.69 726 ASN A O 1
ATOM 5561 N N . SER A 1 727 ? 47.642 6.049 -66.272 1.00 79.12 727 SER A N 1
ATOM 5562 C CA . SER A 1 727 ? 47.943 6.107 -64.836 1.00 79.12 727 SER A CA 1
ATOM 5563 C C . SER A 1 727 ? 46.880 5.370 -64.016 1.00 79.12 727 SER A C 1
ATOM 5565 O O . SER A 1 727 ? 45.700 5.342 -64.377 1.00 79.12 727 SER A O 1
ATOM 5567 N N . ASP A 1 728 ? 47.286 4.778 -62.890 1.00 77.06 728 ASP A N 1
ATOM 5568 C CA . ASP A 1 728 ? 46.397 3.968 -62.043 1.00 77.06 728 ASP A CA 1
ATOM 5569 C C . ASP A 1 728 ? 45.210 4.779 -61.488 1.00 77.06 728 ASP A C 1
ATOM 5571 O O . ASP A 1 728 ? 44.119 4.238 -61.302 1.00 77.06 728 ASP A O 1
ATOM 5575 N N . GLY A 1 729 ? 45.383 6.095 -61.305 1.00 80.50 729 GLY A N 1
ATOM 5576 C CA . GLY A 1 729 ? 44.309 7.013 -60.915 1.00 80.50 729 GLY A CA 1
ATOM 5577 C C . GLY A 1 729 ? 43.160 7.074 -61.929 1.00 80.50 729 GLY A C 1
ATOM 5578 O O . GLY A 1 729 ? 41.994 7.113 -61.541 1.00 80.50 729 GLY A O 1
ATOM 5579 N N . VAL A 1 730 ? 43.445 6.989 -63.235 1.00 82.69 730 VAL A N 1
ATOM 5580 C CA . VAL A 1 730 ? 42.390 6.910 -64.264 1.00 82.69 730 VAL A CA 1
ATOM 5581 C C . VAL A 1 730 ? 41.588 5.615 -64.125 1.00 82.69 730 VAL A C 1
ATOM 5583 O O . VAL A 1 730 ? 40.378 5.613 -64.361 1.00 82.69 730 VAL A O 1
ATOM 5586 N N . VAL A 1 731 ? 42.230 4.516 -63.718 1.00 82.38 731 VAL A N 1
ATOM 5587 C CA . VAL A 1 731 ? 41.567 3.223 -63.501 1.00 82.38 731 VAL A CA 1
ATOM 5588 C C . VAL A 1 731 ? 40.677 3.274 -62.255 1.00 82.38 731 VAL A C 1
ATOM 5590 O O . VAL A 1 731 ? 39.518 2.857 -62.322 1.00 82.38 731 VAL A O 1
ATOM 5593 N N . THR A 1 732 ? 41.161 3.832 -61.139 1.00 84.25 732 THR A N 1
ATOM 5594 C CA . THR A 1 732 ? 40.367 3.949 -59.902 1.00 84.25 732 THR A CA 1
ATOM 5595 C C . THR A 1 732 ? 39.182 4.901 -60.060 1.00 84.25 732 THR A C 1
ATOM 5597 O O . THR A 1 732 ? 38.069 4.522 -59.692 1.00 84.25 732 THR A O 1
ATOM 5600 N N . VAL A 1 733 ? 39.375 6.078 -60.668 1.00 86.69 733 VAL A N 1
ATOM 5601 C CA . VAL A 1 733 ? 38.297 7.034 -60.982 1.00 86.69 733 VAL A CA 1
ATOM 5602 C C . VAL A 1 733 ? 37.254 6.397 -61.898 1.00 86.69 733 VAL A C 1
ATOM 5604 O O . VAL A 1 733 ? 36.067 6.412 -61.574 1.00 86.69 733 VAL A O 1
ATOM 5607 N N . ARG A 1 734 ? 37.675 5.771 -63.008 1.00 86.25 734 ARG A N 1
ATOM 5608 C CA . ARG A 1 734 ? 36.758 5.106 -63.951 1.00 86.25 734 ARG A CA 1
ATOM 5609 C C . ARG A 1 734 ? 35.925 4.030 -63.259 1.00 86.25 734 ARG A C 1
ATOM 5611 O O . ARG A 1 734 ? 34.714 3.991 -63.457 1.00 86.25 734 ARG A O 1
ATOM 5618 N N . ARG A 1 735 ? 36.551 3.202 -62.414 1.00 85.88 735 ARG A N 1
ATOM 5619 C CA . ARG A 1 735 ? 35.870 2.159 -61.633 1.00 85.88 735 ARG A CA 1
ATOM 5620 C C . ARG A 1 735 ? 34.825 2.743 -60.681 1.00 85.88 735 ARG A C 1
ATOM 5622 O O . ARG A 1 735 ? 33.736 2.187 -60.593 1.00 85.88 735 ARG A O 1
ATOM 5629 N N . ILE A 1 736 ? 35.132 3.844 -59.990 1.00 87.69 736 ILE A N 1
ATOM 5630 C CA . ILE A 1 736 ? 34.185 4.505 -59.079 1.00 87.69 736 ILE A CA 1
ATOM 5631 C C . ILE A 1 736 ? 33.014 5.102 -59.868 1.00 87.69 736 ILE A C 1
ATOM 5633 O O . ILE A 1 736 ? 31.868 4.759 -59.592 1.00 87.69 736 ILE A O 1
ATOM 5637 N N . LEU A 1 737 ? 33.276 5.927 -60.886 1.00 88.00 737 LEU A N 1
ATOM 5638 C CA . LEU A 1 737 ? 32.217 6.627 -61.622 1.00 88.00 737 LEU A CA 1
ATOM 5639 C C . LEU A 1 737 ? 31.316 5.670 -62.422 1.00 88.00 737 LEU A C 1
ATOM 5641 O O . LEU A 1 737 ? 30.099 5.832 -62.405 1.00 88.00 737 LEU A O 1
ATOM 5645 N N . HIS A 1 738 ? 31.870 4.630 -63.059 1.00 86.69 738 HIS A N 1
ATOM 5646 C CA . HIS A 1 738 ? 31.053 3.609 -63.737 1.00 86.69 738 HIS A CA 1
ATOM 5647 C C . HIS A 1 738 ? 30.267 2.737 -62.745 1.00 86.69 738 HIS A C 1
ATOM 5649 O O . HIS A 1 738 ? 29.158 2.306 -63.056 1.00 86.69 738 HIS A O 1
ATOM 5655 N N . HIS A 1 739 ? 30.798 2.487 -61.541 1.00 87.00 739 HIS A N 1
ATOM 5656 C CA . HIS A 1 739 ? 30.023 1.824 -60.494 1.00 87.00 739 HIS A CA 1
ATOM 5657 C C . HIS A 1 739 ? 28.844 2.701 -60.051 1.00 87.00 739 HIS A C 1
ATOM 5659 O O . HIS A 1 739 ? 27.718 2.209 -60.036 1.00 87.00 739 HIS A O 1
ATOM 5665 N N . LEU A 1 740 ? 29.069 3.989 -59.779 1.00 87.19 740 LEU A N 1
ATOM 5666 C CA . LEU A 1 740 ? 28.015 4.935 -59.396 1.00 87.19 740 LEU A CA 1
ATOM 5667 C C . LEU A 1 740 ? 26.912 5.043 -60.461 1.00 87.19 740 LEU A C 1
ATOM 5669 O O . LEU A 1 740 ? 25.737 4.904 -60.125 1.00 87.19 740 LEU A O 1
ATOM 5673 N N . ASP A 1 741 ? 27.274 5.194 -61.738 1.00 87.44 741 ASP A N 1
ATOM 5674 C CA . ASP A 1 741 ? 26.303 5.243 -62.842 1.00 87.44 741 ASP A CA 1
ATOM 5675 C C . ASP A 1 741 ? 25.507 3.933 -62.968 1.00 87.44 741 ASP A C 1
ATOM 5677 O O . ASP A 1 741 ? 24.278 3.950 -63.041 1.00 87.44 741 ASP A O 1
ATOM 5681 N N . SER A 1 742 ? 26.169 2.776 -62.835 1.00 85.69 742 SER A N 1
ATOM 5682 C CA . SER A 1 742 ? 25.487 1.471 -62.851 1.00 85.69 742 SER A CA 1
ATOM 5683 C C . SER A 1 742 ? 24.458 1.275 -61.726 1.00 85.69 742 SER A C 1
ATOM 5685 O O . SER A 1 742 ? 23.620 0.379 -61.827 1.00 85.69 742 SER A O 1
ATOM 5687 N N . GLN A 1 743 ? 24.523 2.075 -60.652 1.00 86.25 743 GLN A N 1
ATOM 5688 C CA . GLN A 1 743 ? 23.602 2.022 -59.509 1.00 86.25 743 GLN A CA 1
ATOM 5689 C C . GLN A 1 743 ? 22.650 3.232 -59.437 1.00 86.25 743 GLN A C 1
ATOM 5691 O O . GLN A 1 743 ? 21.894 3.347 -58.472 1.00 86.25 743 GLN A O 1
ATOM 5696 N N . ARG A 1 744 ? 22.625 4.106 -60.455 1.00 83.19 744 ARG A N 1
ATOM 5697 C CA . ARG A 1 744 ? 21.810 5.335 -60.509 1.00 83.19 744 ARG A CA 1
ATOM 5698 C C . ARG A 1 744 ? 20.325 5.105 -60.193 1.00 83.19 744 ARG A C 1
ATOM 5700 O O . ARG A 1 744 ? 19.754 5.823 -59.377 1.00 83.19 744 ARG A O 1
ATOM 5707 N N . ASP A 1 745 ? 19.730 4.056 -60.764 1.00 81.81 745 ASP A N 1
ATOM 5708 C CA . ASP A 1 745 ? 18.328 3.661 -60.529 1.00 81.81 745 ASP A CA 1
ATOM 5709 C C . ASP A 1 745 ? 18.085 3.013 -59.148 1.00 81.81 745 ASP A C 1
ATOM 5711 O O . ASP A 1 745 ? 16.940 2.904 -58.695 1.00 81.81 745 ASP A O 1
ATOM 5715 N N . ALA A 1 746 ? 19.147 2.555 -58.477 1.00 82.94 746 ALA A N 1
ATOM 5716 C CA . ALA A 1 746 ? 19.085 1.941 -57.152 1.00 82.94 746 ALA A CA 1
ATOM 5717 C C . ALA A 1 746 ? 19.204 2.973 -56.018 1.00 82.94 746 ALA A C 1
ATOM 5719 O O . ALA A 1 746 ? 18.577 2.772 -54.980 1.00 82.94 746 ALA A O 1
ATOM 5720 N N . LEU A 1 747 ? 19.928 4.087 -56.226 1.00 81.50 747 LEU A N 1
ATOM 5721 C CA . LEU A 1 747 ? 20.168 5.161 -55.241 1.00 81.50 747 LEU A CA 1
ATOM 5722 C C . LEU A 1 747 ? 18.972 5.499 -54.317 1.00 81.50 747 LEU A C 1
ATOM 5724 O O . LEU A 1 747 ? 19.165 5.468 -53.098 1.00 81.50 747 LEU A O 1
ATOM 5728 N N . PRO A 1 748 ? 17.738 5.767 -54.808 1.00 84.19 748 PRO A N 1
ATOM 5729 C CA . PRO A 1 748 ? 16.604 6.133 -53.945 1.00 84.19 748 PRO A CA 1
ATOM 5730 C C . PRO A 1 748 ? 16.053 4.987 -53.073 1.00 84.19 748 PRO A C 1
ATOM 5732 O O . PRO A 1 748 ? 15.090 5.196 -52.340 1.00 84.19 748 PRO A O 1
ATOM 5735 N N . ARG A 1 749 ? 16.618 3.776 -53.160 1.00 83.81 749 ARG A N 1
ATOM 5736 C CA . ARG A 1 749 ? 16.192 2.574 -52.417 1.00 83.81 749 ARG A CA 1
ATOM 5737 C C . ARG A 1 749 ? 17.221 2.078 -51.403 1.00 83.81 749 ARG A C 1
ATOM 5739 O O . ARG A 1 749 ? 16.937 1.125 -50.683 1.00 83.81 749 ARG A O 1
ATOM 5746 N N . LEU A 1 750 ? 18.410 2.676 -51.392 1.00 85.44 750 LEU A N 1
ATOM 5747 C CA . LEU A 1 750 ? 19.515 2.304 -50.508 1.00 85.44 750 LEU A CA 1
ATOM 5748 C C . LEU A 1 750 ? 19.308 2.876 -49.100 1.00 85.44 750 LEU A C 1
ATOM 5750 O O . LEU A 1 750 ? 18.462 3.749 -48.888 1.00 85.44 750 LEU A O 1
ATOM 5754 N N . SER A 1 751 ? 20.076 2.406 -48.120 1.00 84.81 751 SER A N 1
ATOM 5755 C CA . SER A 1 751 ? 20.156 3.060 -46.812 1.00 84.81 751 SER A CA 1
ATOM 5756 C C . SER A 1 751 ? 20.879 4.405 -46.899 1.00 84.81 751 SER A C 1
ATOM 5758 O O . SER A 1 751 ? 21.805 4.593 -47.690 1.00 84.81 751 SER A O 1
ATOM 5760 N N . ARG A 1 752 ? 20.491 5.350 -46.032 1.00 80.88 752 ARG A N 1
ATOM 5761 C CA . ARG A 1 752 ? 21.093 6.693 -45.960 1.00 80.88 752 ARG A CA 1
ATOM 5762 C C . ARG A 1 752 ? 22.607 6.648 -45.743 1.00 80.88 752 ARG A C 1
ATOM 5764 O O . ARG A 1 752 ? 23.336 7.415 -46.362 1.00 80.88 752 ARG A O 1
ATOM 5771 N N . GLY A 1 753 ? 23.084 5.706 -44.926 1.00 81.88 753 GLY A N 1
ATOM 5772 C CA . GLY A 1 753 ? 24.516 5.477 -44.727 1.00 81.88 753 GLY A CA 1
ATOM 5773 C C . GLY A 1 753 ? 25.240 5.042 -46.006 1.00 81.88 753 GLY A C 1
ATOM 5774 O O . GLY A 1 753 ? 26.335 5.531 -46.270 1.00 81.88 753 GLY A O 1
ATOM 5775 N N . LEU A 1 754 ? 24.635 4.182 -46.836 1.00 82.38 754 LEU A N 1
ATOM 5776 C CA . LEU A 1 754 ? 25.234 3.792 -48.115 1.00 82.38 754 LEU A CA 1
ATOM 5777 C C . LEU A 1 754 ? 25.161 4.926 -49.148 1.00 82.38 754 LEU A C 1
ATOM 5779 O O . LEU A 1 754 ? 26.135 5.149 -49.858 1.00 82.38 754 LEU A O 1
ATOM 5783 N N . GLN A 1 755 ? 24.064 5.691 -49.193 1.00 85.75 755 GLN A N 1
ATOM 5784 C CA . GLN A 1 755 ? 23.958 6.896 -50.030 1.00 85.75 755 GLN A CA 1
ATOM 5785 C C . GLN A 1 755 ? 25.097 7.887 -49.734 1.00 85.75 755 GLN A C 1
ATOM 5787 O O . GLN A 1 755 ? 25.780 8.322 -50.659 1.00 85.75 755 GLN A O 1
ATOM 5792 N N . LEU A 1 756 ? 25.361 8.176 -48.454 1.00 83.50 756 LEU A N 1
ATOM 5793 C CA . LEU A 1 756 ? 26.461 9.051 -48.032 1.00 83.50 756 LEU A CA 1
ATOM 5794 C C . LEU A 1 756 ? 27.849 8.457 -48.341 1.00 83.50 756 LEU A C 1
ATOM 5796 O O . LEU A 1 756 ? 28.742 9.187 -48.751 1.00 83.50 756 LEU A O 1
ATOM 5800 N N . GLN A 1 757 ? 28.042 7.137 -48.240 1.00 84.62 757 GLN A N 1
ATOM 5801 C CA . GLN A 1 757 ? 29.299 6.497 -48.667 1.00 84.62 757 GLN A CA 1
ATOM 5802 C C . GLN A 1 757 ? 29.532 6.589 -50.186 1.00 84.62 757 GLN A C 1
ATOM 5804 O O . GLN A 1 757 ? 30.674 6.716 -50.627 1.00 84.62 757 GLN A O 1
ATOM 5809 N N . LEU A 1 758 ? 28.470 6.526 -50.996 1.00 85.50 758 LEU A N 1
ATOM 5810 C CA . LEU A 1 758 ? 28.555 6.697 -52.449 1.00 85.50 758 LEU A CA 1
ATOM 5811 C C . LEU A 1 758 ? 28.781 8.167 -52.845 1.00 85.50 758 LEU A C 1
ATOM 5813 O O . LEU A 1 758 ? 29.491 8.428 -53.814 1.00 85.50 758 LEU A O 1
ATOM 5817 N N . GLU A 1 759 ? 28.245 9.119 -52.077 1.00 88.56 759 GLU A N 1
ATOM 5818 C CA . GLU A 1 759 ? 28.563 10.549 -52.189 1.00 88.56 759 GLU A CA 1
ATOM 5819 C C . GLU A 1 759 ? 30.042 10.811 -51.867 1.00 88.56 759 GLU A C 1
ATOM 5821 O O . GLU A 1 759 ? 30.755 11.376 -52.693 1.00 88.56 759 GLU A O 1
ATOM 5826 N N . GLN A 1 760 ? 30.548 10.295 -50.743 1.00 87.12 760 GLN A N 1
ATOM 5827 C CA . GLN A 1 760 ? 31.960 10.430 -50.368 1.00 87.12 760 GLN A CA 1
ATOM 5828 C C . GLN A 1 760 ? 32.895 9.803 -51.415 1.00 87.12 760 GLN A C 1
ATOM 5830 O O . GLN A 1 760 ? 33.964 10.347 -51.700 1.00 87.12 760 GLN A O 1
ATOM 5835 N N . ALA A 1 761 ? 32.488 8.692 -52.041 1.00 87.69 761 ALA A N 1
ATOM 5836 C CA . ALA A 1 761 ? 33.214 8.091 -53.159 1.00 87.69 761 ALA A CA 1
ATOM 5837 C C . ALA A 1 761 ? 33.185 8.966 -54.429 1.00 87.69 761 ALA A C 1
ATOM 5839 O O . ALA A 1 761 ? 34.199 9.048 -55.125 1.00 87.69 761 ALA A O 1
ATOM 5840 N N . LEU A 1 762 ? 32.070 9.649 -54.718 1.00 89.00 762 LEU A N 1
ATOM 5841 C CA . LEU A 1 762 ? 31.981 10.640 -55.797 1.00 89.00 762 LEU A CA 1
ATOM 5842 C C . LEU A 1 762 ? 32.909 11.832 -55.520 1.00 89.00 762 LEU A C 1
ATOM 5844 O O . LEU A 1 762 ? 33.733 12.152 -56.370 1.00 89.00 762 LEU A O 1
ATOM 5848 N N . GLY A 1 763 ? 32.873 12.404 -54.312 1.00 88.25 763 GLY A N 1
ATOM 5849 C CA . GLY A 1 763 ? 33.782 13.476 -53.889 1.00 88.25 763 GLY A CA 1
ATOM 5850 C C . GLY A 1 763 ? 35.262 13.075 -53.922 1.00 88.25 763 GLY A C 1
ATOM 5851 O O . GLY A 1 763 ? 36.125 13.879 -54.275 1.00 88.25 763 GLY A O 1
ATOM 5852 N N . GLN A 1 764 ? 35.584 11.811 -53.626 1.00 89.56 764 GLN A N 1
ATOM 5853 C CA . GLN A 1 764 ? 36.938 11.283 -53.812 1.00 89.56 764 GLN A CA 1
ATOM 5854 C C . GLN A 1 764 ? 37.319 11.200 -55.302 1.00 89.56 764 GLN A C 1
ATOM 5856 O O . GLN A 1 764 ? 38.444 11.546 -55.663 1.00 89.56 764 GLN A O 1
ATOM 5861 N N . ALA A 1 765 ? 36.404 10.758 -56.170 1.00 88.19 765 ALA A N 1
ATOM 5862 C CA . ALA A 1 765 ? 36.638 10.680 -57.611 1.00 88.19 765 ALA A CA 1
ATOM 5863 C C . ALA A 1 765 ? 36.773 12.067 -58.264 1.00 88.19 765 ALA A C 1
ATOM 5865 O O . ALA A 1 765 ? 37.636 12.237 -59.119 1.00 88.19 765 ALA A O 1
ATOM 5866 N N . GLU A 1 766 ? 35.995 13.061 -57.827 1.00 89.94 766 GLU A N 1
ATOM 5867 C CA . GLU A 1 766 ? 36.109 14.467 -58.245 1.00 89.94 766 GLU A CA 1
ATOM 5868 C C . GLU A 1 766 ? 37.490 15.048 -57.895 1.00 89.94 766 GLU A C 1
ATOM 5870 O O . GLU A 1 766 ? 38.155 15.619 -58.756 1.00 89.94 766 GLU A O 1
ATOM 5875 N N . ARG A 1 767 ? 37.984 14.832 -56.666 1.00 89.44 767 ARG A N 1
ATOM 5876 C CA . ARG A 1 767 ? 39.337 15.270 -56.259 1.00 89.44 767 ARG A CA 1
ATOM 5877 C C . ARG A 1 767 ? 40.430 14.629 -57.120 1.00 89.44 767 ARG A C 1
ATOM 5879 O O . ARG A 1 767 ? 41.293 15.335 -57.634 1.00 89.44 767 ARG A O 1
ATOM 5886 N N . MET A 1 768 ? 40.349 13.315 -57.347 1.00 86.81 768 MET A N 1
ATOM 5887 C CA . MET A 1 768 ? 41.293 12.609 -58.225 1.00 86.81 768 MET A CA 1
ATOM 5888 C C . MET A 1 768 ? 41.180 13.059 -59.694 1.00 86.81 768 MET A C 1
ATOM 5890 O O . MET A 1 768 ? 42.191 13.099 -60.388 1.00 86.81 768 MET A O 1
ATOM 5894 N N . LEU A 1 769 ? 39.994 13.442 -60.186 1.00 85.56 769 LEU A N 1
ATOM 5895 C CA . LEU A 1 769 ? 39.839 14.036 -61.522 1.00 85.56 769 LEU A CA 1
ATOM 5896 C C . LEU A 1 769 ? 40.574 15.373 -61.644 1.00 85.56 769 LEU A C 1
ATOM 5898 O O . LEU A 1 769 ? 41.243 15.586 -62.652 1.00 85.56 769 LEU A O 1
ATOM 5902 N N . VAL A 1 770 ? 40.503 16.244 -60.632 1.00 88.69 770 VAL A N 1
ATOM 5903 C CA . VAL A 1 770 ? 41.233 17.526 -60.621 1.00 88.69 770 VAL A CA 1
ATOM 5904 C C . VAL A 1 770 ? 42.750 17.296 -60.655 1.00 88.69 770 VAL A C 1
ATOM 5906 O O . VAL A 1 770 ? 43.447 17.932 -61.448 1.00 88.69 770 VAL A O 1
ATOM 5909 N N . GLU A 1 771 ? 43.263 16.344 -59.871 1.00 87.00 771 GLU A N 1
ATOM 5910 C CA . GLU A 1 771 ? 44.683 15.958 -59.880 1.00 87.00 771 GLU A CA 1
ATOM 5911 C C . GLU A 1 771 ? 45.122 15.415 -61.254 1.00 87.00 771 GLU A C 1
ATOM 5913 O O . GLU A 1 771 ? 46.057 15.939 -61.866 1.00 87.00 771 GLU A O 1
ATOM 5918 N N . LEU A 1 772 ? 44.400 14.426 -61.795 1.00 86.06 772 LEU A N 1
ATOM 5919 C CA . LEU A 1 772 ? 44.680 13.810 -63.101 1.00 86.06 772 LEU A CA 1
ATOM 5920 C C . LEU A 1 772 ? 44.507 14.785 -64.274 1.00 86.06 772 LEU A C 1
ATOM 5922 O O . LEU A 1 772 ? 45.166 14.651 -65.306 1.00 86.06 772 LEU A O 1
ATOM 5926 N N . ARG A 1 773 ? 43.635 15.785 -64.137 1.00 83.44 773 ARG A N 1
ATOM 5927 C CA . ARG A 1 773 ? 43.502 16.880 -65.098 1.00 83.44 773 ARG A CA 1
ATOM 5928 C C . ARG A 1 773 ? 44.724 17.795 -65.062 1.00 83.44 773 ARG A C 1
ATOM 5930 O O . ARG A 1 773 ? 45.217 18.164 -66.126 1.00 83.44 773 ARG A O 1
ATOM 5937 N N . GLY A 1 774 ? 45.266 18.081 -63.877 1.00 82.75 774 GLY A N 1
ATOM 5938 C CA . GLY A 1 774 ? 46.568 18.732 -63.724 1.00 82.75 774 GLY A CA 1
ATOM 5939 C C . GLY A 1 774 ? 47.698 17.942 -64.397 1.00 82.75 774 GLY A C 1
ATOM 5940 O O . GLY A 1 774 ? 48.501 18.524 -65.127 1.00 82.75 774 GLY A O 1
ATOM 5941 N N . GLU A 1 775 ? 47.721 16.612 -64.247 1.00 84.00 775 GLU A N 1
ATOM 5942 C CA . GLU A 1 775 ? 48.658 15.739 -64.976 1.00 84.00 775 GLU A CA 1
ATOM 5943 C C . GLU A 1 775 ? 48.443 15.784 -66.499 1.00 84.00 775 GLU A C 1
ATOM 5945 O O . GLU A 1 775 ? 49.413 15.838 -67.259 1.00 84.00 775 GLU A O 1
ATOM 5950 N N . TYR A 1 776 ? 47.193 15.795 -66.973 1.00 83.19 776 TYR A N 1
ATOM 5951 C CA . TYR A 1 776 ? 46.868 15.872 -68.402 1.00 83.19 776 TYR A CA 1
ATOM 5952 C C . TYR A 1 776 ? 47.290 17.209 -69.018 1.00 83.19 776 TYR A C 1
ATOM 5954 O O . TYR A 1 776 ? 47.885 17.245 -70.095 1.00 83.19 776 TYR A O 1
ATOM 5962 N N . GLU A 1 777 ? 47.022 18.320 -68.335 1.00 82.19 777 GLU A N 1
ATOM 5963 C CA . GLU A 1 777 ? 47.395 19.654 -68.800 1.00 82.19 777 GLU A CA 1
ATOM 5964 C C . GLU A 1 777 ? 48.925 19.846 -68.736 1.00 82.19 777 GLU A C 1
ATOM 5966 O O . GLU A 1 777 ? 49.512 20.335 -69.702 1.00 82.19 777 GLU A O 1
ATOM 5971 N N . ALA A 1 778 ? 49.609 19.334 -67.703 1.00 80.94 778 ALA A N 1
ATOM 5972 C CA . ALA A 1 778 ? 51.073 19.330 -67.624 1.00 80.94 778 ALA A CA 1
ATOM 5973 C C . ALA A 1 778 ? 51.739 18.451 -68.702 1.00 80.94 778 ALA A C 1
ATOM 5975 O O . ALA A 1 778 ? 52.670 18.898 -69.375 1.00 80.94 778 ALA A O 1
ATOM 5976 N N . THR A 1 779 ? 51.267 17.218 -68.916 1.00 78.81 779 THR A N 1
ATOM 5977 C CA . THR A 1 779 ? 51.806 16.328 -69.965 1.00 78.81 779 THR A CA 1
ATOM 5978 C C . THR A 1 779 ? 51.525 16.863 -71.367 1.00 78.81 779 THR A C 1
ATOM 5980 O O . THR A 1 779 ? 52.394 16.772 -72.237 1.00 78.81 779 THR A O 1
ATOM 5983 N N . ARG A 1 780 ? 50.368 17.505 -71.584 1.00 79.56 780 ARG A N 1
ATOM 5984 C CA . ARG A 1 780 ? 50.074 18.239 -72.819 1.00 79.56 780 ARG A CA 1
ATOM 5985 C C . ARG A 1 780 ? 51.027 19.415 -73.020 1.00 79.56 780 ARG A C 1
ATOM 5987 O O . ARG A 1 780 ? 51.550 19.546 -74.119 1.00 79.56 780 ARG A O 1
ATOM 5994 N N . LEU A 1 781 ? 51.280 20.237 -71.999 1.00 79.62 781 LEU A N 1
ATOM 5995 C CA . LEU A 1 781 ? 52.218 21.364 -72.092 1.00 79.62 781 LEU A CA 1
ATOM 5996 C C . LEU A 1 781 ? 53.649 20.896 -72.387 1.00 79.62 781 LEU A C 1
ATOM 5998 O O . LEU A 1 781 ? 54.311 21.490 -73.233 1.00 79.62 781 LEU A O 1
ATOM 6002 N N . VAL A 1 782 ? 54.111 19.803 -71.771 1.00 75.69 782 VAL A N 1
ATOM 6003 C CA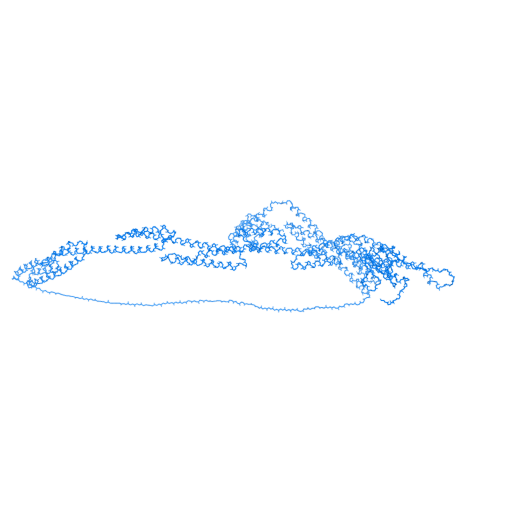 . VAL A 1 782 ? 55.418 19.199 -72.091 1.00 75.69 782 VAL A CA 1
ATOM 6004 C C . VAL A 1 782 ? 55.452 18.686 -73.534 1.00 75.69 782 VAL A C 1
ATOM 6006 O O . VAL A 1 782 ? 56.427 18.931 -74.242 1.00 75.69 782 VAL A O 1
ATOM 6009 N N . ALA A 1 783 ? 54.394 18.024 -74.012 1.00 72.75 783 ALA A N 1
ATOM 6010 C CA . ALA A 1 783 ? 54.313 17.581 -75.404 1.00 72.75 783 ALA A CA 1
ATOM 6011 C C . ALA A 1 783 ? 54.325 18.764 -76.393 1.00 72.75 783 ALA A C 1
ATOM 6013 O O . ALA A 1 783 ? 55.047 18.723 -77.389 1.00 72.75 783 ALA A O 1
ATOM 6014 N N . ASP A 1 784 ? 53.584 19.836 -76.099 1.00 72.38 784 ASP A N 1
ATOM 6015 C CA . ASP A 1 784 ? 53.521 21.040 -76.934 1.00 72.38 784 ASP A CA 1
ATOM 6016 C C . ASP A 1 784 ? 54.862 21.798 -76.920 1.00 72.38 784 ASP A C 1
ATOM 6018 O O . ASP A 1 784 ? 55.328 22.245 -77.964 1.00 72.38 784 ASP A O 1
ATOM 6022 N N . GLN A 1 785 ? 55.567 21.855 -75.783 1.00 66.06 785 GLN A N 1
ATOM 6023 C CA . GLN A 1 785 ? 56.934 22.395 -75.686 1.00 66.06 785 GLN A CA 1
ATOM 6024 C C . GLN A 1 785 ? 57.966 21.551 -76.451 1.00 66.06 785 GLN A C 1
ATOM 6026 O O . GLN A 1 785 ? 58.871 22.106 -77.071 1.00 66.06 785 GLN A O 1
ATOM 6031 N N . VAL A 1 786 ? 57.835 20.221 -76.463 1.00 63.41 786 VAL A N 1
ATOM 6032 C CA . VAL A 1 786 ? 58.717 19.333 -77.245 1.00 63.41 786 VAL A CA 1
ATOM 6033 C C . VAL A 1 786 ? 58.483 19.484 -78.755 1.00 63.41 786 VAL A C 1
ATOM 6035 O O . VAL A 1 786 ? 59.437 19.381 -79.529 1.00 63.41 786 VAL A O 1
ATOM 6038 N N . VAL A 1 787 ? 57.244 19.765 -79.177 1.00 61.28 787 VAL A N 1
ATOM 6039 C CA . VAL A 1 787 ? 56.866 19.966 -80.589 1.00 61.28 787 VAL A CA 1
ATOM 6040 C C . VAL A 1 787 ? 57.161 21.389 -81.086 1.00 61.28 787 VAL A C 1
ATOM 6042 O O . VAL A 1 787 ? 57.681 21.544 -82.188 1.00 61.28 787 VAL A O 1
ATOM 6045 N N . SER A 1 788 ? 56.864 22.423 -80.294 1.00 58.41 788 SER A N 1
ATOM 6046 C CA . SER A 1 788 ? 57.027 23.838 -80.679 1.00 58.41 788 SER A CA 1
ATOM 6047 C C . SER A 1 788 ? 58.401 24.422 -80.333 1.00 58.41 788 SER A C 1
ATOM 6049 O O . SER A 1 788 ? 58.932 25.230 -81.091 1.00 58.41 788 SER A O 1
ATOM 6051 N N . GLY A 1 789 ? 59.013 23.986 -79.228 1.00 56.31 789 GLY A N 1
ATOM 6052 C CA . GLY A 1 789 ? 60.307 24.468 -78.733 1.00 56.31 789 GLY A CA 1
ATOM 6053 C C . GLY A 1 789 ? 61.531 23.827 -79.393 1.00 56.31 789 GLY A C 1
ATOM 6054 O O . GLY A 1 789 ? 62.650 24.052 -78.943 1.00 56.31 789 GLY A O 1
ATOM 6055 N N . GLY A 1 790 ? 61.345 22.998 -80.426 1.00 54.34 790 GLY A N 1
ATOM 6056 C CA . GLY A 1 790 ? 62.439 22.447 -81.233 1.00 54.34 790 GLY A CA 1
ATOM 6057 C C . GLY A 1 790 ? 63.399 21.500 -80.500 1.00 54.34 790 GLY A C 1
ATOM 6058 O O . GLY A 1 790 ? 64.447 21.169 -81.044 1.00 54.34 790 GLY A O 1
ATOM 6059 N N . LEU A 1 791 ? 63.076 21.024 -79.292 1.00 55.34 791 LEU A N 1
ATOM 6060 C CA . LEU A 1 791 ? 63.990 20.197 -78.485 1.00 55.34 791 LEU A CA 1
ATOM 6061 C C . LEU A 1 791 ? 64.362 18.862 -79.156 1.00 55.34 791 LEU A C 1
ATOM 6063 O O . LEU A 1 791 ? 65.479 18.379 -78.980 1.00 55.34 791 LEU A O 1
ATOM 6067 N N . LEU A 1 792 ? 63.478 18.299 -79.988 1.00 51.84 792 LEU A N 1
ATOM 6068 C CA . LEU A 1 792 ? 63.813 17.153 -80.843 1.00 51.84 792 LEU A CA 1
ATOM 6069 C C . LEU A 1 792 ? 64.847 17.510 -81.924 1.00 51.84 792 LEU A C 1
ATOM 6071 O O . LEU A 1 792 ? 65.730 16.704 -82.201 1.00 51.84 792 LEU A O 1
ATOM 6075 N N . ASP A 1 793 ? 64.785 18.716 -82.490 1.00 53.47 793 ASP A N 1
ATOM 6076 C CA . ASP A 1 793 ? 65.762 19.212 -83.470 1.00 53.47 793 ASP A CA 1
ATOM 6077 C C . ASP A 1 793 ? 67.094 19.580 -82.788 1.00 53.47 793 ASP A C 1
ATOM 6079 O O . ASP A 1 793 ? 68.162 19.334 -83.336 1.00 53.47 793 ASP A O 1
ATOM 6083 N N . GLY A 1 794 ? 67.064 20.031 -81.528 1.00 55.75 794 GLY A N 1
ATOM 6084 C CA . GLY A 1 794 ? 68.261 20.204 -80.696 1.00 55.75 794 GLY A CA 1
ATOM 6085 C C . GLY A 1 794 ? 69.006 18.894 -80.393 1.00 55.75 794 GLY A C 1
ATOM 6086 O O . GLY A 1 794 ? 70.234 18.884 -80.333 1.00 55.75 794 GLY A O 1
ATOM 6087 N N . VAL A 1 795 ? 68.288 17.771 -80.251 1.00 57.00 795 VAL A N 1
ATOM 6088 C CA . VAL A 1 795 ? 68.889 16.438 -80.031 1.00 57.00 795 VAL A CA 1
ATOM 6089 C C . VAL A 1 795 ? 69.300 15.763 -81.349 1.00 57.00 795 VAL A C 1
ATOM 6091 O O . VAL A 1 795 ? 70.333 15.094 -81.401 1.00 57.00 795 VAL A O 1
ATOM 6094 N N . LEU A 1 796 ? 68.544 15.957 -82.435 1.00 53.88 796 LEU A N 1
ATOM 6095 C CA . LEU A 1 796 ? 68.879 15.439 -83.771 1.00 53.88 796 LEU A CA 1
ATOM 6096 C C . LEU A 1 796 ? 69.920 16.303 -84.514 1.00 53.88 796 LEU A C 1
ATOM 6098 O O . LEU A 1 796 ? 70.601 15.812 -85.417 1.00 53.88 796 LEU A O 1
ATOM 6102 N N . GLY A 1 797 ? 70.104 17.557 -84.096 1.00 49.50 797 GLY A N 1
ATOM 6103 C CA . GLY A 1 797 ? 71.035 18.536 -84.661 1.00 49.50 797 GLY A CA 1
ATOM 6104 C C . GLY A 1 797 ? 72.519 18.211 -84.472 1.00 49.50 797 GLY A C 1
ATOM 6105 O O . GLY A 1 797 ? 73.364 18.851 -85.097 1.00 49.50 797 GLY A O 1
ATOM 6106 N N . LEU A 1 798 ? 72.857 17.165 -83.705 1.00 48.88 798 LEU A N 1
ATOM 6107 C CA . LEU A 1 798 ? 74.228 16.711 -83.414 1.00 48.88 798 LEU A CA 1
ATOM 6108 C C . LEU A 1 798 ? 75.063 16.299 -84.655 1.00 48.88 798 LEU A C 1
ATOM 6110 O O . LEU A 1 798 ? 76.214 15.889 -84.519 1.00 48.88 798 LEU A O 1
ATOM 6114 N N . PHE A 1 799 ? 74.497 16.386 -85.865 1.00 47.72 799 PHE A N 1
ATOM 6115 C CA . PHE A 1 799 ? 75.105 15.967 -87.131 1.00 47.72 799 PHE A CA 1
ATOM 6116 C C . PHE A 1 799 ? 75.277 17.075 -88.192 1.00 47.72 799 PHE A C 1
ATOM 6118 O O . PHE A 1 799 ? 75.679 16.757 -89.315 1.00 47.72 799 PHE A O 1
ATOM 6125 N N . ARG A 1 800 ? 75.006 18.361 -87.901 1.00 37.19 800 ARG A N 1
ATOM 6126 C CA . ARG A 1 800 ? 75.255 19.471 -88.855 1.00 37.19 800 ARG A CA 1
ATOM 6127 C C . ARG A 1 800 ? 75.882 20.707 -88.205 1.00 37.19 800 ARG A C 1
ATOM 6129 O O . ARG A 1 800 ? 75.688 20.974 -87.029 1.00 37.19 800 ARG A O 1
ATOM 6136 N N . THR A 1 801 ? 76.672 21.439 -88.992 1.00 33.91 801 THR A N 1
ATOM 6137 C CA . THR A 1 801 ? 77.631 22.447 -88.510 1.00 33.91 801 THR A CA 1
ATOM 6138 C C . THR A 1 801 ? 77.429 23.838 -89.121 1.00 33.91 801 THR A C 1
ATOM 6140 O O . THR A 1 801 ? 77.346 23.940 -90.343 1.00 33.91 801 THR A O 1
ATOM 6143 N N . ALA A 1 802 ? 77.559 24.858 -88.263 1.00 34.34 802 ALA A N 1
ATOM 6144 C CA . ALA A 1 802 ? 77.953 26.255 -88.526 1.00 34.34 802 ALA A CA 1
ATOM 6145 C C . ALA A 1 802 ? 76.947 27.252 -89.167 1.00 34.34 802 ALA A C 1
ATOM 6147 O O . ALA A 1 802 ? 76.698 27.202 -90.367 1.00 34.34 802 ALA A O 1
ATOM 6148 N N . ASP A 1 803 ? 76.552 28.229 -88.328 1.00 31.03 803 ASP A N 1
ATOM 6149 C CA . ASP A 1 803 ? 76.432 29.693 -88.548 1.00 31.03 803 ASP A CA 1
ATOM 6150 C C . ASP A 1 803 ? 75.471 30.282 -89.617 1.00 31.03 803 ASP A C 1
ATOM 6152 O O . ASP A 1 803 ? 75.133 29.607 -90.589 1.00 31.03 803 ASP A O 1
ATOM 6156 N N . PRO A 1 804 ? 75.065 31.581 -89.524 1.00 47.16 804 PRO A N 1
ATOM 6157 C CA . PRO A 1 804 ? 75.298 32.611 -88.483 1.00 47.16 804 PRO A CA 1
ATOM 6158 C C . PRO A 1 804 ? 73.979 33.132 -87.810 1.00 47.16 804 PRO A C 1
ATOM 6160 O O . PRO A 1 804 ? 72.900 32.649 -88.154 1.00 47.16 804 PRO A O 1
ATOM 6163 N N . PRO A 1 805 ? 74.005 34.092 -86.848 1.00 50.81 805 PRO A N 1
ATOM 6164 C CA . PRO A 1 805 ? 72.870 34.348 -85.940 1.00 50.81 805 PRO A CA 1
ATOM 6165 C C . PRO A 1 805 ? 71.952 35.540 -86.304 1.00 50.81 805 PRO A C 1
ATOM 6167 O O . PRO A 1 805 ? 72.374 36.463 -87.005 1.00 50.81 805 PRO A O 1
ATOM 6170 N N . PRO A 1 806 ? 70.740 35.592 -85.712 1.00 41.38 806 PRO A N 1
ATOM 6171 C CA . PRO A 1 806 ? 69.970 36.822 -85.515 1.00 41.38 806 PRO A CA 1
ATOM 6172 C C . PRO A 1 806 ? 69.616 37.118 -84.035 1.00 41.38 806 PRO A C 1
ATOM 6174 O O . PRO A 1 806 ? 69.260 36.212 -83.295 1.00 41.38 806 PRO A O 1
ATOM 6177 N N . ALA A 1 807 ? 69.621 38.413 -83.687 1.00 36.53 807 ALA A N 1
ATOM 6178 C CA . ALA A 1 807 ? 68.941 39.087 -82.561 1.00 36.53 807 ALA A CA 1
ATOM 6179 C C . ALA A 1 807 ? 69.119 38.576 -81.106 1.00 36.53 807 ALA A C 1
ATOM 6181 O O . ALA A 1 807 ? 68.806 37.444 -80.751 1.00 36.53 807 ALA A O 1
ATOM 6182 N N . GLU A 1 808 ? 69.505 39.499 -80.222 1.00 38.19 808 GLU A N 1
ATOM 6183 C CA . GLU A 1 808 ? 69.400 39.345 -78.766 1.00 38.19 808 GLU A CA 1
ATOM 6184 C C . GLU A 1 808 ? 67.914 39.366 -78.339 1.00 38.19 808 GLU A C 1
ATOM 6186 O O . GLU A 1 808 ? 67.182 40.253 -78.786 1.00 38.19 808 GLU A O 1
ATOM 6191 N N . PRO A 1 809 ? 67.438 38.443 -77.481 1.00 43.59 809 PRO A N 1
ATOM 6192 C CA . PRO A 1 809 ? 66.135 38.585 -76.842 1.00 43.59 809 PRO A CA 1
ATOM 6193 C C . PRO A 1 809 ? 66.212 39.648 -75.739 1.00 43.59 809 PRO A C 1
ATOM 6195 O O . PRO A 1 809 ? 67.094 39.601 -74.879 1.00 43.59 809 PRO A O 1
ATOM 6198 N N . GLU A 1 810 ? 65.275 40.596 -75.742 1.00 39.75 810 GLU A N 1
ATOM 6199 C CA . GLU A 1 810 ? 65.170 41.613 -74.691 1.00 39.75 810 GLU A CA 1
ATOM 6200 C C . GLU A 1 810 ? 64.955 40.942 -73.324 1.00 39.75 810 GLU A C 1
ATOM 6202 O O . GLU A 1 810 ? 64.090 40.077 -73.167 1.00 39.75 810 GLU A O 1
ATOM 6207 N N . THR A 1 811 ? 65.746 41.323 -72.316 1.00 39.16 811 THR A N 1
ATOM 6208 C CA . THR A 1 811 ? 65.617 40.759 -70.965 1.00 39.16 811 THR A CA 1
ATOM 6209 C C . THR A 1 811 ? 64.260 41.144 -70.366 1.00 39.16 811 THR A C 1
ATOM 6211 O O . THR A 1 811 ? 64.016 42.346 -70.220 1.00 39.16 811 THR A O 1
ATOM 6214 N N . PRO A 1 812 ? 63.398 40.190 -69.965 1.00 46.97 812 PRO A N 1
ATOM 6215 C CA . PRO A 1 812 ? 62.086 40.514 -69.417 1.00 46.97 812 PRO A CA 1
ATOM 6216 C C . PRO A 1 812 ? 62.236 41.251 -68.081 1.00 46.97 812 PRO A C 1
ATOM 6218 O O . PRO A 1 812 ? 62.662 40.683 -67.073 1.00 46.97 812 PRO A O 1
ATOM 6221 N N . THR A 1 813 ? 61.886 42.536 -68.068 1.00 52.88 813 THR A N 1
ATOM 6222 C CA . THR A 1 813 ? 61.851 43.361 -66.860 1.00 52.88 813 THR A CA 1
ATOM 6223 C C . THR A 1 813 ? 60.704 42.909 -65.962 1.00 52.88 813 THR A C 1
ATOM 6225 O O . THR A 1 813 ? 59.534 43.173 -66.231 1.00 52.88 813 THR A O 1
ATOM 6228 N N . PHE A 1 814 ? 61.051 42.218 -64.875 1.00 65.81 814 PHE A N 1
ATOM 6229 C CA . PHE A 1 814 ? 60.095 41.699 -63.901 1.00 65.81 814 PHE A CA 1
ATOM 6230 C C . PHE A 1 814 ? 59.204 42.814 -63.324 1.00 65.81 814 PHE A C 1
ATOM 6232 O O . PHE A 1 814 ? 59.684 43.725 -62.644 1.00 65.81 814 PHE A O 1
ATOM 6239 N N . SER A 1 815 ? 57.898 42.723 -63.587 1.00 73.31 815 SER A N 1
ATOM 6240 C CA . SER A 1 815 ? 56.889 43.692 -63.154 1.00 73.31 815 SER A CA 1
ATOM 6241 C C . SER A 1 815 ? 55.938 43.054 -62.143 1.00 73.31 815 SER A C 1
ATOM 6243 O O . SER A 1 815 ? 55.178 42.151 -62.486 1.00 73.31 815 SER A O 1
ATOM 6245 N N . ARG A 1 816 ? 55.948 43.562 -60.903 1.00 72.94 816 ARG A N 1
ATOM 6246 C CA . ARG A 1 816 ? 55.065 43.102 -59.810 1.00 72.94 816 ARG A CA 1
ATOM 6247 C C . ARG A 1 816 ? 53.584 43.238 -60.169 1.00 72.94 816 ARG A C 1
ATOM 6249 O O . ARG A 1 816 ? 52.798 42.357 -59.846 1.00 72.94 816 ARG A O 1
ATOM 6256 N N . GLN A 1 817 ? 53.230 44.305 -60.891 1.00 73.69 817 GLN A N 1
ATOM 6257 C CA . GLN A 1 817 ? 51.873 44.532 -61.390 1.00 73.69 817 GLN A CA 1
ATOM 6258 C C . GLN A 1 817 ? 51.440 43.413 -62.348 1.00 73.69 817 GLN A C 1
ATOM 6260 O O . GLN A 1 817 ? 50.373 42.854 -62.160 1.00 73.69 817 GLN A O 1
ATOM 6265 N N . ALA A 1 818 ? 52.290 43.014 -63.302 1.00 74.56 818 ALA A N 1
ATOM 6266 C CA . ALA A 1 818 ? 51.942 41.973 -64.275 1.00 74.56 818 ALA A CA 1
ATOM 6267 C C . ALA A 1 818 ? 51.765 40.584 -63.631 1.00 74.56 818 ALA A C 1
ATOM 6269 O O . ALA A 1 818 ? 50.887 39.832 -64.036 1.00 74.56 818 ALA A O 1
ATOM 6270 N N . VAL A 1 819 ? 52.564 40.262 -62.606 1.00 76.19 819 VAL A N 1
ATOM 6271 C CA . VAL A 1 819 ? 52.401 39.024 -61.821 1.00 76.19 819 VAL A CA 1
ATOM 6272 C C . VAL A 1 819 ? 51.111 39.062 -60.996 1.00 76.19 819 VAL A C 1
ATOM 6274 O O . VAL A 1 819 ? 50.418 38.055 -60.891 1.00 76.19 819 VAL A O 1
ATOM 6277 N N . LEU A 1 820 ? 50.755 40.218 -60.429 1.00 78.38 820 LEU A N 1
ATOM 6278 C CA . LEU A 1 820 ? 49.491 40.381 -59.712 1.00 78.38 820 LEU A CA 1
ATOM 6279 C C . LEU A 1 820 ? 48.285 40.281 -60.662 1.00 78.38 820 LEU A C 1
ATOM 6281 O O . LEU A 1 820 ? 47.317 39.599 -60.338 1.00 78.38 820 LEU A O 1
ATOM 6285 N N . ASP A 1 821 ? 48.368 40.899 -61.842 1.00 75.12 821 ASP A N 1
ATOM 6286 C CA . ASP A 1 821 ? 47.344 40.840 -62.888 1.00 75.12 821 ASP A CA 1
ATOM 6287 C C . ASP A 1 821 ? 47.140 39.395 -63.408 1.00 75.12 821 ASP A C 1
ATOM 6289 O O . ASP A 1 821 ? 46.019 39.027 -63.758 1.00 75.12 821 ASP A O 1
ATOM 6293 N N . GLU A 1 822 ? 48.184 38.549 -63.402 1.00 78.81 822 GLU A N 1
ATOM 6294 C CA . GLU A 1 822 ? 48.075 37.113 -63.708 1.00 78.81 822 GLU A CA 1
ATOM 6295 C C . GLU A 1 822 ? 47.173 36.395 -62.690 1.00 78.81 822 GLU A C 1
ATOM 6297 O O . GLU A 1 822 ? 46.181 35.784 -63.089 1.00 78.81 822 GLU A O 1
ATOM 6302 N N . TYR A 1 823 ? 47.431 36.541 -61.384 1.00 78.56 823 TYR A N 1
ATOM 6303 C CA . TYR A 1 823 ? 46.569 35.974 -60.334 1.00 78.56 823 TYR A CA 1
ATOM 6304 C C . TYR A 1 823 ? 45.153 36.575 -60.338 1.00 78.56 823 TYR A C 1
ATOM 6306 O O . TYR A 1 823 ? 44.178 35.853 -60.141 1.00 78.56 823 TYR A O 1
ATOM 6314 N N . LEU A 1 824 ? 45.010 37.878 -60.603 1.00 77.38 824 LEU A N 1
ATOM 6315 C CA . LEU A 1 824 ? 43.709 38.555 -60.714 1.00 77.38 824 LEU A CA 1
ATOM 6316 C C . LEU A 1 824 ? 42.893 38.120 -61.944 1.00 77.38 824 LEU A C 1
ATOM 6318 O O . LEU A 1 824 ? 41.689 38.372 -61.995 1.00 77.38 824 LEU A O 1
ATOM 6322 N N . SER A 1 825 ? 43.511 37.463 -62.931 1.00 73.88 825 SER A N 1
ATOM 6323 C CA . SER A 1 825 ? 42.793 36.887 -64.075 1.00 73.88 825 SER A CA 1
ATOM 6324 C C . SER A 1 825 ? 42.044 35.587 -63.732 1.00 73.88 825 SER A C 1
ATOM 6326 O O . SER A 1 825 ? 41.216 35.114 -64.519 1.00 73.88 825 SER A O 1
ATOM 6328 N N . GLU A 1 826 ? 42.304 35.006 -62.557 1.00 77.44 826 GLU A N 1
ATOM 6329 C CA . GLU A 1 826 ? 41.809 33.689 -62.165 1.00 77.44 826 GLU A CA 1
ATOM 6330 C C . GLU A 1 826 ? 40.477 33.788 -61.412 1.00 77.44 826 GLU A C 1
ATOM 6332 O O . GLU A 1 826 ? 40.341 34.510 -60.429 1.00 77.44 826 GLU A O 1
ATOM 6337 N N . LYS A 1 827 ? 39.470 33.023 -61.855 1.00 69.38 827 LYS A N 1
ATOM 6338 C CA . LYS A 1 827 ? 38.057 33.179 -61.441 1.00 69.38 827 LYS A CA 1
ATOM 6339 C C . LYS A 1 827 ? 37.777 33.085 -59.934 1.00 69.38 827 LYS A C 1
ATOM 6341 O O . LYS A 1 827 ? 36.704 33.504 -59.508 1.00 69.38 827 LYS A O 1
ATOM 6346 N N . TYR A 1 828 ? 38.681 32.491 -59.160 1.00 72.25 828 TYR A N 1
ATOM 6347 C CA . TYR A 1 828 ? 38.568 32.335 -57.708 1.00 72.25 828 TYR A CA 1
ATOM 6348 C C . TYR A 1 828 ? 39.266 33.453 -56.916 1.00 72.25 828 TYR A C 1
ATOM 6350 O O . TYR A 1 828 ? 39.025 33.564 -55.717 1.00 72.25 828 TYR A O 1
ATOM 6358 N N . VAL A 1 829 ? 40.092 34.303 -57.539 1.00 73.50 829 VAL A N 1
ATOM 6359 C CA . VAL A 1 829 ? 40.730 35.452 -56.876 1.00 73.50 829 VAL A CA 1
ATOM 6360 C C . VAL A 1 829 ? 39.795 36.663 -56.966 1.00 73.50 829 VAL A C 1
ATOM 6362 O O . VAL A 1 829 ? 39.570 37.223 -58.034 1.00 73.50 829 VAL A O 1
ATOM 6365 N N . LYS A 1 830 ? 39.239 37.080 -55.824 1.00 72.62 830 LYS A N 1
ATOM 6366 C CA . LYS A 1 830 ? 38.372 38.265 -55.693 1.00 72.62 830 LYS A CA 1
ATOM 6367 C C . LYS A 1 830 ? 39.165 39.579 -55.634 1.00 72.62 830 LYS A C 1
ATOM 6369 O O . LYS A 1 830 ? 38.597 40.638 -55.883 1.00 72.62 830 LYS A O 1
ATOM 6374 N N . GLY A 1 831 ? 40.454 39.526 -55.293 1.00 74.38 831 GLY A N 1
ATOM 6375 C CA . GLY A 1 831 ? 41.350 40.684 -55.271 1.00 74.38 831 GLY A CA 1
ATOM 6376 C C . GLY A 1 831 ? 42.753 40.335 -54.767 1.00 74.38 831 GLY A C 1
ATOM 6377 O O . GLY A 1 831 ? 42.971 39.254 -54.221 1.00 74.38 831 GLY A O 1
ATOM 6378 N N . GLY A 1 832 ? 43.702 41.258 -54.918 1.00 76.81 832 GLY A N 1
ATOM 6379 C CA . GLY A 1 832 ? 45.066 41.096 -54.420 1.00 76.81 832 GLY A CA 1
ATOM 6380 C C . GLY A 1 832 ? 45.836 42.413 -54.304 1.00 76.81 832 GLY A C 1
ATOM 6381 O O . GLY A 1 832 ? 45.501 43.404 -54.958 1.00 76.81 832 GLY A O 1
ATOM 6382 N N . ALA A 1 833 ? 46.873 42.401 -53.471 1.00 79.56 833 ALA A N 1
ATOM 6383 C CA . ALA A 1 833 ? 47.767 43.524 -53.220 1.00 79.56 833 ALA A CA 1
ATOM 6384 C C . ALA A 1 833 ? 49.202 43.029 -52.982 1.00 79.56 833 ALA A C 1
ATOM 6386 O O . ALA A 1 833 ? 49.424 42.041 -52.285 1.00 79.56 833 ALA A O 1
ATOM 6387 N N . TRP A 1 834 ? 50.182 43.732 -53.542 1.00 80.00 834 TRP A N 1
ATOM 6388 C CA . TRP A 1 834 ? 51.610 43.531 -53.291 1.00 80.00 834 TRP A CA 1
ATOM 6389 C C . TRP A 1 834 ? 52.118 44.733 -52.505 1.00 80.00 834 TRP A C 1
ATOM 6391 O O . TRP A 1 834 ? 51.905 45.871 -52.924 1.00 80.00 834 TRP A O 1
ATOM 6401 N N . MET A 1 835 ? 52.779 44.501 -51.376 1.00 76.06 835 MET A N 1
ATOM 6402 C CA . MET A 1 835 ? 53.153 45.533 -50.409 1.00 76.06 835 MET A CA 1
ATOM 6403 C C . MET A 1 835 ? 54.627 45.405 -50.005 1.00 76.06 835 MET A C 1
ATOM 6405 O O . MET A 1 835 ? 55.226 44.332 -50.113 1.00 76.06 835 MET A O 1
ATOM 6409 N N . ASP A 1 836 ? 55.233 46.508 -49.571 1.00 75.06 836 ASP A N 1
ATOM 6410 C CA . ASP A 1 836 ? 56.605 46.521 -49.062 1.00 75.06 836 ASP A CA 1
ATOM 6411 C C . ASP A 1 836 ? 56.697 46.125 -47.574 1.00 75.06 836 ASP A C 1
ATOM 6413 O O . ASP A 1 836 ? 55.692 45.904 -46.890 1.00 75.06 836 ASP A O 1
ATOM 6417 N N . ALA A 1 837 ? 57.929 46.049 -47.063 1.00 66.69 837 ALA A N 1
ATOM 6418 C CA . ALA A 1 837 ? 58.224 45.692 -45.673 1.00 66.69 837 ALA A CA 1
ATOM 6419 C C . ALA A 1 837 ? 57.697 46.698 -44.625 1.00 66.69 837 ALA A C 1
ATOM 6421 O O . ALA A 1 837 ? 57.724 46.398 -43.433 1.00 66.69 837 ALA A O 1
ATOM 6422 N N . ALA A 1 838 ? 57.238 47.882 -45.044 1.00 58.06 838 ALA A N 1
ATOM 6423 C CA . ALA A 1 838 ? 56.625 48.903 -44.197 1.00 58.06 838 ALA A CA 1
ATOM 6424 C C . ALA A 1 838 ? 55.094 48.993 -44.381 1.00 58.06 838 ALA A C 1
ATOM 6426 O O . ALA A 1 838 ? 54.451 49.820 -43.733 1.00 58.06 838 ALA A O 1
ATOM 6427 N N . GLY A 1 839 ? 54.504 48.155 -45.243 1.00 61.22 839 GLY A N 1
ATOM 6428 C CA . GLY A 1 839 ? 53.073 48.161 -45.545 1.00 61.22 839 GLY A CA 1
ATOM 6429 C C . GLY A 1 839 ? 52.646 49.205 -46.582 1.00 61.22 839 GLY A C 1
ATOM 6430 O O . GLY A 1 839 ? 51.467 49.547 -46.633 1.00 61.22 839 GLY A O 1
ATOM 6431 N N . ALA A 1 840 ? 53.558 49.720 -47.412 1.00 67.50 840 ALA A N 1
ATOM 6432 C CA . ALA A 1 840 ? 53.199 50.570 -48.546 1.00 67.50 840 ALA A CA 1
ATOM 6433 C C . ALA A 1 840 ? 52.830 49.728 -49.781 1.00 67.50 840 ALA A C 1
ATOM 6435 O O . ALA A 1 840 ? 53.530 48.778 -50.137 1.00 67.50 840 ALA A O 1
ATOM 6436 N N . LEU A 1 841 ? 51.739 50.095 -50.458 1.00 72.94 841 LEU A N 1
ATOM 6437 C CA . LEU A 1 841 ? 51.225 49.409 -51.645 1.00 72.94 841 LEU A CA 1
ATOM 6438 C C . LEU A 1 841 ? 52.157 49.592 -52.862 1.00 72.94 841 LEU A C 1
ATOM 6440 O O . LEU A 1 841 ? 52.375 50.709 -53.331 1.00 72.94 841 LEU A O 1
ATOM 6444 N N . LEU A 1 842 ? 52.682 48.483 -53.390 1.00 69.94 842 LEU A N 1
ATOM 6445 C CA . LEU A 1 842 ? 53.541 48.416 -54.582 1.00 69.94 842 LEU A CA 1
ATOM 6446 C C . LEU A 1 842 ? 52.765 48.051 -55.861 1.00 69.94 842 LEU A C 1
ATOM 6448 O O . LEU A 1 842 ? 53.173 48.457 -56.950 1.00 69.94 842 LEU A O 1
ATOM 6452 N N . ALA A 1 843 ? 51.680 47.279 -55.741 1.00 67.62 843 ALA A N 1
ATOM 6453 C CA . ALA A 1 843 ? 50.734 46.954 -56.814 1.00 67.62 843 ALA A CA 1
ATOM 6454 C C . ALA A 1 843 ? 49.384 46.499 -56.223 1.00 67.62 843 ALA A C 1
ATOM 6456 O O . ALA A 1 843 ? 49.362 45.908 -55.145 1.00 67.62 843 ALA A O 1
ATOM 6457 N N . GLY A 1 844 ? 48.272 46.709 -56.935 1.00 67.75 844 GLY A N 1
ATOM 6458 C CA . GLY A 1 844 ? 46.934 46.253 -56.514 1.00 67.75 844 GLY A CA 1
ATOM 6459 C C . GLY A 1 844 ? 46.087 47.324 -55.819 1.00 67.75 844 GLY A C 1
ATOM 6460 O O . GLY A 1 844 ? 46.147 48.494 -56.197 1.00 67.75 844 GLY A O 1
ATOM 6461 N N . THR A 1 845 ? 45.270 46.922 -54.838 1.00 61.12 845 THR A N 1
ATOM 6462 C CA . THR A 1 845 ? 44.320 47.800 -54.118 1.00 61.12 845 THR A CA 1
ATOM 6463 C C . THR A 1 845 ? 44.145 47.396 -52.650 1.00 61.12 845 THR A C 1
ATOM 6465 O O . THR A 1 845 ? 43.877 46.228 -52.384 1.00 61.12 845 THR A O 1
ATOM 6468 N N . ASP A 1 846 ? 44.180 48.357 -51.718 1.00 54.69 846 ASP A N 1
ATOM 6469 C CA . ASP A 1 846 ? 44.137 48.110 -50.258 1.00 54.69 846 ASP A CA 1
ATOM 6470 C C . ASP A 1 846 ? 42.835 47.468 -49.716 1.00 54.69 846 ASP A C 1
ATOM 6472 O O . ASP A 1 846 ? 42.860 46.871 -48.639 1.00 54.69 846 ASP A O 1
ATOM 6476 N N . ASP A 1 847 ? 41.716 47.506 -50.459 1.00 56.41 847 ASP A N 1
ATOM 6477 C CA . ASP A 1 847 ? 40.410 46.888 -50.102 1.00 56.41 847 ASP A CA 1
ATOM 6478 C C . ASP A 1 847 ? 40.458 45.342 -49.930 1.00 56.41 847 ASP A C 1
ATOM 6480 O O . ASP A 1 847 ? 39.448 44.672 -49.677 1.00 56.41 847 ASP A O 1
ATOM 6484 N N . THR A 1 848 ? 41.638 44.741 -50.075 1.00 55.69 848 THR A N 1
ATOM 6485 C CA . THR A 1 848 ? 41.898 43.310 -49.889 1.00 55.69 848 THR A CA 1
ATOM 6486 C C . THR A 1 848 ? 42.219 42.916 -48.448 1.00 55.69 848 THR A C 1
ATOM 6488 O O . THR A 1 848 ? 42.164 41.726 -48.143 1.00 55.69 848 THR A O 1
ATOM 6491 N N . LEU A 1 849 ? 42.550 43.867 -47.565 1.00 53.75 849 LEU A N 1
ATOM 6492 C CA . LEU A 1 849 ? 42.912 43.594 -46.167 1.00 53.75 849 LEU A CA 1
ATOM 6493 C C . LEU A 1 849 ? 41.740 43.835 -45.195 1.00 53.75 849 LEU A C 1
ATOM 6495 O O . LEU A 1 849 ? 41.048 44.848 -45.304 1.00 53.75 849 LEU A O 1
ATOM 6499 N N . PRO A 1 850 ? 41.529 42.968 -44.185 1.00 50.69 850 PRO A N 1
ATOM 6500 C CA . PRO A 1 850 ? 40.575 43.239 -43.116 1.00 50.69 850 PRO A CA 1
ATOM 6501 C C . PRO A 1 850 ? 41.088 44.356 -42.195 1.00 50.69 850 PRO A C 1
ATOM 6503 O O . PRO A 1 850 ? 42.266 44.401 -41.825 1.00 50.69 850 PRO A O 1
ATOM 6506 N N . ALA A 1 851 ? 40.184 45.253 -41.791 1.00 39.97 851 ALA A N 1
ATOM 6507 C CA . ALA A 1 851 ? 40.498 46.412 -40.959 1.00 39.97 851 ALA A CA 1
ATOM 6508 C C . ALA A 1 851 ? 41.020 45.996 -39.567 1.00 39.97 851 ALA A C 1
ATOM 6510 O O . ALA A 1 851 ? 40.246 45.656 -38.674 1.00 39.97 851 ALA A O 1
ATOM 6511 N N . GLY A 1 852 ? 42.346 46.036 -39.395 1.00 44.88 852 GLY A N 1
ATOM 6512 C CA . GLY A 1 852 ? 43.052 45.624 -38.174 1.00 44.88 852 GLY A CA 1
ATOM 6513 C C . GLY A 1 852 ? 44.337 44.818 -38.409 1.00 44.88 852 GLY A C 1
ATOM 6514 O O . GLY A 1 852 ? 45.081 44.587 -37.462 1.00 44.88 852 GLY A O 1
ATOM 6515 N N . ALA A 1 853 ? 44.635 44.414 -39.650 1.00 43.44 853 ALA A N 1
ATOM 6516 C CA . ALA A 1 853 ? 45.762 43.536 -39.997 1.00 43.44 853 ALA A CA 1
ATOM 6517 C C . ALA A 1 853 ? 47.178 44.172 -39.936 1.00 43.44 853 ALA A C 1
ATOM 6519 O O . ALA A 1 853 ? 48.062 43.759 -40.682 1.00 43.44 853 ALA A O 1
ATOM 6520 N N . THR A 1 854 ? 47.425 45.161 -39.068 1.00 42.41 854 THR A N 1
ATOM 6521 C CA . THR A 1 854 ? 48.747 45.813 -38.930 1.00 42.41 854 THR A CA 1
ATOM 6522 C C . THR A 1 854 ? 49.730 45.086 -38.005 1.00 42.41 854 THR A C 1
ATOM 6524 O O . THR A 1 854 ? 50.909 45.410 -38.041 1.00 42.41 854 THR A O 1
ATOM 6527 N N . ASP A 1 855 ? 49.281 44.101 -37.216 1.00 43.31 855 ASP A N 1
ATOM 6528 C CA . ASP A 1 855 ? 50.136 43.262 -36.350 1.00 43.31 855 ASP A CA 1
ATOM 6529 C C . ASP A 1 855 ? 49.669 41.783 -36.350 1.00 43.31 855 ASP A C 1
ATOM 6531 O O . ASP A 1 855 ? 48.917 41.355 -35.467 1.00 43.31 855 ASP A O 1
ATOM 6535 N N . PRO A 1 856 ? 50.080 40.960 -37.335 1.00 39.91 856 PRO A N 1
ATOM 6536 C CA . PRO A 1 856 ? 49.775 39.532 -37.348 1.00 39.91 856 PRO A CA 1
ATOM 6537 C C . PRO A 1 856 ? 50.783 38.735 -36.502 1.00 39.91 856 PRO A C 1
ATOM 6539 O O . PRO A 1 856 ? 51.885 38.428 -36.952 1.00 39.91 856 PRO A O 1
ATOM 6542 N N . SER A 1 857 ? 50.393 38.322 -35.291 1.00 33.06 857 SER A N 1
ATOM 6543 C CA . SER A 1 857 ? 51.133 37.299 -34.534 1.00 33.06 857 SER A CA 1
ATOM 6544 C C . SER A 1 857 ? 50.931 35.921 -35.193 1.00 33.06 857 SER A C 1
ATOM 6546 O O . SER A 1 857 ? 49.794 35.443 -35.236 1.00 33.06 857 SER A O 1
ATOM 6548 N N . PRO A 1 858 ? 51.975 35.269 -35.744 1.00 38.19 858 PRO A N 1
ATOM 6549 C CA . PRO A 1 858 ? 51.789 34.054 -36.526 1.00 38.19 858 PRO A CA 1
ATOM 6550 C C . PRO A 1 858 ? 51.701 32.808 -35.638 1.00 38.19 858 PRO A C 1
ATOM 6552 O O . PRO A 1 858 ? 52.540 32.589 -34.764 1.00 38.19 858 PRO A O 1
ATOM 6555 N N . VAL A 1 859 ? 50.759 31.915 -35.953 1.00 32.16 859 VAL A N 1
ATOM 6556 C CA . VAL A 1 859 ? 50.873 30.489 -35.613 1.00 32.16 859 VAL A CA 1
ATOM 6557 C C . VAL A 1 859 ? 51.601 29.810 -36.780 1.00 32.16 859 VAL A C 1
ATOM 6559 O O . VAL A 1 859 ? 51.011 29.665 -37.852 1.00 32.16 859 VAL A O 1
ATOM 6562 N N . PRO A 1 860 ? 52.886 29.431 -36.645 1.00 36.44 860 PRO A N 1
ATOM 6563 C CA . PRO A 1 860 ? 53.656 28.929 -37.775 1.00 36.44 860 PRO A CA 1
ATOM 6564 C C . PRO A 1 860 ? 53.272 27.485 -38.122 1.00 36.44 860 PRO A C 1
ATOM 6566 O O . PRO A 1 860 ? 53.650 26.539 -37.427 1.00 36.44 860 PRO A O 1
ATOM 6569 N N . LEU A 1 861 ? 52.609 27.300 -39.266 1.00 34.44 861 LEU A N 1
ATOM 6570 C CA . LEU A 1 861 ? 52.660 26.028 -39.988 1.00 34.44 861 LEU A CA 1
ATOM 6571 C C . LEU A 1 861 ? 54.124 25.743 -40.360 1.00 34.44 861 LEU A C 1
ATOM 6573 O O . LEU A 1 861 ? 54.810 26.583 -40.948 1.00 34.44 861 LEU A O 1
ATOM 6577 N N . ALA A 1 862 ? 54.623 24.572 -39.961 1.00 29.42 862 ALA A N 1
ATOM 6578 C CA . ALA A 1 862 ? 56.054 24.289 -39.939 1.00 29.42 862 ALA A CA 1
ATOM 6579 C C . ALA A 1 862 ? 56.702 24.384 -41.337 1.00 29.42 862 ALA A C 1
ATOM 6581 O O . ALA A 1 862 ? 56.491 23.535 -42.200 1.00 29.42 862 ALA A O 1
ATOM 6582 N N . GLY A 1 863 ? 57.543 25.405 -41.537 1.00 41.34 863 GLY A N 1
ATOM 6583 C CA . GLY A 1 863 ? 58.343 25.574 -42.754 1.00 41.34 863 GLY A CA 1
ATOM 6584 C C . GLY A 1 863 ? 57.650 26.297 -43.917 1.00 41.34 863 GLY A C 1
ATOM 6585 O O . GLY A 1 863 ? 58.026 26.059 -45.068 1.00 41.34 863 GLY A O 1
ATOM 6586 N N . ALA A 1 864 ? 56.662 27.159 -43.656 1.00 42.84 864 ALA A N 1
ATOM 6587 C CA . ALA A 1 864 ? 56.047 28.033 -44.659 1.00 42.84 864 ALA A CA 1
ATOM 6588 C C . ALA A 1 864 ? 56.518 29.498 -44.532 1.00 42.84 864 ALA A C 1
ATOM 6590 O O . ALA A 1 864 ? 56.633 30.023 -43.430 1.00 42.84 864 ALA A O 1
ATOM 6591 N N . THR A 1 865 ? 56.735 30.170 -45.669 1.00 56.31 865 THR A N 1
ATOM 6592 C CA . THR A 1 865 ? 56.892 31.640 -45.764 1.00 56.31 865 THR A CA 1
ATOM 6593 C C . THR A 1 865 ? 55.574 32.335 -46.130 1.00 56.31 865 THR A C 1
ATOM 6595 O O . THR A 1 865 ? 55.561 33.501 -46.502 1.00 56.31 865 THR A O 1
ATOM 6598 N N . ALA A 1 866 ? 54.454 31.617 -46.049 1.00 56.75 866 ALA A N 1
ATOM 6599 C CA . ALA A 1 866 ? 53.119 32.127 -46.316 1.00 56.75 866 ALA A CA 1
ATOM 6600 C C . ALA A 1 866 ? 52.135 31.570 -45.283 1.00 56.75 866 ALA A C 1
ATOM 6602 O O . ALA A 1 866 ? 52.244 30.407 -44.887 1.00 56.75 866 ALA A O 1
ATOM 6603 N N . ALA A 1 867 ? 51.181 32.396 -44.870 1.00 59.69 867 ALA A N 1
ATOM 6604 C CA . ALA A 1 867 ? 50.055 32.023 -44.028 1.00 59.69 867 ALA A CA 1
ATOM 6605 C C . ALA A 1 867 ? 48.745 32.145 -44.815 1.00 59.69 867 ALA A C 1
ATOM 6607 O O . ALA A 1 867 ? 48.642 32.912 -45.772 1.00 59.69 867 ALA A O 1
ATOM 6608 N N . CYS A 1 868 ? 47.729 31.405 -44.382 1.00 62.47 868 CYS A N 1
ATOM 6609 C CA . CYS A 1 868 ? 46.365 31.546 -44.871 1.00 62.47 868 CYS A CA 1
ATOM 6610 C C . CYS A 1 868 ? 45.442 31.812 -43.684 1.00 62.47 868 CYS A C 1
ATOM 6612 O O . CYS A 1 868 ? 45.536 31.133 -42.663 1.00 62.47 868 CYS A O 1
ATOM 6614 N N . TRP A 1 869 ? 44.552 32.784 -43.837 1.00 62.94 869 TRP A N 1
ATOM 6615 C CA . TRP A 1 869 ? 43.407 33.015 -42.966 1.00 62.94 869 TRP A CA 1
ATOM 6616 C C . TRP A 1 869 ? 42.153 32.559 -43.714 1.00 62.94 869 TRP A C 1
ATOM 6618 O O . TRP A 1 869 ? 42.034 32.804 -44.912 1.00 62.94 869 TRP A O 1
ATOM 6628 N N . GLN A 1 870 ? 41.229 31.896 -43.028 1.00 61.56 870 GLN A N 1
ATOM 6629 C CA . GLN A 1 870 ? 39.927 31.503 -43.571 1.00 61.56 870 GLN A CA 1
ATOM 6630 C C . GLN A 1 870 ? 38.832 32.137 -42.707 1.00 61.56 870 GLN A C 1
ATOM 6632 O O . GLN A 1 870 ? 38.908 32.102 -41.479 1.00 61.56 870 GLN A O 1
ATOM 6637 N N . ALA A 1 871 ? 37.839 32.724 -43.365 1.00 52.81 871 ALA A N 1
ATOM 6638 C CA . ALA A 1 871 ? 36.541 33.097 -42.817 1.00 52.81 871 ALA A CA 1
ATOM 6639 C C . ALA A 1 871 ? 35.460 32.398 -43.661 1.00 52.81 871 ALA A C 1
ATOM 6641 O O . ALA A 1 871 ? 35.754 31.939 -44.763 1.00 52.81 871 ALA A O 1
ATOM 6642 N N . ASP A 1 872 ? 34.229 32.299 -43.158 1.00 51.66 872 ASP A N 1
ATOM 6643 C CA . ASP A 1 872 ? 33.280 31.256 -43.592 1.00 51.66 872 ASP A CA 1
ATOM 6644 C C . ASP A 1 872 ? 32.976 31.200 -45.112 1.00 51.66 872 ASP A C 1
ATOM 6646 O O . ASP A 1 872 ? 32.754 30.110 -45.631 1.00 51.66 872 ASP A O 1
ATOM 6650 N N . ASP A 1 873 ? 33.042 32.331 -45.833 1.00 58.56 873 ASP A N 1
ATOM 6651 C CA . ASP A 1 873 ? 32.844 32.426 -47.297 1.00 58.56 873 ASP A CA 1
ATOM 6652 C C . ASP A 1 873 ? 34.115 32.829 -48.099 1.00 58.56 873 ASP A C 1
ATOM 6654 O O . ASP A 1 873 ? 34.065 32.937 -49.329 1.00 58.56 873 ASP A O 1
ATOM 6658 N N . GLU A 1 874 ? 35.250 33.139 -47.450 1.00 69.75 874 GLU A N 1
ATOM 6659 C CA . GLU A 1 874 ? 36.442 33.716 -48.108 1.00 69.75 874 GLU A CA 1
ATOM 6660 C C . GLU A 1 874 ? 37.768 33.379 -47.405 1.00 69.75 874 GLU A C 1
ATOM 6662 O O . GLU A 1 874 ? 37.869 33.390 -46.178 1.00 69.75 874 GLU A O 1
ATOM 6667 N N . ALA A 1 875 ? 38.836 33.185 -48.185 1.00 71.25 875 ALA A N 1
ATOM 6668 C CA . ALA A 1 875 ? 40.192 32.992 -47.662 1.00 71.25 875 ALA A CA 1
ATOM 6669 C C . ALA A 1 875 ? 41.138 34.133 -48.060 1.00 71.25 875 ALA A C 1
ATOM 6671 O O . ALA A 1 875 ? 41.086 34.642 -49.177 1.00 71.25 875 ALA A O 1
ATOM 6672 N N . LEU A 1 876 ? 42.046 34.511 -47.161 1.00 76.62 876 LEU A N 1
ATOM 6673 C CA . LEU A 1 876 ? 43.115 35.478 -47.406 1.00 76.62 876 LEU A CA 1
ATOM 6674 C C . LEU A 1 876 ? 44.470 34.779 -47.270 1.00 76.62 876 LEU A C 1
ATOM 6676 O O . LEU A 1 876 ? 44.863 34.371 -46.177 1.00 76.62 876 LEU A O 1
ATOM 6680 N N . ILE A 1 877 ? 45.200 34.670 -48.375 1.00 73.62 877 ILE A N 1
ATOM 6681 C CA . ILE A 1 877 ? 46.591 34.214 -48.387 1.00 73.62 877 ILE A CA 1
ATOM 6682 C C . ILE A 1 877 ? 47.497 35.430 -48.225 1.00 73.62 877 ILE A C 1
ATOM 6684 O O . ILE A 1 877 ? 47.333 36.416 -48.938 1.00 73.62 877 ILE A O 1
ATOM 6688 N N . VAL A 1 878 ? 48.480 35.333 -47.331 1.00 74.12 878 VAL A N 1
ATOM 6689 C CA . VAL A 1 878 ? 49.576 36.295 -47.178 1.00 74.12 878 VAL A CA 1
ATOM 6690 C C . VAL A 1 878 ? 50.896 35.549 -47.338 1.00 74.12 878 VAL A C 1
ATOM 6692 O O . VAL A 1 878 ? 51.217 34.676 -46.534 1.00 74.12 878 VAL A O 1
ATOM 6695 N N . ALA A 1 879 ? 51.666 35.885 -48.371 1.00 71.81 879 ALA A N 1
ATOM 6696 C CA . ALA A 1 879 ? 52.984 35.318 -48.635 1.00 71.81 879 ALA A CA 1
ATOM 6697 C C . ALA A 1 879 ? 54.080 36.369 -48.426 1.00 71.81 879 ALA A C 1
ATOM 6699 O O . ALA A 1 879 ? 54.117 37.373 -49.133 1.00 71.81 879 ALA A O 1
ATOM 6700 N N . TRP A 1 880 ? 54.989 36.119 -47.483 1.00 72.69 880 TRP A N 1
ATOM 6701 C CA . TRP A 1 880 ? 56.180 36.935 -47.251 1.00 72.69 880 TRP A CA 1
ATOM 6702 C C . TRP A 1 880 ? 57.330 36.461 -48.143 1.00 72.69 880 TRP A C 1
ATOM 6704 O O . TRP A 1 880 ? 57.585 35.261 -48.286 1.00 72.69 880 TRP A O 1
ATOM 6714 N N . LEU A 1 881 ? 58.030 37.416 -48.750 1.00 73.44 881 LEU A N 1
ATOM 6715 C CA . LEU A 1 881 ? 59.061 37.181 -49.756 1.00 73.44 881 LEU A CA 1
ATOM 6716 C C . LEU A 1 881 ? 60.473 37.416 -49.176 1.00 73.44 881 LEU A C 1
ATOM 6718 O O . LEU A 1 881 ? 60.623 38.145 -48.193 1.00 73.44 881 LEU A O 1
ATOM 6722 N N . PRO A 1 882 ? 61.544 36.835 -49.762 1.00 60.28 882 PRO A N 1
ATOM 6723 C CA . PRO A 1 882 ? 62.902 36.883 -49.187 1.00 60.28 882 PRO A CA 1
ATOM 6724 C C . PRO A 1 882 ? 63.545 38.280 -49.102 1.00 60.28 882 PRO A C 1
ATOM 6726 O O . PRO A 1 882 ? 64.628 38.436 -48.543 1.00 60.28 882 PRO A O 1
ATOM 6729 N N . ASN A 1 883 ? 62.907 39.288 -49.690 1.00 65.31 883 ASN A N 1
ATOM 6730 C CA . ASN A 1 883 ? 63.276 40.703 -49.671 1.00 65.31 883 ASN A CA 1
ATOM 6731 C C . ASN A 1 883 ? 62.469 41.534 -48.649 1.00 65.31 883 ASN A C 1
ATOM 6733 O O . ASN A 1 883 ? 62.682 42.740 -48.564 1.00 65.31 883 ASN A O 1
ATOM 6737 N N . GLY A 1 884 ? 61.548 40.919 -47.896 1.00 62.22 884 GLY A N 1
ATOM 6738 C CA . GLY A 1 884 ? 60.671 41.595 -46.932 1.00 62.22 884 GLY A CA 1
ATOM 6739 C C . GLY A 1 884 ? 59.380 42.173 -47.525 1.00 62.22 884 GLY A C 1
ATOM 6740 O O . GLY A 1 884 ? 58.539 42.657 -46.774 1.00 62.22 884 GLY A O 1
ATOM 6741 N N . GLU A 1 885 ? 59.187 42.104 -48.844 1.00 77.38 885 GLU A N 1
ATOM 6742 C CA . GLU A 1 885 ? 57.887 42.387 -49.467 1.00 77.38 885 GLU A CA 1
ATOM 6743 C C . GLU A 1 885 ? 56.876 41.278 -49.132 1.00 77.38 885 GLU A C 1
ATOM 6745 O O . GLU A 1 885 ? 57.256 40.152 -48.795 1.00 77.38 885 GLU A O 1
ATOM 6750 N N . TRP A 1 886 ? 55.582 41.571 -49.253 1.00 75.56 886 TRP A N 1
ATOM 6751 C CA . TRP A 1 886 ? 54.528 40.576 -49.069 1.00 75.56 886 TRP A CA 1
ATOM 6752 C C . TRP A 1 886 ? 53.394 40.718 -50.084 1.00 75.56 886 TRP A C 1
ATOM 6754 O O . TRP A 1 886 ? 53.076 41.807 -50.559 1.00 75.56 886 TRP A O 1
ATOM 6764 N N . LEU A 1 887 ? 52.805 39.577 -50.433 1.00 77.94 887 LEU A N 1
ATOM 6765 C CA . LEU A 1 887 ? 51.718 39.436 -51.394 1.00 77.94 887 LEU A CA 1
ATOM 6766 C C . LEU A 1 887 ? 50.470 38.932 -50.666 1.00 77.94 887 LEU A C 1
ATOM 6768 O O . LEU A 1 887 ? 50.483 37.835 -50.104 1.00 77.94 887 LEU A O 1
ATOM 6772 N N . ALA A 1 888 ? 49.400 39.721 -50.697 1.00 79.19 888 ALA A N 1
ATOM 6773 C CA . ALA A 1 888 ? 48.079 39.363 -50.203 1.00 79.19 888 ALA A CA 1
ATOM 6774 C C . ALA A 1 888 ? 47.158 38.983 -51.377 1.00 79.19 888 ALA A C 1
ATOM 6776 O O . ALA A 1 888 ? 47.039 39.742 -52.340 1.00 79.19 888 ALA A O 1
ATOM 6777 N N . LEU A 1 889 ? 46.482 37.834 -51.295 1.00 77.31 889 LEU A N 1
ATOM 6778 C CA . LEU A 1 889 ? 45.487 37.372 -52.273 1.00 77.31 889 LEU A CA 1
ATOM 6779 C C . LEU A 1 889 ? 44.199 36.960 -51.553 1.00 77.31 889 LEU A C 1
ATOM 6781 O O . LEU A 1 889 ? 44.225 36.112 -50.660 1.00 77.31 889 LEU A O 1
ATOM 6785 N N . ARG A 1 890 ? 43.069 37.543 -51.961 1.00 77.50 890 ARG A N 1
ATOM 6786 C CA . ARG A 1 890 ? 41.732 37.282 -51.414 1.00 77.50 890 ARG A CA 1
ATOM 6787 C C . ARG A 1 890 ? 40.978 36.338 -52.346 1.00 77.50 890 ARG A C 1
ATOM 6789 O O . ARG A 1 890 ? 40.682 36.687 -53.488 1.00 77.50 890 ARG A O 1
ATOM 6796 N N . LEU A 1 891 ? 40.677 35.143 -51.858 1.00 77.31 891 LEU A N 1
ATOM 6797 C CA . LEU A 1 891 ? 39.989 34.069 -52.564 1.00 77.31 891 LEU A CA 1
ATOM 6798 C C . LEU A 1 891 ? 38.498 34.051 -52.230 1.00 77.31 891 LEU A C 1
ATOM 6800 O O . LEU A 1 891 ? 38.093 34.255 -51.087 1.00 77.31 891 LEU A O 1
ATOM 6804 N N . GLY A 1 892 ? 37.687 33.762 -53.243 1.00 66.00 892 GLY A N 1
ATOM 6805 C CA . GLY A 1 892 ? 36.245 33.573 -53.120 1.00 66.00 892 GLY A CA 1
ATOM 6806 C C . GLY A 1 892 ? 35.792 32.160 -52.772 1.00 66.00 892 GLY A C 1
ATOM 6807 O O . GLY A 1 892 ? 34.591 31.925 -52.783 1.00 66.00 892 GLY A O 1
ATOM 6808 N N . ASP A 1 893 ? 36.739 31.259 -52.523 1.00 71.38 893 ASP A N 1
ATOM 6809 C CA . ASP A 1 893 ? 36.538 29.851 -52.196 1.00 71.38 893 ASP A CA 1
ATOM 6810 C C . ASP A 1 893 ? 37.667 29.436 -51.226 1.00 71.38 893 ASP A C 1
ATOM 6812 O O . ASP A 1 893 ? 38.847 29.609 -51.572 1.00 71.38 893 ASP A O 1
ATOM 6816 N N . PRO A 1 894 ? 37.357 28.972 -50.000 1.00 65.88 894 PRO A N 1
ATOM 6817 C CA . PRO A 1 894 ? 38.370 28.653 -49.001 1.00 65.88 894 PRO A CA 1
ATOM 6818 C C . PRO A 1 894 ? 39.087 27.316 -49.237 1.00 65.88 894 PRO A C 1
ATOM 6820 O O . PRO A 1 894 ? 40.216 27.172 -48.756 1.00 65.88 894 PRO A O 1
ATOM 6823 N N . ASP A 1 895 ? 38.507 26.369 -49.983 1.00 65.94 895 ASP A N 1
ATOM 6824 C CA . ASP A 1 895 ? 39.095 25.037 -50.208 1.00 65.94 895 ASP A CA 1
ATOM 6825 C C . ASP A 1 895 ? 40.277 25.106 -51.190 1.00 65.94 895 ASP A C 1
ATOM 6827 O O . ASP A 1 895 ? 41.282 24.400 -51.045 1.00 65.94 895 ASP A O 1
ATOM 6831 N N . LEU A 1 896 ? 40.222 26.034 -52.151 1.00 67.56 896 LEU A N 1
ATOM 6832 C CA . LEU A 1 896 ? 41.300 26.275 -53.119 1.00 67.56 896 LEU A CA 1
ATOM 6833 C C . LEU A 1 896 ? 42.548 26.942 -52.508 1.00 67.56 896 LEU A C 1
ATOM 6835 O O . LEU A 1 896 ? 43.606 26.987 -53.148 1.00 67.56 896 LEU A O 1
ATOM 6839 N N . ALA A 1 897 ? 42.473 27.433 -51.267 1.00 66.31 897 ALA A N 1
ATOM 6840 C CA . ALA A 1 897 ? 43.560 28.187 -50.648 1.00 66.31 897 ALA A CA 1
ATOM 6841 C C . ALA A 1 897 ? 44.855 27.370 -50.489 1.00 66.31 897 ALA A C 1
ATOM 6843 O O . ALA A 1 897 ? 45.948 27.883 -50.738 1.00 66.31 897 ALA A O 1
ATOM 6844 N N . GLY A 1 898 ? 44.753 26.076 -50.165 1.00 67.50 898 GLY A N 1
ATOM 6845 C CA . GLY A 1 898 ? 45.917 25.187 -50.063 1.00 67.50 898 GLY A CA 1
ATOM 6846 C C . GLY A 1 898 ? 46.668 25.005 -51.390 1.00 67.50 898 GLY A C 1
ATOM 6847 O O . GLY A 1 898 ? 47.896 24.879 -51.398 1.00 67.50 898 GLY A O 1
ATOM 6848 N N . LEU A 1 899 ? 45.961 25.047 -52.524 1.00 69.81 899 LEU A N 1
ATOM 6849 C CA . LEU A 1 899 ? 46.571 24.980 -53.855 1.00 69.81 899 LEU A CA 1
ATOM 6850 C C . LEU A 1 899 ? 47.275 26.297 -54.201 1.00 69.81 899 LEU A C 1
ATOM 6852 O O . LEU A 1 899 ? 48.422 26.276 -54.653 1.00 69.81 899 LEU A O 1
ATOM 6856 N N . MET A 1 900 ? 46.644 27.440 -53.918 1.00 73.00 900 MET A N 1
ATOM 6857 C CA . MET A 1 900 ? 47.249 28.749 -54.179 1.00 73.00 900 MET A CA 1
ATOM 6858 C C . MET A 1 900 ? 48.455 29.048 -53.280 1.00 73.00 900 MET A C 1
ATOM 6860 O O . MET A 1 900 ? 49.446 29.568 -53.785 1.00 73.00 900 MET A O 1
ATOM 6864 N N . VAL A 1 901 ? 48.468 28.634 -52.005 1.00 71.62 901 VAL A N 1
ATOM 6865 C CA . VAL A 1 901 ? 49.676 28.733 -51.155 1.00 71.62 901 VAL A CA 1
ATOM 6866 C C . VAL A 1 901 ? 50.849 27.960 -51.773 1.00 71.62 901 VAL A C 1
ATOM 6868 O O . VAL A 1 901 ? 51.971 28.468 -51.825 1.00 71.62 901 VAL A O 1
ATOM 6871 N N . ASN A 1 902 ? 50.606 26.748 -52.282 1.00 70.31 902 ASN A N 1
ATOM 6872 C CA . ASN A 1 902 ? 51.648 25.935 -52.913 1.00 70.31 902 ASN A CA 1
ATOM 6873 C C . ASN A 1 902 ? 52.113 26.501 -54.266 1.00 70.31 902 ASN A C 1
ATOM 6875 O O . ASN A 1 902 ? 53.309 26.437 -54.563 1.00 70.31 902 ASN A O 1
ATOM 6879 N N . ARG A 1 903 ? 51.213 27.098 -55.059 1.00 74.56 903 ARG A N 1
ATOM 6880 C CA . ARG A 1 903 ? 51.575 27.800 -56.300 1.00 74.56 903 ARG A CA 1
ATOM 6881 C C . ARG A 1 903 ? 52.375 29.069 -56.029 1.00 74.56 903 ARG A C 1
ATOM 6883 O O . ARG A 1 903 ? 53.487 29.174 -56.526 1.00 74.56 903 ARG A O 1
ATOM 6890 N N . VAL A 1 904 ? 51.889 29.971 -55.175 1.00 70.88 904 VAL A N 1
ATOM 6891 C CA . VAL A 1 904 ? 52.613 31.203 -54.815 1.00 70.88 904 VAL A CA 1
ATOM 6892 C C . VAL A 1 904 ? 54.003 30.871 -54.263 1.00 70.88 904 VAL A C 1
ATOM 6894 O O . VAL A 1 904 ? 54.974 31.528 -54.621 1.00 70.88 904 VAL A O 1
ATOM 6897 N N . ARG A 1 905 ? 54.145 29.791 -53.478 1.00 67.38 905 ARG A N 1
ATOM 6898 C CA . ARG A 1 905 ? 55.451 29.287 -53.017 1.00 67.38 905 ARG A CA 1
ATOM 6899 C C . ARG A 1 905 ? 56.365 28.817 -54.158 1.00 67.38 905 ARG A C 1
ATOM 6901 O O . ARG A 1 905 ? 57.574 29.035 -54.085 1.00 67.38 905 ARG A O 1
ATOM 6908 N N . ARG A 1 906 ? 55.819 28.147 -55.178 1.00 67.81 906 ARG A N 1
ATOM 6909 C CA . ARG A 1 906 ? 56.560 27.693 -56.368 1.00 67.81 906 ARG A CA 1
ATOM 6910 C C . ARG A 1 906 ? 57.001 28.875 -57.224 1.00 67.81 906 ARG A C 1
ATOM 6912 O O . ARG A 1 906 ? 58.161 28.935 -57.622 1.00 67.81 906 ARG A O 1
ATOM 6919 N N . ASP A 1 907 ? 56.099 29.816 -57.455 1.00 68.44 907 ASP A N 1
ATOM 6920 C CA . ASP A 1 907 ? 56.311 30.925 -58.377 1.00 68.44 907 ASP A CA 1
ATOM 6921 C C . ASP A 1 907 ? 57.247 31.968 -57.739 1.00 68.44 907 ASP A C 1
ATOM 6923 O O . ASP A 1 907 ? 58.212 32.391 -58.375 1.00 68.44 907 ASP A O 1
ATOM 6927 N N . ALA A 1 908 ? 57.104 32.246 -56.435 1.00 65.50 908 ALA A N 1
ATOM 6928 C CA . ALA A 1 908 ? 58.036 33.074 -55.662 1.00 65.50 908 ALA A CA 1
ATOM 6929 C C . ALA A 1 908 ? 59.479 32.542 -55.635 1.00 65.50 908 ALA A C 1
ATOM 6931 O O . ALA A 1 908 ? 60.416 33.330 -55.514 1.00 65.50 908 ALA A O 1
ATOM 6932 N N . ALA A 1 909 ? 59.687 31.229 -55.798 1.00 62.75 909 ALA A N 1
ATOM 6933 C CA . ALA A 1 909 ? 61.022 30.646 -55.944 1.00 62.75 909 ALA A CA 1
ATOM 6934 C C . ALA A 1 909 ? 61.659 30.898 -57.330 1.00 62.75 909 ALA A C 1
ATOM 6936 O O . ALA A 1 909 ? 62.837 30.596 -57.523 1.00 62.75 909 ALA A O 1
ATOM 6937 N N . THR A 1 910 ? 60.901 31.448 -58.286 1.00 62.66 910 THR A N 1
ATOM 6938 C CA . THR A 1 910 ? 61.365 31.797 -59.643 1.00 62.66 910 THR A CA 1
ATOM 6939 C C . THR A 1 910 ? 61.478 33.303 -59.893 1.00 62.66 910 THR A C 1
ATOM 6941 O O . THR A 1 910 ? 62.083 33.714 -60.884 1.00 62.66 910 THR A O 1
ATOM 6944 N N . TRP A 1 911 ? 60.930 34.144 -59.010 1.00 72.00 911 TRP A N 1
ATOM 6945 C CA . TRP A 1 911 ? 60.949 35.598 -59.176 1.00 72.00 911 TRP A CA 1
ATOM 6946 C C . TRP A 1 911 ? 62.347 36.186 -58.886 1.00 72.00 911 TRP A C 1
ATOM 6948 O O . TRP A 1 911 ? 62.943 35.862 -57.857 1.00 72.00 911 TRP A O 1
ATOM 6958 N N . PRO A 1 912 ? 62.884 37.084 -59.739 1.00 60.25 912 PRO A N 1
ATOM 6959 C CA . PRO A 1 912 ? 64.217 37.675 -59.586 1.00 60.25 912 PRO A CA 1
ATOM 6960 C C . PRO A 1 912 ? 64.231 38.806 -58.538 1.00 60.25 912 PRO A C 1
ATOM 6962 O O . PRO A 1 912 ? 64.570 39.955 -58.826 1.00 60.25 912 PRO A O 1
ATOM 6965 N N . LEU A 1 913 ? 63.843 38.484 -57.303 1.00 62.34 913 LEU A N 1
ATOM 6966 C CA . LEU A 1 913 ? 63.842 39.402 -56.167 1.00 62.34 913 LEU A CA 1
ATOM 6967 C C . LEU A 1 913 ? 65.223 39.399 -55.499 1.00 62.34 913 LEU A C 1
ATOM 6969 O O . LEU A 1 913 ? 65.679 38.379 -54.984 1.00 62.34 913 LEU A O 1
ATOM 6973 N N . ALA A 1 914 ? 65.903 40.547 -55.506 1.00 45.81 914 ALA A N 1
ATOM 6974 C CA . ALA A 1 914 ? 67.205 40.689 -54.862 1.00 45.81 914 ALA A CA 1
ATOM 6975 C C . ALA A 1 914 ? 67.060 40.594 -53.333 1.00 45.81 914 ALA A C 1
ATOM 6977 O O . ALA A 1 914 ? 66.437 41.452 -52.708 1.00 45.81 914 ALA A O 1
ATOM 6978 N N . GLY A 1 915 ? 67.627 39.543 -52.735 1.00 39.62 915 GLY A N 1
ATOM 6979 C CA . GLY A 1 915 ? 67.554 39.311 -51.294 1.00 39.62 915 GLY A CA 1
ATOM 6980 C C . GLY A 1 915 ? 68.343 40.346 -50.491 1.00 39.62 915 GLY A C 1
ATOM 6981 O O . GLY A 1 915 ? 69.510 40.616 -50.784 1.00 39.62 915 GLY A O 1
ATOM 6982 N N . ALA A 1 916 ? 67.721 40.884 -49.442 1.00 32.44 916 ALA A N 1
ATOM 6983 C CA . ALA A 1 916 ? 68.435 41.624 -48.412 1.00 32.44 916 ALA A CA 1
ATOM 6984 C C . ALA A 1 916 ? 69.271 40.639 -47.576 1.00 32.44 916 ALA A C 1
ATOM 6986 O O . ALA A 1 916 ? 68.790 39.575 -47.187 1.00 32.44 916 ALA A O 1
ATOM 6987 N N . ALA A 1 917 ? 70.532 40.975 -47.300 1.00 30.48 917 ALA A N 1
ATOM 6988 C CA . ALA A 1 917 ? 71.352 40.174 -46.396 1.00 30.48 917 ALA A CA 1
ATOM 6989 C C . ALA A 1 917 ? 70.861 40.349 -44.943 1.00 30.48 917 ALA A C 1
ATOM 6991 O O . ALA A 1 917 ? 70.516 41.472 -44.569 1.00 30.48 917 ALA A O 1
ATOM 6992 N N . PRO A 1 918 ? 70.856 39.292 -44.108 1.00 39.62 918 PRO A N 1
ATOM 6993 C CA . PRO A 1 918 ? 70.527 39.430 -42.694 1.00 39.62 918 PRO A CA 1
ATOM 6994 C C . PRO A 1 918 ? 71.587 40.294 -41.997 1.00 39.62 918 PRO A C 1
ATOM 6996 O O . PRO A 1 918 ? 72.777 39.978 -42.042 1.00 39.62 918 PRO A O 1
ATOM 6999 N N . GLY A 1 919 ? 71.148 41.385 -41.369 1.00 30.81 919 GLY A N 1
ATOM 7000 C CA . GLY A 1 919 ? 71.982 42.329 -40.626 1.00 30.81 919 GLY A CA 1
ATOM 7001 C C . GLY A 1 919 ? 71.266 42.786 -39.356 1.00 30.81 919 GLY A C 1
ATOM 7002 O O . GLY A 1 919 ? 70.045 42.912 -39.361 1.00 30.81 919 GLY A O 1
ATOM 7003 N N . ASP A 1 920 ? 72.037 42.968 -38.285 1.00 32.53 920 ASP A N 1
ATOM 7004 C CA . ASP A 1 920 ? 71.574 43.056 -36.892 1.00 32.53 920 ASP A CA 1
ATOM 7005 C C . ASP A 1 920 ? 70.469 44.100 -36.619 1.00 32.53 920 ASP A C 1
ATOM 7007 O O . ASP A 1 920 ? 70.530 45.233 -37.108 1.00 32.53 920 ASP A O 1
ATOM 7011 N N . GLY A 1 921 ? 69.514 43.725 -35.756 1.00 30.70 921 GLY A N 1
ATOM 7012 C CA . GLY A 1 921 ? 68.397 44.550 -35.273 1.00 30.70 921 GLY A CA 1
ATOM 7013 C C . GLY A 1 921 ? 67.583 43.845 -34.193 1.00 30.70 921 GLY A C 1
ATOM 7014 O O . GLY A 1 921 ? 66.425 43.492 -34.492 1.00 30.70 921 GLY A O 1
#

Sequence (921 aa):
MNAAVSPVYQTAVTELEAVLSPRIVSRALKDGLRQLGRSPDTADLMDIEKVMKSQVYRQLQVLMPVTQAKETVAGILDRLATSSAGASTPSVAGSDALKVQAKRLAALQAELKPFNLYFEWPEVQKLRAQVQLAEADAAAGREAPGLLADGEAQLELVKQKLEDQLVLQARDLAVVQEALEQVREVGGNSVRRLETLVNQVAAAQAQRHLVQAELERAHRLARELRKALPVEAAAATQPPAATDSETLDPAARDATTGAEPTVARGDATAPEPEPAAPPAAPDGGVAGRSHRLDIDAELHDLRTLESDYANVFEYLPELAVRMAELRSELEAERSVAQVLEGMRADLDATTRAVREDLREELEEMSARVAAMRSDVATAELDQALRVTLGILESSLPNRTDVEHVRRLHQLALEQEGVLQHEDEQRAAGLAAQSELLERLESTLLRRGDDADVREEVDRLRAEFDHLRLAHEQNTVAHDLVSAARQAEEDLARSLAARATEASEKLVAQLTALRAQLERLPVTATLTDRADTLRHEVERLLQEQESASAVAGLLLDDDPGPPTLVDDGELASLTTEVDALRQELTTSLRSRLMRLAEEATALGNHPLIEHIQRALLGLELGRYPDLAQFQAALRQEREAQRQEQLDELKRLAQAAAHFEGDGRGAELKALLADARERIQAGEPAQTLKRAGELLRELEEQADAVLAGMPTRLDAALAELEPVSKLNSDGVVTVRRILHHLDSQRDALPRLSRGLQLQLEQALGQAERMLVELRGEYEATRLVADQVVSGGLLDGVLGLFRTADPPPAEPETPTFSRQAVLDEYLSEKYVKGGAWMDAAGALLAGTDDTLPAGATDPSPVPLAGATAACWQADDEALIVAWLPNGEWLALRLGDPDLAGLMVNRVRRDAATWPLAGAAPGDG

Foldseek 3Di:
DDQDFDVLLVLQLVLVVVPDPSVLSVCLQQVQCVVVVDDRSGDDLVSSLVSLVPSVLVVVVVVDPNVVSVVSSVVSSVVSVVVVVVVPDDDVVLVVLLVVLVVLLVVLVVLLVVCVVVCVDVLNVVLVVLSVVSVVCSVVSHRDVPSSVVSVVSSLVVLQVLLQLLLVLLLLLLVLVVLLVVLVVVDDDLSVLLVVLSVVSVVCSVVSHDDVVSSVVSVVSSVVSVVVVPDDDDDDDDDDDDDDDDDDDDDDDDDDDDYYDDDDDDDYDEDDDEYDDDDDDEYYDDADDVLLVLLVVVVVLLVVVCVVLVQLCQVVVVVVVVSVVVNVCSVVSDHCVVVSVVVVVVSVVSQVVVLVVLLVVLVVLLVVLVPADPVFPCPVLNVLSVVCNVCSVPGHDHPVSSVVSVVSSVVSVVVRVVVVVVVVVLVVLLVVLVVVLVVLVVVCVVCVVPPPLVVLSVQLVVLSVVSVVCSVVSHNPVVSVVSNVVSVVVSLVVQAVVLVVVLVVVLVLLVVLLVLLVLADQDPVCNVVSVVLNVVSVVLNVVSVVQVVVCVVVVPDDRHGPPPDDVVNSVVSVVSSVVSLVVRLVVQLVLLVVLLVLCVVLPPDVLNVVSVVQNVCSVVVHHDDPVVSVVVSVVSLVVLLVVLVVLLVVLVVLLVLVCPDPLSVVLVVLSVVSVVCSVVSHHSPSSVVSVVSSVVVVVVLVVLLVCVVVLLVVLVVLLVLLCPDPDVLNVLLCSLSVSCVVCVVSLVSHDSSVSVVNSVSSVVSVVSSVVSVVVSVVVVVVVVCCVVVCVVVVVVVPPDDDDDDDDDDDDDDDDPQVVLVVVVVDPFWPFKFKAALCGHTPYTDPVLDDPPPPDDDDPDPPPAQKDWDDDDQKIWIWHAAQANIIMITIGRHPVCVVVVSVVCVVVSVVGPDDGDDDDDD

Secondary structure (DSSP, 8-state):
-PPPPPHHHHHHHHHHHTTS-HHHHHHHHHHHHHHTT--GGG--HHHHHHHIIIIIHHHHTTTS-HHHHHHHHHHHHHHHHHHHHHTT---HHHHHHHHHHHHHHHHHHHHTSGGGGGTTSHHHHHHHHHHHHHHHHHHTT---HHHHHHHHHHHHHHHHHHHHHHHHHHHHHHHHHHHHHHHTTT-SHHHHHHHHHHHHHHHHHHTT---HHHHHHHHHHHHHHHHHTT----------------------------------------------------------SHHHHHHHHHHHHHHHHHHHTHHHHHH-HHHHHHHHHHHHHHHTT---HHHHHHHHHHHHHHHHHHHHHHHHHHHHHHHHHTTS-TTS-THHHHHHHHHHHHHHTTSPPPHHHHHHHHHHHHHHHHHHHHHHHHHHHHHHHHHHHHHHHHHHHHHHHHHTT-TTSHHHHHHHHHHHHHHHHHHHTT---HHHHHHHHHHHHHHHHHHHHHHHHHHHHHHHHHHHHHHHHHTS---TTTHHHHHHHHHHHHHHHHHHHHHHHHHTT--SSSSS----S-HHHHHHHHHHHHHHHHHHHHHHHHHHHHHHHHHHHHT-HHHHHHHHHHHHHHHTT----HHHHHHHHHHHHHHHHHHHHHHHHHHHHHHTTSTTSHHHHHHHHHHHHHHHHHHHT---THHHHHHHHHHHHHHHHHHHHHHHHHHHHHHHHHHHHHTTS--HHHHHHHHHHHHHHHTTTTGGGS-HHHHHHHHHHHHHHHHHHHHHHHHHHHHHHHHHHHHHS-HHHHHHGGG--------PPPP----HHHHHHHHHTSTTEEEEEEE-TTS-EEEE-GGGS-TTTT-------TT-SEEEEEETTEEEEEEE-TTS-EEEEEES-STTHHHHHHHHHHHHTTS---PPPP---

Radius of gyration: 74.65 Å; chains: 1; bounding box: 150×116×210 Å

pLDDT: mean 76.09, std 16.19, range [24.47, 93.06]